Protein AF-A0A661WYX8-F1 (afdb_monomer_lite)

Structure (mmCIF, N/CA/C/O backbone):
data_AF-A0A661WYX8-F1
#
_entry.id   AF-A0A661WYX8-F1
#
loop_
_atom_site.group_PDB
_atom_site.id
_atom_site.type_symbol
_atom_site.label_atom_id
_atom_site.label_alt_id
_atom_site.label_comp_id
_atom_site.label_asym_id
_atom_site.label_entity_id
_atom_site.label_seq_id
_atom_site.pdbx_PDB_ins_code
_atom_site.Cartn_x
_atom_site.Cartn_y
_atom_site.Cartn_z
_atom_site.occupancy
_atom_site.B_iso_or_equiv
_atom_site.auth_seq_id
_atom_site.auth_comp_id
_atom_site.auth_asym_id
_atom_site.auth_atom_id
_atom_site.pdbx_PDB_model_num
ATOM 1 N N . MET A 1 1 ? -133.434 -25.531 -28.093 1.00 42.84 1 MET A N 1
ATOM 2 C CA . MET A 1 1 ? -132.309 -25.580 -29.060 1.00 42.84 1 MET A CA 1
ATOM 3 C C . MET A 1 1 ? -131.804 -24.150 -29.199 1.00 42.84 1 MET A C 1
ATOM 5 O O . MET A 1 1 ? -132.619 -23.304 -29.500 1.00 42.84 1 MET A O 1
ATOM 9 N N . CYS A 1 2 ? -130.580 -23.734 -28.895 1.00 40.56 2 CYS A N 1
ATOM 10 C CA . CYS A 1 2 ? -129.269 -24.364 -28.958 1.00 40.56 2 CYS A CA 1
ATOM 11 C C . CYS A 1 2 ? -128.321 -23.629 -27.975 1.00 40.56 2 CYS A C 1
ATOM 13 O O . CYS A 1 2 ? -128.572 -22.468 -27.661 1.00 40.56 2 CYS A O 1
ATOM 15 N N . LYS A 1 3 ? -127.208 -24.273 -27.585 1.00 36.88 3 LYS A N 1
ATOM 16 C CA . LYS A 1 3 ? -126.093 -23.792 -26.724 1.00 36.88 3 LYS A CA 1
ATOM 17 C C . LYS A 1 3 ? -126.157 -24.123 -25.221 1.00 36.88 3 LYS A C 1
ATOM 19 O O . LYS A 1 3 ? -126.001 -23.267 -24.356 1.00 36.88 3 LYS A O 1
ATOM 24 N N . LEU A 1 4 ? -126.232 -25.426 -24.940 1.00 46.12 4 LEU A N 1
ATOM 25 C CA . LEU A 1 4 ? -125.450 -26.057 -23.866 1.00 46.12 4 LEU A CA 1
ATOM 26 C C . LEU A 1 4 ? -123.943 -26.030 -24.244 1.00 46.12 4 LEU A C 1
ATOM 28 O O . LEU A 1 4 ? -123.628 -25.955 -25.428 1.00 46.12 4 LEU A O 1
ATOM 32 N N . ASN A 1 5 ? -123.042 -26.169 -23.260 1.00 39.25 5 ASN A N 1
ATOM 33 C CA . ASN A 1 5 ? -121.576 -26.392 -23.371 1.00 39.25 5 ASN A CA 1
ATOM 34 C C . ASN A 1 5 ? -120.589 -25.210 -23.276 1.00 39.25 5 ASN A C 1
ATOM 36 O O . ASN A 1 5 ? -119.599 -25.195 -24.004 1.00 39.25 5 ASN A O 1
ATOM 40 N N . LYS A 1 6 ? -120.715 -24.279 -22.313 1.00 39.88 6 LYS A N 1
ATOM 41 C CA . LYS A 1 6 ? -119.532 -23.446 -21.955 1.00 39.88 6 LYS A CA 1
ATOM 42 C C . LYS A 1 6 ? -119.285 -23.108 -20.482 1.00 39.88 6 LYS A C 1
ATOM 44 O O . LYS A 1 6 ? -118.246 -22.529 -20.182 1.00 39.88 6 LYS A O 1
ATOM 49 N N . TYR A 1 7 ? -120.151 -23.503 -19.547 1.00 39.94 7 TYR A N 1
ATOM 50 C CA . TYR A 1 7 ? -120.064 -23.009 -18.161 1.00 39.94 7 TYR A CA 1
ATOM 51 C C . TYR A 1 7 ? -119.355 -23.912 -17.135 1.00 39.94 7 TYR A C 1
ATOM 53 O O . TYR A 1 7 ? -119.180 -23.494 -15.994 1.00 39.94 7 TYR A O 1
ATOM 61 N N . ILE A 1 8 ? -118.867 -25.099 -17.516 1.00 43.91 8 ILE A N 1
ATOM 62 C CA . ILE A 1 8 ? -118.192 -26.017 -16.569 1.00 43.91 8 ILE A CA 1
ATOM 63 C C . ILE A 1 8 ? -116.653 -25.879 -16.584 1.00 43.91 8 ILE A C 1
ATOM 65 O O . ILE A 1 8 ? -115.973 -26.374 -15.689 1.00 43.91 8 ILE A O 1
ATOM 69 N N . VAL A 1 9 ? -116.067 -25.119 -17.518 1.00 45.44 9 VAL A N 1
ATOM 70 C CA . VAL A 1 9 ? -114.594 -25.041 -17.647 1.00 45.44 9 VAL A CA 1
ATOM 71 C C . VAL A 1 9 ? -113.960 -23.881 -16.851 1.00 45.44 9 VAL A C 1
ATOM 73 O O . VAL A 1 9 ? -112.777 -23.943 -16.522 1.00 45.44 9 VAL A O 1
ATOM 76 N N . ASN A 1 10 ? -114.716 -22.849 -16.450 1.00 46.41 10 ASN A N 1
ATOM 77 C CA . ASN A 1 10 ? -114.114 -21.621 -15.897 1.00 46.41 10 ASN A CA 1
ATOM 78 C C . ASN A 1 10 ? -113.980 -21.545 -14.363 1.00 46.41 10 ASN A C 1
ATOM 80 O O . ASN A 1 10 ? -113.151 -20.769 -13.892 1.00 46.41 10 ASN A O 1
ATOM 84 N N . LYS A 1 11 ? -114.678 -22.368 -13.563 1.00 45.41 11 LYS A N 1
ATOM 85 C CA . LYS A 1 11 ? -114.488 -22.362 -12.090 1.00 45.41 11 LYS A CA 1
ATOM 86 C C . LYS A 1 11 ? -113.170 -23.005 -11.632 1.00 45.41 11 LYS A C 1
ATOM 88 O O . LYS A 1 11 ? -112.678 -22.666 -10.563 1.00 45.41 11 LYS A O 1
ATOM 93 N N . LYS A 1 12 ? -112.556 -23.871 -12.451 1.00 50.03 12 LYS A N 1
ATOM 94 C CA . LYS A 1 12 ? -111.238 -24.468 -12.151 1.00 50.03 12 LYS A CA 1
ATOM 95 C C . LYS A 1 12 ? -110.049 -23.599 -12.590 1.00 50.03 12 LYS A C 1
ATOM 97 O O . LYS A 1 12 ? -108.945 -23.811 -12.104 1.00 50.03 12 LYS A O 1
ATOM 102 N N . ARG A 1 13 ? -110.259 -22.600 -13.464 1.00 50.94 13 ARG A N 1
ATOM 103 C CA . ARG A 1 13 ? -109.175 -21.753 -14.005 1.00 50.94 13 ARG A CA 1
ATOM 104 C C . ARG A 1 13 ? -108.742 -20.624 -13.063 1.00 50.94 13 ARG A C 1
ATOM 106 O O . ARG A 1 13 ? -107.558 -20.316 -13.019 1.00 50.94 13 ARG A O 1
ATOM 113 N N . GLY A 1 14 ? -109.658 -20.066 -12.264 1.00 58.50 14 GLY A N 1
ATOM 114 C CA . GLY A 1 14 ? -109.317 -19.047 -11.258 1.00 58.50 14 GLY A CA 1
ATOM 115 C C . GLY A 1 14 ? -108.549 -19.614 -10.060 1.00 58.50 14 GLY A C 1
ATOM 116 O O . GLY A 1 14 ? -107.564 -19.027 -9.630 1.00 58.50 14 GLY A O 1
ATOM 117 N N . ILE A 1 15 ? -108.941 -20.799 -9.575 1.00 67.31 15 ILE A N 1
ATOM 118 C CA . ILE A 1 15 ? -108.262 -21.475 -8.455 1.00 67.31 15 ILE A CA 1
ATOM 119 C C . ILE A 1 15 ? -106.840 -21.884 -8.854 1.00 67.31 15 ILE A C 1
ATOM 121 O O . ILE A 1 15 ? -105.911 -21.674 -8.083 1.00 67.31 15 ILE A O 1
ATOM 125 N N . ALA A 1 16 ? -106.654 -22.401 -10.075 1.00 71.06 16 ALA A N 1
ATOM 126 C CA . ALA A 1 16 ? -105.326 -22.723 -10.591 1.00 71.06 16 ALA A CA 1
ATOM 127 C C . ALA A 1 16 ? -104.434 -21.475 -10.695 1.00 71.06 16 ALA A C 1
ATOM 129 O O . ALA A 1 16 ? -103.278 -21.529 -10.294 1.00 71.06 16 ALA A O 1
ATOM 130 N N . LEU A 1 17 ? -104.972 -20.340 -11.161 1.00 74.44 17 LEU A N 1
ATOM 131 C CA . LEU A 1 17 ? -104.222 -19.083 -11.240 1.00 74.44 17 LEU A CA 1
ATOM 132 C C . LEU A 1 17 ? -103.823 -18.567 -9.850 1.00 74.44 17 LEU A C 1
ATOM 134 O O . LEU A 1 17 ? -102.667 -18.215 -9.650 1.00 74.44 17 LEU A O 1
ATOM 138 N N . VAL A 1 18 ? -104.746 -18.563 -8.881 1.00 78.81 18 VAL A N 1
ATOM 139 C CA . VAL A 1 18 ? -104.464 -18.136 -7.498 1.00 78.81 18 VAL A CA 1
ATOM 140 C C . VAL A 1 18 ? -103.452 -19.067 -6.828 1.00 78.81 18 VAL A C 1
ATOM 142 O O . VAL A 1 18 ? -102.543 -18.585 -6.162 1.00 78.81 18 VAL A O 1
ATOM 145 N N . ALA A 1 19 ? -103.548 -20.382 -7.049 1.00 79.31 19 ALA A N 1
ATOM 146 C CA . ALA A 1 19 ? -102.574 -21.346 -6.542 1.00 79.31 19 ALA A CA 1
ATOM 147 C C . ALA A 1 19 ? -101.183 -21.137 -7.164 1.00 79.31 19 ALA A C 1
ATOM 149 O O . ALA A 1 19 ? -100.195 -21.111 -6.439 1.00 79.31 19 ALA A O 1
ATOM 150 N N . VAL A 1 20 ? -101.096 -20.918 -8.482 1.00 83.94 20 VAL A N 1
ATOM 151 C CA . VAL A 1 20 ? -99.828 -20.611 -9.166 1.00 83.94 20 VAL A CA 1
ATOM 152 C C . VAL A 1 20 ? -99.233 -19.300 -8.653 1.00 83.94 20 VAL A C 1
ATOM 154 O O . VAL A 1 20 ? -98.035 -19.239 -8.402 1.00 83.94 20 VAL A O 1
ATOM 157 N N . LEU A 1 21 ? -100.050 -18.267 -8.443 1.00 84.12 21 LEU A N 1
ATOM 158 C CA . LEU A 1 21 ? -99.584 -16.966 -7.960 1.00 84.12 21 LEU A CA 1
ATOM 159 C C . LEU A 1 21 ? -99.132 -17.038 -6.493 1.00 84.12 21 LEU A C 1
ATOM 161 O O . LEU A 1 21 ? -98.094 -16.479 -6.154 1.00 84.12 21 LEU A O 1
ATOM 165 N N . ALA A 1 22 ? -99.833 -17.797 -5.647 1.00 83.75 22 ALA A N 1
ATOM 166 C CA . ALA A 1 22 ? -99.400 -18.085 -4.280 1.00 83.75 22 ALA A CA 1
ATOM 167 C C . ALA A 1 22 ? -98.073 -18.864 -4.255 1.00 83.75 22 ALA A C 1
ATOM 169 O O . ALA A 1 22 ? -97.170 -18.500 -3.506 1.00 83.75 22 ALA A O 1
ATOM 170 N N . ILE A 1 23 ? -97.917 -19.879 -5.115 1.00 86.75 23 ILE A N 1
ATOM 171 C CA . ILE A 1 23 ? -96.659 -20.625 -5.265 1.00 86.75 23 ILE A CA 1
ATOM 172 C C . ILE A 1 23 ? -95.535 -19.694 -5.732 1.00 86.75 23 ILE A C 1
ATOM 174 O O . ILE A 1 23 ? -94.451 -19.729 -5.160 1.00 86.75 23 ILE A O 1
ATOM 178 N N . LEU A 1 24 ? -95.780 -18.826 -6.719 1.00 87.19 24 LEU A N 1
ATOM 179 C CA . LEU A 1 24 ? -94.784 -17.871 -7.210 1.00 87.19 24 LEU A CA 1
ATOM 180 C C . LEU A 1 24 ? -94.378 -16.855 -6.139 1.00 87.19 24 LEU A C 1
ATOM 182 O O . LEU A 1 24 ? -93.190 -16.598 -5.992 1.00 87.19 24 LEU A O 1
ATOM 186 N N . VAL A 1 25 ? -95.319 -16.325 -5.353 1.00 89.88 25 VAL A N 1
ATOM 187 C CA . VAL A 1 25 ? -95.010 -15.411 -4.240 1.00 89.88 25 VAL A CA 1
ATOM 188 C C . VAL A 1 25 ? -94.182 -16.118 -3.169 1.00 89.88 25 VAL A C 1
ATOM 190 O O . VAL A 1 25 ? -93.184 -15.564 -2.712 1.00 89.88 25 VAL A O 1
ATOM 193 N N . VAL A 1 26 ? -94.535 -17.356 -2.805 1.00 88.62 26 VAL A N 1
ATOM 194 C CA . VAL A 1 26 ? -93.745 -18.163 -1.862 1.00 88.62 26 VAL A CA 1
ATOM 195 C C . VAL A 1 26 ? -92.340 -18.419 -2.414 1.00 88.62 26 VAL A C 1
ATOM 197 O O . VAL A 1 26 ? -91.365 -18.230 -1.691 1.00 88.62 26 VAL A O 1
ATOM 200 N N . LEU A 1 27 ? -92.210 -18.767 -3.698 1.00 88.06 27 LEU A N 1
ATOM 201 C CA . LEU A 1 27 ? -90.915 -18.952 -4.359 1.00 88.06 27 LEU A CA 1
ATOM 202 C C . LEU A 1 27 ? -90.098 -17.653 -4.412 1.00 88.06 27 LEU A C 1
ATOM 204 O O . LEU A 1 27 ? -88.895 -17.693 -4.176 1.00 88.06 27 LEU A O 1
ATOM 208 N N . SER A 1 28 ? -90.723 -16.501 -4.668 1.00 86.38 28 SER A N 1
ATOM 209 C CA . SER A 1 28 ? -90.052 -15.196 -4.653 1.00 86.38 28 SER A CA 1
ATOM 210 C C . SER A 1 28 ? -89.577 -14.805 -3.254 1.00 86.38 28 SER A C 1
ATOM 212 O O . SER A 1 28 ? -88.452 -14.330 -3.115 1.00 86.38 28 SER A O 1
ATOM 214 N N . ILE A 1 29 ? -90.383 -15.041 -2.213 1.00 89.00 29 ILE A N 1
ATOM 215 C CA . ILE A 1 29 ? -89.983 -14.801 -0.818 1.00 89.00 29 ILE A CA 1
ATOM 216 C C . ILE A 1 29 ? -88.814 -15.717 -0.447 1.00 89.00 29 ILE A C 1
ATOM 218 O O . ILE A 1 29 ? -87.811 -15.227 0.071 1.00 89.00 29 ILE A O 1
ATOM 222 N N . LEU A 1 30 ? -88.897 -17.013 -0.776 1.00 87.31 30 LEU A N 1
ATOM 223 C CA . LEU A 1 30 ? -87.811 -17.973 -0.555 1.00 87.31 30 LEU A CA 1
ATOM 224 C C . LEU A 1 30 ? -86.526 -17.538 -1.273 1.00 87.31 30 LEU A C 1
ATOM 226 O O . LEU A 1 30 ? -85.467 -17.480 -0.646 1.00 87.31 30 LEU A O 1
ATOM 230 N N . ALA A 1 31 ? -86.620 -17.141 -2.544 1.00 86.38 31 ALA A N 1
ATOM 231 C CA . ALA A 1 31 ? -85.485 -16.639 -3.315 1.00 86.38 31 ALA A CA 1
ATOM 232 C C . ALA A 1 31 ? -84.876 -15.370 -2.691 1.00 86.38 31 ALA A C 1
ATOM 234 O O . ALA A 1 31 ? -83.660 -15.296 -2.524 1.00 86.38 31 ALA A O 1
ATOM 235 N N . SER A 1 32 ? -85.693 -14.396 -2.269 1.00 84.56 32 SER A N 1
ATOM 236 C CA . SER A 1 32 ? -85.208 -13.197 -1.569 1.00 84.56 32 SER A CA 1
ATOM 237 C C . SER A 1 32 ? -84.529 -13.532 -0.241 1.00 84.56 32 SER A C 1
ATOM 239 O O . SER A 1 32 ? -83.461 -12.989 0.041 1.00 84.56 32 SER A O 1
ATOM 241 N N . THR A 1 33 ? -85.093 -14.441 0.562 1.00 89.38 33 THR A N 1
ATOM 242 C CA . THR A 1 33 ? -84.461 -14.873 1.819 1.00 89.38 33 THR A CA 1
ATOM 243 C C . THR A 1 33 ? -83.133 -15.586 1.580 1.00 89.38 33 THR A C 1
ATOM 245 O O . THR A 1 33 ? -82.168 -15.294 2.282 1.00 89.38 33 THR A O 1
ATOM 248 N N . MET A 1 34 ? -83.038 -16.434 0.547 1.00 87.56 34 MET A N 1
ATOM 249 C CA . MET A 1 34 ? -81.783 -17.082 0.157 1.00 87.56 34 MET A CA 1
ATOM 250 C C . MET A 1 34 ? -80.728 -16.057 -0.266 1.00 87.56 34 MET A C 1
ATOM 252 O O . MET A 1 34 ? -79.595 -16.136 0.194 1.00 87.56 34 MET A O 1
ATOM 256 N N . VAL A 1 35 ? -81.088 -15.046 -1.062 1.00 88.62 35 VAL A N 1
ATOM 257 C CA . VAL A 1 35 ? -80.154 -13.977 -1.461 1.00 88.62 35 VAL A CA 1
ATOM 258 C C . VAL A 1 35 ? -79.649 -13.186 -0.249 1.00 88.62 35 VAL A C 1
ATOM 260 O O . VAL A 1 35 ? -78.456 -12.890 -0.157 1.00 88.62 35 VAL A O 1
ATOM 263 N N . VAL A 1 36 ? -80.524 -12.857 0.708 1.00 88.12 36 VAL A N 1
ATOM 264 C CA . VAL A 1 36 ? -80.122 -12.173 1.950 1.00 88.12 36 VAL A CA 1
ATOM 265 C C . VAL A 1 36 ? -79.195 -13.057 2.786 1.00 88.12 36 VAL A C 1
ATOM 267 O O . VAL A 1 36 ? -78.162 -12.577 3.251 1.00 88.12 36 VAL A O 1
ATOM 270 N N . MET A 1 37 ? -79.517 -14.343 2.932 1.00 85.62 37 MET A N 1
ATOM 271 C CA . MET A 1 37 ? -78.706 -15.297 3.687 1.00 85.62 37 MET A CA 1
ATOM 272 C C . MET A 1 37 ? -77.323 -15.486 3.050 1.00 85.62 37 MET A C 1
ATOM 274 O O . MET A 1 37 ? -76.320 -15.341 3.743 1.00 85.62 37 MET A O 1
ATOM 278 N N . MET A 1 38 ? -77.250 -15.642 1.723 1.00 87.12 38 MET A N 1
ATOM 279 C CA . MET A 1 38 ? -75.985 -15.706 0.978 1.00 87.12 38 MET A CA 1
ATOM 280 C C . MET A 1 38 ? -75.151 -14.427 1.135 1.00 87.12 38 MET A C 1
ATOM 282 O O . MET A 1 38 ? -73.928 -14.493 1.238 1.00 87.12 38 MET A O 1
ATOM 286 N N . ASN A 1 39 ? -75.783 -13.250 1.190 1.00 85.44 39 ASN A N 1
ATOM 287 C CA . ASN A 1 39 ? -75.073 -11.991 1.433 1.00 85.44 39 ASN A CA 1
ATOM 288 C C . ASN A 1 39 ? -74.523 -11.893 2.866 1.00 85.44 39 ASN A C 1
ATOM 290 O O . ASN A 1 39 ? -73.410 -11.396 3.057 1.00 85.44 39 ASN A O 1
ATOM 294 N N . ILE A 1 40 ? -75.271 -12.372 3.866 1.00 88.19 40 ILE A N 1
ATOM 295 C CA . ILE A 1 40 ? -74.812 -12.442 5.261 1.00 88.19 40 ILE A CA 1
ATOM 296 C C . ILE A 1 40 ? -73.649 -13.428 5.386 1.00 88.19 40 ILE A C 1
ATOM 298 O O . ILE A 1 40 ? -72.623 -13.071 5.962 1.00 88.19 40 ILE A O 1
ATOM 302 N N . GLU A 1 41 ? -73.766 -14.621 4.802 1.00 85.75 41 GLU A N 1
ATOM 303 C CA . GLU A 1 41 ? -72.706 -15.634 4.784 1.00 85.75 41 GLU A CA 1
ATOM 304 C C . GLU A 1 41 ? -71.456 -15.115 4.083 1.00 85.75 41 GLU A C 1
ATOM 306 O O . GLU A 1 41 ? -70.361 -15.207 4.631 1.00 85.75 41 GLU A O 1
ATOM 311 N N . ARG A 1 42 ? -71.608 -14.464 2.924 1.00 83.56 42 ARG A N 1
ATOM 312 C CA . ARG A 1 42 ? -70.490 -13.837 2.217 1.00 83.56 42 ARG A CA 1
ATOM 313 C C . ARG A 1 42 ? -69.809 -12.781 3.080 1.00 83.56 42 ARG A C 1
ATOM 315 O O . ARG A 1 42 ? -68.581 -12.733 3.120 1.00 83.56 42 ARG A O 1
ATOM 322 N N . LYS A 1 43 ? -70.571 -11.943 3.788 1.00 84.62 43 LYS A N 1
ATOM 323 C CA . LYS A 1 43 ? -70.004 -10.920 4.676 1.00 84.62 43 LYS A CA 1
ATOM 324 C C . LYS A 1 43 ? -69.305 -11.550 5.882 1.00 84.62 43 LYS A C 1
ATOM 326 O O . LYS A 1 43 ? -68.196 -11.139 6.201 1.00 84.62 43 LYS A O 1
ATOM 331 N N . SER A 1 44 ? -69.906 -12.568 6.495 1.00 86.88 44 SER A N 1
ATOM 332 C CA . SER A 1 44 ? -69.330 -13.323 7.613 1.00 86.88 44 SER A CA 1
ATOM 333 C C . SER A 1 44 ? -68.028 -14.024 7.215 1.00 86.88 44 SER A C 1
ATOM 335 O O . SER A 1 44 ? -67.013 -13.842 7.886 1.00 86.88 44 SER A O 1
ATOM 337 N N . ALA A 1 45 ? -68.014 -14.717 6.073 1.00 78.88 45 ALA A N 1
ATOM 338 C CA . ALA A 1 45 ? -66.824 -15.346 5.509 1.00 78.88 45 ALA A CA 1
ATOM 339 C C . ALA A 1 45 ? -65.732 -14.312 5.200 1.00 78.88 45 ALA A C 1
ATOM 341 O O . ALA A 1 45 ? -64.572 -14.518 5.544 1.00 78.88 45 ALA A O 1
ATOM 342 N N . THR A 1 46 ? -66.103 -13.160 4.628 1.00 81.75 46 THR A N 1
ATOM 343 C CA . THR A 1 46 ? -65.151 -12.070 4.353 1.00 81.75 46 THR A CA 1
ATOM 344 C C . THR A 1 46 ? -64.541 -11.516 5.643 1.00 81.75 46 THR A C 1
ATOM 346 O O . THR A 1 46 ? -63.328 -11.353 5.721 1.00 81.75 46 THR A O 1
ATOM 349 N N . THR A 1 47 ? -65.351 -11.263 6.676 1.00 86.62 47 THR A N 1
ATOM 350 C CA . THR A 1 47 ? -64.864 -10.798 7.985 1.00 86.62 47 THR A CA 1
ATOM 351 C C . THR A 1 47 ? -63.990 -11.849 8.668 1.00 86.62 47 THR A C 1
ATOM 353 O O . THR A 1 47 ? -62.962 -11.503 9.239 1.00 86.62 47 THR A O 1
ATOM 356 N N . SER A 1 48 ? -64.349 -13.130 8.575 1.00 84.19 48 SER A N 1
ATOM 357 C CA . SER A 1 48 ? -63.541 -14.226 9.115 1.00 84.19 48 SER A CA 1
ATOM 358 C C . SER A 1 48 ? -62.179 -14.317 8.419 1.00 84.19 48 SER A C 1
ATOM 360 O O . SER A 1 48 ? -61.156 -14.369 9.098 1.00 84.19 48 SER A O 1
ATOM 362 N N . MET A 1 49 ? -62.147 -14.220 7.086 1.00 78.94 49 MET A N 1
ATOM 363 C CA . MET A 1 49 ? -60.907 -14.200 6.302 1.00 78.94 49 MET A CA 1
ATOM 364 C C . MET A 1 49 ? -60.043 -12.971 6.622 1.00 78.94 49 MET A C 1
ATOM 366 O O . MET A 1 49 ? -58.824 -13.077 6.743 1.00 78.94 49 MET A O 1
ATOM 370 N N . GLN A 1 50 ? -60.665 -11.801 6.806 1.00 82.69 50 GLN A N 1
ATOM 371 C CA . GLN A 1 50 ? -59.969 -10.580 7.222 1.00 82.69 50 GLN A CA 1
ATOM 372 C C . GLN A 1 50 ? -59.375 -10.703 8.630 1.00 82.69 50 GLN A C 1
ATOM 374 O O . GLN A 1 50 ? -58.241 -10.279 8.828 1.00 82.69 50 GLN A O 1
ATOM 379 N N . ASN A 1 51 ? -60.091 -11.312 9.581 1.00 85.44 51 ASN A N 1
ATOM 380 C CA . ASN A 1 51 ? -59.573 -11.560 10.929 1.00 85.44 51 ASN A CA 1
ATOM 381 C C . ASN A 1 51 ? -58.386 -12.530 10.902 1.00 85.44 51 ASN A C 1
ATOM 383 O O . ASN A 1 51 ? -57.352 -12.217 11.473 1.00 85.44 51 ASN A O 1
ATOM 387 N N . GLN A 1 52 ? -58.478 -13.635 10.154 1.00 83.06 52 GLN A N 1
ATOM 388 C CA . GLN A 1 52 ? -57.347 -14.556 9.981 1.00 83.06 52 GLN A CA 1
ATOM 389 C C . GLN A 1 52 ? -56.134 -13.865 9.348 1.00 83.06 52 GLN A C 1
ATOM 391 O O . GLN A 1 52 ? -55.001 -14.083 9.761 1.00 83.06 52 GLN A O 1
ATOM 396 N N . THR A 1 53 ? -56.366 -12.995 8.362 1.00 81.81 53 THR A N 1
ATOM 397 C CA . THR A 1 53 ? -55.291 -12.208 7.740 1.00 81.81 53 THR A CA 1
ATOM 398 C C . THR A 1 53 ? -54.664 -11.238 8.744 1.00 81.81 53 THR A C 1
ATOM 400 O O . THR A 1 53 ? -53.449 -11.058 8.748 1.00 81.81 53 THR A O 1
ATOM 403 N N . LEU A 1 54 ? -55.475 -10.617 9.606 1.00 85.94 54 LEU A N 1
ATOM 404 C CA . LEU A 1 54 ? -55.001 -9.722 10.658 1.00 85.94 54 LEU A CA 1
ATOM 405 C C . LEU A 1 54 ? -54.164 -10.465 11.706 1.00 85.94 54 LEU A C 1
ATOM 407 O O . LEU A 1 54 ? -53.112 -9.957 12.086 1.00 85.94 54 LEU A O 1
ATOM 411 N N . ASP A 1 55 ? -54.600 -11.652 12.126 1.00 85.06 55 ASP A N 1
ATOM 412 C CA . ASP A 1 55 ? -53.872 -12.492 13.082 1.00 85.06 55 ASP A CA 1
ATOM 413 C C . ASP A 1 55 ? -52.516 -12.915 12.499 1.00 85.06 55 ASP A C 1
ATOM 415 O O . ASP A 1 55 ? -51.480 -12.687 13.117 1.00 85.06 55 ASP A O 1
ATOM 419 N N . LEU A 1 56 ? -52.488 -13.376 11.242 1.00 82.81 56 LEU A N 1
ATOM 420 C CA . LEU A 1 56 ? -51.240 -13.710 10.542 1.00 82.81 56 LEU A CA 1
ATOM 421 C C . LEU A 1 56 ? -50.292 -12.507 10.409 1.00 82.81 56 LEU A C 1
ATOM 423 O O . LEU A 1 56 ? -49.073 -12.657 10.514 1.00 82.81 56 LEU A O 1
ATOM 427 N N . LEU A 1 57 ? -50.832 -11.307 10.172 1.00 85.06 57 LEU A N 1
ATOM 428 C CA . LEU A 1 57 ? -50.047 -10.071 10.135 1.00 85.06 57 LEU A CA 1
ATOM 429 C C . LEU A 1 57 ? -49.475 -9.713 11.513 1.00 85.06 57 LEU A C 1
ATOM 431 O O . LEU A 1 57 ? -48.344 -9.229 11.586 1.00 85.06 57 LEU A O 1
ATOM 435 N N . ALA A 1 58 ? -50.235 -9.933 12.588 1.00 84.81 58 ALA A N 1
ATOM 436 C CA . ALA A 1 58 ? -49.781 -9.708 13.955 1.00 84.81 58 ALA A CA 1
ATOM 437 C C . ALA A 1 58 ? -48.680 -10.705 14.348 1.00 84.81 58 ALA A C 1
ATOM 439 O O . ALA A 1 58 ? -47.630 -10.280 14.828 1.00 84.81 58 ALA A O 1
ATOM 440 N N . ASP A 1 59 ? -48.866 -11.990 14.049 1.00 83.69 59 ASP A N 1
ATOM 441 C CA . ASP A 1 59 ? -47.875 -13.039 14.306 1.00 83.69 59 ASP A CA 1
ATOM 442 C C . ASP A 1 59 ? -46.584 -12.784 13.523 1.00 83.69 59 ASP A C 1
ATOM 444 O O . ASP A 1 59 ? -45.487 -12.832 14.075 1.00 83.69 59 ASP A O 1
ATOM 448 N N . SER A 1 60 ? -46.701 -12.383 12.254 1.00 82.38 60 SER A N 1
ATOM 449 C CA . SER A 1 60 ? -45.544 -11.999 11.434 1.00 82.38 60 SER A CA 1
ATOM 450 C C . SER A 1 60 ? -44.777 -10.811 12.023 1.00 82.38 60 SER A C 1
ATOM 452 O O . SER A 1 60 ? -43.552 -10.748 11.920 1.00 82.38 60 SER A O 1
ATOM 454 N N . ALA A 1 61 ? -45.476 -9.853 12.641 1.00 82.44 61 ALA A N 1
ATOM 455 C CA . ALA A 1 61 ? -44.840 -8.726 13.317 1.00 82.44 61 ALA A CA 1
ATOM 456 C C . ALA A 1 61 ? -44.080 -9.173 14.576 1.00 82.44 61 ALA A C 1
ATOM 458 O O . ALA A 1 61 ? -42.981 -8.677 14.833 1.00 82.44 61 ALA A O 1
ATOM 459 N N . VAL A 1 62 ? -44.638 -10.118 15.339 1.00 82.56 62 VAL A N 1
ATOM 460 C CA . VAL A 1 62 ? -43.977 -10.710 16.512 1.00 82.56 62 VAL A CA 1
ATOM 461 C C . VAL A 1 62 ? -42.729 -11.485 16.091 1.00 82.56 62 VAL A C 1
ATOM 463 O O . VAL A 1 62 ? -41.653 -11.228 16.626 1.00 82.56 62 VAL A O 1
ATOM 466 N N . GLU A 1 63 ? -42.826 -12.346 15.078 1.00 81.75 63 GLU A N 1
ATOM 467 C CA . GLU A 1 63 ? -41.682 -13.101 14.548 1.00 81.75 63 GLU A CA 1
ATOM 468 C C . GLU A 1 63 ? -40.587 -12.183 13.998 1.00 81.75 63 GLU A C 1
ATOM 470 O O . GLU A 1 63 ? -39.399 -12.408 14.227 1.00 81.75 63 GLU A O 1
ATOM 475 N N . HIS A 1 64 ? -40.962 -11.086 13.334 1.00 79.94 64 HIS A N 1
ATOM 476 C CA . HIS A 1 64 ? -39.997 -10.083 12.895 1.00 79.94 64 HIS A CA 1
ATOM 477 C C . HIS A 1 64 ? -39.277 -9.427 14.085 1.00 79.94 64 HIS A C 1
ATOM 479 O O . HIS A 1 64 ? -38.058 -9.256 14.041 1.00 79.94 64 HIS A O 1
ATOM 485 N N . ALA A 1 65 ? -39.992 -9.106 15.169 1.00 75.00 65 ALA A N 1
ATOM 486 C CA . ALA A 1 65 ? -39.375 -8.583 16.388 1.00 75.00 65 ALA A CA 1
ATOM 487 C C . ALA A 1 65 ? -38.402 -9.599 17.016 1.00 75.00 65 ALA A C 1
ATOM 489 O O . ALA A 1 65 ? -37.279 -9.234 17.365 1.00 75.00 65 ALA A O 1
ATOM 490 N N . ILE A 1 66 ? -38.800 -10.873 17.102 1.00 77.00 66 ILE A N 1
ATOM 491 C CA . ILE A 1 66 ? -37.969 -11.968 17.627 1.00 77.00 66 ILE A CA 1
ATOM 492 C C . ILE A 1 66 ? -36.716 -12.160 16.766 1.00 77.00 66 ILE A C 1
ATOM 494 O O . ILE A 1 66 ? -35.613 -12.279 17.298 1.00 77.00 66 ILE A O 1
ATOM 498 N N . ALA A 1 67 ? -36.851 -12.134 15.440 1.00 74.81 67 ALA A N 1
ATOM 499 C CA . ALA A 1 67 ? -35.728 -12.262 14.520 1.00 74.81 67 ALA A CA 1
ATOM 500 C C . ALA A 1 67 ? -34.702 -11.135 14.722 1.00 74.81 67 ALA A C 1
ATOM 502 O O . ALA A 1 67 ? -33.510 -11.414 14.863 1.00 74.81 67 ALA A O 1
ATOM 503 N N . VAL A 1 68 ? -35.160 -9.880 14.818 1.00 69.06 68 VAL A N 1
ATOM 504 C CA . VAL A 1 68 ? -34.297 -8.716 15.098 1.00 69.06 68 VAL A CA 1
ATOM 505 C C . VAL A 1 68 ? -33.578 -8.865 16.443 1.00 69.06 68 VAL A C 1
ATOM 507 O O . VAL A 1 68 ? -32.383 -8.584 16.530 1.00 69.06 68 VAL A O 1
ATOM 510 N N . LEU A 1 69 ? -34.266 -9.367 17.471 1.00 65.81 69 LEU A N 1
ATOM 511 C CA . LEU A 1 69 ? -33.672 -9.656 18.779 1.00 65.81 69 LEU A CA 1
ATOM 512 C C . LEU A 1 69 ? -32.625 -10.782 18.717 1.00 65.81 69 LEU A C 1
ATOM 514 O O . LEU A 1 69 ? -31.558 -10.672 19.319 1.00 65.81 69 LEU A O 1
ATOM 518 N N . SER A 1 70 ? -32.891 -11.844 17.953 1.00 65.88 70 SER A N 1
ATOM 519 C CA . SER A 1 70 ? -32.033 -13.035 17.870 1.00 65.88 70 SER A CA 1
ATOM 520 C C . SER A 1 70 ? -30.702 -12.807 17.137 1.00 65.88 70 SER A C 1
ATOM 522 O O . SER A 1 70 ? -29.688 -13.406 17.497 1.00 65.88 70 SER A O 1
ATOM 524 N N . VAL A 1 71 ? -30.669 -11.908 16.144 1.00 62.41 71 VAL A N 1
ATOM 525 C CA . VAL A 1 71 ? -29.455 -11.583 15.365 1.00 62.41 71 VAL A CA 1
ATOM 526 C C . VAL A 1 71 ? -28.422 -10.820 16.211 1.00 62.41 71 VAL A C 1
ATOM 528 O O . VAL A 1 71 ? -27.225 -10.871 15.927 1.00 62.41 71 VAL A O 1
ATOM 531 N N . SER A 1 72 ? -28.860 -10.171 17.291 1.00 54.00 72 SER A N 1
ATOM 532 C CA . SER A 1 72 ? -28.023 -9.364 18.189 1.00 54.00 72 SER A CA 1
ATOM 533 C C . SER A 1 72 ? -27.176 -10.177 19.185 1.00 54.00 72 SER A C 1
ATOM 535 O O . SER A 1 72 ? -26.279 -9.616 19.817 1.00 54.00 72 SER A O 1
ATOM 537 N N . GLY A 1 73 ? -27.384 -11.498 19.275 1.00 46.94 73 GLY A N 1
ATOM 538 C CA . GLY A 1 73 ? -26.648 -12.406 20.161 1.00 46.94 73 GLY A CA 1
ATOM 539 C C . GLY A 1 73 ? -26.989 -12.244 21.658 1.00 46.94 73 GLY A C 1
ATOM 540 O O . GLY A 1 73 ? -27.569 -11.240 22.067 1.00 46.94 73 GLY A O 1
ATOM 541 N N . PRO A 1 74 ? -26.624 -13.222 22.511 1.00 46.81 74 PRO A N 1
ATOM 542 C CA . PRO A 1 74 ? -27.031 -13.260 23.924 1.00 46.81 74 PRO A CA 1
ATOM 543 C C . PRO A 1 74 ? -26.315 -12.253 24.848 1.00 46.81 74 PRO A C 1
ATOM 545 O O . PRO A 1 74 ? -26.692 -12.140 26.006 1.00 46.81 74 PRO A O 1
ATOM 548 N N . ASN A 1 75 ? -25.306 -11.514 24.363 1.00 42.91 75 ASN A N 1
ATOM 549 C CA . ASN A 1 75 ? -24.397 -10.709 25.201 1.00 42.91 75 ASN A CA 1
ATOM 550 C C . ASN A 1 75 ? -24.425 -9.191 24.918 1.00 42.91 75 ASN A C 1
ATOM 552 O O . ASN A 1 75 ? -23.455 -8.501 25.226 1.00 42.91 75 ASN A O 1
ATOM 556 N N . LYS A 1 76 ? -25.489 -8.646 24.318 1.00 47.59 76 LYS A N 1
ATOM 557 C CA . LYS A 1 76 ? -25.648 -7.189 24.157 1.00 47.59 76 LYS A CA 1
ATOM 558 C C . LYS A 1 76 ? -26.835 -6.695 24.977 1.00 47.59 76 LYS A C 1
ATOM 560 O O . LYS A 1 76 ? -27.961 -7.114 24.735 1.00 47.59 76 LYS A O 1
ATOM 565 N N . ILE A 1 77 ? -26.548 -5.808 25.928 1.00 47.97 77 ILE A N 1
ATOM 566 C CA . ILE A 1 77 ? -27.498 -5.217 26.885 1.00 47.97 77 ILE A CA 1
ATOM 567 C C . ILE A 1 77 ? -28.499 -4.256 26.193 1.00 47.97 77 ILE A C 1
ATOM 569 O O . ILE A 1 77 ? -29.564 -3.995 26.735 1.00 47.97 77 ILE A O 1
ATOM 573 N N . ASP A 1 78 ? -28.266 -3.872 24.932 1.00 51.47 78 ASP A N 1
ATOM 574 C CA . ASP A 1 78 ? -29.113 -2.927 24.181 1.00 51.47 78 ASP A CA 1
ATOM 575 C C . ASP A 1 78 ? -30.108 -3.587 23.213 1.00 51.47 78 ASP A C 1
ATOM 577 O O . ASP A 1 78 ? -30.362 -3.093 22.115 1.00 51.47 78 ASP A O 1
ATOM 581 N N . GLN A 1 79 ? -30.700 -4.729 23.566 1.00 53.62 79 GLN A N 1
ATOM 582 C CA . GLN A 1 79 ? -31.688 -5.379 22.688 1.00 53.62 79 GLN A CA 1
ATOM 583 C C . GLN A 1 79 ? -32.894 -4.473 22.372 1.00 53.62 79 GLN A C 1
ATOM 585 O O . GLN A 1 79 ? -33.430 -4.505 21.261 1.00 53.62 79 GLN A O 1
ATOM 590 N N . ILE A 1 80 ? -33.287 -3.625 23.325 1.00 53.88 80 ILE A N 1
ATOM 591 C CA . ILE A 1 80 ? -34.413 -2.698 23.185 1.00 53.88 80 ILE A CA 1
ATOM 592 C C . ILE A 1 80 ? -34.005 -1.420 22.459 1.00 53.88 80 ILE A C 1
ATOM 594 O O . ILE A 1 80 ? -34.808 -0.917 21.679 1.00 53.88 80 ILE A O 1
ATOM 598 N N . ASP A 1 81 ? -32.774 -0.938 22.631 1.00 53.41 81 ASP A N 1
ATOM 599 C CA . ASP A 1 81 ? -32.281 0.233 21.903 1.00 53.41 81 ASP A CA 1
ATOM 600 C C . ASP A 1 81 ? -31.915 -0.098 20.457 1.00 53.41 81 ASP A C 1
ATOM 602 O O . ASP A 1 81 ? -32.220 0.689 19.578 1.00 53.41 81 ASP A O 1
ATOM 606 N N . ILE A 1 82 ? -31.469 -1.318 20.144 1.00 55.56 82 ILE A N 1
ATOM 607 C CA . ILE A 1 82 ? -31.324 -1.796 18.756 1.00 55.56 82 ILE A CA 1
ATOM 608 C C . ILE A 1 82 ? -32.692 -1.984 18.078 1.00 55.56 82 ILE A C 1
ATOM 610 O O . ILE A 1 82 ? -32.846 -1.670 16.897 1.00 55.56 82 ILE A O 1
ATOM 614 N N . LEU A 1 83 ? -33.706 -2.481 18.797 1.00 55.47 83 LEU A N 1
ATOM 615 C CA . LEU A 1 83 ? -35.090 -2.511 18.307 1.00 55.47 83 LEU A CA 1
ATOM 616 C C . LEU A 1 83 ? -35.622 -1.091 18.099 1.00 55.47 83 LEU A C 1
ATOM 618 O O . LEU A 1 83 ? -36.189 -0.779 17.052 1.00 55.47 83 LEU A O 1
ATOM 622 N N . ASN A 1 84 ? -35.433 -0.223 19.089 1.00 54.38 84 ASN A N 1
ATOM 623 C CA . ASN A 1 84 ? -35.863 1.159 19.024 1.00 54.38 84 ASN A CA 1
ATOM 624 C C . ASN A 1 84 ? -35.103 1.916 17.942 1.00 54.38 84 ASN A C 1
ATOM 626 O O . ASN A 1 84 ? -35.741 2.699 17.276 1.00 54.38 84 ASN A O 1
ATOM 630 N N . ASP A 1 85 ? -33.832 1.673 17.668 1.00 56.41 85 ASP A N 1
ATOM 631 C CA . ASP A 1 85 ? -33.085 2.370 16.621 1.00 56.41 85 ASP A CA 1
ATOM 632 C C . ASP A 1 85 ? -33.428 1.823 15.239 1.00 56.41 85 ASP A C 1
ATOM 634 O O . ASP A 1 85 ? -33.736 2.600 14.336 1.00 56.41 85 ASP A O 1
ATOM 638 N N . ASN A 1 86 ? -33.531 0.502 15.068 1.00 55.28 86 ASN A N 1
ATOM 639 C CA . ASN A 1 86 ? -33.969 -0.076 13.793 1.00 55.28 86 ASN A CA 1
ATOM 640 C C . ASN A 1 86 ? -35.410 0.321 13.424 1.00 55.28 86 ASN A C 1
ATOM 642 O O . ASN A 1 86 ? -35.721 0.444 12.237 1.00 55.28 86 ASN A O 1
ATOM 646 N N . PHE A 1 87 ? -36.281 0.573 14.411 1.00 55.19 87 PHE A N 1
ATOM 647 C CA . PHE A 1 87 ? -37.675 0.969 14.177 1.00 55.19 87 PHE A CA 1
ATOM 648 C C . PHE A 1 87 ? -37.984 2.467 14.419 1.00 55.19 87 PHE A C 1
ATOM 650 O O . PHE A 1 87 ? -38.991 2.955 13.905 1.00 55.19 87 PHE A O 1
ATOM 657 N N . ARG A 1 88 ? -37.145 3.241 15.129 1.00 48.06 88 ARG A N 1
ATOM 658 C CA . ARG A 1 88 ? -37.292 4.703 15.348 1.00 48.06 88 ARG A CA 1
ATOM 659 C C . ARG A 1 88 ? -36.385 5.544 14.467 1.00 48.06 88 ARG A C 1
ATOM 661 O O . ARG A 1 88 ? -36.792 6.672 14.194 1.00 48.06 88 ARG A O 1
ATOM 668 N N . ALA A 1 89 ? -35.236 5.053 13.984 1.00 45.50 89 ALA A N 1
ATOM 669 C CA . ALA A 1 89 ? -34.264 5.885 13.256 1.00 45.50 89 ALA A CA 1
ATOM 670 C C . ALA A 1 89 ? -34.807 6.505 11.953 1.00 45.50 89 ALA A C 1
ATOM 672 O O . ALA A 1 89 ? -34.138 7.341 11.348 1.00 45.50 89 ALA A O 1
ATOM 673 N N . LYS A 1 90 ? -36.031 6.164 11.520 1.00 46.12 90 LYS A N 1
ATOM 674 C CA . LYS A 1 90 ? -36.720 6.882 10.436 1.00 46.12 90 LYS A CA 1
ATOM 675 C C . LYS A 1 90 ? -38.062 7.524 10.781 1.00 46.12 90 LYS A C 1
ATOM 677 O O . LYS A 1 90 ? -38.447 8.431 10.050 1.00 46.12 90 LYS A O 1
ATOM 682 N N . ASN A 1 91 ? -38.759 7.116 11.845 1.00 48.34 91 ASN A N 1
ATOM 683 C CA . ASN A 1 91 ? -39.894 7.822 12.468 1.00 48.34 91 ASN A CA 1
ATOM 684 C C . ASN A 1 91 ? -40.576 6.897 13.500 1.00 48.34 91 ASN A C 1
ATOM 686 O O . ASN A 1 91 ? -40.937 5.779 13.136 1.00 48.34 91 ASN A O 1
ATOM 690 N N . PRO A 1 92 ? -40.934 7.358 14.715 1.00 46.41 92 PRO A N 1
ATOM 691 C CA . PRO A 1 92 ? -41.651 6.558 15.728 1.00 46.41 92 PRO A CA 1
ATOM 692 C C . PRO A 1 92 ? -43.085 6.124 15.327 1.00 46.41 92 PRO A C 1
ATOM 694 O O . PRO A 1 92 ? -43.807 5.509 16.113 1.00 46.41 92 PRO A O 1
ATOM 697 N N . ASN A 1 93 ? -43.510 6.437 14.098 1.00 54.38 93 ASN A N 1
ATOM 698 C CA . ASN A 1 93 ? -44.822 6.147 13.518 1.00 54.38 93 ASN A CA 1
ATOM 699 C C . ASN A 1 93 ? -44.744 5.406 12.168 1.00 54.38 93 ASN A C 1
ATOM 701 O O . ASN A 1 93 ? -45.735 5.384 11.435 1.00 54.38 93 ASN A O 1
ATOM 705 N N . GLN A 1 94 ? -43.598 4.825 11.803 1.00 64.56 94 GLN A N 1
ATOM 706 C CA . GLN A 1 94 ? -43.462 4.178 10.501 1.00 64.56 94 GLN A CA 1
ATOM 707 C C . GLN A 1 94 ? -44.213 2.839 10.464 1.00 64.56 94 GLN A C 1
ATOM 709 O O . GLN A 1 94 ? -43.921 1.909 11.211 1.00 64.56 94 GLN A O 1
ATOM 714 N N . TRP A 1 95 ? -45.210 2.763 9.586 1.00 75.94 95 TRP A N 1
ATOM 715 C CA . TRP A 1 95 ? -45.892 1.521 9.245 1.00 75.94 95 TRP A CA 1
ATOM 716 C C . TRP A 1 95 ? -45.008 0.678 8.324 1.00 75.94 95 TRP A C 1
ATOM 718 O O . TRP A 1 95 ? -44.450 1.201 7.357 1.00 75.94 95 TRP A O 1
ATOM 728 N N . ILE A 1 96 ? -44.913 -0.619 8.601 1.00 80.06 96 ILE A N 1
ATOM 729 C CA . ILE A 1 96 ? -44.237 -1.587 7.737 1.00 80.06 96 ILE A CA 1
ATOM 730 C C . ILE A 1 96 ? -45.296 -2.210 6.840 1.00 80.06 96 ILE A C 1
ATOM 732 O O . ILE A 1 96 ? -46.245 -2.816 7.334 1.00 80.06 96 ILE A O 1
ATOM 736 N N . ASN A 1 97 ? -45.148 -2.022 5.531 1.00 83.25 97 ASN A N 1
ATOM 737 C CA . ASN A 1 97 ? -46.061 -2.570 4.538 1.00 83.25 97 ASN A CA 1
ATOM 738 C C . ASN A 1 97 ? -45.727 -4.038 4.269 1.00 83.25 97 ASN A C 1
ATOM 740 O O . ASN A 1 97 ? -44.569 -4.382 4.037 1.00 83.25 97 ASN A O 1
ATOM 744 N N . VAL A 1 98 ? -46.753 -4.884 4.258 1.00 79.62 98 VAL A N 1
ATOM 745 C CA . VAL A 1 98 ? -46.657 -6.295 3.887 1.00 79.62 98 VAL A CA 1
ATOM 746 C C . VAL A 1 98 ? -47.311 -6.463 2.529 1.00 79.62 98 VAL A C 1
ATOM 748 O O . VAL A 1 98 ? -48.481 -6.122 2.352 1.00 79.62 98 VAL A O 1
ATOM 751 N N . HIS A 1 99 ? -46.540 -6.965 1.573 1.00 80.69 99 HIS A N 1
ATOM 752 C CA . HIS A 1 99 ? -46.992 -7.218 0.212 1.00 80.69 99 HIS A CA 1
ATOM 753 C C . HIS A 1 99 ? -47.131 -8.723 -0.019 1.00 80.69 99 HIS A C 1
ATOM 755 O O . HIS A 1 99 ? -46.371 -9.506 0.552 1.00 80.69 99 HIS A O 1
ATOM 761 N N . ASP A 1 100 ? -48.092 -9.130 -0.845 1.00 76.12 100 ASP A N 1
ATOM 762 C CA . ASP A 1 100 ? -48.167 -10.507 -1.330 1.00 76.12 100 ASP A CA 1
ATOM 763 C C . ASP A 1 100 ? -47.112 -10.789 -2.416 1.00 76.12 100 ASP A C 1
ATOM 765 O O . ASP A 1 100 ? -46.347 -9.915 -2.834 1.00 76.12 100 ASP A O 1
ATOM 769 N N . SER A 1 101 ? -47.084 -12.030 -2.907 1.00 69.19 101 SER A N 1
ATOM 770 C CA . SER A 1 101 ? -46.182 -12.472 -3.978 1.00 69.19 101 SER A CA 1
ATOM 771 C C . SER A 1 101 ? -46.400 -11.761 -5.320 1.00 69.19 101 SER A C 1
ATOM 773 O O . SER A 1 101 ? -45.540 -11.848 -6.196 1.00 69.19 101 SER A O 1
ATOM 775 N N . THR A 1 102 ? -47.517 -11.050 -5.492 1.00 70.38 102 THR A N 1
ATOM 776 C CA . THR A 1 102 ? -47.830 -10.247 -6.682 1.00 70.38 102 THR A CA 1
ATOM 777 C C . THR A 1 102 ? -47.446 -8.772 -6.517 1.00 70.38 102 THR A C 1
ATOM 779 O O . THR A 1 102 ? -47.507 -8.006 -7.478 1.00 70.38 102 THR A O 1
ATOM 782 N N . GLY A 1 103 ? -47.011 -8.372 -5.316 1.00 66.44 103 GLY A N 1
ATOM 783 C CA . GLY A 1 103 ? -46.671 -6.997 -4.954 1.00 66.44 103 GLY A CA 1
ATOM 784 C C . GLY A 1 103 ? -47.852 -6.176 -4.420 1.00 66.44 103 GLY A C 1
ATOM 785 O O . GLY A 1 103 ? -47.665 -5.005 -4.074 1.00 66.44 103 GLY A O 1
ATOM 786 N N . ALA A 1 104 ? -49.054 -6.750 -4.307 1.00 71.25 104 ALA A N 1
ATOM 787 C CA . ALA A 1 104 ? -50.219 -6.053 -3.769 1.00 71.25 104 ALA A CA 1
ATOM 788 C C . ALA A 1 104 ? -50.119 -5.913 -2.241 1.00 71.25 104 ALA A C 1
ATOM 790 O O . ALA A 1 104 ? -49.640 -6.807 -1.548 1.00 71.25 104 ALA A O 1
ATOM 791 N N . LEU A 1 105 ? -50.549 -4.767 -1.704 1.00 81.81 105 LEU A N 1
ATOM 792 C CA . LEU A 1 105 ? -50.497 -4.486 -0.266 1.00 81.81 105 LEU A CA 1
ATOM 793 C C . LEU A 1 105 ? -51.541 -5.334 0.481 1.00 81.81 105 LEU A C 1
ATOM 795 O O . LEU A 1 105 ? -52.736 -5.064 0.377 1.00 81.81 105 LEU A O 1
ATOM 799 N N . LEU A 1 106 ? -51.088 -6.313 1.268 1.00 79.25 106 LEU A N 1
ATOM 800 C CA . LEU A 1 106 ? -51.933 -7.141 2.140 1.00 79.25 106 LEU A CA 1
ATOM 801 C C . LEU A 1 106 ? -52.329 -6.407 3.422 1.00 79.25 106 LEU A C 1
ATOM 803 O O . LEU A 1 106 ? -53.430 -6.579 3.939 1.00 79.25 106 LEU A O 1
ATOM 807 N N . GLY A 1 107 ? -51.426 -5.583 3.949 1.00 83.06 107 GLY A N 1
ATOM 808 C CA . GLY A 1 107 ? -51.650 -4.867 5.194 1.00 83.06 107 GLY A CA 1
ATOM 809 C C . GLY A 1 107 ? -50.405 -4.150 5.679 1.00 83.06 107 GLY A C 1
ATOM 810 O O . GLY A 1 107 ? -49.391 -4.066 4.985 1.00 83.06 107 GLY A O 1
ATOM 811 N N . ARG A 1 108 ? -50.489 -3.601 6.889 1.00 85.69 108 ARG A N 1
ATOM 812 C CA . ARG A 1 108 ? -49.375 -2.907 7.528 1.00 85.69 108 ARG A CA 1
ATOM 813 C C . ARG A 1 108 ? -49.391 -3.118 9.030 1.00 85.69 108 ARG A C 1
ATOM 815 O O . ARG A 1 108 ? -50.463 -3.114 9.632 1.00 85.69 108 ARG A O 1
ATOM 822 N N . TYR A 1 109 ? -48.217 -3.233 9.635 1.00 85.06 109 TYR A N 1
ATOM 823 C CA . TYR A 1 109 ? -48.077 -3.350 11.086 1.00 85.06 109 TYR A CA 1
ATOM 824 C C . TYR A 1 109 ? -47.049 -2.361 11.637 1.00 85.06 109 TYR A C 1
ATOM 826 O O . TYR A 1 109 ? -46.264 -1.760 10.899 1.00 85.06 109 TYR A O 1
ATOM 834 N N . ARG A 1 110 ? -47.087 -2.168 12.957 1.00 79.25 110 ARG A N 1
ATOM 835 C CA . ARG A 1 110 ? -46.127 -1.368 13.720 1.00 79.25 110 ARG A CA 1
ATOM 836 C C . ARG A 1 110 ? -45.812 -2.100 15.015 1.00 79.25 110 ARG A C 1
ATOM 838 O O . ARG A 1 110 ? -46.730 -2.560 15.687 1.00 79.25 110 ARG A O 1
ATOM 845 N N . ILE A 1 111 ? -44.536 -2.140 15.374 1.00 75.19 111 ILE A N 1
ATOM 846 C CA . ILE A 1 111 ? -44.049 -2.808 16.579 1.00 75.19 111 ILE A CA 1
ATOM 847 C C . ILE A 1 111 ? -43.628 -1.743 17.593 1.00 75.19 111 ILE A C 1
ATOM 849 O O . ILE A 1 111 ? -43.030 -0.729 17.234 1.00 75.19 111 ILE A O 1
ATOM 853 N N . LYS A 1 112 ? -43.962 -1.969 18.865 1.00 72.31 112 LYS A N 1
ATOM 854 C CA . LYS A 1 112 ? -43.429 -1.217 20.001 1.00 72.31 112 LYS A CA 1
ATOM 855 C C . LYS A 1 112 ? -42.982 -2.228 21.051 1.00 72.31 112 LYS A C 1
ATOM 857 O O . LYS A 1 112 ? -43.822 -2.952 21.572 1.00 72.31 112 LYS A O 1
ATOM 862 N N . ALA A 1 113 ? -41.689 -2.252 21.346 1.00 69.50 113 ALA A N 1
ATOM 863 C CA . ALA A 1 113 ? -41.136 -3.032 22.444 1.00 69.50 113 ALA A CA 1
ATOM 864 C C . ALA A 1 113 ? -41.026 -2.157 23.701 1.00 69.50 113 ALA A C 1
ATOM 866 O O . ALA A 1 113 ? -40.748 -0.958 23.609 1.00 69.50 113 ALA A O 1
ATOM 867 N N . GLU A 1 114 ? -41.272 -2.747 24.867 1.00 66.88 114 GLU A N 1
ATOM 868 C CA . GLU A 1 114 ? -41.049 -2.128 26.174 1.00 66.88 114 GLU A CA 1
ATOM 869 C C . GLU A 1 114 ? -40.232 -3.089 27.034 1.00 66.88 114 GLU A C 1
ATOM 871 O O . GLU A 1 114 ? -40.428 -4.300 26.949 1.00 66.88 114 GLU A O 1
ATOM 876 N N . ASP A 1 115 ? -39.338 -2.542 27.857 1.00 65.81 115 ASP A N 1
ATOM 877 C CA . ASP A 1 115 ? -38.616 -3.337 28.843 1.00 65.81 115 ASP A CA 1
ATOM 878 C C . ASP A 1 115 ? -39.529 -3.636 30.035 1.00 65.81 115 ASP A C 1
ATOM 880 O O . ASP A 1 115 ? -39.987 -2.722 30.729 1.00 65.81 115 ASP A O 1
ATOM 884 N N . GLU A 1 116 ? -39.808 -4.914 30.268 1.00 68.06 116 GLU A N 1
ATOM 885 C CA . GLU A 1 116 ? -40.534 -5.361 31.455 1.00 68.06 116 GLU A CA 1
ATOM 886 C C . GLU A 1 116 ? -39.599 -5.540 32.662 1.00 68.06 116 GLU A C 1
ATOM 888 O O . GLU A 1 116 ? -40.077 -5.426 33.787 1.00 68.06 116 GLU A O 1
ATOM 893 N N . ALA A 1 117 ? -38.288 -5.739 32.463 1.00 62.44 117 ALA A N 1
ATOM 894 C CA . ALA A 1 117 ? -37.317 -5.934 33.547 1.00 62.44 117 ALA A CA 1
ATOM 895 C C . ALA A 1 117 ? -37.036 -4.647 34.348 1.00 62.44 117 ALA A C 1
ATOM 897 O O . ALA A 1 117 ? -36.631 -4.700 35.504 1.00 62.44 117 ALA A O 1
ATOM 898 N N . GLY A 1 118 ? -37.298 -3.473 33.764 1.00 58.56 118 GLY A N 1
ATOM 899 C CA . GLY A 1 118 ? -37.216 -2.178 34.452 1.00 58.56 118 GLY A CA 1
ATOM 900 C C . GLY A 1 118 ? -38.443 -1.818 35.306 1.00 58.56 118 GLY A C 1
ATOM 901 O O . GLY A 1 118 ? -38.487 -0.733 35.893 1.00 58.56 118 GLY A O 1
ATOM 902 N N . LYS A 1 119 ? -39.471 -2.675 35.354 1.00 74.12 119 LYS A N 1
ATOM 903 C CA . LYS A 1 119 ? -40.719 -2.451 36.102 1.00 74.12 119 LYS A CA 1
ATOM 904 C C . LYS A 1 119 ? -40.719 -3.280 37.386 1.00 74.12 119 LYS A C 1
ATOM 906 O O . LYS A 1 119 ? -40.168 -4.366 37.441 1.00 74.12 119 LYS A O 1
ATOM 911 N N . VAL A 1 120 ? -41.407 -2.793 38.414 1.00 76.81 120 VAL A N 1
ATOM 912 C CA . VAL A 1 120 ? -41.495 -3.468 39.720 1.00 76.81 120 VAL A CA 1
ATOM 913 C C . VAL A 1 120 ? -42.286 -4.761 39.590 1.00 76.81 120 VAL A C 1
ATOM 915 O O . VAL A 1 120 ? -43.452 -4.706 39.175 1.00 76.81 120 VAL A O 1
ATOM 918 N N . ASN A 1 121 ? -41.721 -5.896 40.005 1.00 84.00 121 ASN A N 1
ATOM 919 C CA . ASN A 1 121 ? -42.499 -7.128 40.065 1.00 84.00 121 ASN A CA 1
ATOM 920 C C . ASN A 1 121 ? -43.471 -7.124 41.261 1.00 84.00 121 ASN A C 1
ATOM 922 O O . ASN A 1 121 ? -43.077 -7.122 42.429 1.00 84.00 121 ASN A O 1
ATOM 926 N N . LEU A 1 122 ? -44.770 -7.168 40.960 1.00 85.75 122 LEU A N 1
ATOM 927 C CA . LEU A 1 122 ? -45.856 -7.204 41.948 1.00 85.75 122 LEU A CA 1
ATOM 928 C C . LEU A 1 122 ? -45.883 -8.484 42.793 1.00 85.75 122 LEU A C 1
ATOM 930 O O . LEU A 1 122 ? -46.387 -8.482 43.917 1.00 85.75 122 LEU A O 1
ATOM 934 N N . ASN A 1 123 ? -45.353 -9.569 42.241 1.00 86.56 123 ASN A N 1
ATOM 935 C CA . ASN A 1 123 ? -45.261 -10.863 42.893 1.00 86.56 123 ASN A CA 1
ATOM 936 C C . ASN A 1 123 ? -43.969 -11.018 43.706 1.00 86.56 123 ASN A C 1
ATOM 938 O O . ASN A 1 123 ? -43.789 -12.056 44.321 1.00 86.56 123 ASN A O 1
ATOM 942 N N . THR A 1 124 ? -43.088 -10.017 43.744 1.00 81.69 124 THR A N 1
ATOM 943 C CA . THR A 1 124 ? -41.817 -10.112 44.481 1.00 81.69 124 THR A CA 1
ATOM 944 C C . THR A 1 124 ? -41.698 -9.006 45.522 1.00 81.69 124 THR A C 1
ATOM 946 O O . THR A 1 124 ? -41.456 -9.295 46.686 1.00 81.69 124 THR A O 1
ATOM 949 N N . ALA A 1 125 ? -41.968 -7.748 45.160 1.00 84.06 125 ALA A N 1
ATOM 950 C CA . ALA A 1 125 ? -41.861 -6.611 46.077 1.00 84.06 125 ALA A CA 1
ATOM 951 C C . ALA A 1 125 ? -42.814 -6.731 47.285 1.00 84.06 125 ALA A C 1
ATOM 953 O O . ALA A 1 125 ? -44.004 -7.009 47.111 1.00 84.06 125 ALA A O 1
ATOM 954 N N . TRP A 1 126 ? -42.319 -6.499 48.505 1.00 84.75 126 TRP A N 1
ATOM 955 C CA . TRP A 1 126 ? -43.106 -6.626 49.743 1.00 84.75 126 TRP A CA 1
ATOM 956 C C . TRP A 1 126 ? -42.905 -5.499 50.757 1.00 84.75 126 TRP A C 1
ATOM 958 O O . TRP A 1 126 ? -43.758 -5.300 51.627 1.00 84.75 126 TRP A O 1
ATOM 968 N N . LEU A 1 127 ? -41.850 -4.694 50.627 1.00 84.94 127 LEU A N 1
ATOM 969 C CA . LEU A 1 127 ? -41.598 -3.623 51.583 1.00 84.94 127 LEU A CA 1
ATOM 970 C C . LEU A 1 127 ? -42.551 -2.433 51.427 1.00 84.94 127 LEU A C 1
ATOM 972 O O . LEU A 1 127 ? -42.692 -1.816 50.373 1.00 84.94 127 LEU A O 1
ATOM 976 N N . LEU A 1 128 ? -43.186 -2.052 52.535 1.00 85.00 128 LEU A N 1
ATOM 977 C CA . LEU A 1 128 ? -44.092 -0.899 52.608 1.00 85.00 128 LEU A CA 1
ATOM 978 C C . LEU A 1 128 ? -43.387 0.417 52.967 1.00 85.00 128 LEU A C 1
ATOM 980 O O . LEU A 1 128 ? -43.984 1.493 52.870 1.00 85.00 128 LEU A O 1
ATOM 984 N N . HIS A 1 129 ? -42.126 0.328 53.372 1.00 82.56 129 HIS A N 1
ATOM 985 C CA . HIS A 1 129 ? -41.261 1.432 53.768 1.00 82.56 129 HIS A CA 1
ATOM 986 C C . HIS A 1 129 ? -39.900 1.275 53.066 1.00 82.56 129 HIS A C 1
ATOM 988 O O . HIS A 1 129 ? -39.669 0.248 52.434 1.00 82.56 129 HIS A O 1
ATOM 994 N N . PRO A 1 130 ? -39.020 2.293 53.070 1.00 77.88 130 PRO A N 1
ATOM 995 C CA . PRO A 1 130 ? -37.656 2.122 52.566 1.00 77.88 130 PRO A CA 1
ATOM 996 C C . PRO A 1 130 ? -36.959 0.947 53.267 1.00 77.88 130 PRO A C 1
ATOM 998 O O . PRO A 1 130 ? -37.107 0.829 54.486 1.00 77.88 130 PRO A O 1
ATOM 1001 N N . SER A 1 131 ? -36.239 0.108 52.510 1.00 74.06 131 SER A N 1
ATOM 1002 C CA . SER A 1 131 ? -35.459 -0.988 53.095 1.00 74.06 131 SER A CA 1
ATOM 1003 C C . SER A 1 131 ? -34.446 -0.441 54.090 1.00 74.06 131 SER A C 1
ATOM 1005 O O . SER A 1 131 ? -33.836 0.607 53.859 1.00 74.06 131 SER A O 1
ATOM 1007 N N . LYS A 1 132 ? -34.318 -1.144 55.212 1.00 73.12 132 LYS A N 1
ATOM 1008 C CA . LYS A 1 132 ? -33.228 -0.972 56.173 1.00 73.12 132 LYS A CA 1
ATOM 1009 C C . LYS A 1 132 ? -32.173 -2.076 56.043 1.00 73.12 132 LYS A C 1
ATOM 1011 O O . LYS A 1 132 ? -31.122 -1.945 56.660 1.00 73.12 132 LYS A O 1
ATOM 1016 N N . GLY A 1 133 ? -32.463 -3.101 55.238 1.00 63.06 133 GLY A N 1
ATOM 1017 C CA . GLY A 1 133 ? -31.581 -4.217 54.935 1.00 63.06 133 GLY A CA 1
ATOM 1018 C C . GLY A 1 133 ? -30.585 -3.900 53.817 1.00 63.06 133 GLY A C 1
ATOM 1019 O O . GLY A 1 133 ? -30.422 -2.757 53.373 1.00 63.06 133 GLY A O 1
ATOM 1020 N N . SER A 1 134 ? -29.888 -4.937 53.359 1.00 59.31 134 SER A N 1
ATOM 1021 C CA . SER A 1 134 ? -28.736 -4.814 52.454 1.00 59.31 134 SER A CA 1
ATOM 1022 C C . SER A 1 134 ? -29.103 -4.684 50.968 1.00 59.31 134 SER A C 1
ATOM 1024 O O . SER A 1 134 ? -28.214 -4.437 50.146 1.00 59.31 134 SER A O 1
ATOM 1026 N N . GLY A 1 135 ? -30.383 -4.816 50.596 1.00 60.56 135 GLY A N 1
ATOM 1027 C CA . GLY A 1 135 ? -30.821 -4.895 49.199 1.00 60.56 135 GLY A CA 1
ATOM 1028 C C . GLY A 1 135 ? -30.479 -6.241 48.556 1.00 60.56 135 GLY A C 1
ATOM 1029 O O . GLY A 1 135 ? -30.141 -6.281 47.371 1.00 60.56 135 GLY A O 1
ATOM 1030 N N . TRP A 1 136 ? -30.497 -7.315 49.349 1.00 61.41 136 TRP A N 1
ATOM 1031 C CA . TRP A 1 136 ? -30.120 -8.671 48.948 1.00 61.41 136 TRP A CA 1
ATOM 1032 C C . TRP A 1 136 ? -31.219 -9.337 48.119 1.00 61.41 136 TRP A C 1
ATOM 1034 O O . TRP A 1 136 ? -30.934 -10.037 47.146 1.00 61.41 136 TRP A O 1
ATOM 1044 N N . ASN A 1 137 ? -32.481 -9.060 48.459 1.00 65.12 137 ASN A N 1
ATOM 1045 C CA . ASN A 1 137 ? -33.642 -9.602 47.768 1.00 65.12 137 ASN A CA 1
ATOM 1046 C C . ASN A 1 137 ? -34.380 -8.495 46.986 1.00 65.12 137 ASN A C 1
ATOM 1048 O O . ASN A 1 137 ? -34.665 -7.428 47.534 1.00 65.12 137 ASN A O 1
ATOM 1052 N N . PRO A 1 138 ? -34.779 -8.728 45.724 1.00 66.88 138 PRO A N 1
ATOM 1053 C CA . PRO A 1 138 ? -35.653 -7.808 44.994 1.00 66.88 138 PRO A CA 1
ATOM 1054 C C . PRO A 1 138 ? -37.004 -7.529 45.670 1.00 66.88 138 PRO A C 1
ATOM 1056 O O . PRO A 1 138 ? -37.686 -6.555 45.356 1.00 66.88 138 PRO A O 1
ATOM 1059 N N . GLY A 1 139 ? -37.402 -8.357 46.632 1.00 74.50 139 GLY A N 1
ATOM 1060 C CA . GLY A 1 139 ? -38.544 -8.109 47.497 1.00 74.50 139 GLY A CA 1
ATOM 1061 C C . GLY A 1 139 ? -38.414 -6.859 48.381 1.00 74.50 139 GLY A C 1
ATOM 1062 O O . GLY A 1 139 ? -39.427 -6.268 48.767 1.00 74.50 139 GLY A O 1
ATOM 1063 N N . GLU A 1 140 ? -37.187 -6.375 48.595 1.00 75.25 140 GLU A N 1
ATOM 1064 C CA . GLU A 1 140 ? -36.870 -5.167 49.366 1.00 75.25 140 GLU A CA 1
ATOM 1065 C C . GLU A 1 140 ? -37.195 -3.845 48.634 1.00 75.25 140 GLU A C 1
ATOM 1067 O O . GLU A 1 140 ? -36.915 -2.737 49.108 1.00 75.25 140 GLU A O 1
ATOM 1072 N N . ILE A 1 141 ? -37.812 -3.913 47.454 1.00 75.25 141 ILE A N 1
ATOM 1073 C CA . ILE A 1 141 ? -38.297 -2.722 46.759 1.00 75.25 141 ILE A CA 1
ATOM 1074 C C . ILE A 1 141 ? -39.389 -2.049 47.600 1.00 75.25 141 ILE A C 1
ATOM 1076 O O . ILE A 1 141 ? -40.379 -2.675 47.983 1.00 75.25 141 ILE A O 1
ATOM 1080 N N . ASN A 1 142 ? -39.262 -0.730 47.811 1.00 81.31 142 ASN A N 1
ATOM 1081 C CA . ASN A 1 142 ? -40.315 0.087 48.422 1.00 81.31 142 ASN A CA 1
ATOM 1082 C C . ASN A 1 142 ? -41.550 0.117 47.510 1.00 81.31 142 ASN A C 1
ATOM 1084 O O . ASN A 1 142 ? -41.703 0.969 46.625 1.00 81.31 142 ASN A O 1
ATOM 1088 N N . PHE A 1 143 ? -42.444 -0.826 47.763 1.00 82.50 143 PHE A N 1
ATOM 1089 C CA . PHE A 1 143 ? -43.572 -1.182 46.931 1.00 82.50 143 PHE A CA 1
ATOM 1090 C C . PHE A 1 143 ? -44.551 -0.011 46.698 1.00 82.50 143 PHE A C 1
ATOM 1092 O O . PHE A 1 143 ? -44.887 0.269 45.542 1.00 82.50 143 PHE A O 1
ATOM 1099 N N . PRO A 1 144 ? -44.955 0.777 47.720 1.00 81.81 144 PRO A N 1
ATOM 1100 C CA . PRO A 1 144 ? -45.785 1.963 47.505 1.00 81.81 144 PRO A CA 1
ATOM 1101 C C . PRO A 1 144 ? -45.108 3.047 46.657 1.00 81.81 144 PRO A C 1
ATOM 1103 O O . PRO A 1 144 ? -45.755 3.625 45.778 1.00 81.81 144 PRO A O 1
ATOM 1106 N N . LYS A 1 145 ? -43.823 3.342 46.910 1.00 79.31 145 LYS A N 1
ATOM 1107 C CA . LYS A 1 145 ? -43.080 4.388 46.186 1.00 79.31 145 LYS A CA 1
ATOM 1108 C C . LYS A 1 145 ? -42.917 4.010 44.720 1.00 79.31 145 LYS A C 1
ATOM 1110 O O . LYS A 1 145 ? -43.157 4.844 43.847 1.00 79.31 145 LYS A O 1
ATOM 1115 N N . ALA A 1 146 ? -42.572 2.755 44.465 1.00 72.69 146 ALA A N 1
ATOM 1116 C CA . ALA A 1 146 ? -42.300 2.259 43.131 1.00 72.69 146 ALA A CA 1
ATOM 1117 C C . ALA A 1 146 ? -43.582 2.198 42.267 1.00 72.69 146 ALA A C 1
ATOM 1119 O O . ALA A 1 146 ? -43.583 2.610 41.106 1.00 72.69 146 ALA A O 1
ATOM 1120 N N . LEU A 1 147 ? -44.730 1.861 42.869 1.00 74.00 147 LEU A N 1
ATOM 1121 C CA . LEU A 1 147 ? -46.043 1.952 42.214 1.00 74.00 147 LEU A CA 1
ATOM 1122 C C . LEU A 1 147 ? -46.625 3.377 42.162 1.00 74.00 147 LEU A C 1
ATOM 1124 O O . LEU A 1 147 ? -47.525 3.659 41.368 1.00 74.00 147 LEU A O 1
ATOM 1128 N N . GLY A 1 148 ? -46.125 4.303 42.983 1.00 73.62 148 GLY A N 1
ATOM 1129 C CA . GLY A 1 148 ? -46.673 5.653 43.127 1.00 73.62 148 GLY A CA 1
ATOM 1130 C C . GLY A 1 148 ? -48.059 5.683 43.778 1.00 73.62 148 GLY A C 1
ATOM 1131 O O . GLY A 1 148 ? -48.901 6.496 43.392 1.00 73.62 148 GLY A O 1
ATOM 1132 N N . ILE A 1 149 ? -48.312 4.793 44.741 1.00 78.19 149 ILE A N 1
ATOM 1133 C CA . ILE A 1 149 ? -49.582 4.687 45.476 1.00 78.19 149 ILE A CA 1
ATOM 1134 C C . ILE A 1 149 ? -49.366 4.876 46.982 1.00 78.19 149 ILE A C 1
ATOM 1136 O O . ILE A 1 149 ? -48.262 4.744 47.498 1.00 78.19 149 ILE A O 1
ATOM 1140 N N . LYS A 1 150 ? -50.441 5.183 47.719 1.00 82.31 150 LYS A N 1
ATOM 1141 C CA . LYS A 1 150 ? -50.383 5.282 49.187 1.00 82.31 150 LYS A CA 1
ATOM 1142 C C . LYS A 1 150 ? -50.032 3.926 49.812 1.00 82.31 150 LYS A C 1
ATOM 1144 O O . LYS A 1 150 ? -50.529 2.898 49.353 1.00 82.31 150 LYS A O 1
ATOM 1149 N N . VAL A 1 151 ? -49.292 3.946 50.923 1.00 86.12 151 VAL A N 1
ATOM 1150 C CA . VAL A 1 151 ? -48.912 2.749 51.705 1.00 86.12 151 VAL A CA 1
ATOM 1151 C C . VAL A 1 151 ? -50.124 1.876 52.049 1.00 86.12 151 VAL A C 1
ATOM 1153 O O . VAL A 1 151 ? -50.081 0.661 51.894 1.00 86.12 151 VAL A O 1
ATOM 1156 N N . SER A 1 152 ? -51.252 2.488 52.421 1.00 83.94 152 SER A N 1
ATOM 1157 C CA . SER A 1 152 ? -52.498 1.773 52.734 1.00 83.94 152 SER A CA 1
ATOM 1158 C C . SER A 1 152 ? -53.123 1.035 51.546 1.00 83.94 152 SER A C 1
ATOM 1160 O O . SER A 1 152 ? -53.891 0.100 51.749 1.00 83.94 152 SER A O 1
ATOM 1162 N N . ASN A 1 153 ? -52.819 1.439 50.310 1.00 84.31 153 ASN A N 1
ATOM 1163 C CA . ASN A 1 153 ? -53.260 0.738 49.105 1.00 84.31 153 ASN A CA 1
ATOM 1164 C C . ASN A 1 153 ? -52.274 -0.364 48.712 1.00 84.31 153 ASN A C 1
ATOM 1166 O O . ASN A 1 153 ? -52.718 -1.438 48.327 1.00 84.31 153 ASN A O 1
ATOM 1170 N N . ALA A 1 154 ? -50.967 -0.125 48.858 1.00 85.88 154 ALA A N 1
ATOM 1171 C CA . ALA A 1 154 ? -49.942 -1.149 48.655 1.00 85.88 154 ALA A CA 1
ATOM 1172 C C . ALA A 1 154 ? -50.112 -2.319 49.638 1.00 85.88 154 ALA A C 1
ATOM 1174 O O . ALA A 1 154 ? -50.100 -3.471 49.222 1.00 85.88 154 ALA A O 1
ATOM 1175 N N . ARG A 1 155 ? -50.413 -2.034 50.914 1.00 89.25 155 ARG A N 1
ATOM 1176 C CA . ARG A 1 155 ? -50.724 -3.070 51.912 1.00 89.25 155 ARG A CA 1
ATOM 1177 C C . ARG A 1 155 ? -51.907 -3.943 51.499 1.00 89.25 155 ARG A C 1
ATOM 1179 O O . ARG A 1 155 ? -51.856 -5.140 51.684 1.00 89.25 155 ARG A O 1
ATOM 1186 N N . LYS A 1 156 ? -52.940 -3.384 50.862 1.00 87.44 156 LYS A N 1
ATOM 1187 C CA . LYS A 1 156 ? -54.080 -4.178 50.362 1.00 87.44 156 LYS A CA 1
ATOM 1188 C C . LYS A 1 156 ? -53.718 -5.097 49.197 1.00 87.44 156 LYS A C 1
ATOM 1190 O O . LYS A 1 156 ? -54.416 -6.079 48.980 1.00 87.44 156 LYS A O 1
ATOM 1195 N N . LEU A 1 157 ? -52.689 -4.749 48.424 1.00 88.38 157 LEU A N 1
ATOM 1196 C CA . LEU A 1 157 ? -52.160 -5.628 47.383 1.00 88.38 157 LEU A CA 1
ATOM 1197 C C . LEU A 1 157 ? -51.367 -6.783 48.006 1.00 88.38 157 LEU A C 1
ATOM 1199 O O . LEU A 1 157 ? -51.521 -7.907 47.551 1.00 88.38 157 LEU A O 1
ATOM 1203 N N . LEU A 1 158 ? -50.609 -6.523 49.077 1.00 89.12 158 LEU A N 1
ATOM 1204 C CA . LEU A 1 158 ? -49.931 -7.569 49.853 1.00 89.12 158 LEU A CA 1
ATOM 1205 C C . LEU A 1 158 ? -50.922 -8.465 50.599 1.00 89.12 158 LEU A C 1
ATOM 1207 O O . LEU A 1 158 ? -50.847 -9.673 50.464 1.00 89.12 158 LEU A O 1
ATOM 1211 N N . ASP A 1 159 ? -51.918 -7.898 51.282 1.00 89.88 159 ASP A N 1
ATOM 1212 C CA . ASP A 1 159 ? -52.989 -8.665 51.936 1.00 89.88 159 ASP A CA 1
ATOM 1213 C C . ASP A 1 159 ? -53.768 -9.526 50.922 1.00 89.88 159 ASP A C 1
ATOM 1215 O O . ASP A 1 159 ? -54.290 -10.578 51.263 1.00 89.88 159 ASP A O 1
ATOM 1219 N N . PHE A 1 160 ? -53.900 -9.078 49.667 1.00 89.56 160 PHE A N 1
ATOM 1220 C CA . PHE A 1 160 ? -54.499 -9.906 48.619 1.00 89.56 160 PHE A CA 1
ATOM 1221 C C . PHE A 1 160 ? -53.592 -11.082 48.242 1.00 89.56 160 PHE A C 1
ATOM 1223 O O . PHE A 1 160 ? -54.094 -12.182 48.017 1.00 89.56 160 PHE A O 1
ATOM 1230 N N . ARG A 1 161 ? -52.282 -10.828 48.182 1.00 90.12 161 ARG A N 1
ATOM 1231 C CA . ARG A 1 161 ? -51.247 -11.806 47.856 1.00 90.12 161 ARG A CA 1
ATOM 1232 C C . ARG A 1 161 ? -51.096 -12.872 48.937 1.00 90.12 161 ARG A C 1
ATOM 1234 O O . ARG A 1 161 ? -50.988 -14.035 48.598 1.00 90.12 161 ARG A O 1
ATOM 1241 N N . TYR A 1 162 ? -51.165 -12.479 50.201 1.00 90.00 162 TYR A N 1
ATOM 1242 C CA . TYR A 1 162 ? -51.058 -13.362 51.366 1.00 90.00 162 TYR A CA 1
ATOM 1243 C C . TYR A 1 162 ? -52.393 -13.971 51.812 1.00 90.00 162 TYR A C 1
ATOM 1245 O O . TYR A 1 162 ? -52.499 -14.578 52.867 1.00 90.00 162 TYR A O 1
ATOM 1253 N N . GLY A 1 163 ? -53.470 -13.739 51.060 1.00 86.62 163 GLY A N 1
ATOM 1254 C CA . GLY A 1 163 ? -54.778 -14.278 51.408 1.00 86.62 163 GLY A CA 1
ATOM 1255 C C . GLY A 1 163 ? -55.349 -13.788 52.757 1.00 86.62 163 GLY A C 1
ATOM 1256 O O . GLY A 1 163 ? -54.911 -12.791 53.342 1.00 86.62 163 GLY A O 1
ATOM 1257 N N . PRO A 1 164 ? -56.436 -14.423 53.227 1.00 85.75 164 PRO A N 1
ATOM 1258 C CA . PRO A 1 164 ? -57.072 -14.137 54.513 1.00 85.75 164 PRO A CA 1
ATOM 1259 C C . PRO A 1 164 ? -56.148 -14.024 55.737 1.00 85.75 164 PRO A C 1
ATOM 1261 O O . PRO A 1 164 ? -56.463 -13.221 56.624 1.00 85.75 164 PRO A O 1
ATOM 1264 N N . ASN A 1 165 ? -55.062 -14.800 55.816 1.00 85.31 165 ASN A N 1
ATOM 1265 C CA . ASN A 1 165 ? -54.171 -14.820 56.981 1.00 85.31 165 ASN A CA 1
ATOM 1266 C C . ASN A 1 165 ? -53.234 -13.586 57.051 1.00 85.31 165 ASN A C 1
ATOM 1268 O O . ASN A 1 165 ? -52.798 -13.219 58.146 1.00 85.31 165 ASN A O 1
ATOM 1272 N N . LYS A 1 166 ? -53.024 -12.899 55.912 1.00 88.44 166 LYS A N 1
ATOM 1273 C CA . LYS A 1 166 ? -52.165 -11.714 55.716 1.00 88.44 166 LYS A CA 1
ATOM 1274 C C . LYS A 1 166 ? -50.676 -11.916 56.024 1.00 88.44 166 LYS A C 1
ATOM 1276 O O . LYS A 1 166 ? -49.972 -10.931 56.266 1.00 88.44 166 LYS A O 1
ATOM 1281 N N . LEU A 1 167 ? -50.214 -13.153 56.020 1.00 88.00 167 LEU A N 1
ATOM 1282 C CA . LEU A 1 167 ? -48.838 -13.570 56.244 1.00 88.00 167 LEU A CA 1
ATOM 1283 C C . LEU A 1 167 ? -48.378 -14.405 55.041 1.00 88.00 167 LEU A C 1
ATOM 1285 O O . LEU A 1 167 ? -49.197 -15.113 54.466 1.00 88.00 167 LEU A O 1
ATOM 1289 N N . PRO A 1 168 ? -47.104 -14.312 54.635 1.00 86.81 168 PRO A N 1
ATOM 1290 C CA . PRO A 1 168 ? -46.577 -15.225 53.629 1.00 86.81 168 PRO A CA 1
ATOM 1291 C C . PRO A 1 168 ? -46.695 -16.669 54.150 1.00 86.81 168 PRO A C 1
ATOM 1293 O O . PRO A 1 168 ? -46.471 -16.911 55.335 1.00 86.81 168 PRO A O 1
ATOM 1296 N N . GLY A 1 169 ? -47.097 -17.612 53.297 1.00 86.19 169 GLY A N 1
ATOM 1297 C CA . GLY A 1 169 ? -47.098 -19.031 53.645 1.00 86.19 169 GLY A CA 1
ATOM 1298 C C . GLY A 1 169 ? -48.174 -19.492 54.643 1.00 86.19 169 GLY A C 1
ATOM 1299 O O . GLY A 1 169 ? -49.274 -18.937 54.742 1.00 86.19 169 GLY A O 1
ATOM 1300 N N . THR A 1 170 ? -47.892 -20.586 55.366 1.00 82.44 170 THR A N 1
ATOM 1301 C CA . THR A 1 170 ? -48.836 -21.282 56.269 1.00 82.44 170 THR A CA 1
ATOM 1302 C C . THR A 1 170 ? -48.777 -20.852 57.736 1.00 82.44 170 THR A C 1
ATOM 1304 O O . THR A 1 170 ? -49.371 -21.507 58.598 1.00 82.44 170 THR A O 1
ATOM 1307 N N . ARG A 1 171 ? -48.167 -19.694 58.016 1.00 80.44 171 ARG A N 1
ATOM 1308 C CA . ARG A 1 171 ? -47.966 -19.142 59.366 1.00 80.44 171 ARG A CA 1
ATOM 1309 C C . ARG A 1 171 ? -46.981 -19.963 60.217 1.00 80.44 171 ARG A C 1
ATOM 1311 O O . ARG A 1 171 ? -47.194 -20.164 61.417 1.00 80.44 171 ARG A O 1
ATOM 1318 N N . THR A 1 172 ? -45.923 -20.463 59.587 1.00 83.31 172 THR A N 1
ATOM 1319 C CA . THR A 1 172 ? -44.832 -21.261 60.171 1.00 83.31 172 THR A CA 1
ATOM 1320 C C . THR A 1 172 ? -43.573 -21.111 59.320 1.00 83.31 172 THR A C 1
ATOM 1322 O O . THR A 1 172 ? -43.690 -20.649 58.203 1.00 83.31 172 THR A O 1
ATOM 1325 N N . ASP A 1 173 ? -42.414 -21.563 59.810 1.00 83.69 173 ASP A N 1
ATOM 1326 C CA . ASP A 1 173 ? -41.177 -21.694 59.015 1.00 83.69 173 ASP A CA 1
ATOM 1327 C C . ASP A 1 173 ? -41.348 -22.772 57.922 1.00 83.69 173 ASP A C 1
ATOM 1329 O O . ASP A 1 173 ? -41.094 -23.969 58.128 1.00 83.69 173 ASP A O 1
ATOM 1333 N N . ASP A 1 174 ? -41.905 -22.356 56.784 1.00 80.25 174 ASP A N 1
ATOM 1334 C CA . ASP A 1 174 ? -42.403 -23.250 55.740 1.00 80.25 174 ASP A CA 1
ATOM 1335 C C . ASP A 1 174 ? -41.276 -23.923 54.932 1.00 80.25 174 ASP A C 1
ATOM 1337 O O . ASP A 1 174 ? -41.469 -25.011 54.378 1.00 80.25 174 ASP A O 1
ATOM 1341 N N . ASP A 1 175 ? -40.105 -23.293 54.819 1.00 80.62 175 ASP A N 1
ATOM 1342 C CA . ASP A 1 175 ? -38.920 -23.833 54.138 1.00 80.62 175 ASP A CA 1
ATOM 1343 C C . ASP A 1 175 ? -37.810 -24.305 55.099 1.00 80.62 175 ASP A C 1
ATOM 1345 O O . ASP A 1 175 ? -36.814 -24.875 54.642 1.00 80.62 175 ASP A O 1
ATOM 1349 N N . ARG A 1 176 ? -38.035 -24.200 56.417 1.00 87.38 176 ARG A N 1
ATOM 1350 C CA . ARG A 1 176 ? -37.134 -24.640 57.496 1.00 87.38 176 ARG A CA 1
ATOM 1351 C C . ARG A 1 176 ? -35.794 -23.910 57.483 1.00 87.38 176 ARG A C 1
ATOM 1353 O O . ARG A 1 176 ? -34.767 -24.505 57.833 1.00 87.38 176 ARG A O 1
ATOM 1360 N N . ASN A 1 177 ? -35.794 -22.656 57.039 1.00 85.25 177 ASN A N 1
ATOM 1361 C CA . ASN A 1 177 ? -34.591 -21.852 56.859 1.00 85.25 177 ASN A CA 1
ATOM 1362 C C . ASN A 1 177 ? -34.205 -21.064 58.130 1.00 85.25 177 ASN A C 1
ATOM 1364 O O . ASN A 1 177 ? -33.069 -20.596 58.217 1.00 85.25 177 ASN A O 1
ATOM 1368 N N . ASN A 1 178 ? -35.079 -20.983 59.146 1.00 89.06 178 ASN A N 1
ATOM 1369 C CA . ASN A 1 178 ? -34.860 -20.148 60.332 1.00 89.06 178 ASN A CA 1
ATOM 1370 C C . ASN A 1 178 ? -33.533 -20.418 61.072 1.00 89.06 178 ASN A C 1
ATOM 1372 O O . ASN A 1 178 ? -32.875 -19.457 61.468 1.00 89.06 178 ASN A O 1
ATOM 1376 N N . PRO A 1 179 ? -33.055 -21.671 61.245 1.00 86.25 179 PRO A N 1
ATOM 1377 C CA . PRO A 1 179 ? -31.752 -21.921 61.871 1.00 86.25 179 PRO A CA 1
ATOM 1378 C C . PRO A 1 179 ? -30.562 -21.351 61.090 1.00 86.25 179 PRO A C 1
ATOM 1380 O O . PRO A 1 179 ? -29.493 -21.180 61.665 1.00 86.25 179 PRO A O 1
ATOM 1383 N N . ILE A 1 180 ? -30.732 -21.120 59.785 1.00 84.44 180 ILE A N 1
ATOM 1384 C CA . ILE A 1 180 ? -29.714 -20.537 58.911 1.00 84.44 180 ILE A CA 1
ATOM 1385 C C . ILE A 1 180 ? -29.831 -19.015 58.963 1.00 84.44 180 ILE A C 1
ATOM 1387 O O . ILE A 1 180 ? -28.850 -18.363 59.306 1.00 84.44 180 ILE A O 1
ATOM 1391 N N . LEU A 1 181 ? -31.028 -18.476 58.698 1.00 84.06 181 LEU A N 1
ATOM 1392 C CA . LEU A 1 181 ? -31.249 -17.028 58.616 1.00 84.06 181 LEU A CA 1
ATOM 1393 C C . LEU A 1 181 ? -30.993 -16.318 59.947 1.00 84.06 181 LEU A C 1
ATOM 1395 O O . LEU A 1 181 ? -30.469 -15.222 59.954 1.00 84.06 181 LEU A O 1
ATOM 1399 N N . SER A 1 182 ? -31.248 -16.979 61.079 1.00 86.44 182 SER A N 1
ATOM 1400 C CA . SER A 1 182 ? -30.967 -16.422 62.412 1.00 86.44 182 SER A CA 1
ATOM 1401 C C . SER A 1 182 ? -29.476 -16.274 62.764 1.00 86.44 182 SER A C 1
ATOM 1403 O O . SER A 1 182 ? -29.163 -15.918 63.902 1.00 86.44 182 SER A O 1
ATOM 1405 N N . THR A 1 183 ? -28.547 -16.621 61.860 1.00 83.94 183 THR A N 1
ATOM 1406 C CA . THR A 1 183 ? -27.091 -16.593 62.123 1.00 83.94 183 THR A CA 1
ATOM 1407 C C . THR A 1 183 ? -26.216 -16.245 60.909 1.00 83.94 183 THR A C 1
ATOM 1409 O O . THR A 1 183 ? -24.992 -16.411 60.977 1.00 83.94 183 THR A O 1
ATOM 1412 N N . ASP A 1 184 ? -26.796 -15.831 59.780 1.00 76.00 184 ASP A N 1
ATOM 1413 C CA . ASP A 1 184 ? -26.054 -15.631 58.529 1.00 76.00 184 ASP A CA 1
ATOM 1414 C C . ASP A 1 184 ? -25.445 -14.224 58.374 1.00 76.00 184 ASP A C 1
ATOM 1416 O O . ASP A 1 184 ? -24.664 -13.983 57.445 1.00 76.00 184 ASP A O 1
ATOM 1420 N N . GLY A 1 185 ? -25.721 -13.322 59.320 1.00 78.44 185 GLY A N 1
ATOM 1421 C CA . GLY A 1 185 ? -25.206 -11.959 59.358 1.00 78.44 185 GLY A CA 1
ATOM 1422 C C . GLY A 1 185 ? -25.911 -11.001 58.396 1.00 78.44 185 GLY A C 1
ATOM 1423 O O . GLY A 1 185 ? -25.380 -9.914 58.132 1.00 78.44 185 GLY A O 1
ATOM 1424 N N . ILE A 1 186 ? -27.070 -11.380 57.848 1.00 73.25 186 ILE A N 1
ATOM 1425 C CA . ILE A 1 186 ? -27.888 -10.588 56.922 1.00 73.25 186 ILE A CA 1
ATOM 1426 C C . ILE A 1 186 ? -29.225 -10.243 57.605 1.00 73.25 186 ILE A C 1
ATOM 1428 O O . ILE A 1 186 ? -29.696 -10.973 58.454 1.00 73.25 186 ILE A O 1
ATOM 1432 N N . ASP A 1 187 ? -29.823 -9.093 57.273 1.00 76.00 187 ASP A N 1
ATOM 1433 C CA . ASP A 1 187 ? -31.192 -8.719 57.689 1.00 76.00 187 ASP A CA 1
ATOM 1434 C C . ASP A 1 187 ? -32.184 -9.171 56.599 1.00 76.00 187 ASP A C 1
ATOM 1436 O O . ASP A 1 187 ? -32.558 -8.398 55.703 1.00 76.00 187 ASP A O 1
ATOM 1440 N N . ASN A 1 188 ? -32.540 -10.457 56.616 1.00 75.19 188 ASN A N 1
ATOM 1441 C CA . ASN A 1 188 ? -33.297 -11.146 55.566 1.00 75.19 188 ASN A CA 1
ATOM 1442 C C . ASN A 1 188 ? -34.760 -10.679 55.479 1.00 75.19 188 ASN A C 1
ATOM 1444 O O . ASN A 1 188 ? -35.354 -10.673 54.396 1.00 75.19 188 ASN A O 1
ATOM 1448 N N . ASN A 1 189 ? -35.330 -10.214 56.596 1.00 76.88 189 ASN A N 1
ATOM 1449 C CA . ASN A 1 189 ? -36.681 -9.646 56.668 1.00 76.88 189 ASN A CA 1
ATOM 1450 C C . ASN A 1 189 ? -36.698 -8.097 56.609 1.00 76.88 189 ASN A C 1
ATOM 1452 O O . ASN A 1 189 ? -37.765 -7.475 56.691 1.00 76.88 189 ASN A O 1
ATOM 1456 N N . SER A 1 190 ? -35.527 -7.477 56.409 1.00 75.69 190 SER A N 1
ATOM 1457 C CA . SER A 1 190 ? -35.287 -6.036 56.234 1.00 75.69 190 SER A CA 1
ATOM 1458 C C . SER A 1 190 ? -35.944 -5.139 57.287 1.00 75.69 190 SER A C 1
ATOM 1460 O O . SER A 1 190 ? -36.366 -4.008 56.986 1.00 75.69 190 SER A O 1
ATOM 1462 N N . ASN A 1 191 ? -36.075 -5.633 58.518 1.00 76.38 191 ASN A N 1
ATOM 1463 C CA . ASN A 1 191 ? -36.712 -4.908 59.612 1.00 76.38 191 ASN A CA 1
ATOM 1464 C C . ASN A 1 191 ? -35.735 -3.939 60.327 1.00 76.38 191 ASN A C 1
ATOM 1466 O O . ASN A 1 191 ? -36.175 -3.001 61.015 1.00 76.38 191 ASN A O 1
ATOM 1470 N N . GLY A 1 192 ? -34.432 -4.069 60.049 1.00 75.69 192 GLY A N 1
ATOM 1471 C CA . GLY A 1 192 ? -33.327 -3.279 60.586 1.00 75.69 192 GLY A CA 1
ATOM 1472 C C . GLY A 1 192 ? -32.549 -3.947 61.725 1.00 75.69 192 GLY A C 1
ATOM 1473 O O . GLY A 1 192 ? -31.760 -3.252 62.372 1.00 75.69 192 GLY A O 1
ATOM 1474 N N . ILE A 1 193 ? -32.781 -5.230 61.999 1.00 80.88 193 ILE A N 1
ATOM 1475 C CA . ILE A 1 193 ? -32.106 -6.037 63.020 1.00 80.88 193 ILE A CA 1
ATOM 1476 C C . ILE A 1 193 ? -31.531 -7.273 62.315 1.00 80.88 193 ILE A C 1
ATOM 1478 O O . ILE A 1 193 ? -32.203 -7.893 61.507 1.00 80.88 193 ILE A O 1
ATOM 1482 N N . ILE A 1 194 ? -30.264 -7.584 62.584 1.00 77.81 194 ILE A N 1
ATOM 1483 C CA . ILE A 1 194 ? -29.544 -8.711 61.972 1.00 77.81 194 ILE A CA 1
ATOM 1484 C C . ILE A 1 194 ? -29.580 -9.897 62.944 1.00 77.81 194 ILE A C 1
ATOM 1486 O O . ILE A 1 194 ? -29.361 -9.677 64.142 1.00 77.81 194 ILE A O 1
ATOM 1490 N N . ASP A 1 195 ? -29.782 -11.113 62.429 1.00 80.25 195 ASP A N 1
ATOM 1491 C CA . ASP A 1 195 ? -29.716 -12.391 63.153 1.00 80.25 195 ASP A CA 1
ATOM 1492 C C . ASP A 1 195 ? -30.756 -12.513 64.290 1.00 80.25 195 ASP A C 1
ATOM 1494 O O . ASP A 1 195 ? -30.434 -12.691 65.474 1.00 80.25 195 ASP A O 1
ATOM 1498 N N . GLU A 1 196 ? -32.042 -12.401 63.942 1.00 85.25 196 GLU A N 1
ATOM 1499 C CA . GLU A 1 196 ? -33.152 -12.583 64.890 1.00 85.25 196 GLU A CA 1
ATOM 1500 C C . GLU A 1 196 ? -33.495 -14.065 65.101 1.00 85.25 196 GLU A C 1
ATOM 1502 O O . GLU A 1 196 ? -33.394 -14.902 64.209 1.00 85.25 196 GLU A O 1
ATOM 1507 N N . LYS A 1 197 ? -33.970 -14.421 66.300 1.00 85.31 197 LYS A N 1
ATOM 1508 C CA . LYS A 1 197 ? -34.271 -15.824 66.652 1.00 85.31 197 LYS A CA 1
ATOM 1509 C C . LYS A 1 197 ? -35.419 -16.432 65.824 1.00 85.31 197 LYS A C 1
ATOM 1511 O O . LYS A 1 197 ? -35.566 -17.656 65.782 1.00 85.31 197 LYS A O 1
ATOM 1516 N N . ASP A 1 198 ? -36.246 -15.574 65.244 1.00 85.75 198 ASP A N 1
ATOM 1517 C CA . ASP A 1 198 ? -37.427 -15.852 64.431 1.00 85.75 198 ASP A CA 1
ATOM 1518 C C . ASP A 1 198 ? -37.331 -15.249 63.018 1.00 85.75 198 ASP A C 1
ATOM 1520 O O . ASP A 1 198 ? -38.351 -15.061 62.361 1.00 85.75 198 ASP A O 1
ATOM 1524 N N . GLU A 1 199 ? -36.117 -14.963 62.539 1.00 82.75 199 GLU A N 1
ATOM 1525 C CA . GLU A 1 199 ? -35.879 -14.304 61.252 1.00 82.75 199 GLU A CA 1
ATOM 1526 C C . GLU A 1 199 ? -36.443 -15.062 60.041 1.00 82.75 199 GLU A C 1
ATOM 1528 O O . GLU A 1 199 ? -36.945 -14.435 59.110 1.00 82.75 199 GLU A O 1
ATOM 1533 N N . GLY A 1 200 ? -36.409 -16.394 60.087 1.00 81.62 200 GLY A N 1
ATOM 1534 C CA . GLY A 1 200 ? -36.992 -17.300 59.094 1.00 81.62 200 GLY A CA 1
ATOM 1535 C C . GLY A 1 200 ? -38.380 -17.826 59.468 1.00 81.62 200 GLY A C 1
ATOM 1536 O O . GLY A 1 200 ? -38.716 -18.952 59.125 1.00 81.62 200 GLY A O 1
ATOM 1537 N N . ILE A 1 201 ? -39.160 -17.098 60.280 1.00 85.62 201 ILE A N 1
ATOM 1538 C CA . ILE A 1 201 ? -40.546 -17.473 60.612 1.00 85.62 201 ILE A CA 1
ATOM 1539 C C . ILE A 1 201 ? -41.518 -16.405 60.100 1.00 85.62 201 ILE A C 1
ATOM 1541 O O . ILE A 1 201 ? -41.539 -15.275 60.590 1.00 85.62 201 ILE A O 1
ATOM 1545 N N . ASN A 1 202 ? -42.438 -16.791 59.213 1.00 82.56 202 ASN A N 1
ATOM 1546 C CA . ASN A 1 202 ? -43.269 -15.872 58.423 1.00 82.56 202 ASN A CA 1
ATOM 1547 C C . ASN A 1 202 ? -42.415 -14.894 57.607 1.00 82.56 202 ASN A C 1
ATOM 1549 O O . ASN A 1 202 ? -42.795 -13.725 57.429 1.00 82.56 202 ASN A O 1
ATOM 1553 N N . ASP A 1 203 ? -41.237 -15.342 57.175 1.00 82.38 203 ASP A N 1
ATOM 1554 C CA . ASP A 1 203 ? -40.309 -14.490 56.459 1.00 82.38 203 ASP A CA 1
ATOM 1555 C C . ASP A 1 203 ? -40.813 -14.231 55.025 1.00 82.38 203 ASP A C 1
ATOM 1557 O O . ASP A 1 203 ? -41.559 -15.030 54.450 1.00 82.38 203 ASP A O 1
ATOM 1561 N N . PRO A 1 204 ? -40.473 -13.087 54.411 1.00 79.69 204 PRO A N 1
ATOM 1562 C CA . PRO A 1 204 ? -40.964 -12.754 53.076 1.00 79.69 204 PRO A CA 1
ATOM 1563 C C . PRO A 1 204 ? -40.578 -13.758 51.975 1.00 79.69 204 PRO A C 1
ATOM 1565 O O . PRO A 1 204 ? -41.220 -13.757 50.922 1.00 79.69 204 PRO A O 1
ATOM 1568 N N . GLY A 1 205 ? -39.540 -14.568 52.195 1.00 77.94 205 GLY A N 1
ATOM 1569 C CA . GLY A 1 205 ? -39.082 -15.662 51.342 1.00 77.94 205 GLY A CA 1
ATOM 1570 C C . GLY A 1 205 ? -39.969 -16.908 51.378 1.00 77.94 205 GLY A C 1
ATOM 1571 O O . GLY A 1 205 ? -39.928 -17.688 50.427 1.00 77.94 205 GLY A O 1
ATOM 1572 N N . GLU A 1 206 ? -40.847 -17.057 52.376 1.00 84.69 206 GLU A N 1
ATOM 1573 C CA . GLU A 1 206 ? -41.842 -18.140 52.411 1.00 84.69 206 GLU A CA 1
ATOM 1574 C C . GLU A 1 206 ? -42.887 -18.010 51.289 1.00 84.69 206 GLU A C 1
ATOM 1576 O O . GLU A 1 206 ? -43.449 -19.011 50.833 1.00 84.69 206 GLU A O 1
ATOM 1581 N N . TYR A 1 207 ? -43.123 -16.783 50.804 1.00 86.06 207 TYR A N 1
ATOM 1582 C CA . TYR A 1 207 ? -43.984 -16.525 49.654 1.00 86.06 207 TYR A CA 1
ATOM 1583 C C . TYR A 1 207 ? -43.227 -16.760 48.336 1.00 86.06 207 TYR A C 1
ATOM 1585 O O . TYR A 1 207 ? -42.377 -15.963 47.932 1.00 86.06 207 TYR A O 1
ATOM 1593 N N . ASP A 1 208 ? -43.624 -17.796 47.592 1.00 82.62 208 ASP A N 1
ATOM 1594 C CA . ASP A 1 208 ? -43.154 -18.047 46.226 1.00 82.62 208 ASP A CA 1
ATOM 1595 C C . ASP A 1 208 ? -44.316 -17.973 45.226 1.00 82.62 208 ASP A C 1
ATOM 1597 O O . ASP A 1 208 ? -45.246 -18.780 45.232 1.00 82.62 208 ASP A O 1
ATOM 1601 N N . ALA A 1 209 ? -44.234 -17.027 44.290 1.00 82.94 209 ALA A N 1
ATOM 1602 C CA . ALA A 1 209 ? -45.236 -16.840 43.244 1.00 82.94 209 ALA A CA 1
ATOM 1603 C C . ALA A 1 209 ? -45.393 -18.046 42.294 1.00 82.94 209 ALA A C 1
ATOM 1605 O O . ALA A 1 209 ? -46.409 -18.144 41.601 1.00 82.94 209 ALA A O 1
ATOM 1606 N N . LYS A 1 210 ? -44.396 -18.937 42.223 1.00 80.50 210 LYS A N 1
ATOM 1607 C CA . LYS A 1 210 ? -44.427 -20.185 41.445 1.00 80.50 210 LYS A CA 1
ATOM 1608 C C . LYS A 1 210 ? -44.933 -21.368 42.267 1.00 80.50 210 LYS A C 1
ATOM 1610 O O . LYS A 1 210 ? -45.575 -22.253 41.706 1.00 80.50 210 LYS A O 1
ATOM 1615 N N . PHE A 1 211 ? -44.659 -21.374 43.569 1.00 82.75 211 PHE A N 1
ATOM 1616 C CA . PHE A 1 211 ? -44.996 -22.456 44.492 1.00 82.75 211 PHE A CA 1
ATOM 1617 C C . PHE A 1 211 ? -45.748 -21.905 45.708 1.00 82.75 211 PHE A C 1
ATOM 1619 O O . PHE A 1 211 ? -45.229 -21.893 46.819 1.00 82.75 211 PHE A O 1
ATOM 1626 N N . LEU A 1 212 ? -46.982 -21.451 45.472 1.00 85.12 212 LEU A N 1
ATOM 1627 C CA . LEU A 1 212 ? -47.838 -20.851 46.498 1.00 85.12 212 LEU A CA 1
ATOM 1628 C C . LEU A 1 212 ? -48.090 -21.826 47.657 1.00 85.12 212 LEU A C 1
ATOM 1630 O O . LEU A 1 212 ? -48.373 -23.009 47.433 1.00 85.12 212 LEU A O 1
ATOM 1634 N N . ARG A 1 213 ? -48.032 -21.314 48.888 1.00 84.88 213 ARG A N 1
ATOM 1635 C CA . ARG A 1 213 ? -48.264 -22.064 50.127 1.00 84.88 213 ARG A CA 1
ATOM 1636 C C . ARG A 1 213 ? -49.462 -21.473 50.873 1.00 84.88 213 ARG A C 1
ATOM 1638 O O . ARG A 1 213 ? -49.804 -20.310 50.705 1.00 84.88 213 ARG A O 1
ATOM 1645 N N . GLY A 1 214 ? -50.155 -22.294 51.660 1.00 85.75 214 GLY A N 1
ATOM 1646 C CA . GLY A 1 214 ? -51.320 -21.841 52.428 1.00 85.75 214 GLY A CA 1
ATOM 1647 C C . GLY A 1 214 ? -52.425 -21.218 51.571 1.00 85.75 214 GLY A C 1
ATOM 1648 O O . GLY A 1 214 ? -52.964 -21.860 50.669 1.00 85.75 214 GLY A O 1
ATOM 1649 N N . ASP A 1 215 ? -52.800 -19.983 51.897 1.00 85.44 215 ASP A N 1
ATOM 1650 C CA . ASP A 1 215 ? -53.811 -19.172 51.215 1.00 85.44 215 ASP A CA 1
ATOM 1651 C C . ASP A 1 215 ? -53.225 -18.076 50.305 1.00 85.44 215 ASP A C 1
ATOM 1653 O O . ASP A 1 215 ? -53.978 -17.213 49.827 1.00 85.44 215 ASP A O 1
ATOM 1657 N N . ASP A 1 216 ? -51.922 -18.159 50.014 1.00 88.69 216 ASP A N 1
ATOM 1658 C CA . ASP A 1 216 ? -51.204 -17.268 49.109 1.00 88.69 216 ASP A CA 1
ATOM 1659 C C . ASP A 1 216 ? -51.759 -17.287 47.676 1.00 88.69 216 ASP A C 1
ATOM 1661 O O . ASP A 1 216 ? -52.298 -18.278 47.169 1.00 88.69 216 ASP A O 1
ATOM 1665 N N . ARG A 1 217 ? -51.613 -16.156 46.983 1.00 89.50 217 ARG A N 1
ATOM 1666 C CA . ARG A 1 217 ? -52.090 -15.919 45.617 1.00 89.50 217 ARG A CA 1
ATOM 1667 C C . ARG A 1 217 ? -51.112 -15.050 44.843 1.00 89.50 217 ARG A C 1
ATOM 1669 O O . ARG A 1 217 ? -50.841 -13.925 45.244 1.00 89.50 217 ARG A O 1
ATOM 1676 N N . ALA A 1 218 ? -50.694 -15.505 43.667 1.00 88.75 218 ALA A N 1
ATOM 1677 C CA . ALA A 1 218 ? -49.953 -14.672 42.725 1.00 88.75 218 ALA A CA 1
ATOM 1678 C C . ALA A 1 218 ? -50.893 -13.853 41.833 1.00 88.75 218 ALA A C 1
ATOM 1680 O O . ALA A 1 218 ? -51.944 -14.332 41.405 1.00 88.75 218 ALA A O 1
ATOM 1681 N N . PHE A 1 219 ? -50.483 -12.632 41.488 1.00 88.62 219 PHE A N 1
ATOM 1682 C CA . PHE A 1 219 ? -51.119 -11.883 40.412 1.00 88.62 219 PHE A CA 1
ATOM 1683 C C . PHE A 1 219 ? -50.793 -12.542 39.072 1.00 88.62 219 PHE A C 1
ATOM 1685 O O . PHE A 1 219 ? -49.624 -12.623 38.687 1.00 88.62 219 PHE A O 1
ATOM 1692 N N . ILE A 1 220 ? -51.826 -12.948 38.335 1.00 85.12 220 ILE A N 1
ATOM 1693 C CA . ILE A 1 220 ? -51.683 -13.564 37.004 1.00 85.12 220 ILE A CA 1
ATOM 1694 C C . ILE A 1 220 ? -51.793 -12.540 35.868 1.00 85.12 220 ILE A C 1
ATOM 1696 O O . ILE A 1 220 ? -51.501 -12.841 34.714 1.00 85.12 220 ILE A O 1
ATOM 1700 N N . SER A 1 221 ? -52.237 -11.314 36.171 1.00 84.62 221 SER A N 1
ATOM 1701 C CA . SER A 1 221 ? -52.274 -10.209 35.209 1.00 84.62 221 SER A CA 1
ATOM 1702 C C . SER A 1 221 ? -52.303 -8.838 35.889 1.00 84.62 221 SER A C 1
ATOM 1704 O O . SER A 1 221 ? -52.852 -8.664 36.976 1.00 84.62 221 SER A O 1
ATOM 1706 N N . ILE A 1 222 ? -51.835 -7.802 35.188 1.00 83.00 222 ILE A N 1
ATOM 1707 C CA . ILE A 1 222 ? -51.983 -6.399 35.627 1.00 83.00 222 ILE A CA 1
ATOM 1708 C C . ILE A 1 222 ? -53.468 -5.978 35.738 1.00 83.00 222 ILE A C 1
ATOM 1710 O O . ILE A 1 222 ? -53.839 -5.098 36.527 1.00 83.00 222 ILE A O 1
ATOM 1714 N N . ASN A 1 223 ? -54.361 -6.633 34.991 1.00 80.81 223 ASN A N 1
ATOM 1715 C CA . ASN A 1 223 ? -55.804 -6.400 35.089 1.00 80.81 223 ASN A CA 1
ATOM 1716 C C . ASN A 1 223 ? -56.390 -6.882 36.424 1.00 80.81 223 ASN A C 1
ATOM 1718 O O . ASN A 1 223 ? -57.362 -6.307 36.913 1.00 80.81 223 ASN A O 1
ATOM 1722 N N . GLU A 1 224 ? -55.798 -7.886 37.057 1.00 84.00 224 GLU A N 1
ATOM 1723 C CA . GLU A 1 224 ? -56.238 -8.374 38.363 1.00 84.00 224 GLU A CA 1
ATOM 1724 C C . GLU A 1 224 ? -55.951 -7.353 39.468 1.00 84.00 224 GLU A C 1
ATOM 1726 O O . GLU A 1 224 ? -56.837 -6.989 40.241 1.00 84.00 224 GLU A O 1
ATOM 1731 N N . VAL A 1 225 ? -54.758 -6.764 39.445 1.00 81.75 225 VAL A N 1
ATOM 1732 C CA . VAL A 1 225 ? -54.341 -5.655 40.321 1.00 81.75 225 VAL A CA 1
ATOM 1733 C C . VAL A 1 225 ? -55.333 -4.498 40.222 1.00 81.75 225 VAL A C 1
ATOM 1735 O O . VAL A 1 225 ? -55.748 -3.900 41.217 1.00 81.75 225 VAL A O 1
ATOM 1738 N N . THR A 1 226 ? -55.784 -4.223 38.997 1.00 74.31 226 THR A N 1
ATOM 1739 C CA . THR A 1 226 ? -56.810 -3.223 38.710 1.00 74.31 226 THR A CA 1
ATOM 1740 C C . THR A 1 226 ? -58.139 -3.548 39.394 1.00 74.31 226 THR A C 1
ATOM 1742 O O . THR A 1 226 ? -58.793 -2.641 39.916 1.00 74.31 226 THR A O 1
ATOM 1745 N N . LEU A 1 227 ? -58.567 -4.813 39.398 1.00 80.75 227 LEU A N 1
ATOM 1746 C CA . LEU A 1 227 ? -59.802 -5.255 40.053 1.00 80.75 227 LEU A CA 1
ATOM 1747 C C . LEU A 1 227 ? -59.699 -5.165 41.578 1.00 80.75 227 LEU A C 1
ATOM 1749 O O . LEU A 1 227 ? -60.628 -4.659 42.216 1.00 80.75 227 LEU A O 1
ATOM 1753 N N . VAL A 1 228 ? -58.559 -5.564 42.147 1.00 82.94 228 VAL A N 1
ATOM 1754 C CA . VAL A 1 228 ? -58.279 -5.454 43.585 1.00 82.94 228 VAL A CA 1
ATOM 1755 C C . VAL A 1 228 ? -58.344 -3.990 44.012 1.00 82.94 228 VAL A C 1
ATOM 1757 O O . VAL A 1 228 ? -59.145 -3.624 44.874 1.00 82.94 228 VAL A O 1
ATOM 1760 N N . LEU A 1 229 ? -57.613 -3.105 43.330 1.00 77.06 229 LEU A N 1
ATOM 1761 C CA . LEU A 1 229 ? -57.648 -1.671 43.614 1.00 77.06 229 LEU A CA 1
ATOM 1762 C C . LEU A 1 229 ? -59.048 -1.074 43.408 1.00 77.06 229 LEU A C 1
ATOM 1764 O O . LEU A 1 229 ? -59.507 -0.306 44.251 1.00 77.06 229 LEU A O 1
ATOM 1768 N N . LYS A 1 230 ? -59.783 -1.456 42.353 1.00 74.19 230 LYS A N 1
ATOM 1769 C CA . LYS A 1 230 ? -61.173 -1.011 42.119 1.00 74.19 230 LYS A CA 1
ATOM 1770 C C . LYS A 1 230 ? -62.111 -1.368 43.269 1.00 74.19 230 LYS A C 1
ATOM 1772 O O . LYS A 1 230 ? -62.942 -0.538 43.639 1.00 74.19 230 LYS A O 1
ATOM 1777 N N . LYS A 1 231 ? -61.988 -2.571 43.838 1.00 75.56 231 LYS A N 1
ATOM 1778 C CA . LYS A 1 231 ? -62.807 -3.021 44.975 1.00 75.56 231 LYS A CA 1
ATOM 1779 C C . LYS A 1 231 ? -62.637 -2.099 46.186 1.00 75.56 231 LYS A C 1
ATOM 1781 O O . LYS A 1 231 ? -63.612 -1.814 46.874 1.00 75.56 231 LYS A O 1
ATOM 1786 N N . PHE A 1 232 ? -61.431 -1.568 46.394 1.00 69.50 232 PHE A N 1
ATOM 1787 C CA . PHE A 1 232 ? -61.095 -0.749 47.560 1.00 69.50 232 PHE A CA 1
ATOM 1788 C C . PHE A 1 232 ? -61.132 0.771 47.324 1.00 69.50 232 PHE A C 1
ATOM 1790 O O . PHE A 1 232 ? -61.326 1.522 48.279 1.00 69.50 232 PHE A O 1
ATOM 1797 N N . LEU A 1 233 ? -60.961 1.242 46.084 1.00 64.38 233 LEU A N 1
ATOM 1798 C CA . LEU A 1 233 ? -60.902 2.669 45.723 1.00 64.38 233 LEU A CA 1
ATOM 1799 C C . LEU A 1 233 ? -62.269 3.284 45.372 1.00 64.38 233 LEU A C 1
ATOM 1801 O O . LEU A 1 233 ? -62.367 4.507 45.250 1.00 64.38 233 LEU A O 1
ATOM 1805 N N . LYS A 1 234 ? -63.330 2.470 45.246 1.00 57.69 234 LYS A N 1
ATOM 1806 C CA . LYS A 1 234 ? -64.691 2.891 44.848 1.00 57.69 234 LYS A CA 1
ATOM 1807 C C . LYS A 1 234 ? -65.303 4.028 45.682 1.00 57.69 234 LYS A C 1
ATOM 1809 O O . LYS A 1 234 ? -66.227 4.663 45.194 1.00 57.69 234 LYS A O 1
ATOM 1814 N N . LYS A 1 235 ? -64.814 4.304 46.897 1.00 56.53 235 LYS A N 1
ATOM 1815 C CA . LYS A 1 235 ? -65.370 5.372 47.745 1.00 56.53 235 LYS A CA 1
ATOM 1816 C C . LYS A 1 235 ? -64.923 6.797 47.370 1.00 56.53 235 LYS A C 1
ATOM 1818 O O . LYS A 1 235 ? -65.673 7.707 47.680 1.00 56.53 235 LYS A O 1
ATOM 1823 N N . ASN A 1 236 ? -63.780 7.008 46.692 1.00 55.12 236 ASN A N 1
ATOM 1824 C CA . ASN A 1 236 ? -63.154 8.349 46.605 1.00 55.12 236 ASN A CA 1
ATOM 1825 C C . ASN A 1 236 ? -62.571 8.767 45.227 1.00 55.12 236 ASN A C 1
ATOM 1827 O O . ASN A 1 236 ? -61.869 9.773 45.164 1.00 55.12 236 ASN A O 1
ATOM 1831 N N . PHE A 1 237 ? -62.797 8.036 44.126 1.00 59.84 237 PHE A N 1
ATOM 1832 C CA . PHE A 1 237 ? -62.187 8.357 42.816 1.00 59.84 237 PHE A CA 1
ATOM 1833 C C . PHE A 1 237 ? -63.210 8.514 41.682 1.00 59.84 237 PHE A C 1
ATOM 1835 O O . PHE A 1 237 ? -64.103 7.682 41.523 1.00 59.84 237 PHE A O 1
ATOM 1842 N N . SER A 1 238 ? -63.025 9.530 40.828 1.00 64.50 238 SER A N 1
ATOM 1843 C CA . SER A 1 238 ? -63.735 9.632 39.545 1.00 64.50 238 SER A CA 1
ATOM 1844 C C . SER A 1 238 ? -63.269 8.533 38.573 1.00 64.50 238 SER A C 1
ATOM 1846 O O . SER A 1 238 ? -62.129 8.060 38.649 1.00 64.50 238 SER A O 1
ATOM 1848 N N . ARG A 1 239 ? -64.133 8.121 37.629 1.00 65.25 239 ARG A N 1
ATOM 1849 C CA . ARG A 1 239 ? -63.810 7.081 36.622 1.00 65.25 239 ARG A CA 1
ATOM 1850 C C . ARG A 1 239 ? -62.540 7.404 35.824 1.00 65.25 239 ARG A C 1
ATOM 1852 O O . ARG A 1 239 ? -61.793 6.500 35.457 1.00 65.25 239 ARG A O 1
ATOM 1859 N N . GLU A 1 240 ? -62.287 8.684 35.585 1.00 66.38 240 GLU A N 1
ATOM 1860 C CA . GLU A 1 240 ? -61.168 9.179 34.784 1.00 66.38 240 GLU A CA 1
ATOM 1861 C C . GLU A 1 240 ? -59.849 9.216 35.570 1.00 66.38 240 GLU A C 1
ATOM 1863 O O . GLU A 1 240 ? -58.818 8.759 35.074 1.00 66.38 240 GLU A O 1
ATOM 1868 N N . ALA A 1 241 ? -59.889 9.628 36.842 1.00 64.38 241 ALA A N 1
ATOM 1869 C CA . ALA A 1 241 ? -58.735 9.562 37.738 1.00 64.38 241 ALA A CA 1
ATOM 1870 C C . ALA A 1 241 ? -58.292 8.111 37.986 1.00 64.38 241 ALA A C 1
ATOM 1872 O O . ALA A 1 241 ? -57.097 7.813 37.985 1.00 64.38 241 ALA A O 1
ATOM 1873 N N . LEU A 1 242 ? -59.254 7.193 38.114 1.00 67.88 242 LEU A N 1
ATOM 1874 C CA . LEU A 1 242 ? -58.987 5.762 38.198 1.00 67.88 242 LEU A CA 1
ATOM 1875 C C . LEU A 1 242 ? -58.336 5.241 36.906 1.00 67.88 242 LEU A C 1
ATOM 1877 O O . LEU A 1 242 ? -57.317 4.564 36.973 1.00 67.88 242 LEU A O 1
ATOM 1881 N N . LYS A 1 243 ? -58.861 5.592 35.725 1.00 69.12 243 LYS A N 1
ATOM 1882 C CA . LYS A 1 243 ? -58.275 5.197 34.429 1.00 69.12 243 LYS A CA 1
ATOM 1883 C C . LYS A 1 243 ? -56.822 5.679 34.281 1.00 69.12 243 LYS A C 1
ATOM 1885 O O . LYS A 1 243 ? -55.970 4.913 33.835 1.00 69.12 243 LYS A O 1
ATOM 1890 N N . ASN A 1 244 ? -56.523 6.905 34.711 1.00 67.00 244 ASN A N 1
ATOM 1891 C CA . ASN A 1 244 ? -55.171 7.470 34.669 1.00 67.00 244 ASN A CA 1
ATOM 1892 C C . ASN A 1 244 ? -54.219 6.829 35.690 1.00 67.00 244 ASN A C 1
ATOM 1894 O O . ASN A 1 244 ? -53.061 6.570 35.360 1.00 67.00 244 ASN A O 1
ATOM 1898 N N . ALA A 1 245 ? -54.694 6.528 36.901 1.00 66.31 245 ALA A N 1
ATOM 1899 C CA . ALA A 1 245 ? -53.911 5.805 37.902 1.00 66.31 245 ALA A CA 1
ATOM 1900 C C . ALA A 1 245 ? -53.556 4.389 37.422 1.00 66.31 245 ALA A C 1
ATOM 1902 O O . ALA A 1 245 ? -52.408 3.970 37.526 1.00 66.31 245 ALA A O 1
ATOM 1903 N N . LEU A 1 246 ? -54.512 3.687 36.811 1.00 69.50 246 LEU A N 1
ATOM 1904 C CA . LEU A 1 246 ? -54.305 2.345 36.266 1.00 69.50 246 LEU A CA 1
ATOM 1905 C C . LEU A 1 246 ? -53.329 2.341 35.084 1.00 69.50 246 LEU A C 1
ATOM 1907 O O . LEU A 1 246 ? -52.457 1.480 35.017 1.00 69.50 246 LEU A O 1
ATOM 1911 N N . LYS A 1 247 ? -53.407 3.348 34.203 1.00 71.12 247 LYS A N 1
ATOM 1912 C CA . LYS A 1 247 ? -52.429 3.532 33.121 1.00 71.12 247 LYS A CA 1
ATOM 1913 C C . LYS A 1 247 ? -51.010 3.741 33.665 1.00 71.12 247 LYS A C 1
ATOM 1915 O O . LYS A 1 247 ? -50.066 3.209 33.099 1.00 71.12 247 LYS A O 1
ATOM 1920 N N . ARG A 1 248 ? -50.862 4.481 34.772 1.00 69.56 248 ARG A N 1
ATOM 1921 C CA . ARG A 1 248 ? -49.565 4.694 35.440 1.00 69.56 248 ARG A CA 1
ATOM 1922 C C . ARG A 1 248 ? -49.035 3.438 36.133 1.00 69.56 248 ARG A C 1
ATOM 1924 O O . ARG A 1 248 ? -47.829 3.216 36.116 1.00 69.56 248 ARG A O 1
ATOM 1931 N N . ILE A 1 249 ? -49.910 2.617 36.711 1.00 74.69 249 ILE A N 1
ATOM 1932 C CA . ILE A 1 249 ? -49.517 1.337 37.320 1.00 74.69 249 ILE A CA 1
ATOM 1933 C C . ILE A 1 249 ? -48.993 0.381 36.243 1.00 74.69 249 ILE A C 1
ATOM 1935 O O . ILE A 1 249 ? -47.902 -0.148 36.402 1.00 74.69 249 ILE A O 1
ATOM 1939 N N . ALA A 1 250 ? -49.686 0.246 35.108 1.00 72.62 250 ALA A N 1
ATOM 1940 C CA . ALA A 1 250 ? -49.247 -0.617 34.004 1.00 72.62 250 ALA A CA 1
ATOM 1941 C C . ALA A 1 250 ? -47.890 -0.211 33.385 1.00 72.62 250 ALA A C 1
ATOM 1943 O O . ALA A 1 250 ? -47.204 -1.037 32.795 1.00 72.62 250 ALA A O 1
ATOM 1944 N N . THR A 1 251 ? -47.478 1.054 33.528 1.00 69.75 251 THR A N 1
ATOM 1945 C CA . THR A 1 251 ? -46.148 1.519 33.089 1.00 69.75 251 THR A CA 1
ATOM 1946 C C . THR A 1 251 ? -45.035 1.298 34.115 1.00 69.75 251 THR A C 1
ATOM 1948 O O . THR A 1 251 ? -43.874 1.478 33.775 1.00 69.75 251 THR A O 1
ATOM 1951 N N . ARG A 1 252 ? -45.370 0.975 35.370 1.00 72.69 252 ARG A N 1
ATOM 1952 C CA . ARG A 1 252 ? -44.420 0.894 36.498 1.00 72.69 252 ARG A CA 1
ATOM 1953 C C . ARG A 1 252 ? -44.332 -0.490 37.130 1.00 72.69 252 ARG A C 1
ATOM 1955 O O . ARG A 1 252 ? -43.423 -0.736 37.913 1.00 72.69 252 ARG A O 1
ATOM 1962 N N . ALA A 1 253 ? -45.294 -1.351 36.827 1.00 77.50 253 ALA A N 1
ATOM 1963 C CA . ALA A 1 253 ? -45.462 -2.655 37.432 1.00 77.50 253 ALA A CA 1
ATOM 1964 C C . ALA A 1 253 ? -45.462 -3.743 36.365 1.00 77.50 253 ALA A C 1
ATOM 1966 O O . ALA A 1 253 ? -46.016 -3.549 35.282 1.00 77.50 253 ALA A O 1
ATOM 1967 N N . THR A 1 254 ? -44.910 -4.893 36.717 1.00 81.12 254 THR A N 1
ATOM 1968 C CA . THR A 1 254 ? -44.926 -6.105 35.908 1.00 81.12 254 THR A CA 1
ATOM 1969 C C . THR A 1 254 ? -45.225 -7.317 36.786 1.00 81.12 254 THR A C 1
ATOM 1971 O O . THR A 1 254 ? -45.233 -7.236 38.016 1.00 81.12 254 THR A O 1
ATOM 1974 N N . ILE A 1 255 ? -45.494 -8.445 36.142 1.00 83.50 255 ILE A N 1
ATOM 1975 C CA . ILE A 1 255 ? -45.529 -9.771 36.773 1.00 83.50 255 ILE A CA 1
ATOM 1976 C C . ILE A 1 255 ? -44.440 -10.693 36.204 1.00 83.50 255 ILE A C 1
ATOM 1978 O O . ILE A 1 255 ? -44.355 -11.849 36.605 1.00 83.50 255 ILE A O 1
ATOM 1982 N N . TYR A 1 256 ? -43.640 -10.190 35.254 1.00 70.19 256 TYR A N 1
ATOM 1983 C CA . TYR A 1 256 ? -42.727 -10.988 34.435 1.00 70.19 256 TYR A CA 1
ATOM 1984 C C . TYR A 1 256 ? -41.241 -10.766 34.760 1.00 70.19 256 TYR A C 1
ATOM 1986 O O . TYR A 1 256 ? -40.436 -11.636 34.437 1.00 70.19 256 TYR A O 1
ATOM 1994 N N . SER A 1 257 ? -40.861 -9.639 35.383 1.00 65.75 257 SER A N 1
ATOM 1995 C CA . SER A 1 257 ? -39.457 -9.365 35.739 1.00 65.75 257 SER A CA 1
ATOM 1996 C C . SER A 1 257 ? -38.951 -10.337 36.802 1.00 65.75 257 SER A C 1
ATOM 1998 O O . SER A 1 257 ? -39.589 -10.523 37.836 1.00 65.75 257 SER A O 1
ATOM 2000 N N . VAL A 1 258 ? -37.777 -10.922 36.586 1.00 55.84 258 VAL A N 1
ATOM 2001 C CA . VAL A 1 258 ? -36.981 -11.520 37.660 1.00 55.84 258 VAL A CA 1
ATOM 2002 C C . VAL A 1 258 ? -35.973 -10.445 38.036 1.00 55.84 258 VAL A C 1
ATOM 2004 O O . VAL A 1 258 ? -34.885 -10.388 37.471 1.00 55.84 258 VAL A O 1
ATOM 2007 N N . ASP A 1 259 ? -36.396 -9.506 38.882 1.00 48.34 259 ASP A N 1
ATOM 2008 C CA . ASP A 1 259 ? -35.533 -8.416 39.330 1.00 48.34 259 ASP A CA 1
ATOM 2009 C C . ASP A 1 259 ? -34.239 -9.037 39.911 1.00 48.34 259 ASP A C 1
ATOM 2011 O O . ASP A 1 259 ? -34.302 -9.984 40.691 1.00 48.34 259 ASP A O 1
ATOM 2015 N N . TYR A 1 260 ? -33.062 -8.556 39.504 1.00 45.59 260 TYR A N 1
ATOM 2016 C CA . TYR A 1 260 ? -31.775 -8.927 40.109 1.00 45.59 260 TYR A CA 1
ATOM 2017 C C . TYR A 1 260 ? -31.259 -7.749 40.952 1.00 45.59 260 TYR A C 1
ATOM 2019 O O . TYR A 1 260 ? -31.555 -6.595 40.615 1.00 45.59 260 TYR A O 1
ATOM 2027 N N . PRO A 1 261 ? -30.484 -7.993 42.028 1.00 41.94 261 PRO A N 1
ATOM 2028 C CA . PRO A 1 261 ? -29.935 -6.924 42.859 1.00 41.94 261 PRO A CA 1
ATOM 2029 C C . PRO A 1 261 ? -29.199 -5.854 42.027 1.00 41.94 261 PRO A C 1
ATOM 2031 O O . PRO A 1 261 ? -28.210 -6.156 41.364 1.00 41.94 261 PRO A O 1
ATOM 2034 N N . GLY A 1 262 ? -29.673 -4.598 42.064 1.00 44.03 262 GLY A N 1
ATOM 2035 C CA . GLY A 1 262 ? -29.058 -3.443 41.383 1.00 44.03 262 GLY A CA 1
ATOM 2036 C C . GLY A 1 262 ? -29.823 -2.801 40.214 1.00 44.03 262 GLY A C 1
ATOM 2037 O O . GLY A 1 262 ? -29.267 -1.920 39.563 1.00 44.03 262 GLY A O 1
ATOM 2038 N N . SER A 1 263 ? -31.077 -3.176 39.945 1.00 42.31 263 SER A N 1
ATOM 2039 C CA . SER A 1 263 ? -31.931 -2.512 38.942 1.00 42.31 263 SER A CA 1
ATOM 2040 C C . SER A 1 263 ? -32.366 -1.089 39.354 1.00 42.31 263 SER A C 1
ATOM 2042 O O . SER A 1 263 ? -32.316 -0.711 40.525 1.00 42.31 263 SER A O 1
ATOM 2044 N N . GLN A 1 264 ? -32.883 -0.292 38.403 1.00 41.19 264 GLN A N 1
ATOM 2045 C CA . GLN A 1 264 ? -33.485 1.036 38.663 1.00 41.19 264 GLN A CA 1
ATOM 2046 C C . GLN A 1 264 ? -34.600 1.022 39.732 1.00 41.19 264 GLN A C 1
ATOM 2048 O O . GLN A 1 264 ? -34.945 2.073 40.280 1.00 41.19 264 GLN A O 1
ATOM 2053 N N . THR A 1 265 ? -35.173 -0.149 40.025 1.00 41.72 265 THR A N 1
ATOM 2054 C CA . THR A 1 265 ? -36.197 -0.357 41.054 1.00 41.72 265 THR A CA 1
ATOM 2055 C C . THR A 1 265 ? -35.624 -0.573 42.461 1.00 41.72 265 THR A C 1
ATOM 2057 O O . THR A 1 265 ? -36.386 -0.462 43.421 1.00 41.72 265 THR A O 1
ATOM 2060 N N . LEU A 1 266 ? -34.304 -0.758 42.610 1.00 49.00 266 LEU A N 1
ATOM 2061 C CA . LEU A 1 266 ? -33.582 -0.898 43.881 1.00 49.00 266 LEU A CA 1
ATOM 2062 C C . LEU A 1 266 ? -32.747 0.361 44.195 1.00 49.00 266 LEU A C 1
ATOM 2064 O O . LEU A 1 266 ? -31.542 0.404 43.935 1.00 49.00 266 LEU A O 1
ATOM 2068 N N . PRO A 1 267 ? -33.347 1.424 44.760 1.00 41.41 267 PRO A N 1
ATOM 2069 C CA . PRO A 1 267 ? -32.588 2.578 45.203 1.00 41.41 267 PRO A CA 1
ATOM 2070 C C . PRO A 1 267 ? -31.890 2.240 46.521 1.00 41.41 267 PRO A C 1
ATOM 2072 O O . PRO A 1 267 ? -32.495 2.320 47.586 1.00 41.41 267 PRO A O 1
ATOM 2075 N N . ASN A 1 268 ? -30.604 1.916 46.451 1.00 38.81 268 ASN A N 1
ATOM 2076 C CA . ASN A 1 268 ? -29.689 2.291 47.519 1.00 38.81 268 ASN A CA 1
ATOM 2077 C C . ASN A 1 268 ? -29.053 3.630 47.114 1.00 38.81 268 ASN A C 1
ATOM 2079 O O . ASN A 1 268 ? -28.893 3.899 45.921 1.00 38.81 268 ASN A O 1
ATOM 2083 N N . ASP A 1 269 ? -28.672 4.476 48.070 1.00 46.59 269 ASP A N 1
ATOM 2084 C CA . ASP A 1 269 ? -28.152 5.839 47.821 1.00 46.59 269 ASP A CA 1
ATOM 2085 C C . ASP A 1 269 ? -26.855 5.879 46.974 1.00 46.59 269 ASP A C 1
ATOM 2087 O O . ASP A 1 269 ? -26.304 6.942 46.673 1.00 46.59 269 ASP A O 1
ATOM 2091 N N . TYR A 1 270 ? -26.358 4.708 46.573 1.00 42.78 270 TYR A N 1
ATOM 2092 C CA . TYR A 1 270 ? -25.251 4.500 45.661 1.00 42.78 270 TYR A CA 1
ATOM 2093 C C . TYR A 1 270 ? -25.579 3.354 44.690 1.00 42.78 270 TYR A C 1
ATOM 2095 O O . TYR A 1 270 ? -25.782 2.233 45.163 1.00 42.78 270 TYR A O 1
ATOM 2103 N N . PRO A 1 271 ? -25.569 3.591 43.365 1.00 43.47 271 PRO A N 1
ATOM 2104 C CA . PRO A 1 271 ? -25.817 2.553 42.365 1.00 43.47 271 PRO A CA 1
ATOM 2105 C C . PRO A 1 271 ? -24.813 1.398 42.513 1.00 43.47 271 PRO A C 1
ATOM 2107 O O . PRO A 1 271 ? -23.600 1.620 42.572 1.00 43.47 271 PRO A O 1
ATOM 2110 N N . SER A 1 272 ? -25.326 0.169 42.614 1.00 43.69 272 SER A N 1
ATOM 2111 C CA . SER A 1 272 ? -24.561 -1.085 42.510 1.00 43.69 272 SER A CA 1
ATOM 2112 C C . SER A 1 272 ? -24.325 -1.492 41.057 1.00 43.69 272 SER A C 1
ATOM 2114 O O . SER A 1 272 ? -23.415 -2.271 40.781 1.00 43.69 272 SER A O 1
ATOM 2116 N N . ASP A 1 273 ? -25.086 -0.912 40.131 1.00 50.69 273 ASP A N 1
ATOM 2117 C CA . ASP A 1 273 ? -24.855 -1.054 38.706 1.00 50.69 273 ASP A CA 1
ATOM 2118 C C . ASP A 1 273 ? -23.570 -0.324 38.297 1.00 50.69 273 ASP A C 1
ATOM 2120 O O . ASP A 1 273 ? -23.458 0.910 38.373 1.00 50.69 273 ASP A O 1
ATOM 2124 N N . ILE A 1 274 ? -22.590 -1.108 37.844 1.00 52.44 274 ILE A N 1
ATOM 2125 C CA . ILE A 1 274 ? -21.352 -0.586 37.272 1.00 52.44 274 ILE A CA 1
ATOM 2126 C C . ILE A 1 274 ? -21.646 0.341 36.094 1.00 52.44 274 ILE A C 1
ATOM 2128 O O . ILE A 1 274 ? -20.939 1.334 35.946 1.00 52.44 274 ILE A O 1
ATOM 2132 N N . ASN A 1 275 ? -22.749 0.112 35.370 1.00 52.28 275 ASN A N 1
ATOM 2133 C CA . ASN A 1 275 ? -23.198 0.909 34.231 1.00 52.28 275 ASN A CA 1
ATOM 2134 C C . ASN A 1 275 ? -23.719 2.307 34.629 1.00 52.28 275 ASN A C 1
ATOM 2136 O O . ASN A 1 275 ? -23.752 3.202 33.792 1.00 52.28 275 ASN A O 1
ATOM 2140 N N . ALA A 1 276 ? -24.048 2.539 35.908 1.00 50.94 276 ALA A N 1
ATOM 2141 C CA . ALA A 1 276 ? -24.615 3.808 36.387 1.00 50.94 276 ALA A CA 1
ATOM 2142 C C . ALA A 1 276 ? -23.780 4.526 37.473 1.00 50.94 276 ALA A C 1
ATOM 2144 O O . ALA A 1 276 ? -24.047 5.683 37.804 1.00 50.94 276 ALA A O 1
ATOM 2145 N N . MET A 1 277 ? -22.757 3.883 38.055 1.00 59.56 277 MET A N 1
ATOM 2146 C CA . MET A 1 277 ? -21.949 4.461 39.144 1.00 59.56 277 MET A CA 1
ATOM 2147 C C . MET A 1 277 ? -20.975 5.581 38.737 1.00 59.56 277 MET A C 1
ATOM 2149 O O . MET A 1 277 ? -20.125 5.416 37.879 1.00 59.56 277 MET A O 1
ATOM 2153 N N . THR A 1 278 ? -20.984 6.736 39.397 1.00 64.19 278 THR A N 1
ATOM 2154 C CA . THR A 1 278 ? -19.943 7.756 39.140 1.00 64.19 278 THR A CA 1
ATOM 2155 C C . THR A 1 278 ? -18.557 7.274 39.597 1.00 64.19 278 THR A C 1
ATOM 2157 O O . THR A 1 278 ? -18.440 6.443 40.502 1.00 64.19 278 THR A O 1
ATOM 2160 N N . ALA A 1 279 ? -17.476 7.847 39.060 1.00 68.06 279 ALA A N 1
ATOM 2161 C CA . ALA A 1 279 ? -16.110 7.406 39.381 1.00 68.06 279 ALA A CA 1
ATOM 2162 C C . ALA A 1 279 ? -15.754 7.514 40.876 1.00 68.06 279 ALA A C 1
ATOM 2164 O O . ALA A 1 279 ? -15.033 6.680 41.426 1.00 68.06 279 ALA A O 1
ATOM 2165 N N . ARG A 1 280 ? -16.334 8.486 41.596 1.00 69.44 280 ARG A N 1
ATOM 2166 C CA . ARG A 1 280 ? -16.190 8.597 43.060 1.00 69.44 280 ARG A CA 1
ATOM 2167 C C . ARG A 1 280 ? -16.907 7.474 43.812 1.00 69.44 280 ARG A C 1
ATOM 2169 O O . ARG A 1 280 ? -16.420 7.036 44.854 1.00 69.44 280 ARG A O 1
ATOM 2176 N N . GLN A 1 281 ? -18.046 7.018 43.299 1.00 64.62 281 GLN A N 1
ATOM 2177 C CA . GLN A 1 281 ? -18.823 5.925 43.885 1.00 64.62 281 GLN A CA 1
ATOM 2178 C C . GLN A 1 281 ? -18.140 4.579 43.611 1.00 64.62 281 GLN A C 1
ATOM 2180 O O . GLN A 1 281 ? -17.963 3.800 44.547 1.00 64.62 281 GLN A O 1
ATOM 2185 N N . CYS A 1 282 ? -17.629 4.379 42.390 1.00 71.88 282 CYS A N 1
ATOM 2186 C CA . CYS A 1 282 ? -16.778 3.243 42.029 1.00 71.88 282 CYS A CA 1
ATOM 2187 C C . CYS A 1 282 ? -15.552 3.141 42.958 1.00 71.88 282 CYS A C 1
ATOM 2189 O O . CYS A 1 282 ? -15.311 2.109 43.583 1.00 71.88 282 CYS A O 1
ATOM 2191 N N . ARG A 1 283 ? -14.848 4.261 43.180 1.00 81.25 283 ARG A N 1
ATOM 2192 C CA . ARG A 1 283 ? -13.704 4.344 44.107 1.00 81.25 283 ARG A CA 1
ATOM 2193 C C . ARG A 1 283 ? -14.058 3.942 45.537 1.00 81.25 283 ARG A C 1
ATOM 2195 O O . ARG A 1 283 ? -13.276 3.257 46.192 1.00 81.25 283 ARG A O 1
ATOM 2202 N N . LYS A 1 284 ? -15.209 4.387 46.052 1.00 73.69 284 LYS A N 1
ATOM 2203 C CA . LYS A 1 284 ? -15.654 4.058 47.417 1.00 73.69 284 LYS A CA 1
ATOM 2204 C C . LYS A 1 284 ? -15.878 2.549 47.568 1.00 73.69 284 LYS A C 1
ATOM 2206 O O . LYS A 1 284 ? -15.471 1.988 48.580 1.00 73.69 284 LYS A O 1
ATOM 2211 N N . ARG A 1 285 ? -16.453 1.902 46.549 1.00 71.25 285 ARG A N 1
ATOM 2212 C CA . ARG A 1 285 ? -16.675 0.448 46.517 1.00 71.25 285 ARG A CA 1
ATOM 2213 C C . ARG A 1 285 ? -15.369 -0.333 46.402 1.00 71.25 285 ARG A C 1
ATOM 2215 O O . ARG A 1 285 ? -15.147 -1.235 47.198 1.00 71.25 285 ARG A O 1
ATOM 2222 N N . LEU A 1 286 ? -14.467 0.076 45.510 1.00 78.94 286 LEU A N 1
ATOM 2223 C CA . LEU A 1 286 ? -13.143 -0.543 45.388 1.00 78.94 286 LEU A CA 1
ATOM 2224 C C . LEU A 1 286 ? -12.319 -0.420 46.672 1.00 78.94 286 LEU A C 1
ATOM 2226 O O . LEU A 1 286 ? -11.606 -1.348 47.025 1.00 78.94 286 LEU A O 1
ATOM 2230 N N . ARG A 1 287 ? -12.427 0.697 47.402 1.00 79.88 287 ARG A N 1
ATOM 2231 C CA . ARG A 1 287 ? -11.769 0.852 48.709 1.00 79.88 287 ARG A CA 1
ATOM 2232 C C . ARG A 1 287 ? -12.330 -0.078 49.777 1.00 79.88 287 ARG A C 1
ATOM 2234 O O . ARG A 1 287 ? -11.539 -0.598 50.552 1.00 79.88 287 ARG A O 1
ATOM 2241 N N . ALA A 1 288 ? -13.650 -0.260 49.823 1.00 73.00 288 ALA A N 1
ATOM 2242 C CA . ALA A 1 288 ? -14.279 -1.201 50.748 1.00 73.00 288 ALA A CA 1
ATOM 2243 C C . ALA A 1 288 ? -13.840 -2.639 50.430 1.00 73.00 288 ALA A C 1
ATOM 2245 O O . ALA A 1 288 ? -13.300 -3.316 51.297 1.00 73.00 288 ALA A O 1
ATOM 2246 N N . ALA A 1 289 ? -13.914 -3.035 49.156 1.00 71.44 289 ALA A N 1
ATOM 2247 C CA . ALA A 1 289 ? -13.455 -4.347 48.709 1.00 71.44 289 ALA A CA 1
ATOM 2248 C C . ALA A 1 289 ? -11.956 -4.570 48.983 1.00 71.44 289 ALA A C 1
ATOM 2250 O O . ALA A 1 289 ? -11.570 -5.641 49.430 1.00 71.44 289 ALA A O 1
ATOM 2251 N N . ASN A 1 290 ? -11.105 -3.556 48.773 1.00 84.38 290 ASN A N 1
ATOM 2252 C CA . ASN A 1 290 ? -9.664 -3.660 49.024 1.00 84.38 290 ASN A CA 1
ATOM 2253 C C . ASN A 1 290 ? -9.298 -3.702 50.518 1.00 84.38 290 ASN A C 1
ATOM 2255 O O . ASN A 1 290 ? -8.183 -4.089 50.865 1.00 84.38 290 ASN A O 1
ATOM 2259 N N . ALA A 1 291 ? -10.204 -3.252 51.394 1.00 75.06 291 ALA A N 1
ATOM 2260 C CA . ALA A 1 291 ? -10.055 -3.370 52.841 1.00 75.06 291 ALA A CA 1
ATOM 2261 C C . ALA A 1 291 ? -10.424 -4.778 53.336 1.00 75.06 291 ALA A C 1
ATOM 2263 O O . ALA A 1 291 ? -9.802 -5.262 54.277 1.00 75.06 291 ALA A O 1
ATOM 2264 N N . GLU A 1 292 ? -11.388 -5.434 52.686 1.00 74.06 292 GLU A N 1
ATOM 2265 C CA . GLU A 1 292 ? -11.776 -6.823 52.968 1.00 74.06 292 GLU A CA 1
ATOM 2266 C C . GLU A 1 292 ? -10.787 -7.829 52.363 1.00 74.06 292 GLU A C 1
ATOM 2268 O O . GLU A 1 292 ? -10.331 -8.746 53.040 1.00 74.06 292 GLU A O 1
ATOM 2273 N N . TYR A 1 293 ? -10.395 -7.620 51.104 1.00 71.44 293 TYR A N 1
ATOM 2274 C CA . TYR A 1 293 ? -9.400 -8.415 50.390 1.00 71.44 293 TYR A CA 1
ATOM 2275 C C . TYR A 1 293 ? -8.413 -7.491 49.690 1.00 71.44 293 TYR A C 1
ATOM 2277 O O . TYR A 1 293 ? -8.739 -6.859 48.693 1.00 71.44 293 TYR A O 1
ATOM 2285 N N . SER A 1 294 ? -7.179 -7.419 50.185 1.00 83.19 294 SER A N 1
ATOM 2286 C CA . SER A 1 294 ? -6.170 -6.546 49.582 1.00 83.19 294 SER A CA 1
ATOM 2287 C C . SER A 1 294 ? -5.750 -7.058 48.197 1.00 83.19 294 SER A C 1
ATOM 2289 O O . SER A 1 294 ? -5.075 -8.081 48.084 1.00 83.19 294 SER A O 1
ATOM 2291 N N . PHE A 1 295 ? -6.128 -6.330 47.146 1.00 80.19 295 PHE A N 1
ATOM 2292 C CA . PHE A 1 295 ? -5.742 -6.585 45.753 1.00 80.19 295 PHE A CA 1
ATOM 2293 C C . PHE A 1 295 ? -4.943 -5.428 45.130 1.00 80.19 295 PHE A C 1
ATOM 2295 O O . PHE A 1 295 ? -4.176 -5.652 44.199 1.00 80.19 295 PHE A O 1
ATOM 2302 N N . GLU A 1 296 ? -5.030 -4.218 45.685 1.00 84.94 296 GLU A N 1
ATOM 2303 C CA . GLU A 1 296 ? -4.201 -3.067 45.327 1.00 84.94 296 GLU A CA 1
ATOM 2304 C C . GLU A 1 296 ? -3.464 -2.505 46.545 1.00 84.94 296 GLU A C 1
ATOM 2306 O O . GLU A 1 296 ? -4.034 -2.269 47.614 1.00 84.94 296 GLU A O 1
ATOM 2311 N N . LYS A 1 297 ? -2.168 -2.229 46.374 1.00 80.81 297 LYS A N 1
ATOM 2312 C CA . LYS A 1 297 ? -1.284 -1.788 47.471 1.00 80.81 297 LYS A CA 1
ATOM 2313 C C . LYS A 1 297 ? -1.344 -0.285 47.738 1.00 80.81 297 LYS A C 1
ATOM 2315 O O . LYS A 1 297 ? -0.859 0.185 48.763 1.00 80.81 297 LYS A O 1
ATOM 2320 N N . SER A 1 298 ? -1.896 0.483 46.804 1.00 83.62 298 SER A N 1
ATOM 2321 C CA . SER A 1 298 ? -1.810 1.939 46.783 1.00 83.62 298 SER A CA 1
ATOM 2322 C C . SER A 1 298 ? -3.183 2.559 46.588 1.00 83.62 298 SER A C 1
ATOM 2324 O O . SER A 1 298 ? -3.916 2.245 45.651 1.00 83.62 298 SER A O 1
ATOM 2326 N N . THR A 1 299 ? -3.503 3.539 47.432 1.00 79.06 299 THR A N 1
ATOM 2327 C CA . THR A 1 299 ? -4.717 4.350 47.280 1.00 79.06 299 THR A CA 1
ATOM 2328 C C . THR A 1 299 ? -4.740 5.111 45.960 1.00 79.06 299 THR A C 1
ATOM 2330 O O . THR A 1 299 ? -5.815 5.352 45.425 1.00 79.06 299 THR A O 1
ATOM 2333 N N . LYS A 1 300 ? -3.571 5.448 45.401 1.00 77.75 300 LYS A N 1
ATOM 2334 C CA . LYS A 1 300 ? -3.469 6.107 44.097 1.00 77.75 300 LYS A CA 1
ATOM 2335 C C . LYS A 1 300 ? -3.806 5.176 42.932 1.00 77.75 300 LYS A C 1
ATOM 2337 O O . LYS A 1 300 ? -4.223 5.683 41.895 1.00 77.75 300 LYS A O 1
ATOM 2342 N N . ASP A 1 301 ? -3.607 3.873 43.094 1.00 78.50 301 ASP A N 1
ATOM 2343 C CA . ASP A 1 301 ? -3.846 2.883 42.038 1.00 78.50 301 ASP A CA 1
ATOM 2344 C C . ASP A 1 301 ? -5.318 2.451 42.054 1.00 78.50 301 ASP A C 1
ATOM 2346 O O . ASP A 1 301 ? -5.939 2.357 41.000 1.00 78.50 301 ASP A O 1
ATOM 2350 N N . LEU A 1 302 ? -5.937 2.394 43.241 1.00 82.38 302 LEU A N 1
ATOM 2351 C CA . LEU A 1 302 ? -7.396 2.306 43.397 1.00 82.38 302 LEU A CA 1
ATOM 2352 C C . LEU A 1 302 ? -8.135 3.500 42.774 1.00 82.38 302 LEU A C 1
ATOM 2354 O O . LEU A 1 302 ? -9.194 3.330 42.174 1.00 82.38 302 LEU A O 1
ATOM 2358 N N . ASP A 1 303 ? -7.590 4.712 42.919 1.00 81.62 303 ASP A N 1
ATOM 2359 C CA . ASP A 1 303 ? -8.169 5.921 42.324 1.00 81.62 303 ASP A CA 1
ATOM 2360 C C . ASP A 1 303 ? -8.127 5.865 40.787 1.00 81.62 303 ASP A C 1
ATOM 2362 O O . ASP A 1 303 ? -9.101 6.236 40.133 1.00 81.62 303 ASP A O 1
ATOM 2366 N N . ALA A 1 304 ? -7.025 5.363 40.217 1.00 77.19 304 ALA A N 1
ATOM 2367 C CA . ALA A 1 304 ? -6.889 5.154 38.778 1.00 77.19 304 ALA A CA 1
ATOM 2368 C C . ALA A 1 304 ? -7.811 4.032 38.277 1.00 77.19 304 ALA A C 1
ATOM 2370 O O . ALA A 1 304 ? -8.488 4.204 37.270 1.00 77.19 304 ALA A O 1
ATOM 2371 N N . LEU A 1 305 ? -7.902 2.916 39.004 1.00 80.44 305 LEU A N 1
ATOM 2372 C CA . LEU A 1 305 ? -8.787 1.800 38.670 1.00 80.44 305 LEU A CA 1
ATOM 2373 C C . LEU A 1 305 ? -10.258 2.240 38.623 1.00 80.44 305 LEU A C 1
ATOM 2375 O O . LEU A 1 305 ? -10.964 1.916 37.673 1.00 80.44 305 LEU A O 1
ATOM 2379 N N . ALA A 1 306 ? -10.695 3.045 39.594 1.00 83.44 306 ALA A N 1
ATOM 2380 C CA . ALA A 1 306 ? -12.049 3.592 39.635 1.00 83.44 306 ALA A CA 1
ATOM 2381 C C . ALA A 1 306 ? -12.363 4.523 38.456 1.00 83.44 306 ALA A C 1
ATOM 2383 O O . ALA A 1 306 ? -13.460 4.470 37.905 1.00 83.44 306 ALA A O 1
ATOM 2384 N N . ALA A 1 307 ? -11.414 5.384 38.078 1.00 77.94 307 ALA A N 1
ATOM 2385 C CA . ALA A 1 307 ? -11.577 6.276 36.935 1.00 77.94 307 ALA A CA 1
ATOM 2386 C C . ALA A 1 307 ? -11.587 5.494 35.610 1.00 77.94 307 ALA A C 1
ATOM 2388 O O . ALA A 1 307 ? -12.422 5.757 34.756 1.00 77.94 307 ALA A O 1
ATOM 2389 N N . ASN A 1 308 ? -10.730 4.477 35.478 1.00 72.94 308 ASN A N 1
ATOM 2390 C CA . ASN A 1 308 ? -10.668 3.616 34.298 1.00 72.94 308 ASN A CA 1
ATOM 2391 C C . ASN A 1 308 ? -11.960 2.821 34.090 1.00 72.94 308 ASN A C 1
ATOM 2393 O O . ASN A 1 308 ? -12.437 2.728 32.968 1.00 72.94 308 ASN A O 1
ATOM 2397 N N . ILE A 1 309 ? -12.522 2.248 35.159 1.00 72.12 309 ILE A N 1
ATOM 2398 C CA . ILE A 1 309 ? -13.774 1.481 35.089 1.00 72.12 309 ILE A CA 1
ATOM 2399 C C . ILE A 1 309 ? -14.925 2.347 34.569 1.00 72.12 309 ILE A C 1
ATOM 2401 O O . ILE A 1 309 ? -15.747 1.861 33.800 1.00 72.12 309 ILE A O 1
ATOM 2405 N N . VAL A 1 310 ? -14.974 3.618 34.971 1.00 70.44 310 VAL A N 1
ATOM 2406 C CA . VAL A 1 310 ? -16.016 4.545 34.519 1.00 70.44 310 VAL A CA 1
ATOM 2407 C C . VAL A 1 310 ? -15.758 5.052 33.101 1.00 70.44 310 VAL A C 1
ATOM 2409 O O . VAL A 1 310 ? -16.692 5.080 32.310 1.00 70.44 310 VAL A O 1
ATOM 2412 N N . ASP A 1 311 ? -14.511 5.360 32.741 1.00 66.25 311 ASP A N 1
ATOM 2413 C CA . ASP A 1 311 ? -14.170 5.794 31.378 1.00 66.25 311 ASP A CA 1
ATOM 2414 C C . ASP A 1 311 ? -14.381 4.685 30.334 1.00 66.25 311 ASP A C 1
ATOM 2416 O O . ASP A 1 311 ? -14.825 4.963 29.233 1.00 66.25 311 ASP A O 1
ATOM 2420 N N . TYR A 1 312 ? -14.126 3.412 30.663 1.00 62.66 312 TYR A N 1
ATOM 2421 C CA . TYR A 1 312 ? -14.423 2.297 29.746 1.00 62.66 312 TYR A CA 1
ATOM 2422 C C . TYR A 1 312 ? -15.916 2.012 29.575 1.00 62.66 312 TYR A C 1
ATOM 2424 O O . TYR A 1 312 ? -16.303 1.259 28.681 1.00 62.66 312 TYR A O 1
ATOM 2432 N N . ARG A 1 313 ? -16.737 2.543 30.475 1.00 65.69 313 ARG A N 1
ATOM 2433 C CA . ARG A 1 313 ? -18.178 2.335 30.498 1.00 65.69 313 ARG A CA 1
ATOM 2434 C C . ARG A 1 313 ? -18.919 3.468 29.801 1.00 65.69 313 ARG A C 1
ATOM 2436 O O . ARG A 1 313 ? -19.876 3.202 29.083 1.00 65.69 313 ARG A O 1
ATOM 2443 N N . ASP A 1 314 ? -18.526 4.710 30.062 1.00 56.28 314 ASP A N 1
ATOM 2444 C CA . ASP A 1 314 ? -19.190 5.880 29.504 1.00 56.28 314 ASP A CA 1
ATOM 2445 C C . ASP A 1 314 ? -18.721 6.119 28.063 1.00 56.28 314 ASP A C 1
ATOM 2447 O O . ASP A 1 314 ? -17.552 6.376 27.822 1.00 56.28 314 ASP A O 1
ATOM 2451 N N . GLU A 1 315 ? -19.642 6.133 27.096 1.00 52.44 315 GLU A N 1
ATOM 2452 C CA . GLU A 1 315 ? -19.339 6.543 25.709 1.00 52.44 315 GLU A CA 1
ATOM 2453 C C . GLU A 1 315 ? -19.193 8.076 25.574 1.00 52.44 315 GLU A C 1
ATOM 2455 O O . GLU A 1 315 ? -19.052 8.629 24.482 1.00 52.44 315 GLU A O 1
ATOM 2460 N N . ASN A 1 316 ? -19.251 8.808 26.693 1.00 48.06 316 ASN A N 1
ATOM 2461 C CA . ASN A 1 316 ? -18.977 10.232 26.671 1.00 48.06 316 ASN A CA 1
ATOM 2462 C C . ASN A 1 316 ? -17.461 10.437 26.510 1.00 48.06 316 ASN A C 1
ATOM 2464 O O . ASN A 1 316 ? -16.650 9.863 27.220 1.00 48.06 316 ASN A O 1
ATOM 2468 N N . HIS A 1 317 ? -17.056 11.281 25.563 1.00 45.16 317 HIS A N 1
ATOM 2469 C CA . HIS A 1 317 ? -15.646 11.636 25.347 1.00 45.16 317 HIS A CA 1
ATOM 2470 C C . HIS A 1 317 ? -15.104 12.564 26.462 1.00 45.16 317 HIS A C 1
ATOM 2472 O O . HIS A 1 317 ? -14.391 13.536 26.192 1.00 45.16 317 HIS A O 1
ATOM 2478 N N . VAL A 1 318 ? -15.525 12.354 27.716 1.00 47.03 318 VAL A N 1
ATOM 2479 C CA . VAL A 1 318 ? -15.275 13.230 28.862 1.00 47.03 318 VAL A CA 1
ATOM 2480 C C . VAL A 1 318 ? -14.715 12.419 30.026 1.00 47.03 318 VAL A C 1
ATOM 2482 O O . VAL A 1 318 ? -15.421 11.723 30.739 1.00 47.03 318 VAL A O 1
ATOM 2485 N N . LEU A 1 319 ? -13.425 12.618 30.271 1.00 56.47 319 LEU A N 1
ATOM 2486 C CA . LEU A 1 319 ? -12.675 12.018 31.369 1.00 56.47 319 LEU A CA 1
ATOM 2487 C C . LEU A 1 319 ? -13.355 12.080 32.736 1.00 56.47 319 LEU A C 1
ATOM 2489 O O . LEU A 1 319 ? -13.619 13.163 33.281 1.00 56.47 319 LEU A O 1
ATOM 2493 N N . SER A 1 320 ? -13.419 10.924 33.382 1.00 67.81 320 SER A N 1
ATOM 2494 C CA . SER A 1 320 ? -13.664 10.829 34.808 1.00 67.81 320 SER A CA 1
ATOM 2495 C C . SER A 1 320 ? -12.405 11.137 35.611 1.00 67.81 320 SER A C 1
ATOM 2497 O O . SER A 1 320 ? -11.293 10.690 35.318 1.00 67.81 320 SER A O 1
ATOM 2499 N N . THR A 1 321 ? -12.581 11.904 36.687 1.00 66.12 321 THR A N 1
ATOM 2500 C CA . THR A 1 321 ? -11.503 12.238 37.624 1.00 66.12 321 THR A CA 1
ATOM 2501 C C . THR A 1 321 ? -11.828 11.756 39.027 1.00 66.12 321 THR A C 1
ATOM 2503 O O . THR A 1 321 ? -12.929 11.954 39.553 1.00 66.12 321 THR A O 1
ATOM 2506 N N . VAL A 1 322 ? -10.835 11.140 39.666 1.00 75.12 322 VAL A N 1
ATOM 2507 C CA . VAL A 1 322 ? -10.919 10.677 41.051 1.00 75.12 322 VAL A CA 1
ATOM 2508 C C . VAL A 1 322 ? -9.659 11.121 41.790 1.00 75.12 322 VAL A C 1
ATOM 2510 O O . VAL A 1 322 ? -8.564 10.613 41.565 1.00 75.12 322 VAL A O 1
ATOM 2513 N N . GLY A 1 323 ? -9.801 12.109 42.679 1.00 75.88 323 GLY A N 1
ATOM 2514 C CA . GLY A 1 323 ? -8.650 12.738 43.333 1.00 75.88 323 GLY A CA 1
ATOM 2515 C C . GLY A 1 323 ? -7.786 13.502 42.323 1.00 75.88 323 GLY A C 1
ATOM 2516 O O . GLY A 1 323 ? -8.296 14.370 41.622 1.00 75.88 323 GLY A O 1
ATOM 2517 N N . SER A 1 324 ? -6.489 13.179 42.254 1.00 68.94 324 SER A N 1
ATOM 2518 C CA . SER A 1 324 ? -5.544 13.709 41.254 1.00 68.94 324 SER A CA 1
ATOM 2519 C C . SER A 1 324 ? -5.288 12.754 40.077 1.00 68.94 324 SER A C 1
ATOM 2521 O O . SER A 1 324 ? -4.365 12.980 39.293 1.00 68.94 324 SER A O 1
ATOM 2523 N N . ARG A 1 325 ? -6.070 11.670 39.959 1.00 67.25 325 ARG A N 1
ATOM 2524 C CA . ARG A 1 325 ? -5.956 10.665 38.894 1.00 67.25 325 ARG A CA 1
ATOM 2525 C C . ARG A 1 325 ? -7.072 10.833 37.858 1.00 67.25 325 ARG A C 1
ATOM 2527 O O . ARG A 1 325 ? -8.202 11.180 38.204 1.00 67.25 325 ARG A O 1
ATOM 2534 N N . TYR A 1 326 ? -6.721 10.577 36.603 1.00 62.69 326 TYR A N 1
ATOM 2535 C CA . TYR A 1 326 ? -7.604 10.575 35.435 1.00 62.69 326 TYR A CA 1
ATOM 2536 C C . TYR A 1 326 ? -7.808 9.127 34.972 1.00 62.69 326 TYR A C 1
ATOM 2538 O O . TYR A 1 326 ? -6.925 8.299 35.223 1.00 62.69 326 TYR A O 1
ATOM 2546 N N . GLY A 1 327 ? -8.941 8.825 34.333 1.00 63.34 327 GLY A N 1
ATOM 2547 C CA . GLY A 1 327 ? -9.140 7.537 33.668 1.00 63.34 327 GLY A CA 1
ATOM 2548 C C . GLY A 1 327 ? -8.386 7.437 32.330 1.00 63.34 327 GLY A C 1
ATOM 2549 O O . GLY A 1 327 ? -7.580 8.312 31.993 1.00 63.34 327 GLY A O 1
ATOM 2550 N N . VAL A 1 328 ? -8.557 6.320 31.610 1.00 58.84 328 VAL A N 1
ATOM 2551 C CA . VAL A 1 328 ? -7.670 5.919 30.493 1.00 58.84 328 VAL A CA 1
ATOM 2552 C C . VAL A 1 328 ? -7.800 6.829 29.268 1.00 58.84 328 VAL A C 1
ATOM 2554 O O . VAL A 1 328 ? -6.833 6.975 28.520 1.00 58.84 328 VAL A O 1
ATOM 2557 N N . GLU A 1 329 ? -8.934 7.502 29.076 1.00 49.34 329 GLU A N 1
ATOM 2558 C CA . GLU A 1 329 ? -9.199 8.275 27.859 1.00 49.34 329 GLU A CA 1
ATOM 2559 C C . GLU A 1 329 ? -8.778 9.741 27.964 1.00 49.34 329 GLU A C 1
ATOM 2561 O O . GLU A 1 329 ? -9.528 10.653 27.618 1.00 49.34 329 GLU A O 1
ATOM 2566 N N . GLN A 1 330 ? -7.543 10.026 28.396 1.00 39.75 330 GLN A N 1
ATOM 2567 C CA . GLN A 1 330 ? -7.097 11.427 28.405 1.00 39.75 330 GLN A CA 1
ATOM 2568 C C . GLN A 1 330 ? -6.996 12.040 27.005 1.00 39.75 330 GLN A C 1
ATOM 2570 O O . GLN A 1 330 ? -6.692 13.227 26.865 1.00 39.75 330 GLN A O 1
ATOM 2575 N N . ILE A 1 331 ? -7.200 11.224 25.968 1.00 47.91 331 ILE A N 1
ATOM 2576 C CA . ILE A 1 331 ? -6.844 11.568 24.613 1.00 47.91 331 ILE A CA 1
ATOM 2577 C C . ILE A 1 331 ? -7.798 10.936 23.616 1.00 47.91 331 ILE A C 1
ATOM 2579 O O . ILE A 1 331 ? -7.552 9.879 23.048 1.00 47.91 331 ILE A O 1
ATOM 2583 N N . CYS A 1 332 ? -8.910 11.626 23.410 1.00 48.19 332 CYS A N 1
ATOM 2584 C CA . CYS A 1 332 ? -9.888 11.277 22.405 1.00 48.19 332 CYS A CA 1
ATOM 2585 C C . CYS A 1 332 ? -9.281 11.517 21.009 1.00 48.19 332 CYS A C 1
ATOM 2587 O O . CYS A 1 332 ? -9.132 12.658 20.559 1.00 48.19 332 CYS A O 1
ATOM 2589 N N . PHE A 1 333 ? -8.895 10.431 20.344 1.00 51.81 333 PHE A N 1
ATOM 2590 C CA . PHE A 1 333 ? -8.508 10.409 18.938 1.00 51.81 333 PHE A CA 1
ATOM 2591 C C . PHE A 1 333 ? -9.577 9.657 18.156 1.00 51.81 333 PHE A C 1
ATOM 2593 O O . PHE A 1 333 ? -9.686 8.441 18.284 1.00 51.81 333 PHE A O 1
ATOM 2600 N N . ASN A 1 334 ? -10.364 10.376 17.355 1.00 46.38 334 ASN A N 1
ATOM 2601 C CA . ASN A 1 334 ? -11.531 9.786 16.693 1.00 46.38 334 ASN A CA 1
ATOM 2602 C C . ASN A 1 334 ? -11.213 9.009 15.416 1.00 46.38 334 ASN A C 1
ATOM 2604 O O . ASN A 1 334 ? -12.005 8.161 15.021 1.00 46.38 334 ASN A O 1
ATOM 2608 N N . GLU A 1 335 ? -10.088 9.271 14.751 1.00 50.81 335 GLU A N 1
ATOM 2609 C CA . GLU A 1 335 ? -9.857 8.670 13.440 1.00 50.81 335 GLU A CA 1
ATOM 2610 C C . GLU A 1 335 ? -8.371 8.551 13.134 1.00 50.81 335 GLU A C 1
ATOM 2612 O O . GLU A 1 335 ? -7.619 9.505 13.319 1.00 50.81 335 GLU A O 1
ATOM 2617 N N . LEU A 1 336 ? -7.967 7.365 12.677 1.00 53.97 336 LEU A N 1
ATOM 2618 C CA . LEU A 1 336 ? -6.665 7.095 12.078 1.00 53.97 336 LEU A CA 1
ATOM 2619 C C . LEU A 1 336 ? -6.923 6.673 10.633 1.00 53.97 336 LEU A C 1
ATOM 2621 O O . LEU A 1 336 ? -7.095 5.489 10.341 1.00 53.97 336 LEU A O 1
ATOM 2625 N N . LEU A 1 337 ? -6.995 7.655 9.737 1.00 53.75 337 LEU A N 1
ATOM 2626 C CA . LEU A 1 337 ? -7.185 7.413 8.309 1.00 53.75 337 LEU A CA 1
ATOM 2627 C C . LEU A 1 337 ? -5.856 7.030 7.670 1.00 53.75 337 LEU A C 1
ATOM 2629 O O . LEU A 1 337 ? -4.881 7.766 7.787 1.00 53.75 337 L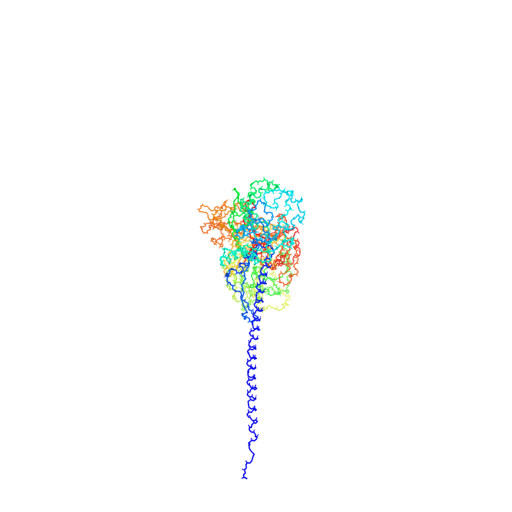EU A O 1
ATOM 2633 N N . ALA A 1 338 ? -5.829 5.874 7.006 1.00 58.06 338 ALA A N 1
ATOM 2634 C CA . ALA A 1 338 ? -4.693 5.392 6.234 1.00 58.06 338 ALA A CA 1
ATOM 2635 C C . ALA A 1 338 ? -4.906 5.712 4.756 1.00 58.06 338 ALA A C 1
ATOM 2637 O O . ALA A 1 338 ? -5.776 5.120 4.120 1.00 58.06 338 ALA A O 1
ATOM 2638 N N . ASN A 1 339 ? -4.082 6.572 4.170 1.00 58.91 339 ASN A N 1
ATOM 2639 C CA . ASN A 1 339 ? -4.022 6.655 2.712 1.00 58.91 339 ASN A CA 1
ATOM 2640 C C . ASN A 1 339 ? -2.969 5.671 2.191 1.00 58.91 339 ASN A C 1
ATOM 2642 O O . ASN A 1 339 ? -1.782 5.985 2.223 1.00 58.91 339 ASN A O 1
ATOM 2646 N N . ASP A 1 340 ? -3.390 4.494 1.710 1.00 63.19 340 ASP A N 1
ATOM 2647 C CA . ASP A 1 340 ? -2.488 3.569 1.011 1.00 63.19 340 ASP A CA 1
ATOM 2648 C C . ASP A 1 340 ? -2.431 3.871 -0.494 1.00 63.19 340 ASP A C 1
ATOM 2650 O O . ASP A 1 340 ? -3.439 4.028 -1.189 1.00 63.19 340 ASP A O 1
ATOM 2654 N N . GLY A 1 341 ? -1.207 3.921 -1.007 1.00 65.88 341 GLY A N 1
ATOM 2655 C CA . GLY A 1 341 ? -0.917 3.957 -2.429 1.00 65.88 341 GLY A CA 1
ATOM 2656 C C . GLY A 1 341 ? 0.370 3.223 -2.808 1.00 65.88 341 GLY A C 1
ATOM 2657 O O . GLY A 1 341 ? 0.806 3.348 -3.961 1.00 65.88 341 GLY A O 1
ATOM 2658 N N . THR A 1 342 ? 1.003 2.497 -1.880 1.00 78.50 342 THR A N 1
ATOM 2659 C CA . THR A 1 342 ? 2.261 1.791 -2.129 1.00 78.50 342 THR A CA 1
ATOM 2660 C C . THR A 1 342 ? 2.012 0.587 -3.019 1.00 78.50 342 THR A C 1
ATOM 2662 O O . THR A 1 342 ? 1.060 -0.171 -2.873 1.00 78.50 342 THR A O 1
ATOM 2665 N N . GLN A 1 343 ? 2.868 0.407 -4.021 1.00 79.31 343 GLN A N 1
ATOM 2666 C CA . GLN A 1 343 ? 2.677 -0.659 -4.994 1.00 79.31 343 GLN A CA 1
ATOM 2667 C C . GLN A 1 343 ? 3.996 -1.333 -5.333 1.00 79.31 343 GLN A C 1
ATOM 2669 O O . GLN A 1 343 ? 4.968 -0.674 -5.691 1.00 79.31 343 GLN A O 1
ATOM 2674 N N . SER A 1 344 ? 4.016 -2.663 -5.327 1.00 76.94 344 SER A N 1
ATOM 2675 C CA . SER A 1 344 ? 5.141 -3.434 -5.855 1.00 76.94 344 SER A CA 1
ATOM 2676 C C . SER A 1 344 ? 4.912 -3.868 -7.297 1.00 76.94 344 SER A C 1
ATOM 2678 O O . SER A 1 344 ? 3.786 -4.045 -7.784 1.00 76.94 344 SER A O 1
ATOM 2680 N N . ARG A 1 345 ? 6.024 -4.027 -8.007 1.00 76.56 345 ARG A N 1
ATOM 2681 C CA . ARG A 1 345 ? 6.115 -4.605 -9.337 1.00 76.56 345 ARG A CA 1
ATOM 2682 C C . ARG A 1 345 ? 7.165 -5.710 -9.314 1.00 76.56 345 ARG A C 1
ATOM 2684 O O . ARG A 1 345 ? 8.272 -5.492 -8.812 1.00 76.56 345 ARG A O 1
ATOM 2691 N N . PRO A 1 346 ? 6.848 -6.891 -9.864 1.00 65.88 346 PRO A N 1
ATOM 2692 C CA . PRO A 1 346 ? 7.891 -7.856 -10.154 1.00 65.88 346 PRO A CA 1
ATOM 2693 C C . PRO A 1 346 ? 8.913 -7.242 -11.115 1.00 65.88 346 PRO A C 1
ATOM 2695 O O . PRO A 1 346 ? 8.542 -6.510 -12.031 1.00 65.88 346 PRO A O 1
ATOM 2698 N N . THR A 1 347 ? 10.189 -7.579 -10.949 1.00 61.12 347 THR A N 1
ATOM 2699 C CA . THR A 1 347 ? 11.235 -7.222 -11.922 1.00 61.12 347 THR A CA 1
ATOM 2700 C C . THR A 1 347 ? 11.283 -8.163 -13.129 1.00 61.12 347 THR A C 1
ATOM 2702 O O . THR A 1 347 ? 12.058 -7.925 -14.056 1.00 61.12 347 THR A O 1
ATOM 2705 N N . PHE A 1 348 ? 10.438 -9.204 -13.154 1.00 61.59 348 PHE A N 1
ATOM 2706 C CA . PHE A 1 348 ? 10.241 -10.067 -14.319 1.00 61.59 348 PHE A CA 1
ATOM 2707 C C . PHE A 1 348 ? 9.723 -9.216 -15.484 1.00 61.59 348 PHE A C 1
ATOM 2709 O O . PHE A 1 348 ? 8.553 -8.831 -15.526 1.00 61.59 348 PHE A O 1
ATOM 2716 N N . SER A 1 349 ? 10.601 -8.905 -16.436 1.00 51.47 349 SER A N 1
ATOM 2717 C CA . SER A 1 349 ? 10.210 -8.199 -17.652 1.00 51.47 349 SER A CA 1
ATOM 2718 C C . SER A 1 349 ? 9.232 -9.065 -18.447 1.00 51.47 349 SER A C 1
ATOM 2720 O O . SER A 1 349 ? 9.589 -10.144 -18.929 1.00 51.47 349 SER A O 1
ATOM 2722 N N . LYS A 1 350 ? 7.993 -8.589 -18.627 1.00 51.38 350 LYS A N 1
ATOM 2723 C CA . LYS A 1 350 ? 6.977 -9.303 -19.421 1.00 51.38 350 LYS A CA 1
ATOM 2724 C C . LYS A 1 350 ? 7.372 -9.453 -20.898 1.00 51.38 350 LYS A C 1
ATOM 2726 O O . LYS A 1 350 ? 6.845 -10.333 -21.564 1.00 51.38 350 LYS A O 1
ATOM 2731 N N . MET A 1 351 ? 8.377 -8.712 -21.383 1.00 46.53 351 MET A N 1
ATOM 2732 C CA . MET A 1 351 ? 8.931 -8.872 -22.739 1.00 46.53 351 MET A CA 1
ATOM 2733 C C . MET A 1 351 ? 9.788 -10.147 -22.940 1.00 46.53 351 MET A C 1
ATOM 2735 O O . MET A 1 351 ? 10.216 -10.412 -24.064 1.00 46.53 351 MET A O 1
ATOM 2739 N N . MET A 1 352 ? 10.070 -10.932 -21.887 1.00 43.22 352 MET A N 1
ATOM 2740 C CA . MET A 1 352 ? 10.987 -12.095 -21.923 1.00 43.22 352 MET A CA 1
ATOM 2741 C C . MET A 1 352 ? 10.302 -13.467 -22.070 1.00 43.22 352 MET A C 1
ATOM 2743 O O . MET A 1 352 ? 10.977 -14.493 -22.189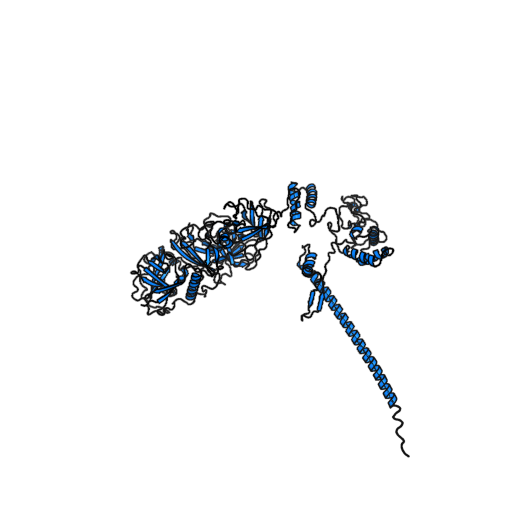 1.00 43.22 352 MET A O 1
ATOM 2747 N N . THR A 1 353 ? 8.971 -13.529 -22.076 1.00 43.75 353 THR A N 1
ATOM 2748 C CA . THR A 1 353 ? 8.235 -14.804 -22.109 1.00 43.75 353 THR A CA 1
ATOM 2749 C C . THR A 1 353 ? 7.913 -15.212 -23.548 1.00 43.75 353 THR A C 1
ATOM 2751 O O . THR A 1 353 ? 6.914 -14.793 -24.119 1.00 43.75 353 THR A O 1
ATOM 2754 N N . SER A 1 354 ? 8.761 -16.037 -24.179 1.00 37.16 354 SER A N 1
ATOM 2755 C CA . SER A 1 354 ? 8.385 -16.620 -25.477 1.00 37.16 354 SER A CA 1
ATOM 2756 C C . SER A 1 354 ? 7.401 -17.783 -25.306 1.00 37.16 354 SER A C 1
ATOM 2758 O O . SER A 1 354 ? 7.461 -18.553 -24.348 1.00 37.16 354 SER A O 1
ATOM 2760 N N . GLY A 1 355 ? 6.504 -17.930 -26.276 1.00 38.28 355 GLY A N 1
ATOM 2761 C CA . GLY A 1 355 ? 5.703 -19.139 -26.483 1.00 38.28 355 GLY A CA 1
ATOM 2762 C C . GLY A 1 355 ? 4.228 -19.036 -26.100 1.00 38.28 355 GLY A C 1
ATOM 2763 O O . GLY A 1 355 ? 3.424 -19.734 -26.700 1.00 38.28 355 GLY A O 1
ATOM 2764 N N . THR A 1 356 ? 3.839 -18.135 -25.195 1.00 33.88 356 THR A N 1
ATOM 2765 C CA . THR A 1 356 ? 2.430 -17.985 -24.778 1.00 33.88 356 THR A CA 1
ATOM 2766 C C . THR A 1 356 ? 1.999 -16.521 -24.747 1.00 33.88 356 THR A C 1
ATOM 2768 O O . THR A 1 356 ? 1.640 -16.008 -23.698 1.00 33.88 356 THR A O 1
ATOM 2771 N N . GLY A 1 357 ? 2.064 -15.823 -25.885 1.00 35.22 357 GLY A N 1
ATOM 2772 C CA . GLY A 1 357 ? 1.220 -14.647 -26.158 1.00 35.22 357 GLY A CA 1
ATOM 2773 C C . GLY A 1 357 ? 1.244 -13.449 -25.192 1.00 35.22 357 GLY A C 1
ATOM 2774 O O . GLY A 1 357 ? 0.408 -12.563 -25.350 1.00 35.22 357 GLY A O 1
ATOM 2775 N N . THR A 1 358 ? 2.151 -13.360 -24.223 1.00 43.12 358 THR A N 1
ATOM 2776 C CA . THR A 1 358 ? 2.221 -12.214 -23.313 1.00 43.12 358 THR A CA 1
ATOM 2777 C C . THR A 1 358 ? 2.990 -11.087 -23.983 1.00 43.12 358 THR A C 1
ATOM 2779 O O . THR A 1 358 ? 4.198 -10.925 -23.838 1.00 43.12 358 THR A O 1
ATOM 2782 N N . VAL A 1 359 ? 2.235 -10.315 -24.767 1.00 45.22 359 VAL A N 1
ATOM 2783 C CA . VAL A 1 359 ? 2.562 -8.947 -25.183 1.00 45.22 359 VAL A CA 1
ATOM 2784 C C . VAL A 1 359 ? 3.014 -8.165 -23.942 1.00 45.22 359 VAL A C 1
ATOM 2786 O O . VAL A 1 359 ? 2.645 -8.520 -22.816 1.00 45.22 359 VAL A O 1
ATOM 2789 N N . PHE A 1 360 ? 3.776 -7.084 -24.120 1.00 51.59 360 PHE A N 1
ATOM 2790 C CA . PHE A 1 360 ? 3.702 -5.985 -23.164 1.00 51.59 360 PHE A CA 1
ATOM 2791 C C . PHE A 1 360 ? 2.226 -5.581 -23.040 1.00 51.59 360 PHE A C 1
ATOM 2793 O O . PHE A 1 360 ? 1.690 -4.847 -23.865 1.00 51.59 360 PHE A O 1
ATOM 2800 N N . ASP A 1 361 ? 1.529 -6.222 -22.111 1.00 53.09 361 ASP A N 1
ATOM 2801 C CA . ASP A 1 361 ? 0.090 -6.146 -22.012 1.00 53.09 361 ASP A CA 1
ATOM 2802 C C . ASP A 1 361 ? -0.274 -4.813 -21.368 1.00 53.09 361 ASP A C 1
ATOM 2804 O O . ASP A 1 361 ? 0.516 -4.154 -20.683 1.00 53.09 361 ASP A O 1
ATOM 2808 N N . ASP A 1 362 ? -1.530 -4.431 -21.531 1.00 53.78 362 ASP A N 1
ATOM 2809 C CA . ASP A 1 362 ? -2.105 -3.327 -20.785 1.00 53.78 362 ASP A CA 1
ATOM 2810 C C . ASP A 1 362 ? -2.235 -3.637 -19.279 1.00 53.78 362 ASP A C 1
ATOM 2812 O O . ASP A 1 362 ? -2.962 -2.948 -18.557 1.00 53.78 362 ASP A O 1
ATOM 2816 N N . SER A 1 363 ? -1.538 -4.641 -18.741 1.00 63.12 363 SER A N 1
ATOM 2817 C CA . SER A 1 363 ? -1.556 -4.854 -17.304 1.00 63.12 363 SER A CA 1
ATOM 2818 C C . SER A 1 363 ? -0.756 -3.770 -16.591 1.00 63.12 363 SER A C 1
ATOM 2820 O O . SER A 1 363 ? 0.301 -3.300 -17.025 1.00 63.12 363 SER A O 1
ATOM 2822 N N . LYS A 1 364 ? -1.258 -3.428 -15.409 1.00 66.56 364 LYS A N 1
ATOM 2823 C CA . LYS A 1 364 ? -0.589 -2.567 -14.436 1.00 66.56 364 LYS A CA 1
ATOM 2824 C C . LYS A 1 364 ? 0.783 -3.115 -14.004 1.00 66.56 364 LYS A C 1
ATOM 2826 O O . LYS A 1 364 ? 1.598 -2.356 -13.493 1.00 66.56 364 LYS A O 1
ATOM 2831 N N . ASP A 1 365 ? 1.050 -4.398 -14.248 1.00 63.84 365 ASP A N 1
ATOM 2832 C CA . ASP A 1 365 ? 2.211 -5.135 -13.743 1.00 63.84 365 ASP A CA 1
ATOM 2833 C C . ASP A 1 365 ? 3.390 -5.183 -14.717 1.00 63.84 365 ASP A C 1
ATOM 2835 O O . ASP A 1 365 ? 4.467 -5.652 -14.351 1.00 63.84 365 ASP A O 1
ATOM 2839 N N . ALA A 1 366 ? 3.195 -4.741 -15.960 1.00 64.69 366 ALA A N 1
ATOM 2840 C CA . ALA A 1 366 ? 4.246 -4.794 -16.961 1.00 64.69 366 ALA A CA 1
ATOM 2841 C C . ALA A 1 366 ? 5.322 -3.729 -16.689 1.00 64.69 366 ALA A C 1
ATOM 2843 O O . ALA A 1 366 ? 5.032 -2.542 -16.529 1.00 64.69 366 ALA A O 1
ATOM 2844 N N . ILE A 1 367 ? 6.581 -4.162 -16.686 1.00 71.12 367 ILE A N 1
ATOM 2845 C CA . ILE A 1 367 ? 7.762 -3.298 -16.725 1.00 71.12 367 ILE A CA 1
ATOM 2846 C C . ILE A 1 367 ? 8.606 -3.651 -17.954 1.00 71.12 367 ILE A C 1
ATOM 2848 O O . ILE A 1 367 ? 8.566 -4.787 -18.434 1.00 71.12 367 ILE A O 1
ATOM 2852 N N . VAL A 1 368 ? 9.380 -2.687 -18.453 1.00 73.62 368 VAL A N 1
ATOM 2853 C CA . VAL A 1 368 ? 10.347 -2.894 -19.538 1.00 73.62 368 VAL A CA 1
ATOM 2854 C C . VAL A 1 368 ? 11.747 -2.614 -19.027 1.00 73.62 368 VAL A C 1
ATOM 2856 O O . VAL A 1 368 ? 12.115 -1.463 -18.797 1.00 73.62 368 VAL A O 1
ATOM 2859 N N . GLU A 1 369 ? 12.554 -3.659 -18.894 1.00 74.31 369 GLU A N 1
ATOM 2860 C CA . GLU A 1 369 ? 14.002 -3.495 -18.824 1.00 74.31 369 GLU A CA 1
ATOM 2861 C C . GLU A 1 369 ? 14.542 -3.234 -20.238 1.00 74.31 369 GLU A C 1
ATOM 2863 O O . GLU A 1 369 ? 14.179 -3.933 -21.186 1.00 74.31 369 GLU A O 1
ATOM 2868 N N . ASN A 1 370 ? 15.429 -2.251 -20.411 1.00 75.50 370 ASN A N 1
ATOM 2869 C CA . ASN A 1 370 ? 15.999 -1.945 -21.726 1.00 75.50 370 ASN A CA 1
ATOM 2870 C C . ASN A 1 370 ? 16.724 -3.141 -22.362 1.00 75.50 370 ASN A C 1
ATOM 2872 O O . ASN A 1 370 ? 16.712 -3.240 -23.581 1.00 75.50 370 ASN A O 1
ATOM 2876 N N . SER A 1 371 ? 17.315 -4.051 -21.576 1.00 66.94 371 SER A N 1
ATOM 2877 C CA . SER A 1 371 ? 17.905 -5.308 -22.075 1.00 66.94 371 SER A CA 1
ATOM 2878 C C . SER A 1 371 ? 16.935 -6.107 -22.958 1.00 66.94 371 SER A C 1
ATOM 2880 O O . SER A 1 371 ? 17.330 -6.701 -23.959 1.00 66.94 371 SER A O 1
ATOM 2882 N N . CYS A 1 372 ? 15.638 -6.056 -22.650 1.00 66.75 372 CYS A N 1
ATOM 2883 C CA . CYS A 1 372 ? 14.600 -6.819 -23.334 1.00 66.75 372 CYS A CA 1
ATOM 2884 C C . CYS A 1 372 ? 14.243 -6.253 -24.716 1.00 66.75 372 CYS A C 1
ATOM 2886 O O . CYS A 1 372 ? 13.675 -6.974 -25.538 1.00 66.75 372 CYS A O 1
ATOM 2888 N N . LEU A 1 373 ? 14.604 -4.991 -24.985 1.00 69.44 373 LEU A N 1
ATOM 2889 C CA . LEU A 1 373 ? 14.493 -4.365 -26.311 1.00 69.44 373 LEU A CA 1
ATOM 2890 C C . LEU A 1 373 ? 15.551 -4.881 -27.290 1.00 69.44 373 LEU A C 1
ATOM 2892 O O . LEU A 1 373 ? 15.424 -4.676 -28.495 1.00 69.44 373 LEU A O 1
ATOM 2896 N N . PHE A 1 374 ? 16.608 -5.502 -26.766 1.00 68.88 374 PHE A N 1
ATOM 2897 C CA . PHE A 1 374 ? 17.784 -5.890 -27.533 1.00 68.88 374 PHE A CA 1
ATOM 2898 C C . PHE A 1 374 ? 18.051 -7.400 -27.492 1.00 68.88 374 PHE A C 1
ATOM 2900 O O . PHE A 1 374 ? 18.954 -7.862 -28.177 1.00 68.88 374 PHE A O 1
ATOM 2907 N N . ARG A 1 375 ? 17.287 -8.191 -26.719 1.00 60.50 375 ARG A N 1
ATOM 2908 C CA . ARG A 1 375 ? 17.606 -9.603 -26.433 1.00 60.50 375 ARG A CA 1
ATOM 2909 C C . ARG A 1 375 ? 16.529 -10.605 -26.867 1.00 60.50 375 ARG A C 1
ATOM 2911 O O . ARG A 1 375 ? 15.339 -10.386 -26.648 1.00 60.50 375 ARG A O 1
ATOM 2918 N N . TYR A 1 376 ? 16.976 -11.761 -27.378 1.00 48.41 376 TYR A N 1
ATOM 2919 C CA . TYR A 1 376 ? 16.176 -12.979 -27.588 1.00 48.41 376 TYR A CA 1
ATOM 2920 C C . TYR A 1 376 ? 16.466 -14.076 -26.527 1.00 48.41 376 TYR A C 1
ATOM 2922 O O . TYR A 1 376 ? 17.558 -14.132 -25.964 1.00 48.41 376 TYR A O 1
ATOM 2930 N N . ARG A 1 377 ? 15.471 -14.938 -26.250 1.00 43.09 377 ARG A N 1
ATOM 2931 C CA . ARG A 1 377 ? 15.254 -15.763 -25.033 1.00 43.09 377 ARG A CA 1
ATOM 2932 C C . ARG A 1 377 ? 16.296 -16.833 -24.659 1.00 43.09 377 ARG A C 1
ATOM 2934 O O . ARG A 1 377 ? 16.098 -17.460 -23.628 1.00 43.09 377 ARG A O 1
ATOM 2941 N N . ASN A 1 378 ? 17.375 -17.114 -25.389 1.00 40.16 378 ASN A N 1
ATOM 2942 C CA . ASN A 1 378 ? 18.115 -18.342 -25.053 1.00 40.16 378 ASN A CA 1
ATOM 2943 C C . ASN A 1 378 ? 18.832 -18.279 -23.683 1.00 40.16 378 ASN A C 1
ATOM 2945 O O . ASN A 1 378 ? 19.728 -17.472 -23.435 1.00 40.16 378 ASN A O 1
ATOM 2949 N N . TRP A 1 379 ? 18.350 -19.154 -22.795 1.00 38.00 379 TRP A N 1
ATOM 2950 C CA . TRP A 1 379 ? 18.679 -19.398 -21.388 1.00 38.00 379 TRP A CA 1
ATOM 2951 C C . TRP A 1 379 ? 20.048 -20.038 -21.158 1.00 38.00 379 TRP A C 1
ATOM 2953 O O . TRP A 1 379 ? 20.286 -20.628 -20.107 1.00 38.00 379 TRP A O 1
ATOM 2963 N N . SER A 1 380 ? 20.979 -19.930 -22.097 1.00 40.09 380 SER A N 1
ATOM 2964 C CA . SER A 1 380 ? 22.326 -20.394 -21.821 1.00 40.09 380 SER A CA 1
ATOM 2965 C C . SER A 1 380 ? 22.991 -19.363 -20.902 1.00 40.09 380 SER A C 1
ATOM 2967 O O . SER A 1 380 ? 23.508 -18.335 -21.350 1.00 40.09 380 SER A O 1
ATOM 2969 N N . LEU A 1 381 ? 22.951 -19.650 -19.595 1.00 38.34 381 LEU A N 1
ATOM 2970 C CA . LEU A 1 381 ? 23.868 -19.140 -18.563 1.00 38.34 381 LEU A CA 1
ATOM 2971 C C . LEU A 1 381 ? 25.322 -19.074 -19.072 1.00 38.34 381 LEU A C 1
ATOM 2973 O O . LEU A 1 381 ? 26.095 -18.228 -18.637 1.00 38.34 381 LEU A O 1
ATOM 2977 N N . ASP A 1 382 ? 25.648 -19.880 -20.078 1.00 40.06 382 ASP A N 1
ATOM 2978 C CA . ASP A 1 382 ? 26.886 -19.868 -20.843 1.00 40.06 382 ASP A CA 1
ATOM 2979 C C . ASP A 1 382 ? 27.267 -18.514 -21.466 1.00 40.06 382 ASP A C 1
ATOM 2981 O O . ASP A 1 382 ? 28.446 -18.241 -21.624 1.00 40.06 382 ASP A O 1
ATOM 2985 N N . MET A 1 383 ? 26.340 -17.600 -21.772 1.00 41.97 383 MET A N 1
ATOM 2986 C CA . MET A 1 383 ? 26.724 -16.294 -22.351 1.00 41.97 383 MET A CA 1
ATOM 2987 C C . MET A 1 383 ? 27.156 -15.251 -21.310 1.00 41.97 383 MET A C 1
ATOM 2989 O O . MET A 1 383 ? 27.572 -14.152 -21.674 1.00 41.97 383 MET A O 1
ATOM 2993 N N . VAL A 1 384 ? 27.029 -15.564 -20.017 1.00 40.44 384 VAL A N 1
ATOM 2994 C CA . VAL A 1 384 ? 27.279 -14.619 -18.922 1.00 40.44 384 VAL A CA 1
ATOM 2995 C C . VAL A 1 384 ? 28.745 -14.581 -18.523 1.00 40.44 384 VAL A C 1
ATOM 2997 O O . VAL A 1 384 ? 29.139 -13.614 -17.891 1.00 40.44 384 VAL A O 1
ATOM 3000 N N . ASN A 1 385 ? 29.566 -15.558 -18.915 1.00 42.03 385 ASN A N 1
ATOM 3001 C CA . ASN A 1 385 ? 30.963 -15.630 -18.504 1.00 42.03 385 ASN A CA 1
ATOM 3002 C C . ASN A 1 385 ? 31.902 -15.054 -19.584 1.00 42.03 385 ASN A C 1
ATOM 3004 O O . ASN A 1 385 ? 32.339 -15.798 -20.469 1.00 42.03 385 ASN A O 1
ATOM 3008 N N . PRO A 1 386 ? 32.256 -13.749 -19.548 1.00 41.47 386 PRO A N 1
ATOM 3009 C CA . PRO A 1 386 ? 33.265 -13.223 -20.450 1.00 41.47 386 PRO A CA 1
ATOM 3010 C C . PRO A 1 386 ? 34.587 -13.977 -20.251 1.00 41.47 386 PRO A C 1
ATOM 3012 O O . PRO A 1 386 ? 35.258 -14.241 -21.233 1.00 41.47 386 PRO A O 1
ATOM 3015 N N . GLY A 1 387 ? 34.933 -14.449 -19.046 1.00 39.62 387 GLY A N 1
ATOM 3016 C CA . GLY A 1 387 ? 36.155 -15.233 -18.810 1.00 39.62 387 GLY A CA 1
ATOM 3017 C C . GLY A 1 387 ? 36.176 -16.605 -19.500 1.00 39.62 387 GLY A C 1
ATOM 3018 O O . GLY A 1 387 ? 37.196 -16.995 -20.067 1.00 39.62 387 GLY A O 1
ATOM 3019 N N . TYR A 1 388 ? 35.047 -17.317 -19.530 1.00 38.38 388 TYR A N 1
ATOM 3020 C CA . TYR A 1 388 ? 34.959 -18.655 -20.138 1.00 38.38 388 TYR A CA 1
ATOM 3021 C C . TYR A 1 388 ? 34.928 -18.625 -21.681 1.00 38.38 388 TYR A C 1
ATOM 3023 O O . TYR A 1 388 ? 35.338 -19.593 -22.323 1.00 38.38 388 TYR A O 1
ATOM 3031 N N . TYR A 1 389 ? 34.509 -17.502 -22.285 1.00 40.25 389 TYR A N 1
ATOM 3032 C CA . TYR A 1 389 ? 34.354 -17.337 -23.743 1.00 40.25 389 TYR A CA 1
ATOM 3033 C C . TYR A 1 389 ? 35.282 -16.286 -24.384 1.00 40.25 389 TYR A C 1
ATOM 3035 O O . TYR A 1 389 ? 35.371 -16.213 -25.613 1.00 40.25 389 TYR A O 1
ATOM 3043 N N . LEU A 1 390 ? 36.027 -15.506 -23.591 1.00 38.91 390 LEU A N 1
ATOM 3044 C CA . LEU A 1 390 ? 37.184 -14.724 -24.061 1.00 38.91 390 LEU A CA 1
ATOM 3045 C C . LEU A 1 390 ? 38.425 -15.604 -24.274 1.00 38.91 390 LEU A C 1
ATOM 3047 O O . LEU A 1 390 ? 39.403 -15.146 -24.867 1.00 38.91 390 LEU A O 1
ATOM 3051 N N . ASN A 1 391 ? 38.387 -16.874 -23.856 1.00 37.00 391 ASN A N 1
ATOM 3052 C CA . ASN A 1 391 ? 39.392 -17.845 -24.260 1.00 37.00 391 ASN A CA 1
ATOM 3053 C C . ASN A 1 391 ? 39.197 -18.155 -25.759 1.00 37.00 391 ASN A C 1
ATOM 3055 O O . ASN A 1 391 ? 38.151 -18.660 -26.173 1.00 37.00 391 ASN A O 1
ATOM 3059 N N . LYS A 1 392 ? 40.191 -17.779 -26.576 1.00 40.59 392 LYS A N 1
ATOM 3060 C CA . LYS A 1 392 ? 40.119 -17.432 -28.015 1.00 40.59 392 LYS A CA 1
ATOM 3061 C C . LYS A 1 392 ? 39.455 -18.432 -28.990 1.00 40.59 392 LYS A C 1
ATOM 3063 O O . LYS A 1 392 ? 39.296 -18.085 -30.154 1.00 40.59 392 LYS A O 1
ATOM 3068 N N . ASN A 1 393 ? 39.017 -19.622 -28.567 1.00 36.34 393 ASN A N 1
ATOM 3069 C CA . ASN A 1 393 ? 38.691 -20.734 -29.473 1.00 36.34 393 ASN A CA 1
ATOM 3070 C C . ASN A 1 393 ? 37.290 -21.375 -29.322 1.00 36.34 393 ASN A C 1
ATOM 3072 O O . ASN A 1 393 ? 37.017 -22.357 -30.011 1.00 36.34 393 ASN A O 1
ATOM 3076 N N . LYS A 1 394 ? 36.378 -20.865 -28.475 1.00 35.94 394 LYS A N 1
ATOM 3077 C CA . LYS A 1 394 ? 35.082 -21.541 -28.192 1.00 35.94 394 LYS A CA 1
ATOM 3078 C C . LYS A 1 394 ? 33.800 -20.735 -28.473 1.00 35.94 394 LYS A C 1
ATOM 3080 O O . LYS A 1 394 ? 32.747 -21.052 -27.938 1.00 35.94 394 LYS A O 1
ATOM 3085 N N . TRP A 1 395 ? 33.818 -19.804 -29.429 1.00 37.66 395 TRP A N 1
ATOM 3086 C CA . TRP A 1 395 ? 32.583 -19.230 -30.019 1.00 37.66 395 TRP A CA 1
ATOM 3087 C C . TRP A 1 395 ? 31.832 -20.199 -30.965 1.00 37.66 395 TRP A C 1
ATOM 3089 O O . TRP A 1 395 ? 30.905 -19.800 -31.669 1.00 37.66 395 TRP A O 1
ATOM 3099 N N . LYS A 1 396 ? 32.237 -21.476 -31.006 1.00 36.62 396 LYS A N 1
ATOM 3100 C CA . LYS A 1 396 ? 31.739 -22.508 -31.932 1.00 36.62 396 LYS A CA 1
ATOM 3101 C C . LYS A 1 396 ? 30.348 -23.073 -31.590 1.00 36.62 396 LYS A C 1
ATOM 3103 O O . LYS A 1 396 ? 29.819 -23.809 -32.406 1.00 36.62 396 LYS A O 1
ATOM 3108 N N . TYR A 1 397 ? 29.769 -22.735 -30.433 1.00 35.34 397 TYR A N 1
ATOM 3109 C CA . TYR A 1 397 ? 28.532 -23.353 -29.920 1.00 35.34 397 TYR A CA 1
ATOM 3110 C C . TYR A 1 397 ? 27.352 -22.387 -29.721 1.00 35.34 397 TYR A C 1
ATOM 3112 O O . TYR A 1 397 ? 26.394 -22.713 -29.025 1.00 35.34 397 TYR A O 1
ATOM 3120 N N . ILE A 1 398 ? 27.368 -21.212 -30.359 1.00 40.28 398 ILE A N 1
ATOM 3121 C CA . ILE A 1 398 ? 26.104 -20.514 -30.631 1.00 40.28 398 ILE A CA 1
ATOM 3122 C C . ILE A 1 398 ? 25.547 -21.182 -31.881 1.00 40.28 398 ILE A C 1
ATOM 3124 O O . ILE A 1 398 ? 25.979 -20.864 -32.985 1.00 40.28 398 ILE A O 1
ATOM 3128 N N . ASP A 1 399 ? 24.695 -22.177 -31.655 1.00 38.41 399 ASP A N 1
ATOM 3129 C CA . ASP A 1 399 ? 24.082 -23.007 -32.681 1.00 38.41 399 ASP A CA 1
ATOM 3130 C C . ASP A 1 399 ? 23.492 -22.132 -33.802 1.00 38.41 399 ASP A C 1
ATOM 3132 O O . ASP A 1 399 ? 22.588 -21.318 -33.577 1.00 38.41 399 ASP A O 1
ATOM 3136 N N . ASP A 1 400 ? 24.034 -22.292 -35.011 1.00 39.62 400 ASP A N 1
ATOM 3137 C CA . ASP A 1 400 ? 23.608 -21.612 -36.239 1.00 39.62 400 ASP A CA 1
ATOM 3138 C C . ASP A 1 400 ? 22.154 -22.000 -36.633 1.00 39.62 400 ASP A C 1
ATOM 3140 O O . ASP A 1 400 ? 21.612 -21.505 -37.622 1.00 39.62 400 ASP A O 1
ATOM 3144 N N . SER A 1 401 ? 21.490 -22.856 -35.842 1.00 36.47 401 SER A N 1
ATOM 3145 C CA . SER A 1 401 ? 20.117 -23.333 -36.022 1.00 36.47 401 SER A CA 1
ATOM 3146 C C . SER A 1 401 ? 19.006 -22.402 -35.508 1.00 36.47 401 SER A C 1
ATOM 3148 O O . SER A 1 401 ? 17.836 -22.684 -35.775 1.00 36.47 401 SER A O 1
ATOM 3150 N N . ASN A 1 402 ? 19.304 -21.303 -34.790 1.00 40.88 402 ASN A N 1
ATOM 3151 C CA . ASN A 1 402 ? 18.257 -20.449 -34.201 1.00 40.88 402 ASN A CA 1
ATOM 3152 C C . ASN A 1 402 ? 18.041 -19.121 -34.977 1.00 40.88 402 ASN A C 1
ATOM 3154 O O . ASN A 1 402 ? 18.653 -18.102 -34.639 1.00 40.88 402 ASN A O 1
ATOM 3158 N N . PRO A 1 403 ? 17.128 -19.066 -35.977 1.00 43.31 403 PRO A N 1
ATOM 3159 C CA . PRO A 1 403 ? 16.834 -17.885 -36.813 1.00 43.31 403 PRO A CA 1
ATOM 3160 C C . PRO A 1 403 ? 16.226 -16.687 -36.055 1.00 43.31 403 PRO A C 1
ATOM 3162 O O . PRO A 1 403 ? 15.788 -15.699 -36.648 1.00 43.31 403 PRO A O 1
ATOM 3165 N N . ALA A 1 404 ? 16.175 -16.749 -34.729 1.00 45.00 404 ALA A N 1
ATOM 3166 C CA . ALA A 1 404 ? 15.571 -15.743 -33.881 1.00 45.00 404 ALA A CA 1
ATOM 3167 C C . ALA A 1 404 ? 16.405 -14.467 -33.673 1.00 45.00 404 ALA A C 1
ATOM 3169 O O . ALA A 1 404 ? 15.848 -13.449 -33.260 1.00 45.00 404 ALA A O 1
ATOM 3170 N N . TYR A 1 405 ? 17.704 -14.476 -33.994 1.00 47.03 405 TYR A N 1
ATOM 3171 C CA . TYR A 1 405 ? 18.576 -13.299 -33.853 1.00 47.03 405 TYR A CA 1
ATOM 3172 C C . TYR A 1 405 ? 18.121 -12.105 -34.704 1.00 47.03 405 TYR A C 1
ATOM 3174 O O . TYR A 1 405 ? 18.234 -10.958 -34.277 1.00 47.03 405 TYR A O 1
ATOM 3182 N N . ALA A 1 406 ? 17.530 -12.356 -35.873 1.00 50.06 406 ALA A N 1
ATOM 3183 C CA . ALA A 1 406 ? 17.034 -11.294 -36.741 1.00 50.06 406 ALA A CA 1
ATOM 3184 C C . ALA A 1 406 ? 15.686 -10.696 -36.282 1.00 50.06 406 ALA A C 1
ATOM 3186 O O . ALA A 1 406 ? 15.331 -9.605 -36.722 1.00 50.06 406 ALA A O 1
ATOM 3187 N N . LYS A 1 407 ? 14.956 -11.350 -35.363 1.00 59.28 407 LYS A N 1
ATOM 3188 C CA . LYS A 1 407 ? 13.624 -10.900 -34.910 1.00 59.28 407 LYS A CA 1
ATOM 3189 C C .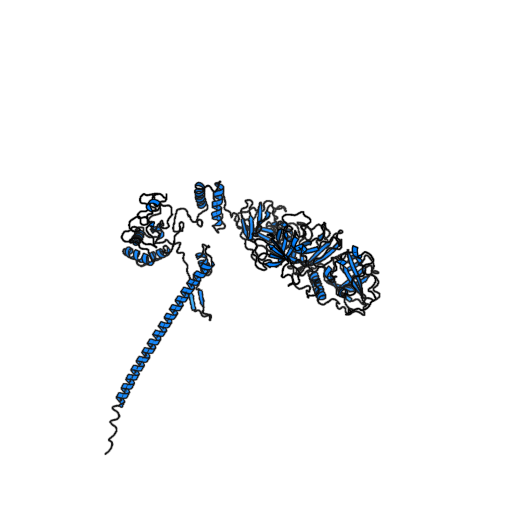 LYS A 1 407 ? 13.656 -9.733 -33.915 1.00 59.28 407 LYS A C 1
ATOM 3191 O O . LYS A 1 407 ? 12.635 -9.084 -33.746 1.00 59.28 407 LYS A O 1
ATOM 3196 N N . LYS A 1 408 ? 14.808 -9.451 -33.291 1.00 70.19 408 LYS A N 1
ATOM 3197 C CA . LYS A 1 408 ? 15.016 -8.321 -32.355 1.00 70.19 408 LYS A CA 1
ATOM 3198 C C . LYS A 1 408 ? 16.265 -7.487 -32.657 1.00 70.19 408 LYS A C 1
ATOM 3200 O O . LYS A 1 408 ? 16.717 -6.702 -31.825 1.00 70.19 408 LYS A O 1
ATOM 3205 N N . ALA A 1 409 ? 16.841 -7.666 -33.844 1.00 81.69 409 ALA A N 1
ATOM 3206 C CA . ALA A 1 409 ? 17.987 -6.884 -34.280 1.00 81.69 409 ALA A CA 1
ATOM 3207 C C . ALA A 1 409 ? 17.595 -5.422 -34.528 1.00 81.69 409 ALA A C 1
ATOM 3209 O O . ALA A 1 409 ? 16.441 -5.111 -34.846 1.00 81.69 409 ALA A O 1
ATOM 3210 N N . TRP A 1 410 ? 18.578 -4.541 -34.399 1.00 90.50 410 TRP A N 1
ATOM 3211 C CA . TRP A 1 410 ? 18.466 -3.128 -34.728 1.00 90.50 410 TRP A CA 1
ATOM 3212 C C . TRP A 1 410 ? 19.272 -2.831 -35.984 1.00 90.50 410 TRP A C 1
ATOM 3214 O O . TRP A 1 410 ? 20.414 -3.272 -36.091 1.00 90.50 410 TRP A O 1
ATOM 3224 N N . ASP A 1 411 ? 18.703 -2.076 -36.916 1.00 93.12 411 ASP A N 1
ATOM 3225 C CA . ASP A 1 411 ? 19.455 -1.590 -38.069 1.00 93.12 411 ASP A CA 1
ATOM 3226 C C . ASP A 1 411 ? 20.410 -0.475 -37.622 1.00 93.12 411 ASP A C 1
ATOM 3228 O O . ASP A 1 411 ? 20.085 0.365 -36.766 1.00 93.12 411 ASP A O 1
ATOM 3232 N N . ILE A 1 412 ? 21.616 -0.489 -38.188 1.00 95.06 412 ILE A N 1
ATOM 3233 C CA . ILE A 1 412 ? 22.674 0.466 -37.870 1.00 95.06 412 ILE A CA 1
ATOM 3234 C C . ILE A 1 412 ? 23.295 1.037 -39.138 1.00 95.06 412 ILE A C 1
ATOM 3236 O O . ILE A 1 412 ? 23.451 0.342 -40.133 1.00 95.06 412 ILE A O 1
ATOM 3240 N N . GLU A 1 413 ? 23.723 2.291 -39.073 1.00 96.25 413 GLU A N 1
ATOM 3241 C CA . GLU A 1 413 ? 24.555 2.910 -40.108 1.00 96.25 413 GLU A CA 1
ATOM 3242 C C . GLU A 1 413 ? 25.999 2.984 -39.598 1.00 96.25 413 GLU A C 1
ATOM 3244 O O . GLU A 1 413 ? 26.269 3.554 -38.534 1.00 96.25 413 GLU A O 1
ATOM 3249 N N . ILE A 1 414 ? 26.932 2.384 -40.340 1.00 94.62 414 ILE A N 1
ATOM 3250 C CA . ILE A 1 414 ? 28.357 2.377 -39.994 1.00 94.62 414 ILE A CA 1
ATOM 3251 C C . ILE A 1 414 ? 28.989 3.704 -40.422 1.00 94.62 414 ILE A C 1
ATOM 3253 O O . ILE A 1 414 ? 28.855 4.130 -41.564 1.00 94.62 414 ILE A O 1
ATOM 3257 N N . LYS A 1 415 ? 29.698 4.359 -39.500 1.00 94.75 415 LYS A N 1
ATOM 3258 C CA . LYS A 1 415 ? 30.343 5.665 -39.693 1.00 94.75 415 LYS A CA 1
ATOM 3259 C C . LYS A 1 415 ? 31.823 5.606 -39.329 1.00 94.75 415 LYS A C 1
ATOM 3261 O O . LYS A 1 415 ? 32.272 4.709 -38.614 1.00 94.75 415 LYS A O 1
ATOM 3266 N N . SER A 1 416 ? 32.581 6.597 -39.794 1.00 91.69 416 SER A N 1
ATOM 3267 C CA . SER A 1 416 ? 33.959 6.852 -39.344 1.00 91.69 416 SER A CA 1
ATOM 3268 C C . SER A 1 416 ? 34.851 5.604 -39.408 1.00 91.69 416 SER A C 1
ATOM 3270 O O . SER A 1 416 ? 35.462 5.215 -38.411 1.00 91.69 416 SER A O 1
ATOM 3272 N N . ASN A 1 417 ? 34.872 4.932 -40.566 1.00 90.50 417 ASN A N 1
ATOM 3273 C CA . ASN A 1 417 ? 35.641 3.702 -40.812 1.00 90.50 417 ASN A CA 1
ATOM 3274 C C . ASN A 1 417 ? 35.386 2.607 -39.758 1.00 90.50 417 ASN A C 1
ATOM 3276 O O . ASN A 1 417 ? 36.309 1.977 -39.234 1.00 90.50 417 ASN A O 1
ATOM 3280 N N . GLY A 1 418 ? 34.120 2.443 -39.371 1.00 90.38 418 GLY A N 1
ATOM 3281 C CA . GLY A 1 418 ? 33.697 1.440 -38.400 1.00 90.38 418 GLY A CA 1
ATOM 3282 C C . GLY A 1 418 ? 33.915 1.815 -36.937 1.00 90.38 418 GLY A C 1
ATOM 3283 O O . GLY A 1 418 ? 33.473 1.067 -36.069 1.00 90.38 418 GLY A O 1
ATOM 3284 N N . LYS A 1 419 ? 34.558 2.949 -36.618 1.00 95.12 419 LYS A N 1
ATOM 3285 C CA . LYS A 1 419 ? 34.756 3.384 -35.219 1.00 95.12 419 LYS A CA 1
ATOM 3286 C C . LYS A 1 419 ? 33.494 3.956 -34.581 1.00 95.12 419 LYS A C 1
ATOM 3288 O O . LYS A 1 419 ? 33.419 4.072 -33.356 1.00 95.12 419 LYS A O 1
ATOM 3293 N N . GLN A 1 420 ? 32.518 4.343 -35.395 1.00 97.00 420 GLN A N 1
ATOM 3294 C CA . GLN A 1 420 ? 31.237 4.844 -34.929 1.00 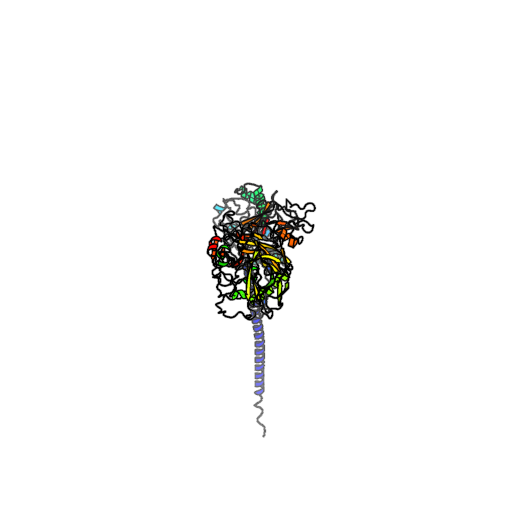97.00 420 GLN A CA 1
ATOM 3295 C C . GLN A 1 420 ? 30.104 4.111 -35.627 1.00 97.00 420 GLN A C 1
ATOM 3297 O O . GLN A 1 420 ? 30.200 3.780 -36.804 1.00 97.00 420 GLN A O 1
ATOM 3302 N N . ILE A 1 421 ? 29.008 3.891 -34.912 1.00 96.12 421 ILE A N 1
ATOM 3303 C CA . ILE A 1 421 ? 27.771 3.405 -35.515 1.00 96.12 421 ILE A CA 1
ATOM 3304 C C . ILE A 1 421 ? 26.605 4.257 -35.047 1.00 96.12 421 ILE A C 1
ATOM 3306 O O . ILE A 1 421 ? 26.544 4.675 -33.892 1.00 96.12 421 ILE A O 1
ATOM 3310 N N . GLN A 1 422 ? 25.672 4.526 -35.943 1.00 97.44 422 GLN A N 1
ATOM 3311 C CA . GLN A 1 422 ? 24.419 5.179 -35.619 1.00 97.44 422 GLN A CA 1
ATOM 3312 C C . GLN A 1 422 ? 23.357 4.100 -35.419 1.00 97.44 422 GLN A C 1
ATOM 3314 O O . GLN A 1 422 ? 23.020 3.383 -36.357 1.00 97.44 422 GLN A O 1
ATOM 3319 N N . LEU A 1 423 ? 22.822 3.992 -34.203 1.00 95.88 423 LEU A N 1
ATOM 3320 C CA . LEU A 1 423 ? 21.674 3.139 -33.914 1.00 95.88 423 LEU A CA 1
ATOM 3321 C C . LEU A 1 423 ? 20.425 3.779 -34.529 1.00 95.88 423 LEU A C 1
ATOM 3323 O O . LEU A 1 423 ? 20.053 4.880 -34.117 1.00 95.88 423 LEU A O 1
ATOM 3327 N N . LEU A 1 424 ? 19.813 3.137 -35.526 1.00 95.69 424 LEU A N 1
ATOM 3328 C CA . LEU A 1 424 ? 18.695 3.721 -36.273 1.00 95.69 424 LEU A CA 1
ATOM 3329 C C . LEU A 1 424 ? 17.351 3.346 -35.640 1.00 95.69 424 LEU A C 1
ATOM 3331 O O . LEU A 1 424 ? 16.601 4.216 -35.195 1.00 95.69 424 LEU A O 1
ATOM 3335 N N . GLY A 1 425 ? 17.062 2.052 -35.534 1.00 93.31 425 GLY A N 1
ATOM 3336 C CA . GLY A 1 425 ? 15.803 1.545 -34.994 1.00 93.31 425 GLY A CA 1
ATOM 3337 C C . GLY A 1 425 ? 15.699 0.025 -35.106 1.00 93.31 425 GLY A C 1
ATOM 3338 O O . GLY A 1 425 ? 16.641 -0.617 -35.570 1.00 93.31 425 GLY A O 1
ATOM 3339 N N . PRO A 1 426 ? 14.559 -0.556 -34.701 1.00 91.56 426 PRO A N 1
ATOM 3340 C CA . PRO A 1 426 ? 14.223 -1.942 -35.011 1.00 91.56 426 PRO A CA 1
ATOM 3341 C C . PRO A 1 426 ? 14.424 -2.274 -36.491 1.00 91.56 426 PRO A C 1
ATOM 3343 O O . PRO A 1 426 ? 14.091 -1.451 -37.346 1.00 91.56 426 PRO A O 1
ATOM 3346 N N . ALA A 1 427 ? 14.938 -3.472 -36.775 1.00 89.00 427 ALA A N 1
ATOM 3347 C CA . ALA A 1 427 ? 15.249 -3.905 -38.132 1.00 89.00 427 ALA A CA 1
ATOM 3348 C C . ALA A 1 427 ? 14.042 -3.810 -39.080 1.00 89.00 427 ALA A C 1
ATOM 3350 O O . ALA A 1 427 ? 12.939 -4.269 -38.758 1.00 89.00 427 ALA A O 1
ATOM 3351 N N . GLN A 1 428 ? 14.271 -3.247 -40.262 1.00 89.69 428 GLN A N 1
ATOM 3352 C CA . GLN A 1 428 ? 13.305 -3.102 -41.344 1.00 89.69 428 GLN A CA 1
ATOM 3353 C C . GLN A 1 428 ? 13.758 -3.884 -42.587 1.00 89.69 428 GLN A C 1
ATOM 3355 O O . GLN A 1 428 ? 14.899 -4.340 -42.681 1.00 89.69 428 GLN A O 1
ATOM 3360 N N . ASN A 1 429 ? 12.842 -4.093 -43.529 1.00 86.38 429 ASN A N 1
ATOM 3361 C CA . ASN A 1 429 ? 13.151 -4.531 -44.893 1.00 86.38 429 ASN A CA 1
ATOM 3362 C C . ASN A 1 429 ? 13.357 -3.307 -45.817 1.00 86.38 429 ASN A C 1
ATOM 3364 O O . ASN A 1 429 ? 13.224 -2.164 -45.371 1.00 86.38 429 ASN A O 1
ATOM 3368 N N . SER A 1 430 ? 13.625 -3.502 -47.115 1.00 84.25 430 SER A N 1
ATOM 3369 C CA . SER A 1 430 ? 13.883 -2.364 -48.021 1.00 84.25 430 SER A CA 1
ATOM 3370 C C . SER A 1 430 ? 12.656 -1.493 -48.285 1.00 84.25 430 SER A C 1
ATOM 3372 O O . SER A 1 430 ? 12.796 -0.354 -48.742 1.00 84.25 430 SER A O 1
ATOM 3374 N N . SER A 1 431 ? 11.451 -1.986 -47.980 1.00 85.75 431 SER A N 1
ATOM 3375 C CA . SER A 1 431 ? 10.219 -1.196 -48.019 1.00 85.75 431 SER A CA 1
ATOM 3376 C C . SER A 1 431 ? 9.987 -0.377 -46.741 1.00 85.75 431 SER A C 1
ATOM 3378 O O . SER A 1 431 ? 8.953 0.273 -46.626 1.00 85.75 431 SER A O 1
ATOM 3380 N N . GLY A 1 432 ? 10.894 -0.433 -45.758 1.00 85.50 432 GLY A N 1
ATOM 3381 C CA . GLY A 1 432 ? 10.759 0.251 -44.467 1.00 85.50 432 GLY A CA 1
ATOM 3382 C C . GLY A 1 432 ? 9.780 -0.417 -43.492 1.00 85.50 432 GLY A C 1
ATOM 3383 O O . GLY A 1 432 ? 9.388 0.168 -42.482 1.00 85.50 432 GLY A O 1
ATOM 3384 N N . LYS A 1 433 ? 9.347 -1.651 -43.775 1.00 88.00 433 LYS A N 1
ATOM 3385 C CA . LYS A 1 433 ? 8.465 -2.429 -42.901 1.00 88.00 433 LYS A CA 1
ATOM 3386 C C . LYS A 1 433 ? 9.296 -3.157 -41.848 1.00 88.00 433 LYS A C 1
ATOM 3388 O O . LYS A 1 433 ? 10.283 -3.810 -42.176 1.00 88.00 433 LYS A O 1
ATOM 3393 N N . LEU A 1 434 ? 8.859 -3.086 -40.591 1.00 87.94 434 LEU A N 1
ATOM 3394 C CA . LEU A 1 434 ? 9.493 -3.779 -39.468 1.00 87.94 434 LEU A CA 1
ATOM 3395 C C . LEU A 1 434 ? 9.540 -5.297 -39.701 1.00 87.94 434 LEU A C 1
ATOM 3397 O O . LEU A 1 434 ? 8.532 -5.912 -40.053 1.00 87.94 434 LEU A O 1
ATOM 3401 N N . MET A 1 435 ? 10.713 -5.889 -39.474 1.00 82.75 435 MET A N 1
ATOM 3402 C CA . MET A 1 435 ? 10.961 -7.336 -39.566 1.00 82.75 435 MET A CA 1
ATOM 3403 C C . MET A 1 435 ? 10.737 -8.077 -38.241 1.00 82.75 435 MET A C 1
ATOM 3405 O O . MET A 1 435 ? 10.871 -9.299 -38.178 1.00 82.75 435 MET A O 1
ATOM 3409 N N . TRP A 1 436 ? 10.420 -7.340 -37.178 1.00 80.75 436 TRP A N 1
ATOM 3410 C CA . TRP A 1 436 ? 10.054 -7.892 -35.878 1.00 80.75 436 TRP A CA 1
ATOM 3411 C C . TRP A 1 436 ? 8.693 -8.590 -35.959 1.00 80.75 436 TRP A C 1
ATOM 3413 O O . TRP A 1 436 ? 7.882 -8.304 -36.843 1.00 80.75 436 TRP A O 1
ATOM 3423 N N . ASP A 1 437 ? 8.420 -9.520 -35.043 1.00 77.06 437 ASP A N 1
ATOM 3424 C CA . ASP A 1 437 ? 7.092 -10.127 -34.996 1.00 77.06 437 ASP A CA 1
ATOM 3425 C C . ASP A 1 437 ? 6.026 -9.125 -34.514 1.00 77.06 437 ASP A C 1
ATOM 3427 O O . ASP A 1 437 ? 6.324 -8.062 -33.963 1.00 77.06 437 ASP A O 1
ATOM 3431 N N . ARG A 1 438 ? 4.747 -9.452 -34.729 1.00 79.19 438 ARG A N 1
ATOM 3432 C CA . ARG A 1 438 ? 3.635 -8.548 -34.398 1.00 79.19 438 ARG A CA 1
ATOM 3433 C C . ARG A 1 438 ? 3.616 -8.136 -32.917 1.00 79.19 438 ARG A C 1
ATOM 3435 O O . ARG A 1 438 ? 3.179 -7.028 -32.615 1.00 79.19 438 ARG A O 1
ATOM 3442 N N . ASN A 1 439 ? 4.048 -9.002 -32.000 1.00 74.56 439 ASN A N 1
ATOM 3443 C CA . ASN A 1 439 ? 4.028 -8.727 -30.562 1.00 74.56 439 ASN A CA 1
ATOM 3444 C C . ASN A 1 439 ? 5.213 -7.853 -30.140 1.00 74.56 439 ASN A C 1
ATOM 3446 O O . ASN A 1 439 ? 5.047 -6.961 -29.305 1.00 74.56 439 ASN A O 1
ATOM 3450 N N . ASP A 1 440 ? 6.379 -8.067 -30.744 1.00 75.62 440 ASP A N 1
ATOM 3451 C CA . ASP A 1 440 ? 7.565 -7.238 -30.557 1.00 75.62 440 ASP A CA 1
ATOM 3452 C C . ASP A 1 440 ? 7.347 -5.823 -31.114 1.00 75.62 440 ASP A C 1
ATOM 3454 O O . ASP A 1 440 ? 7.682 -4.848 -30.440 1.00 75.62 440 ASP A O 1
ATOM 3458 N N . ILE A 1 441 ? 6.702 -5.689 -32.283 1.00 82.31 441 ILE A N 1
ATOM 3459 C CA . ILE A 1 441 ? 6.311 -4.385 -32.852 1.00 82.31 441 ILE A CA 1
ATOM 3460 C C . ILE A 1 441 ? 5.387 -3.636 -31.888 1.00 82.31 441 ILE A C 1
ATOM 3462 O O . ILE A 1 441 ? 5.692 -2.508 -31.507 1.00 82.31 441 ILE A O 1
ATOM 3466 N N . LYS A 1 442 ? 4.300 -4.277 -31.434 1.00 81.06 442 LYS A N 1
ATOM 3467 C CA . LYS A 1 442 ? 3.368 -3.675 -30.465 1.00 81.06 442 LYS A CA 1
ATOM 3468 C C . LYS A 1 442 ? 4.073 -3.252 -29.178 1.00 81.06 442 LYS A C 1
ATOM 3470 O O . LYS A 1 442 ? 3.846 -2.155 -28.677 1.00 81.06 442 LYS A O 1
ATOM 3475 N N . SER A 1 443 ? 4.950 -4.107 -28.651 1.00 77.06 443 SER A N 1
ATOM 3476 C CA . SER A 1 443 ? 5.689 -3.814 -27.420 1.00 77.06 443 SER A CA 1
ATOM 3477 C C . SER A 1 443 ? 6.648 -2.634 -27.606 1.00 77.06 443 SER A C 1
ATOM 3479 O O . SER A 1 443 ? 6.773 -1.798 -26.713 1.00 77.06 443 SER A O 1
ATOM 3481 N N . TRP A 1 444 ? 7.295 -2.524 -28.771 1.00 85.12 444 TRP A N 1
ATOM 3482 C CA . TRP A 1 444 ? 8.139 -1.385 -29.129 1.00 85.12 444 TRP A CA 1
ATOM 3483 C C . TRP A 1 444 ? 7.349 -0.082 -29.262 1.00 85.12 444 TRP A C 1
ATOM 3485 O O . TRP A 1 444 ? 7.745 0.942 -28.703 1.00 85.12 444 TRP A O 1
ATOM 3495 N N . GLU A 1 445 ? 6.233 -0.106 -29.987 1.00 85.94 445 GLU A N 1
ATOM 3496 C CA . GLU A 1 445 ? 5.360 1.055 -30.172 1.00 85.94 445 GLU A CA 1
ATOM 3497 C C . GLU A 1 445 ? 4.841 1.568 -28.831 1.00 85.94 445 GLU A C 1
ATOM 3499 O O . GLU A 1 445 ? 5.022 2.745 -28.507 1.00 85.94 445 GLU A O 1
ATOM 3504 N N . HIS A 1 446 ? 4.318 0.665 -28.002 1.00 82.00 446 HIS A N 1
ATOM 3505 C CA . HIS A 1 446 ? 3.852 0.994 -26.662 1.00 82.00 446 HIS A CA 1
ATOM 3506 C C . HIS A 1 446 ? 4.982 1.532 -25.781 1.00 82.00 446 HIS A C 1
ATOM 3508 O O . HIS A 1 446 ? 4.832 2.550 -25.105 1.00 82.00 446 HIS A O 1
ATOM 3514 N N . PHE A 1 447 ? 6.164 0.911 -25.823 1.00 84.94 447 PHE A N 1
ATOM 3515 C CA . PHE A 1 447 ? 7.334 1.410 -25.107 1.00 84.94 447 PHE A CA 1
ATOM 3516 C C . PHE A 1 447 ? 7.682 2.853 -25.512 1.00 84.94 447 PHE A C 1
ATOM 3518 O O . PHE A 1 447 ? 7.922 3.698 -24.644 1.00 84.94 447 PHE A O 1
ATOM 3525 N N . ARG A 1 448 ? 7.654 3.177 -26.812 1.00 89.06 448 ARG A N 1
ATOM 3526 C CA . ARG A 1 448 ? 7.874 4.548 -27.308 1.00 89.06 448 ARG A CA 1
ATOM 3527 C C . ARG A 1 448 ? 6.821 5.529 -26.803 1.00 89.06 448 ARG A C 1
ATOM 3529 O O . ARG A 1 448 ? 7.153 6.681 -26.519 1.00 89.06 448 ARG A O 1
ATOM 3536 N N . GLU A 1 449 ? 5.565 5.110 -26.703 1.00 86.12 449 GLU A N 1
ATOM 3537 C CA . GLU A 1 449 ? 4.486 5.928 -26.141 1.00 86.12 449 GLU A CA 1
ATOM 3538 C C . GLU A 1 449 ? 4.674 6.194 -24.647 1.00 86.12 449 GLU A C 1
ATOM 3540 O O . GLU A 1 449 ? 4.556 7.343 -24.207 1.00 86.12 449 GLU A O 1
ATOM 3545 N N . VAL A 1 450 ? 5.048 5.171 -23.874 1.00 86.19 450 VAL A N 1
ATOM 3546 C CA . VAL A 1 450 ? 5.376 5.329 -22.452 1.00 86.19 450 VAL A CA 1
ATOM 3547 C C . VAL A 1 450 ? 6.553 6.290 -22.289 1.00 86.19 450 VAL A C 1
ATOM 3549 O O . VAL A 1 450 ? 6.449 7.230 -21.501 1.00 86.19 450 VAL A O 1
ATOM 3552 N N . GLN A 1 451 ? 7.628 6.147 -23.076 1.00 89.12 451 GLN A N 1
ATOM 3553 C CA . GLN A 1 451 ? 8.771 7.072 -23.035 1.00 89.12 451 GLN A CA 1
ATOM 3554 C C . GLN A 1 451 ? 8.369 8.518 -23.352 1.00 89.12 451 GLN A C 1
ATOM 3556 O O . GLN A 1 451 ? 8.786 9.443 -22.652 1.00 89.12 451 GLN A O 1
ATOM 3561 N N . GLN A 1 452 ? 7.502 8.719 -24.347 1.00 88.00 452 GLN A N 1
ATOM 3562 C CA . GLN A 1 452 ? 6.963 10.039 -24.670 1.00 88.00 452 GLN A CA 1
ATOM 3563 C C . GLN A 1 452 ? 6.198 10.650 -23.484 1.00 88.00 452 GLN A C 1
ATOM 3565 O O . GLN A 1 452 ? 6.331 11.845 -23.228 1.00 88.00 452 GLN A O 1
ATOM 3570 N N . SER A 1 453 ? 5.449 9.843 -22.726 1.00 86.19 453 SER A N 1
ATOM 3571 C CA . SER A 1 453 ? 4.684 10.312 -21.559 1.00 86.19 453 SER A CA 1
ATOM 3572 C C . SER A 1 453 ? 5.539 10.712 -20.347 1.00 86.19 453 SER A C 1
ATOM 3574 O O . SER A 1 453 ? 5.070 11.472 -19.497 1.00 86.19 453 SER A O 1
ATOM 3576 N N . ILE A 1 454 ? 6.781 10.218 -20.270 1.00 89.56 454 ILE A N 1
ATOM 3577 C CA . ILE A 1 454 ? 7.751 10.542 -19.209 1.00 89.56 454 ILE A CA 1
ATOM 3578 C C . ILE A 1 454 ? 8.433 11.896 -19.482 1.00 89.56 454 ILE A C 1
ATOM 3580 O O . ILE A 1 454 ? 8.901 12.556 -18.561 1.00 89.56 454 ILE A O 1
ATOM 3584 N N . GLY A 1 455 ? 8.485 12.338 -20.743 1.00 76.62 455 GLY A N 1
ATOM 3585 C CA . GLY A 1 455 ? 8.880 13.698 -21.131 1.00 76.62 455 GLY A CA 1
ATOM 3586 C C . GLY A 1 455 ? 10.385 13.962 -21.273 1.00 76.62 455 GLY A C 1
ATOM 3587 O O . GLY A 1 455 ? 10.759 14.836 -22.047 1.00 76.62 455 GLY A O 1
ATOM 3588 N N . LYS A 1 456 ? 11.271 13.199 -20.613 1.00 75.75 456 LYS A N 1
ATOM 3589 C CA . LYS A 1 456 ? 12.732 13.448 -20.687 1.00 75.75 456 LYS A CA 1
ATOM 3590 C C . LYS A 1 456 ? 13.387 12.938 -21.980 1.00 75.75 456 LYS A C 1
ATOM 3592 O O . LYS A 1 456 ? 14.301 13.566 -22.506 1.00 75.75 456 LYS A O 1
ATOM 3597 N N . TYR A 1 457 ? 12.921 11.804 -22.501 1.00 81.94 457 TYR A N 1
ATOM 3598 C CA . TYR A 1 457 ? 13.512 11.125 -23.657 1.00 81.94 457 TYR A CA 1
ATOM 3599 C C . TYR A 1 457 ? 12.413 10.741 -24.654 1.00 81.94 457 TYR A C 1
ATOM 3601 O O . TYR A 1 457 ? 11.853 9.651 -24.605 1.00 81.94 457 TYR A O 1
ATOM 3609 N N . GLY A 1 458 ? 12.050 11.696 -25.513 1.00 81.94 458 GLY A N 1
ATOM 3610 C CA . GLY A 1 458 ? 10.925 11.568 -26.440 1.00 81.94 458 GLY A CA 1
ATOM 3611 C C . GLY A 1 458 ? 11.215 10.747 -27.700 1.00 81.94 458 GLY A C 1
ATOM 3612 O O . GLY A 1 458 ? 12.340 10.304 -27.946 1.00 81.94 458 GLY A O 1
ATOM 3613 N N . LYS A 1 459 ? 10.172 10.587 -28.524 1.00 90.25 459 LYS A N 1
ATOM 3614 C CA . LYS A 1 459 ? 10.259 10.004 -29.869 1.00 90.25 459 LYS A CA 1
ATOM 3615 C C . LYS A 1 459 ? 11.206 10.836 -30.741 1.00 90.25 459 LYS A C 1
ATOM 3617 O O . LYS A 1 459 ? 11.214 12.062 -30.665 1.00 90.25 459 LYS A O 1
ATOM 3622 N N . ILE A 1 460 ? 11.976 10.157 -31.579 1.00 94.56 460 ILE A N 1
ATOM 3623 C CA . ILE A 1 460 ? 12.774 10.771 -32.642 1.00 94.56 460 ILE A CA 1
ATOM 3624 C C . ILE A 1 460 ? 12.609 9.938 -33.911 1.00 94.56 460 ILE A C 1
ATOM 3626 O O . ILE A 1 460 ? 12.376 8.730 -33.830 1.00 94.56 460 ILE A O 1
ATOM 3630 N N . THR A 1 461 ? 12.714 10.581 -35.067 1.00 95.88 461 THR A N 1
ATOM 3631 C CA . THR A 1 461 ? 12.831 9.897 -36.354 1.00 95.88 461 THR A CA 1
ATOM 3632 C C . THR A 1 461 ? 14.269 10.042 -36.820 1.00 95.88 461 THR A C 1
ATOM 3634 O O . THR A 1 461 ? 14.794 11.153 -36.863 1.00 95.88 461 THR A O 1
ATOM 3637 N N . LEU A 1 462 ? 14.918 8.920 -37.113 1.00 96.06 462 LEU A N 1
ATOM 3638 C CA . LEU A 1 462 ? 16.275 8.893 -37.646 1.00 96.06 462 LEU A CA 1
ATOM 3639 C C . LEU A 1 462 ? 16.220 8.482 -39.113 1.00 96.06 462 LEU A C 1
ATOM 3641 O O . LEU A 1 462 ? 15.480 7.571 -39.468 1.00 96.06 462 LEU A O 1
ATOM 3645 N N . HIS A 1 463 ? 17.014 9.142 -39.948 1.00 96.19 463 HIS A N 1
ATOM 3646 C CA . HIS A 1 463 ? 17.180 8.779 -41.350 1.00 96.19 463 HIS A CA 1
ATOM 3647 C C . HIS A 1 463 ? 18.604 8.281 -41.549 1.00 96.19 463 HIS A C 1
ATOM 3649 O O . HIS A 1 463 ? 19.552 9.019 -41.277 1.00 96.19 463 HIS A O 1
ATOM 3655 N N . GLY A 1 464 ? 18.758 7.045 -42.010 1.00 94.75 464 GLY A N 1
ATOM 3656 C CA . GLY A 1 464 ? 20.073 6.452 -42.230 1.00 94.75 464 GLY A CA 1
ATOM 3657 C C . GLY A 1 464 ? 20.020 5.315 -43.231 1.00 94.75 464 GLY A C 1
ATOM 3658 O O . GLY A 1 464 ? 18.955 4.742 -43.477 1.00 94.75 464 GLY A O 1
ATOM 3659 N N . ASP A 1 465 ? 21.169 5.023 -43.828 1.00 94.44 465 ASP A N 1
ATOM 3660 C CA . ASP A 1 465 ? 21.335 3.877 -44.712 1.00 94.44 465 ASP A CA 1
ATOM 3661 C C . ASP A 1 465 ? 22.006 2.742 -43.937 1.00 94.44 465 ASP A C 1
ATOM 3663 O O . ASP A 1 465 ? 23.179 2.820 -43.570 1.00 94.44 465 ASP A O 1
ATOM 3667 N N . ALA A 1 466 ? 21.242 1.687 -43.666 1.00 92.06 466 ALA A N 1
ATOM 3668 C CA . ALA A 1 466 ? 21.773 0.497 -43.018 1.00 92.06 466 ALA A CA 1
ATOM 3669 C C . ALA A 1 466 ? 22.558 -0.401 -43.989 1.00 92.06 466 ALA A C 1
ATOM 3671 O O . ALA A 1 466 ? 23.058 -1.431 -43.570 1.00 92.06 466 ALA A O 1
ATOM 3672 N N . GLY A 1 467 ? 22.674 -0.051 -45.271 1.00 89.38 467 GLY A N 1
ATOM 3673 C CA . GLY A 1 467 ? 23.189 -0.917 -46.337 1.00 89.38 467 GLY A CA 1
ATOM 3674 C C . GLY A 1 467 ? 22.116 -1.325 -47.350 1.00 89.38 467 GLY A C 1
ATOM 3675 O O . GLY A 1 467 ? 22.282 -2.317 -48.048 1.00 89.38 467 GLY A O 1
ATOM 3676 N N . PHE A 1 468 ? 21.014 -0.573 -47.426 1.00 87.81 468 PHE A N 1
ATOM 3677 C CA . PHE A 1 468 ? 19.983 -0.711 -48.458 1.00 87.81 468 PHE A CA 1
ATOM 3678 C C . PHE A 1 468 ? 20.320 0.074 -49.734 1.00 87.81 468 PHE A C 1
ATOM 3680 O O . PHE A 1 468 ? 19.574 -0.007 -50.708 1.00 87.81 468 PHE A O 1
ATOM 3687 N N . GLY A 1 469 ? 21.381 0.890 -49.715 1.00 90.38 469 GLY A N 1
ATOM 3688 C CA . GLY A 1 469 ? 21.707 1.828 -50.793 1.00 90.38 469 GLY A CA 1
ATOM 3689 C C . GLY A 1 469 ? 20.777 3.046 -50.830 1.00 90.38 469 GLY A C 1
ATOM 3690 O O . GLY A 1 469 ? 20.782 3.806 -51.796 1.00 90.38 469 GLY A O 1
ATOM 3691 N N . LYS A 1 470 ? 19.945 3.227 -49.797 1.00 92.44 470 LYS A N 1
ATOM 3692 C CA . LYS A 1 470 ? 19.034 4.364 -49.633 1.00 92.44 470 LYS A CA 1
ATOM 3693 C C . LYS A 1 470 ? 18.789 4.645 -48.155 1.00 92.44 470 LYS A C 1
ATOM 3695 O O . LYS A 1 470 ? 18.771 3.735 -47.326 1.00 92.44 470 LYS A O 1
ATOM 3700 N N . LYS A 1 471 ? 18.528 5.911 -47.823 1.00 94.38 471 LYS A N 1
ATOM 3701 C CA . LYS A 1 471 ? 18.146 6.298 -46.459 1.00 94.38 471 LYS A CA 1
ATOM 3702 C C . LYS A 1 471 ? 16.709 5.875 -46.172 1.00 94.38 471 LYS A C 1
ATOM 3704 O O . LYS A 1 471 ? 15.792 6.251 -46.898 1.00 94.38 471 LYS A O 1
ATOM 3709 N N . ILE A 1 472 ? 16.521 5.139 -45.083 1.00 94.44 472 ILE A N 1
ATOM 3710 C CA . ILE A 1 472 ? 15.211 4.724 -44.575 1.00 94.44 472 ILE A CA 1
ATOM 3711 C C . ILE A 1 472 ? 14.900 5.500 -43.289 1.00 94.44 472 ILE A C 1
ATOM 3713 O O . ILE A 1 472 ? 15.807 5.920 -42.567 1.00 94.44 472 ILE A O 1
ATOM 3717 N N . SER A 1 473 ? 13.612 5.726 -43.028 1.00 95.88 473 SER A N 1
ATOM 3718 C CA . SER A 1 473 ? 13.113 6.393 -41.824 1.00 95.88 473 SER A CA 1
ATOM 3719 C C . SER A 1 473 ? 12.867 5.390 -40.698 1.00 95.88 473 SER A C 1
ATOM 3721 O O . SER A 1 473 ? 12.052 4.476 -40.821 1.00 95.88 473 SER A O 1
ATOM 3723 N N . TYR A 1 474 ? 13.504 5.612 -39.555 1.00 95.50 474 TYR A N 1
ATOM 3724 C CA . TYR A 1 474 ? 13.391 4.764 -38.377 1.00 95.50 474 TYR A CA 1
ATOM 3725 C C . TYR A 1 474 ? 12.732 5.512 -37.234 1.00 95.50 474 TYR A C 1
ATOM 3727 O O . TYR A 1 474 ? 13.169 6.586 -36.814 1.00 95.50 474 TYR A O 1
ATOM 3735 N N . ALA A 1 475 ? 11.681 4.907 -36.694 1.00 93.69 475 ALA A N 1
ATOM 3736 C CA . ALA A 1 475 ? 10.974 5.433 -35.548 1.00 93.69 475 ALA A CA 1
ATOM 3737 C C . ALA A 1 475 ? 11.694 4.985 -34.264 1.00 93.69 475 ALA A C 1
ATOM 3739 O O . ALA A 1 475 ? 11.636 3.815 -33.889 1.00 93.69 475 ALA A O 1
ATOM 3740 N N . SER A 1 476 ? 12.370 5.922 -33.600 1.00 93.25 476 SER A N 1
ATOM 3741 C CA . SER A 1 476 ? 13.289 5.678 -32.484 1.00 93.25 476 SER A CA 1
ATOM 3742 C C . SER A 1 476 ? 12.920 6.504 -31.242 1.00 93.25 476 SER A C 1
ATOM 3744 O O . SER A 1 476 ? 11.837 7.108 -31.165 1.00 93.25 476 SER A O 1
ATOM 3746 N N . ILE A 1 477 ? 13.808 6.510 -30.246 1.00 92.94 477 ILE A N 1
ATOM 3747 C CA . ILE A 1 477 ? 13.739 7.363 -29.053 1.00 92.94 477 ILE A CA 1
ATOM 3748 C C . ILE A 1 477 ? 15.075 8.053 -28.801 1.00 92.94 477 ILE A C 1
ATOM 3750 O O . ILE A 1 477 ? 16.131 7.569 -29.207 1.00 92.94 477 ILE A O 1
ATOM 3754 N N . LYS A 1 478 ? 15.022 9.171 -28.080 1.00 93.44 478 LYS A N 1
ATOM 3755 C CA . LYS A 1 478 ? 16.214 9.760 -27.474 1.00 93.44 478 LYS A CA 1
ATOM 3756 C C . LYS A 1 478 ? 16.717 8.868 -26.334 1.00 93.44 478 LYS A C 1
ATOM 3758 O O . LYS A 1 478 ? 15.944 8.188 -25.658 1.00 93.44 478 LYS A O 1
ATOM 3763 N N . TRP A 1 479 ? 18.017 8.900 -26.100 1.00 92.75 479 TRP A N 1
ATOM 3764 C CA . TRP A 1 479 ? 18.696 8.181 -25.027 1.00 92.75 479 TRP A CA 1
ATOM 3765 C C . TRP A 1 479 ? 19.380 9.175 -24.086 1.00 92.75 479 TRP A C 1
ATOM 3767 O O . TRP A 1 479 ? 19.712 10.286 -24.497 1.00 92.75 479 TRP A O 1
ATOM 3777 N N . PRO A 1 480 ? 19.627 8.815 -22.821 1.00 94.31 480 PRO A N 1
ATOM 3778 C CA . PRO A 1 480 ? 20.566 9.571 -22.007 1.00 94.31 480 PRO A CA 1
ATOM 3779 C C . PRO A 1 480 ? 21.964 9.600 -22.648 1.00 94.31 480 PRO A C 1
ATOM 3781 O O . PRO A 1 480 ? 22.409 8.616 -23.244 1.00 94.31 480 PRO A O 1
ATOM 3784 N N . GLN A 1 481 ? 22.683 10.717 -22.513 1.00 94.88 481 GLN A N 1
ATOM 3785 C CA . GLN A 1 481 ? 24.071 10.809 -22.968 1.00 94.88 481 GLN A CA 1
ATOM 3786 C C . GLN A 1 481 ? 24.910 9.731 -22.264 1.00 94.88 481 GLN A C 1
ATOM 3788 O O . GLN A 1 481 ? 24.880 9.614 -21.047 1.00 94.88 481 GLN A O 1
ATOM 3793 N N . ASN A 1 482 ? 25.685 8.949 -23.012 1.00 95.12 482 ASN A N 1
ATOM 3794 C CA . ASN A 1 482 ? 26.473 7.819 -22.507 1.00 95.12 482 ASN A CA 1
ATOM 3795 C C . ASN A 1 482 ? 25.658 6.668 -21.898 1.00 95.12 482 ASN A C 1
ATOM 3797 O O . ASN A 1 482 ? 26.226 5.847 -21.181 1.00 95.12 482 ASN A O 1
ATOM 3801 N N . PHE A 1 483 ? 24.365 6.549 -22.206 1.00 94.12 483 PHE A N 1
ATOM 3802 C CA . PHE A 1 483 ? 23.537 5.444 -21.719 1.00 94.12 483 PHE A CA 1
ATOM 3803 C C . PHE A 1 483 ? 24.118 4.059 -22.036 1.00 94.12 483 PHE A C 1
ATOM 3805 O O . PHE A 1 483 ? 24.158 3.186 -21.173 1.00 94.12 483 PHE A O 1
ATOM 3812 N N . PHE A 1 484 ? 24.621 3.880 -23.259 1.00 93.62 484 PHE A N 1
ATOM 3813 C CA . PHE A 1 484 ? 25.208 2.624 -23.723 1.00 93.62 484 PHE A CA 1
ATOM 3814 C C . PHE A 1 484 ? 26.692 2.464 -23.362 1.00 93.62 484 PHE A C 1
ATOM 3816 O O . PHE A 1 484 ? 27.322 1.505 -23.790 1.00 93.62 484 PHE A O 1
ATOM 3823 N N . LYS A 1 485 ? 27.297 3.389 -22.605 1.00 93.88 485 LYS A N 1
ATOM 3824 C CA . LYS A 1 485 ? 28.710 3.268 -22.211 1.00 93.88 485 LYS A CA 1
ATOM 3825 C C . LYS A 1 485 ? 28.928 1.981 -21.404 1.00 93.88 485 LYS A C 1
ATOM 3827 O O . LYS A 1 485 ? 28.138 1.671 -20.517 1.00 93.88 485 LYS A O 1
ATOM 3832 N N . ASN A 1 486 ? 30.015 1.267 -21.703 1.00 90.94 486 ASN A N 1
ATOM 3833 C CA . ASN A 1 486 ? 30.383 -0.042 -21.142 1.00 90.94 486 ASN A CA 1
ATOM 3834 C C . ASN A 1 486 ? 29.443 -1.206 -21.493 1.00 90.94 486 ASN A C 1
ATOM 3836 O O . ASN A 1 486 ? 29.700 -2.326 -21.060 1.00 90.94 486 ASN A O 1
ATOM 3840 N N . GLN A 1 487 ? 28.397 -0.972 -22.289 1.00 90.31 487 GLN A N 1
ATOM 3841 C CA . GLN A 1 487 ? 27.647 -2.053 -22.921 1.00 90.31 487 GLN A CA 1
ATOM 3842 C C . GLN A 1 487 ? 28.450 -2.606 -24.099 1.00 90.31 487 GLN A C 1
ATOM 3844 O O . GLN A 1 487 ? 29.397 -1.973 -24.579 1.00 90.31 487 GLN A O 1
ATOM 3849 N N . TYR A 1 488 ? 28.074 -3.790 -24.561 1.00 86.50 488 TYR A N 1
ATOM 3850 C CA . TYR A 1 488 ? 28.687 -4.413 -25.724 1.00 86.50 488 TYR A CA 1
ATOM 3851 C C . TYR A 1 488 ? 27.679 -4.479 -26.856 1.00 86.50 488 TYR A C 1
ATOM 3853 O O . TYR A 1 488 ? 26.473 -4.421 -26.639 1.00 86.50 488 TYR A O 1
ATOM 3861 N N . LEU A 1 489 ? 28.162 -4.632 -28.077 1.00 86.50 489 LEU A N 1
ATOM 3862 C CA . LEU A 1 489 ? 27.315 -4.944 -29.214 1.00 86.50 489 LEU A CA 1
ATOM 3863 C C . LEU A 1 489 ? 27.956 -6.003 -30.095 1.00 86.50 489 LEU A C 1
ATOM 3865 O O . LEU A 1 489 ? 29.178 -6.138 -30.130 1.00 86.50 489 LEU A O 1
ATOM 3869 N N . SER A 1 490 ? 27.124 -6.730 -30.825 1.00 82.38 490 SER A N 1
ATOM 3870 C CA . SER A 1 490 ? 27.555 -7.588 -31.927 1.00 82.38 490 SER A CA 1
ATOM 3871 C C . SER A 1 490 ? 26.940 -7.067 -33.211 1.00 82.38 490 SER A C 1
ATOM 3873 O O . SER A 1 490 ? 25.736 -6.817 -33.244 1.00 82.38 490 SER A O 1
ATOM 3875 N N . VAL A 1 491 ? 27.760 -6.900 -34.248 1.00 81.81 491 VAL A N 1
ATOM 3876 C CA . VAL A 1 491 ? 27.305 -6.494 -35.583 1.00 81.81 491 VAL A CA 1
ATOM 3877 C C . VAL A 1 491 ? 27.237 -7.710 -36.494 1.00 81.81 491 VAL A C 1
ATOM 3879 O O . VAL A 1 491 ? 28.165 -8.517 -36.529 1.00 81.81 491 VAL A O 1
ATOM 3882 N N . GLY A 1 492 ? 26.138 -7.827 -37.230 1.00 81.00 492 GLY A N 1
ATOM 3883 C CA . GLY A 1 492 ? 25.942 -8.789 -38.305 1.00 81.00 492 GLY A CA 1
ATOM 3884 C C . GLY A 1 492 ? 25.575 -8.081 -39.605 1.00 81.00 492 GLY A C 1
ATOM 3885 O O . GLY A 1 492 ? 25.086 -6.952 -39.594 1.00 81.00 492 GLY A O 1
ATOM 3886 N N . PHE A 1 493 ? 25.797 -8.768 -40.722 1.00 81.44 493 PHE A N 1
ATOM 3887 C CA . PHE A 1 493 ? 25.505 -8.272 -42.062 1.00 81.44 493 PHE A CA 1
ATOM 3888 C C . PHE A 1 493 ? 24.521 -9.222 -42.750 1.00 81.44 493 PHE A C 1
ATOM 3890 O O . PHE A 1 493 ? 24.698 -10.438 -42.686 1.00 81.44 493 PHE A O 1
ATOM 3897 N N . THR A 1 494 ? 23.473 -8.678 -43.365 1.00 76.81 494 THR A N 1
ATOM 3898 C CA . THR A 1 494 ? 22.390 -9.436 -44.010 1.00 76.81 494 THR A CA 1
ATOM 3899 C C . THR A 1 494 ? 22.293 -9.042 -45.479 1.00 76.81 494 THR A C 1
ATOM 3901 O O . THR A 1 494 ? 22.336 -7.861 -45.800 1.00 76.81 494 THR A O 1
ATOM 3904 N N . ASP A 1 495 ? 22.147 -10.014 -46.371 1.00 73.44 495 ASP A N 1
ATOM 3905 C CA . ASP A 1 495 ? 21.977 -9.769 -47.807 1.00 73.44 495 ASP A CA 1
ATOM 3906 C C . ASP A 1 495 ? 20.632 -9.060 -48.096 1.00 73.44 495 ASP A C 1
ATOM 3908 O O . ASP A 1 495 ? 19.588 -9.595 -47.696 1.00 73.44 495 ASP A O 1
ATOM 3912 N N . PRO A 1 496 ? 20.622 -7.895 -48.782 1.00 68.19 496 PRO A N 1
ATOM 3913 C CA . PRO A 1 496 ? 19.396 -7.218 -49.202 1.00 68.19 496 PRO A CA 1
ATOM 3914 C C . PRO A 1 496 ? 18.473 -8.099 -50.053 1.00 68.19 496 PRO A C 1
ATOM 3916 O O . PRO A 1 496 ? 17.257 -8.033 -49.914 1.00 68.19 496 PRO A O 1
ATOM 3919 N N . ALA A 1 497 ? 19.012 -9.002 -50.877 1.00 63.88 497 ALA A N 1
ATOM 3920 C CA . ALA A 1 497 ? 18.202 -9.912 -51.690 1.00 63.88 497 ALA A CA 1
ATOM 3921 C C . ALA A 1 497 ? 17.480 -10.988 -50.851 1.00 63.88 497 ALA A C 1
ATOM 3923 O O . ALA A 1 497 ? 16.571 -11.664 -51.335 1.00 63.88 497 ALA A O 1
ATOM 3924 N N . ARG A 1 498 ? 17.853 -11.148 -49.572 1.00 61.78 498 ARG A N 1
ATOM 3925 C CA . ARG A 1 498 ? 17.303 -12.138 -48.628 1.00 61.78 498 ARG A CA 1
ATOM 3926 C C . ARG A 1 498 ? 16.429 -11.483 -47.553 1.00 61.78 498 ARG A C 1
ATOM 3928 O O . ARG A 1 498 ? 16.375 -11.937 -46.413 1.00 61.78 498 ARG A O 1
ATOM 3935 N N . GLU A 1 499 ? 15.717 -10.420 -47.929 1.00 53.81 499 GLU A N 1
ATOM 3936 C CA . GLU A 1 499 ? 14.809 -9.630 -47.080 1.00 53.81 499 GLU A CA 1
ATOM 3937 C C . GLU A 1 499 ? 13.720 -10.432 -46.351 1.00 53.81 499 GLU A C 1
ATOM 3939 O O . GLU A 1 499 ? 13.234 -10.013 -45.299 1.00 53.81 499 GLU A O 1
ATOM 3944 N N . LYS A 1 500 ? 13.332 -11.596 -46.879 1.00 51.31 500 LYS A N 1
ATOM 3945 C CA . LYS A 1 500 ? 12.532 -12.580 -46.146 1.00 51.31 500 LYS A CA 1
ATOM 3946 C C . LYS A 1 500 ? 13.508 -13.503 -45.434 1.00 51.31 500 LYS A C 1
ATOM 3948 O O . LYS A 1 500 ? 14.219 -14.244 -46.106 1.00 51.31 500 LYS A O 1
ATOM 3953 N N . LEU A 1 501 ? 13.531 -13.504 -44.099 1.00 46.72 501 LEU A N 1
ATOM 3954 C CA . LEU A 1 501 ? 14.236 -14.569 -43.382 1.00 46.72 501 LEU A CA 1
ATOM 3955 C C . LEU A 1 501 ? 13.706 -15.921 -43.901 1.00 46.72 501 LEU A C 1
ATOM 3957 O O . LEU A 1 501 ? 12.498 -16.161 -43.829 1.00 46.72 501 LEU A O 1
ATOM 3961 N N . PRO A 1 502 ? 14.562 -16.775 -44.470 1.00 41.25 502 PRO A N 1
ATOM 3962 C CA . PRO A 1 502 ? 14.148 -18.033 -45.067 1.00 41.25 502 PRO A CA 1
ATOM 3963 C C . PRO A 1 502 ? 13.775 -19.029 -43.972 1.00 41.25 502 PRO A C 1
ATOM 3965 O O . PRO A 1 502 ? 14.360 -19.034 -42.890 1.00 41.25 502 PRO A O 1
ATOM 3968 N N . SER A 1 503 ? 12.825 -19.913 -44.267 1.00 37.12 503 SER A N 1
ATOM 3969 C CA . SER A 1 503 ? 12.378 -20.967 -43.355 1.00 37.12 503 SER A CA 1
ATOM 3970 C C . SER A 1 503 ? 13.465 -21.994 -42.993 1.00 37.12 503 SER A C 1
ATOM 3972 O O . SER A 1 503 ? 13.247 -22.759 -42.062 1.00 37.12 503 SER A O 1
ATOM 3974 N N . TRP A 1 504 ? 14.625 -22.027 -43.661 1.00 42.88 504 TRP A N 1
ATOM 3975 C CA . TRP A 1 504 ? 15.749 -22.926 -43.338 1.00 42.88 504 TRP A CA 1
ATOM 3976 C C . TRP A 1 504 ? 16.975 -22.588 -44.200 1.00 42.88 504 TRP A C 1
ATOM 3978 O O . TRP A 1 504 ? 17.170 -23.129 -45.283 1.00 42.88 504 TRP A O 1
ATOM 3988 N N . TYR A 1 505 ? 17.838 -21.683 -43.744 1.00 40.09 505 TYR A N 1
ATOM 3989 C CA . TYR A 1 505 ? 19.077 -21.366 -44.457 1.00 40.09 505 TYR A CA 1
ATOM 3990 C C . TYR A 1 505 ? 20.078 -22.534 -44.399 1.00 40.09 505 TYR A C 1
ATOM 3992 O O . TYR A 1 505 ? 20.868 -22.661 -43.473 1.00 40.09 505 TYR A O 1
ATOM 4000 N N . LYS A 1 506 ? 20.015 -23.405 -45.413 1.00 36.22 506 LYS A N 1
ATOM 4001 C CA . LYS A 1 506 ? 20.897 -24.552 -45.700 1.00 36.22 506 LYS A CA 1
ATOM 4002 C C . LYS A 1 506 ? 22.266 -24.158 -46.293 1.00 36.22 506 LYS A C 1
ATOM 4004 O O . LYS A 1 506 ? 22.851 -24.947 -47.029 1.00 36.22 506 LYS A O 1
ATOM 4009 N N . SER A 1 507 ? 22.815 -22.973 -46.024 1.00 36.28 507 SER A N 1
ATOM 4010 C CA . SER A 1 507 ? 24.180 -22.664 -46.478 1.00 36.28 507 SER A CA 1
ATOM 4011 C C . SER A 1 507 ? 25.191 -23.052 -45.399 1.00 36.28 507 SER A C 1
ATOM 4013 O O . SER A 1 507 ? 25.284 -22.396 -44.366 1.00 36.28 507 SER A O 1
ATOM 4015 N N . LYS A 1 508 ? 25.988 -24.094 -45.667 1.00 35.00 508 LYS A N 1
ATOM 4016 C CA . LYS A 1 508 ? 27.159 -24.508 -44.866 1.00 35.00 508 LYS A CA 1
ATOM 4017 C C . LYS A 1 508 ? 28.286 -23.460 -44.819 1.00 35.00 508 LYS A C 1
ATOM 4019 O O . LYS A 1 508 ? 29.303 -23.681 -44.170 1.00 35.00 508 LYS A O 1
ATOM 4024 N N . GLU A 1 509 ? 28.120 -22.321 -45.481 1.00 34.44 509 GLU A N 1
ATOM 4025 C CA . GLU A 1 509 ? 29.121 -21.264 -45.555 1.00 34.44 509 GLU A CA 1
ATOM 4026 C C . GLU A 1 509 ? 28.747 -20.106 -44.626 1.00 34.44 509 GLU A C 1
ATOM 4028 O O . GLU A 1 509 ? 28.043 -19.170 -44.988 1.00 34.44 509 GLU A O 1
ATOM 4033 N N . LEU A 1 510 ? 29.190 -20.284 -43.379 1.00 37.00 510 LEU A N 1
ATOM 4034 C CA . LEU A 1 510 ? 29.632 -19.297 -42.387 1.00 37.00 510 LEU A CA 1
ATOM 4035 C C . LEU A 1 510 ? 29.016 -17.874 -42.421 1.00 37.00 510 LEU A C 1
ATOM 4037 O O . LEU A 1 510 ? 29.269 -17.106 -43.351 1.00 37.00 510 LEU A O 1
ATOM 4041 N N . PRO A 1 511 ? 28.415 -17.409 -41.302 1.00 40.06 511 PRO A N 1
ATOM 4042 C CA . PRO A 1 511 ? 28.352 -15.982 -40.994 1.00 40.06 511 PRO A CA 1
ATOM 4043 C C . PRO A 1 511 ? 29.777 -15.412 -40.816 1.00 40.06 511 PRO A C 1
ATOM 4045 O O . PRO A 1 511 ? 30.707 -16.155 -40.481 1.00 40.06 511 PRO A O 1
ATOM 4048 N N . PRO A 1 512 ? 29.980 -14.092 -40.985 1.00 40.78 512 PRO A N 1
ATOM 4049 C CA . PRO A 1 512 ? 31.305 -13.482 -40.988 1.00 40.78 512 PRO A CA 1
ATOM 4050 C C . PRO A 1 512 ? 32.083 -13.780 -39.698 1.00 40.78 512 PRO A C 1
ATOM 4052 O O . PRO A 1 512 ? 31.574 -13.637 -38.586 1.00 40.78 512 PRO A O 1
ATOM 4055 N N . LYS A 1 513 ? 33.362 -14.140 -39.865 1.00 40.12 513 LYS A N 1
ATOM 4056 C CA . LYS A 1 513 ? 34.365 -14.477 -38.833 1.00 40.12 513 LYS A CA 1
ATOM 4057 C C . LYS A 1 513 ? 34.578 -13.415 -37.728 1.00 40.12 513 LYS A C 1
ATOM 4059 O O . LYS A 1 513 ? 35.350 -13.657 -36.807 1.00 40.12 513 LYS A O 1
ATOM 4064 N N . ASN A 1 514 ? 33.885 -12.275 -37.756 1.00 41.22 514 ASN A N 1
ATOM 4065 C CA . ASN A 1 514 ? 33.988 -11.194 -36.767 1.00 41.22 514 ASN A CA 1
ATOM 4066 C C . ASN A 1 514 ? 32.911 -11.285 -35.667 1.00 41.22 514 ASN A C 1
ATOM 4068 O O . ASN A 1 514 ? 32.235 -10.308 -35.356 1.00 41.22 514 ASN A O 1
ATOM 4072 N N . LYS A 1 515 ? 32.779 -12.455 -35.026 1.00 52.53 515 LYS A N 1
ATOM 4073 C CA . LYS A 1 515 ? 31.910 -12.691 -33.851 1.00 52.53 515 LYS A CA 1
ATOM 4074 C C . LYS A 1 515 ? 32.472 -12.057 -32.556 1.00 52.53 515 LYS A C 1
ATOM 4076 O O . LYS A 1 515 ? 32.428 -12.673 -31.498 1.00 52.53 515 LYS A O 1
ATOM 4081 N N . GLN A 1 516 ? 33.055 -10.857 -32.612 1.00 62.66 516 GLN A N 1
ATOM 4082 C CA . GLN A 1 516 ? 33.580 -10.185 -31.417 1.00 62.66 516 GLN A CA 1
ATOM 4083 C C . GLN A 1 516 ? 32.516 -9.250 -30.842 1.00 62.66 516 GLN A C 1
ATOM 4085 O O . GLN A 1 516 ? 32.014 -8.371 -31.536 1.00 62.66 516 GLN A O 1
ATOM 4090 N N . ALA A 1 517 ? 32.168 -9.435 -29.569 1.00 74.19 517 ALA A N 1
ATOM 4091 C CA . ALA A 1 517 ? 31.447 -8.419 -28.814 1.00 74.19 517 ALA A CA 1
ATOM 4092 C C . ALA A 1 517 ? 32.337 -7.170 -28.710 1.00 74.19 517 ALA A C 1
ATOM 4094 O O . ALA A 1 517 ? 33.471 -7.248 -28.237 1.00 74.19 517 ALA A O 1
ATOM 4095 N N . ILE A 1 518 ? 31.842 -6.026 -29.174 1.00 86.12 518 ILE A N 1
ATOM 4096 C CA . ILE A 1 518 ? 32.590 -4.767 -29.197 1.00 86.12 518 ILE A CA 1
ATOM 4097 C C . ILE A 1 518 ? 32.062 -3.870 -28.090 1.00 86.12 518 ILE A C 1
ATOM 4099 O O . ILE A 1 518 ? 30.864 -3.596 -28.024 1.00 86.12 518 ILE A O 1
ATOM 4103 N N . LYS A 1 519 ? 32.961 -3.400 -27.226 1.00 90.44 519 LYS A N 1
ATOM 4104 C CA . LYS A 1 519 ? 32.618 -2.488 -26.140 1.00 90.44 519 LYS A CA 1
ATOM 4105 C C . LYS A 1 519 ? 32.293 -1.094 -26.675 1.00 90.44 519 LYS A C 1
ATOM 4107 O O . LYS A 1 519 ? 32.986 -0.561 -27.544 1.00 90.44 519 LYS A O 1
ATOM 4112 N N . ILE A 1 520 ? 31.263 -0.476 -26.110 1.00 95.00 520 ILE A N 1
ATOM 4113 C CA . ILE A 1 520 ? 30.857 0.898 -26.404 1.00 95.00 520 ILE A CA 1
ATOM 4114 C C . ILE A 1 520 ? 31.546 1.843 -25.417 1.00 95.00 520 ILE A C 1
ATOM 4116 O O . ILE A 1 520 ? 31.353 1.758 -24.201 1.00 95.00 520 ILE A O 1
ATOM 4120 N N . ILE A 1 521 ? 32.328 2.785 -25.942 1.00 96.62 521 ILE A N 1
ATOM 4121 C CA . ILE A 1 521 ? 33.084 3.766 -25.149 1.00 96.62 521 ILE A CA 1
ATOM 4122 C C . ILE A 1 521 ? 32.228 4.997 -24.833 1.00 96.62 521 ILE A C 1
ATOM 4124 O O . ILE A 1 521 ? 32.272 5.534 -23.723 1.00 96.62 521 ILE A O 1
ATOM 4128 N N . LYS A 1 522 ? 31.440 5.456 -25.809 1.00 97.06 522 LYS A N 1
ATOM 4129 C CA . LYS A 1 522 ? 30.613 6.666 -25.717 1.00 97.06 522 LYS A CA 1
ATOM 4130 C C . LYS A 1 522 ? 29.299 6.437 -26.450 1.00 97.06 522 LYS A C 1
ATOM 4132 O O . LYS A 1 522 ? 29.264 5.702 -27.432 1.00 97.06 522 LYS A O 1
ATOM 4137 N N . SER A 1 523 ? 28.230 7.086 -26.003 1.00 96.94 523 SER A N 1
ATOM 4138 C CA . SER A 1 523 ? 26.981 7.140 -26.770 1.00 96.94 523 SER A CA 1
ATOM 4139 C C . SER A 1 523 ? 26.341 8.518 -26.700 1.00 96.94 523 SER A C 1
ATOM 4141 O O . SER A 1 523 ? 26.441 9.189 -25.676 1.00 96.94 523 SER A O 1
ATOM 4143 N N . SER A 1 524 ? 25.721 8.966 -27.787 1.00 96.94 524 SER A N 1
ATOM 4144 C CA . SER A 1 524 ? 24.993 10.236 -27.843 1.00 96.94 524 SER A CA 1
ATOM 4145 C C . SER A 1 524 ? 23.507 10.070 -27.530 1.00 96.94 524 SER A C 1
ATOM 4147 O O . SER A 1 524 ? 22.966 8.963 -27.559 1.00 96.94 524 SER A O 1
ATOM 4149 N N . VAL A 1 525 ? 22.827 11.199 -27.314 1.00 95.00 525 VAL A N 1
ATOM 4150 C CA . VAL A 1 525 ? 21.369 11.257 -27.121 1.00 95.00 525 VAL A CA 1
ATOM 4151 C C . VAL A 1 525 ? 20.585 10.682 -28.306 1.00 95.00 525 VAL A C 1
ATOM 4153 O O . VAL A 1 525 ? 19.503 10.134 -28.119 1.00 95.00 525 VAL A O 1
ATOM 4156 N N . ASN A 1 526 ? 21.137 10.741 -29.517 1.00 95.38 526 ASN A N 1
ATOM 4157 C CA . ASN A 1 526 ? 20.486 10.219 -30.720 1.00 95.38 526 ASN A CA 1
ATOM 4158 C C . ASN A 1 526 ? 20.938 8.793 -31.063 1.00 95.38 526 ASN A C 1
ATOM 4160 O O . ASN A 1 526 ? 20.646 8.326 -32.154 1.00 95.38 526 ASN A O 1
ATOM 4164 N N . GLY A 1 527 ? 21.668 8.104 -30.179 1.00 94.69 527 GLY A N 1
ATOM 4165 C CA . GLY A 1 527 ? 22.117 6.730 -30.424 1.00 94.69 527 GLY A CA 1
ATOM 4166 C C . GLY A 1 527 ? 23.364 6.603 -31.307 1.00 94.69 527 GLY A C 1
ATOM 4167 O O . GLY A 1 527 ? 23.601 5.531 -31.852 1.00 94.69 527 GLY A O 1
ATOM 4168 N N . LEU A 1 528 ? 24.180 7.656 -31.450 1.00 97.50 528 LEU A N 1
ATOM 4169 C CA . LEU A 1 528 ? 25.513 7.531 -32.055 1.00 97.50 528 LEU A CA 1
ATOM 4170 C C . LEU A 1 528 ? 26.454 6.878 -31.040 1.00 97.50 528 LEU A C 1
ATOM 4172 O O . LEU A 1 528 ? 26.687 7.445 -29.973 1.00 97.50 528 LEU A O 1
ATOM 4176 N N . LEU A 1 529 ? 26.988 5.708 -31.364 1.00 97.56 529 LEU A N 1
ATOM 4177 C CA . LEU A 1 529 ? 27.845 4.899 -30.505 1.00 97.56 529 LEU A CA 1
ATOM 4178 C C . LEU A 1 529 ? 29.292 4.986 -30.998 1.00 97.56 529 LEU A C 1
ATOM 4180 O O . LEU A 1 529 ? 29.554 4.761 -32.176 1.00 97.56 529 LEU A O 1
ATOM 4184 N N . THR A 1 530 ? 30.229 5.282 -30.100 1.00 97.94 530 THR A N 1
ATOM 4185 C CA . THR A 1 530 ? 31.672 5.177 -30.363 1.00 97.94 530 THR A CA 1
ATOM 4186 C C . THR A 1 530 ? 32.175 3.851 -29.818 1.00 97.94 530 THR A C 1
ATOM 4188 O O . THR A 1 530 ? 31.949 3.539 -28.644 1.00 97.94 530 THR A O 1
ATOM 4191 N N . LEU A 1 531 ? 32.864 3.091 -30.659 1.00 95.81 531 LEU A N 1
ATOM 4192 C CA . LEU A 1 531 ? 33.279 1.723 -30.382 1.00 95.81 531 LEU A CA 1
ATOM 4193 C C . LEU A 1 531 ? 34.754 1.644 -29.985 1.00 95.81 531 LEU A C 1
ATOM 4195 O O . LEU A 1 531 ? 35.571 2.449 -30.424 1.00 95.81 531 LEU A O 1
ATOM 4199 N N . GLU A 1 532 ? 35.091 0.648 -29.167 1.00 94.56 532 GLU A N 1
ATOM 4200 C CA . GLU A 1 532 ? 36.478 0.333 -28.802 1.00 94.56 532 GLU A CA 1
ATOM 4201 C C . GLU A 1 532 ? 37.287 -0.216 -29.977 1.00 94.56 532 GLU A C 1
ATOM 4203 O O . GLU A 1 532 ? 38.486 0.036 -30.085 1.00 94.56 532 GLU A O 1
ATOM 4208 N N . LYS A 1 533 ? 36.623 -0.932 -30.884 1.00 91.94 533 LYS A N 1
ATOM 4209 C CA . LYS A 1 533 ? 37.216 -1.500 -32.093 1.00 91.94 533 LYS A CA 1
ATOM 4210 C C . LYS A 1 533 ? 36.335 -1.177 -33.290 1.00 91.94 533 LYS A C 1
ATOM 4212 O O . LYS A 1 533 ? 35.113 -1.117 -33.152 1.00 91.94 533 LYS A O 1
ATOM 4217 N N . SER A 1 534 ? 36.953 -0.984 -34.453 1.00 90.75 534 SER A N 1
ATOM 4218 C CA . SER A 1 534 ? 36.211 -0.776 -35.695 1.00 90.75 534 SER A CA 1
ATOM 4219 C C . SER A 1 534 ? 35.415 -2.021 -36.078 1.00 90.75 534 SER A C 1
ATOM 4221 O O . SER A 1 534 ? 35.924 -3.140 -35.997 1.00 90.75 534 SER A O 1
ATOM 4223 N N . VAL A 1 535 ? 34.187 -1.818 -36.548 1.00 87.62 535 VAL A N 1
ATOM 4224 C CA . VAL A 1 535 ? 33.431 -2.840 -37.285 1.00 87.62 535 VAL A CA 1
ATOM 4225 C C . VAL A 1 535 ? 33.868 -2.870 -38.753 1.00 87.62 535 VAL A C 1
ATOM 4227 O O . VAL A 1 535 ? 34.365 -1.873 -39.275 1.00 87.62 535 VAL A O 1
ATOM 4230 N N . GLY A 1 536 ? 33.711 -4.019 -39.412 1.00 81.62 536 GLY A N 1
ATOM 4231 C CA . GLY A 1 536 ? 34.031 -4.166 -40.836 1.00 81.62 536 GLY A CA 1
ATOM 4232 C C . GLY A 1 536 ? 33.129 -3.324 -41.749 1.00 81.62 536 GLY A C 1
ATOM 4233 O O . GLY A 1 536 ? 32.086 -2.831 -41.323 1.00 81.62 536 GLY A O 1
ATOM 4234 N N . SER A 1 537 ? 33.541 -3.179 -43.011 1.00 78.44 537 SER A N 1
ATOM 4235 C CA . SER A 1 537 ? 32.726 -2.571 -44.073 1.00 78.44 537 SER A CA 1
ATOM 4236 C C . SER A 1 537 ? 31.454 -3.385 -44.335 1.00 78.44 537 SER A C 1
ATOM 4238 O O . SER A 1 537 ? 31.448 -4.605 -44.169 1.00 78.44 537 SER A O 1
ATOM 4240 N N . THR A 1 538 ? 30.394 -2.706 -44.777 1.00 77.50 538 THR A N 1
ATOM 4241 C CA . THR A 1 538 ? 29.114 -3.327 -45.141 1.00 77.50 538 THR A CA 1
ATOM 4242 C C . THR A 1 538 ? 29.216 -4.190 -46.397 1.00 77.50 538 THR A C 1
ATOM 4244 O O . THR A 1 538 ? 28.483 -5.164 -46.516 1.00 77.50 538 THR A O 1
ATOM 4247 N N . ASN A 1 539 ? 30.114 -3.850 -47.333 1.00 82.25 539 ASN A N 1
ATOM 4248 C CA . ASN A 1 539 ? 30.255 -4.495 -48.647 1.00 82.25 539 ASN A CA 1
ATOM 4249 C C . ASN A 1 539 ? 28.908 -4.683 -49.383 1.00 82.25 539 ASN A C 1
ATOM 4251 O O . ASN A 1 539 ? 28.670 -5.719 -49.995 1.00 82.25 539 ASN A O 1
ATOM 4255 N N . GLY A 1 540 ? 28.009 -3.695 -49.283 1.00 79.56 540 GLY A N 1
ATOM 4256 C CA . GLY A 1 540 ? 26.672 -3.750 -49.891 1.00 79.56 540 GLY A CA 1
ATOM 4257 C C . GLY A 1 540 ? 25.633 -4.574 -49.115 1.00 79.56 540 GLY A C 1
ATOM 4258 O O . GLY A 1 540 ? 24.524 -4.760 -49.604 1.00 79.56 540 GLY A O 1
ATOM 4259 N N . LEU A 1 541 ? 25.964 -5.060 -47.914 1.00 84.38 541 LEU A N 1
ATOM 4260 C CA . LEU A 1 541 ? 25.050 -5.789 -47.031 1.00 84.38 541 LEU A CA 1
ATOM 4261 C C . LEU A 1 541 ? 24.386 -4.868 -45.99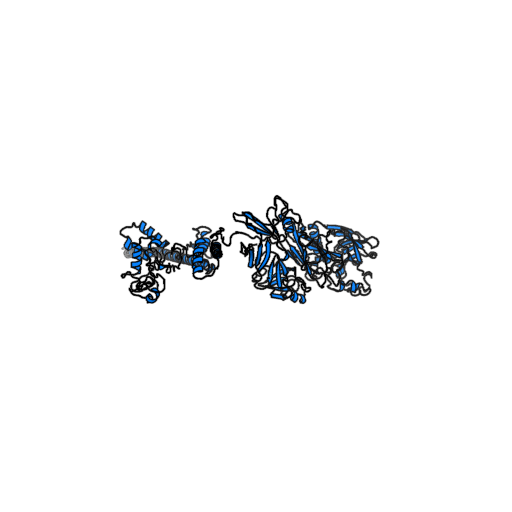6 1.00 84.38 541 LEU A C 1
ATOM 4263 O O . LEU A 1 541 ? 24.971 -3.886 -45.535 1.00 84.38 541 LEU A O 1
ATOM 4267 N N . ILE A 1 542 ? 23.194 -5.253 -45.541 1.00 84.38 542 ILE A N 1
ATOM 4268 C CA . ILE A 1 542 ? 22.457 -4.587 -44.463 1.00 84.38 542 ILE A CA 1
ATOM 4269 C C . ILE A 1 542 ? 23.139 -4.870 -43.122 1.00 84.38 542 ILE A C 1
ATOM 4271 O O . ILE A 1 542 ? 23.209 -6.010 -42.664 1.00 84.38 542 ILE A O 1
ATOM 4275 N N . SER A 1 543 ? 23.598 -3.820 -42.464 1.00 88.81 543 SER A N 1
ATOM 4276 C CA . SER A 1 543 ? 24.257 -3.815 -41.167 1.00 88.81 543 SER A CA 1
ATOM 4277 C C . SER A 1 543 ? 23.240 -3.768 -40.041 1.00 88.81 543 SER A C 1
ATOM 4279 O O . SER A 1 543 ? 22.405 -2.866 -39.948 1.00 88.81 543 SER A O 1
ATOM 4281 N N . ARG A 1 544 ? 23.346 -4.736 -39.139 1.00 88.75 544 ARG A N 1
ATOM 4282 C CA . ARG A 1 544 ? 22.459 -4.889 -37.990 1.00 88.75 544 ARG A CA 1
ATOM 4283 C C . ARG A 1 544 ? 23.264 -5.114 -36.736 1.00 88.75 544 ARG A C 1
ATOM 4285 O O . ARG A 1 544 ? 24.342 -5.700 -36.791 1.00 88.75 544 ARG A O 1
ATOM 4292 N N . CYS A 1 545 ? 22.742 -4.701 -35.593 1.00 85.12 545 CYS A N 1
ATOM 4293 C CA . CYS A 1 545 ? 23.358 -5.001 -34.317 1.00 85.12 545 CYS A CA 1
ATOM 4294 C C . CYS A 1 545 ? 22.385 -5.571 -33.294 1.00 85.12 545 CYS A C 1
ATOM 4296 O O . CYS A 1 545 ? 21.162 -5.438 -33.380 1.00 85.12 545 CYS A O 1
ATOM 4298 N N . ILE A 1 546 ? 22.994 -6.203 -32.301 1.00 79.31 546 ILE A N 1
ATOM 4299 C CA . ILE A 1 546 ? 22.376 -6.611 -31.051 1.00 79.31 546 ILE A CA 1
ATOM 4300 C C . ILE A 1 546 ? 23.194 -5.981 -29.938 1.00 79.31 546 ILE A C 1
ATOM 4302 O O . ILE A 1 546 ? 24.424 -6.044 -29.959 1.00 79.31 546 ILE A O 1
ATOM 4306 N N . LEU A 1 547 ? 22.506 -5.354 -28.990 1.00 81.62 547 LEU A N 1
ATOM 4307 C CA . LEU A 1 547 ? 23.115 -4.716 -27.832 1.00 81.62 547 LEU A CA 1
ATOM 4308 C C . LEU A 1 547 ? 23.064 -5.670 -26.639 1.00 81.62 547 LEU A C 1
ATOM 4310 O O . LEU A 1 547 ? 22.028 -6.253 -26.325 1.00 81.62 547 LEU A O 1
ATOM 4314 N N . TRP A 1 548 ? 24.197 -5.793 -25.964 1.00 74.06 548 TRP A N 1
ATOM 4315 C CA . TRP A 1 548 ? 24.401 -6.621 -24.789 1.00 74.06 548 TRP A CA 1
ATOM 4316 C C . TRP A 1 548 ? 24.638 -5.729 -23.583 1.00 74.06 548 TRP A C 1
ATOM 4318 O O . TRP A 1 548 ? 25.547 -4.895 -23.553 1.00 74.06 548 TRP A O 1
ATOM 4328 N N . ASN A 1 549 ? 23.827 -5.935 -22.561 1.00 75.12 549 ASN A N 1
ATOM 4329 C CA . ASN A 1 549 ? 23.942 -5.247 -21.292 1.00 75.12 549 ASN A CA 1
ATOM 4330 C C . ASN A 1 549 ? 23.779 -6.267 -20.158 1.00 75.12 549 ASN A C 1
ATOM 4332 O O . ASN A 1 549 ? 24.494 -7.262 -20.102 1.00 75.12 549 ASN A O 1
ATOM 4336 N N . TRP A 1 550 ? 22.867 -6.017 -19.232 1.00 71.25 550 TRP A N 1
ATOM 4337 C CA . TRP A 1 550 ? 22.573 -6.906 -18.128 1.00 71.25 550 TRP A CA 1
ATOM 4338 C C . TRP A 1 550 ? 21.886 -8.185 -18.617 1.00 71.25 550 TRP A C 1
ATOM 4340 O O . TRP A 1 550 ? 21.123 -8.196 -19.586 1.00 71.25 550 TRP A O 1
ATOM 4350 N N . GLY A 1 551 ? 22.167 -9.298 -17.946 1.00 63.38 551 GLY A N 1
ATOM 4351 C CA . GLY A 1 551 ? 21.575 -10.580 -18.291 1.00 63.38 551 GLY A CA 1
ATOM 4352 C C . GLY A 1 551 ? 20.171 -10.695 -17.706 1.00 63.38 551 GLY A C 1
ATOM 4353 O O . GLY A 1 551 ? 20.031 -10.906 -16.516 1.00 63.38 551 GLY A O 1
ATOM 4354 N N . GLY A 1 552 ? 19.114 -10.616 -18.507 1.00 56.38 552 GLY A N 1
ATOM 4355 C CA . GLY A 1 552 ? 17.775 -11.012 -18.058 1.00 56.38 552 GLY A CA 1
ATOM 4356 C C . GLY A 1 552 ? 17.560 -12.532 -18.074 1.00 56.38 552 GLY A C 1
ATOM 4357 O O . GLY A 1 552 ? 17.984 -13.229 -18.998 1.00 56.38 552 GLY A O 1
ATOM 4358 N N . GLY A 1 553 ? 16.845 -13.053 -17.090 1.00 57.53 553 GLY A N 1
ATOM 4359 C CA . GLY A 1 553 ? 16.119 -14.315 -17.212 1.00 57.53 553 GLY A CA 1
ATOM 4360 C C . GLY A 1 553 ? 14.805 -14.138 -16.486 1.00 57.53 553 GLY A C 1
ATOM 4361 O O . GLY A 1 553 ? 13.771 -13.872 -17.088 1.00 57.53 553 GLY A O 1
ATOM 4362 N N . THR A 1 554 ? 14.907 -14.193 -15.169 1.00 58.19 554 THR A N 1
ATOM 4363 C CA . THR A 1 554 ? 13.801 -13.978 -14.249 1.00 58.19 554 THR A CA 1
ATOM 4364 C C . THR A 1 554 ? 13.964 -12.565 -13.668 1.00 58.19 554 THR A C 1
ATOM 4366 O O . THR A 1 554 ? 13.118 -11.703 -13.855 1.00 58.19 554 THR A O 1
ATOM 4369 N N . ALA A 1 555 ? 15.139 -12.240 -13.150 1.00 69.44 555 ALA A N 1
ATOM 4370 C CA . ALA A 1 555 ? 15.533 -10.886 -12.774 1.00 69.44 555 ALA A CA 1
ATOM 4371 C C . ALA A 1 555 ? 16.529 -10.274 -13.784 1.00 69.44 555 ALA A C 1
ATOM 4373 O O . ALA A 1 555 ? 17.243 -11.025 -14.463 1.00 69.44 555 ALA A O 1
ATOM 4374 N N . PRO A 1 556 ? 16.632 -8.933 -13.868 1.00 75.75 556 PRO A N 1
ATOM 4375 C CA . PRO A 1 556 ? 17.824 -8.257 -14.369 1.00 75.75 556 PRO A CA 1
ATOM 4376 C C . PRO A 1 556 ? 19.051 -8.666 -13.539 1.00 75.75 556 PRO A C 1
ATOM 4378 O O . PRO A 1 556 ? 19.116 -8.370 -12.345 1.00 75.75 556 PRO A O 1
ATOM 4381 N N . ASN A 1 557 ? 20.020 -9.339 -14.162 1.00 78.19 557 ASN A N 1
ATOM 4382 C CA . ASN A 1 557 ? 21.289 -9.712 -13.539 1.00 78.19 557 ASN A CA 1
ATOM 4383 C C . ASN A 1 557 ? 22.385 -8.732 -13.952 1.00 78.19 557 ASN A C 1
ATOM 4385 O O . ASN A 1 557 ? 22.736 -8.617 -15.135 1.00 78.19 557 ASN A O 1
ATOM 4389 N N . CYS A 1 558 ? 22.966 -8.052 -12.971 1.00 80.00 558 CYS A N 1
ATOM 4390 C CA . CYS A 1 558 ? 24.017 -7.072 -13.197 1.00 80.00 558 CYS A CA 1
ATOM 4391 C C . CYS A 1 558 ? 25.342 -7.818 -13.378 1.00 80.00 558 CYS A C 1
ATOM 4393 O O . CYS A 1 558 ? 26.050 -8.018 -12.410 1.00 80.00 558 CYS A O 1
ATOM 4395 N N . VAL A 1 559 ? 25.667 -8.283 -14.585 1.00 76.94 559 VAL A N 1
ATOM 4396 C CA . VAL A 1 559 ? 26.863 -9.129 -14.830 1.00 76.94 559 VAL A CA 1
ATOM 4397 C C . VAL A 1 559 ? 28.013 -8.378 -15.506 1.00 76.94 559 VAL A C 1
ATOM 4399 O O . VAL A 1 559 ? 29.145 -8.853 -15.532 1.00 76.94 559 VAL A O 1
ATOM 4402 N N . ILE A 1 560 ? 27.733 -7.189 -16.047 1.00 83.00 560 ILE A N 1
ATOM 4403 C CA . ILE A 1 560 ? 28.719 -6.339 -16.723 1.00 83.00 560 ILE A CA 1
ATOM 4404 C C . ILE A 1 560 ? 29.122 -5.200 -15.784 1.00 83.00 560 ILE A C 1
ATOM 4406 O O . ILE A 1 560 ? 28.222 -4.503 -15.311 1.00 83.00 560 ILE A O 1
ATOM 4410 N N . PRO A 1 561 ? 30.420 -4.948 -15.540 1.00 86.44 561 PRO A N 1
ATOM 4411 C CA . PRO A 1 561 ? 30.869 -3.878 -14.654 1.00 86.44 561 PRO A CA 1
ATOM 4412 C C . PRO A 1 561 ? 30.604 -2.485 -15.231 1.00 86.44 561 PRO A C 1
ATOM 4414 O O . PRO A 1 561 ? 30.722 -2.257 -16.437 1.00 86.44 561 PRO A O 1
ATOM 4417 N N . ASN A 1 562 ? 30.297 -1.522 -14.355 1.00 89.94 562 ASN A N 1
ATOM 4418 C CA . ASN A 1 562 ? 30.046 -0.117 -14.709 1.00 89.94 562 ASN A CA 1
ATOM 4419 C C . ASN A 1 562 ? 28.986 0.080 -15.809 1.00 89.94 562 ASN A C 1
ATOM 4421 O O . ASN A 1 562 ? 29.049 1.047 -16.575 1.00 89.94 562 ASN A O 1
ATOM 4425 N N . CYS A 1 563 ? 28.025 -0.837 -15.908 1.00 89.25 563 CYS A N 1
ATOM 4426 C CA . CYS A 1 563 ? 26.979 -0.828 -16.920 1.00 89.25 563 CYS A CA 1
ATOM 4427 C C . CYS A 1 563 ? 25.675 -0.317 -16.308 1.00 89.25 563 CYS A C 1
ATOM 4429 O O . CYS A 1 563 ? 25.251 -0.794 -15.256 1.00 89.25 563 CYS A O 1
ATOM 4431 N N . THR A 1 564 ? 25.011 0.623 -16.982 1.00 91.62 564 THR A N 1
ATOM 4432 C CA . THR A 1 564 ? 23.701 1.136 -16.560 1.00 91.62 564 THR A CA 1
ATOM 4433 C C . THR A 1 564 ? 22.570 0.427 -17.299 1.00 91.62 564 THR A C 1
ATOM 4435 O O . THR A 1 564 ? 22.584 0.340 -18.527 1.00 91.62 564 THR A O 1
ATOM 4438 N N . THR A 1 565 ? 21.570 -0.031 -16.550 1.00 88.69 565 THR A N 1
ATOM 4439 C CA . THR A 1 565 ? 20.281 -0.505 -17.064 1.00 88.69 565 THR A CA 1
ATOM 4440 C C . THR A 1 565 ? 19.195 0.536 -16.786 1.00 88.69 565 THR A C 1
ATOM 4442 O O . THR A 1 565 ? 19.281 1.303 -15.820 1.00 88.69 565 THR A O 1
ATOM 4445 N N . ARG A 1 566 ? 18.177 0.589 -17.649 1.00 90.50 566 ARG A N 1
ATOM 4446 C CA . ARG A 1 566 ? 16.963 1.392 -17.442 1.00 90.50 566 ARG A CA 1
ATOM 4447 C C . ARG A 1 566 ? 15.795 0.442 -17.291 1.00 90.50 566 ARG A C 1
ATOM 4449 O O . ARG A 1 566 ? 15.563 -0.380 -18.175 1.00 90.50 566 ARG A O 1
ATOM 4456 N N . ILE A 1 567 ? 15.021 0.644 -16.235 1.00 88.88 567 ILE A N 1
ATOM 4457 C CA . ILE A 1 567 ? 13.752 -0.037 -16.030 1.00 88.88 567 ILE A CA 1
ATOM 4458 C C . ILE A 1 567 ? 12.642 1.000 -16.170 1.00 88.88 567 ILE A C 1
ATOM 4460 O O . ILE A 1 567 ? 12.607 2.009 -15.464 1.00 88.88 567 ILE A O 1
ATOM 4464 N N . THR A 1 568 ? 11.757 0.765 -17.128 1.00 88.00 568 THR A N 1
ATOM 4465 C CA . THR A 1 568 ? 10.593 1.600 -17.401 1.00 88.00 568 THR A CA 1
ATOM 4466 C C . THR A 1 568 ? 9.359 0.948 -16.806 1.00 88.00 568 THR A C 1
ATOM 4468 O O . THR A 1 568 ? 9.043 -0.201 -17.111 1.00 88.00 568 THR A O 1
ATOM 4471 N N . VAL A 1 569 ? 8.651 1.701 -15.976 1.00 89.00 569 VAL A N 1
ATOM 4472 C CA . VAL A 1 569 ? 7.414 1.291 -15.308 1.00 89.00 569 VAL A CA 1
ATOM 4473 C C . VAL A 1 569 ? 6.256 2.107 -15.868 1.00 89.00 569 VAL A C 1
ATOM 4475 O O . VAL A 1 569 ? 6.445 3.252 -16.282 1.00 89.00 569 VAL A O 1
ATOM 4478 N N . GLN A 1 570 ? 5.066 1.513 -15.911 1.00 86.31 570 GLN A N 1
ATOM 4479 C CA . GLN A 1 570 ? 3.852 2.146 -16.420 1.00 86.31 570 GLN A CA 1
ATOM 4480 C C . GLN A 1 570 ? 2.672 2.010 -15.456 1.00 86.31 570 GLN A C 1
ATOM 4482 O O . GLN A 1 570 ? 2.722 1.231 -14.502 1.00 86.31 570 GLN A O 1
ATOM 4487 N N . LYS A 1 571 ? 1.588 2.741 -15.754 1.00 85.88 571 LYS A N 1
ATOM 4488 C CA . LYS A 1 571 ? 0.301 2.675 -15.038 1.00 85.88 571 LYS A CA 1
ATOM 4489 C C . LYS A 1 571 ? 0.434 2.891 -13.525 1.00 85.88 571 LYS A C 1
ATOM 4491 O O . LYS A 1 571 ? -0.341 2.349 -12.736 1.00 85.88 571 LYS A O 1
ATOM 4496 N N . LEU A 1 572 ? 1.430 3.679 -13.124 1.00 89.56 572 LEU A N 1
ATOM 4497 C CA . LEU A 1 572 ? 1.385 4.388 -11.852 1.00 89.56 572 LEU A CA 1
ATOM 4498 C C . LEU A 1 572 ? 0.300 5.469 -11.943 1.00 89.56 572 LEU A C 1
ATOM 4500 O O . LEU A 1 572 ? -0.115 5.846 -13.039 1.00 89.56 572 LEU A O 1
ATOM 4504 N N . GLU A 1 573 ? -0.174 5.979 -10.815 1.00 90.25 573 GLU A N 1
ATOM 4505 C CA . GLU A 1 573 ? -1.083 7.127 -10.848 1.00 90.25 573 GLU A CA 1
ATOM 4506 C C . GLU A 1 573 ? -0.391 8.340 -11.476 1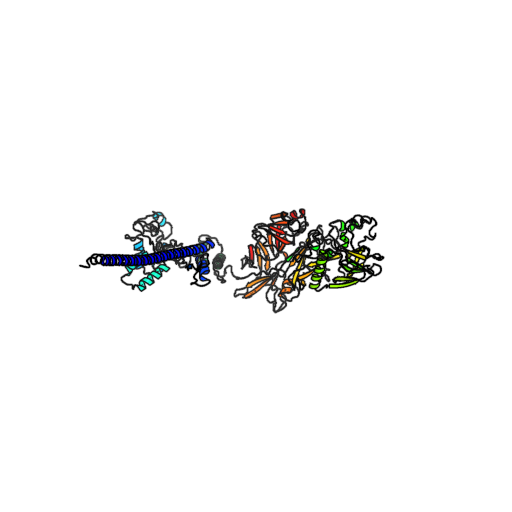.00 90.25 573 GLU A C 1
ATOM 4508 O O . GLU A 1 573 ? 0.693 8.708 -11.013 1.00 90.25 573 GLU A O 1
ATOM 4513 N N . PRO A 1 574 ? -0.979 8.950 -12.521 1.00 92.38 574 PRO A N 1
ATOM 4514 C CA . PRO A 1 574 ? -0.354 10.052 -13.239 1.00 92.38 574 PRO A CA 1
ATOM 4515 C C . PRO A 1 574 ? -0.017 11.256 -12.362 1.00 92.38 574 PRO A C 1
ATOM 4517 O O . PRO A 1 574 ? -0.846 11.727 -11.590 1.00 92.38 574 PRO A O 1
ATOM 4520 N N . GLY A 1 575 ? 1.186 11.806 -12.531 1.00 90.88 575 GLY A N 1
ATOM 4521 C CA . GLY A 1 575 ? 1.603 13.033 -11.850 1.00 90.88 575 GLY A CA 1
ATOM 4522 C C . GLY A 1 575 ? 1.771 12.901 -10.333 1.00 90.88 575 GLY A C 1
ATOM 4523 O O . GLY A 1 575 ? 1.907 13.925 -9.665 1.00 90.88 575 GLY A O 1
ATOM 4524 N N . LYS A 1 576 ? 1.782 11.680 -9.792 1.00 92.06 576 LYS A N 1
ATOM 4525 C CA . LYS A 1 576 ? 2.032 11.400 -8.369 1.00 92.06 576 LYS A CA 1
ATOM 4526 C C . LYS A 1 576 ? 3.505 11.131 -8.088 1.00 92.06 576 LYS A C 1
ATOM 4528 O O . LYS A 1 576 ? 4.211 10.629 -8.977 1.00 92.06 576 LYS A O 1
ATOM 4533 N N . TYR A 1 577 ? 3.958 11.460 -6.879 1.00 92.75 577 TYR A N 1
ATOM 4534 C CA . TYR A 1 577 ? 5.306 11.141 -6.411 1.00 92.75 577 TYR A CA 1
ATOM 4535 C C . TYR A 1 577 ? 5.399 9.719 -5.862 1.00 92.75 577 TYR A C 1
ATOM 4537 O O . TYR A 1 577 ? 4.495 9.229 -5.189 1.00 92.75 577 TYR A O 1
ATOM 4545 N N . TYR A 1 578 ? 6.528 9.074 -6.148 1.00 93.50 578 TYR A N 1
ATOM 4546 C CA . TYR A 1 578 ? 6.880 7.772 -5.600 1.00 93.50 578 TYR A CA 1
ATOM 4547 C C . TYR A 1 578 ? 8.320 7.790 -5.113 1.00 93.50 578 TYR A C 1
ATOM 4549 O O . TYR A 1 578 ? 9.163 8.459 -5.712 1.00 93.50 578 TYR A O 1
ATOM 4557 N N . LEU A 1 579 ? 8.621 6.992 -4.094 1.00 93.56 579 LEU A N 1
ATOM 4558 C CA . LEU A 1 579 ? 9.982 6.593 -3.766 1.00 93.56 579 LEU A CA 1
ATOM 4559 C C . LEU A 1 579 ? 10.211 5.158 -4.271 1.00 93.56 579 LEU A C 1
ATOM 4561 O O . LEU A 1 579 ? 9.688 4.210 -3.681 1.00 93.56 579 LEU A O 1
ATOM 4565 N N . PRO A 1 580 ? 10.936 4.976 -5.392 1.00 94.44 580 PRO A N 1
ATOM 4566 C CA . PRO A 1 580 ? 11.300 3.650 -5.855 1.00 94.44 580 PRO A CA 1
ATOM 4567 C C . PRO A 1 580 ? 12.317 3.004 -4.911 1.00 94.44 580 PRO A C 1
ATOM 4569 O O . PRO A 1 580 ? 13.308 3.629 -4.542 1.00 94.44 580 PRO A O 1
ATOM 4572 N N . THR A 1 581 ? 12.130 1.723 -4.627 1.00 91.94 581 THR A N 1
ATOM 4573 C CA . THR A 1 581 ? 13.072 0.858 -3.914 1.00 91.94 581 THR A CA 1
ATOM 4574 C C . THR A 1 581 ? 13.295 -0.391 -4.751 1.00 91.94 581 THR A C 1
ATOM 4576 O O . THR A 1 581 ? 12.333 -0.987 -5.242 1.00 91.94 581 THR A O 1
ATOM 4579 N N . VAL A 1 582 ? 14.545 -0.813 -4.915 1.00 90.12 582 VAL A N 1
ATOM 4580 C CA . VAL A 1 582 ? 14.880 -2.070 -5.594 1.00 90.12 582 VAL A CA 1
ATOM 4581 C C . VAL A 1 582 ? 15.368 -3.109 -4.591 1.00 90.12 582 VAL A C 1
ATOM 4583 O O . VAL A 1 582 ? 16.247 -2.826 -3.780 1.00 90.12 582 VAL A O 1
ATOM 4586 N N . SER A 1 583 ? 14.802 -4.315 -4.652 1.00 87.00 583 SER A N 1
ATOM 4587 C CA . SER A 1 583 ? 15.247 -5.470 -3.868 1.00 87.00 583 SER A CA 1
ATOM 4588 C C . SER A 1 583 ? 16.248 -6.298 -4.668 1.00 87.00 583 SER A C 1
ATOM 4590 O O . SER A 1 583 ? 15.980 -6.679 -5.810 1.00 87.00 583 SER A O 1
ATOM 4592 N N . CYS A 1 584 ? 17.395 -6.583 -4.063 1.00 79.25 584 CYS A N 1
ATOM 4593 C CA . CYS A 1 584 ? 18.544 -7.237 -4.675 1.00 79.25 584 CYS A CA 1
ATOM 4594 C C . CYS A 1 584 ? 18.843 -8.556 -3.957 1.00 79.25 584 CYS A C 1
ATOM 4596 O O . CYS A 1 584 ? 19.148 -8.549 -2.768 1.00 79.25 584 CYS A O 1
ATOM 4598 N N . ILE A 1 585 ? 18.815 -9.679 -4.675 1.00 72.69 585 ILE A N 1
ATOM 4599 C CA . ILE A 1 585 ? 19.214 -10.987 -4.134 1.00 72.69 585 ILE A CA 1
ATOM 4600 C C . ILE A 1 585 ? 20.545 -11.386 -4.746 1.00 72.69 585 ILE A C 1
ATOM 4602 O O . ILE A 1 585 ? 20.857 -11.076 -5.897 1.00 72.69 585 ILE A O 1
ATOM 4606 N N . TRP A 1 586 ? 21.340 -12.066 -3.934 1.00 66.25 586 TRP A N 1
ATOM 4607 C CA . TRP A 1 586 ? 22.744 -12.301 -4.184 1.00 66.25 586 TRP A CA 1
ATOM 4608 C C . TRP A 1 586 ? 22.999 -13.778 -4.404 1.00 66.25 586 TRP A C 1
ATOM 4610 O O . TRP A 1 586 ? 22.658 -14.624 -3.569 1.00 66.25 586 TRP A O 1
ATOM 4620 N N . ASN A 1 587 ? 23.641 -14.089 -5.528 1.00 59.56 587 ASN A N 1
ATOM 4621 C CA . ASN A 1 587 ? 24.161 -15.430 -5.756 1.00 59.56 587 ASN A CA 1
ATOM 4622 C C . ASN A 1 587 ? 25.510 -15.670 -5.053 1.00 59.56 587 ASN A C 1
ATOM 4624 O O . ASN A 1 587 ? 25.853 -16.831 -4.845 1.00 59.56 587 ASN A O 1
ATOM 4628 N N . ALA A 1 588 ? 26.214 -14.629 -4.588 1.00 49.00 588 ALA A N 1
ATOM 4629 C CA . ALA A 1 588 ? 27.543 -14.738 -3.976 1.00 49.00 588 ALA A CA 1
ATOM 4630 C C . ALA A 1 588 ? 27.649 -14.025 -2.610 1.00 49.00 588 ALA A C 1
ATOM 4632 O O . ALA A 1 588 ? 26.969 -13.030 -2.374 1.00 49.00 588 ALA A O 1
ATOM 4633 N N . ASN A 1 589 ? 28.521 -14.541 -1.737 1.00 52.09 589 ASN A N 1
ATOM 4634 C CA . ASN A 1 589 ? 28.764 -14.112 -0.348 1.00 52.09 589 ASN A CA 1
ATOM 4635 C C . ASN A 1 589 ? 29.578 -12.796 -0.223 1.00 52.09 589 ASN A C 1
ATOM 4637 O O . ASN A 1 589 ? 30.373 -12.663 0.703 1.00 52.09 589 ASN A O 1
ATOM 4641 N N . GLU A 1 590 ? 29.456 -11.844 -1.153 1.00 55.78 590 GLU A N 1
ATOM 4642 C CA . GLU A 1 590 ? 30.336 -10.663 -1.182 1.00 55.78 590 GLU A CA 1
ATOM 4643 C C . GLU A 1 590 ? 29.604 -9.336 -1.395 1.00 55.78 590 GLU A C 1
ATOM 4645 O O . GLU A 1 590 ? 28.604 -9.273 -2.095 1.00 55.78 590 GLU A O 1
ATOM 4650 N N . ASN A 1 591 ? 30.191 -8.267 -0.854 1.00 64.88 591 ASN A N 1
ATOM 4651 C CA . ASN A 1 591 ? 29.790 -6.859 -0.900 1.00 64.88 591 ASN A CA 1
ATOM 4652 C C . ASN A 1 591 ? 29.826 -6.216 -2.314 1.00 64.88 591 ASN A C 1
ATOM 4654 O O . ASN A 1 591 ? 30.713 -5.429 -2.661 1.00 64.88 591 ASN A O 1
ATOM 4658 N N . ILE A 1 592 ? 28.857 -6.523 -3.172 1.00 72.69 592 ILE A N 1
ATOM 4659 C CA . ILE A 1 592 ? 28.646 -5.861 -4.480 1.00 72.69 592 ILE A CA 1
ATOM 4660 C C . ILE A 1 592 ? 27.764 -4.616 -4.324 1.00 72.69 592 ILE A C 1
ATOM 4662 O O . ILE A 1 592 ? 26.536 -4.655 -4.313 1.00 72.69 592 ILE A O 1
ATOM 4666 N N . SER A 1 593 ? 28.401 -3.458 -4.287 1.00 86.44 593 SER A N 1
ATOM 4667 C CA . SER A 1 593 ? 27.685 -2.191 -4.344 1.00 86.44 593 SER A CA 1
ATOM 4668 C C . SER A 1 593 ? 27.001 -1.939 -5.699 1.00 86.44 593 SER A C 1
ATOM 4670 O O . SER A 1 593 ? 27.536 -2.242 -6.769 1.00 86.44 593 SER A O 1
ATOM 4672 N N . LEU A 1 594 ? 25.819 -1.326 -5.663 1.00 90.44 594 LEU A N 1
ATOM 4673 C CA . LEU A 1 594 ? 25.095 -0.824 -6.832 1.00 90.44 594 LEU A CA 1
ATOM 4674 C C . LEU A 1 594 ? 24.817 0.668 -6.654 1.00 90.44 594 LEU A C 1
ATOM 4676 O O . LEU A 1 594 ? 24.774 1.177 -5.537 1.00 90.44 594 LEU A O 1
ATOM 4680 N N . ALA A 1 595 ? 24.606 1.373 -7.760 1.00 92.75 595 ALA A N 1
ATOM 4681 C CA . ALA A 1 595 ? 24.048 2.717 -7.732 1.00 92.75 595 ALA A CA 1
ATOM 4682 C C . ALA A 1 595 ? 22.624 2.687 -8.290 1.00 92.75 595 ALA A C 1
ATOM 4684 O O . ALA A 1 595 ? 22.389 2.146 -9.371 1.00 92.75 595 ALA A O 1
ATOM 4685 N N . PHE A 1 596 ? 21.677 3.274 -7.562 1.00 94.38 596 PHE A N 1
ATOM 4686 C CA . PHE A 1 596 ? 20.268 3.351 -7.940 1.00 94.38 596 PHE A CA 1
ATOM 4687 C C . PHE A 1 596 ? 19.803 4.794 -7.786 1.00 94.38 596 PHE A C 1
ATOM 4689 O O . PHE A 1 596 ? 19.807 5.322 -6.679 1.00 94.38 596 PHE A O 1
ATOM 4696 N N . GLY A 1 597 ? 19.464 5.465 -8.885 1.00 93.94 597 GLY A N 1
ATOM 4697 C CA . GLY A 1 597 ? 19.166 6.898 -8.851 1.00 93.94 597 GLY A CA 1
ATOM 4698 C C . GLY A 1 597 ? 19.019 7.535 -10.234 1.00 93.94 597 GLY A C 1
ATOM 4699 O O . GLY A 1 597 ? 19.050 6.829 -11.245 1.00 93.94 597 GLY A O 1
ATOM 4700 N N . PRO A 1 598 ? 18.849 8.870 -10.304 1.00 92.50 598 PRO A N 1
ATOM 4701 C CA . PRO A 1 598 ? 18.728 9.595 -11.567 1.00 92.50 598 PRO A CA 1
ATOM 4702 C C . PRO A 1 598 ? 19.928 9.334 -12.464 1.00 92.50 598 PRO A C 1
ATOM 4704 O O . PRO A 1 598 ? 21.056 9.402 -11.993 1.00 92.50 598 PRO A O 1
ATOM 4707 N N . PHE A 1 599 ? 19.703 9.103 -13.758 1.00 92.00 599 PHE A N 1
ATOM 4708 C CA . PHE A 1 599 ? 20.785 8.765 -14.688 1.00 92.00 599 PHE A CA 1
ATOM 4709 C C . PHE A 1 599 ? 21.973 9.745 -14.633 1.00 92.00 599 PHE A C 1
ATOM 4711 O O . PHE A 1 599 ? 23.123 9.308 -14.598 1.00 92.00 599 PHE A O 1
ATOM 4718 N N . ASP A 1 600 ? 21.695 11.050 -14.568 1.00 88.69 600 ASP A N 1
ATOM 4719 C CA . ASP A 1 600 ? 22.731 12.092 -14.558 1.00 88.69 600 ASP A CA 1
ATOM 4720 C C . ASP A 1 600 ? 23.551 12.090 -13.251 1.00 88.69 600 ASP A C 1
ATOM 4722 O O . ASP A 1 600 ? 24.701 12.514 -13.252 1.00 88.69 600 ASP A O 1
ATOM 4726 N N . ASN A 1 601 ? 22.998 11.524 -12.167 1.00 86.81 601 ASN A N 1
ATOM 4727 C CA . ASN A 1 601 ? 23.571 11.508 -10.815 1.00 86.81 601 ASN A CA 1
ATOM 4728 C C . ASN A 1 601 ? 23.733 10.089 -10.228 1.00 86.81 601 ASN A C 1
ATOM 4730 O O . ASN A 1 601 ? 23.897 9.933 -9.020 1.00 86.81 601 ASN A O 1
ATOM 4734 N N . ILE A 1 602 ? 23.714 9.030 -11.046 1.00 86.88 602 ILE A N 1
ATOM 4735 C CA . ILE A 1 602 ? 23.768 7.619 -10.599 1.00 86.88 602 ILE A CA 1
ATOM 4736 C C . ILE A 1 602 ? 25.176 7.183 -10.132 1.00 86.88 602 ILE A C 1
ATOM 4738 O O . ILE A 1 602 ? 25.603 6.052 -10.336 1.00 86.88 602 ILE A O 1
ATOM 4742 N N . GLY A 1 603 ? 25.966 8.103 -9.579 1.00 76.69 603 GLY A N 1
ATOM 4743 C CA . GLY A 1 603 ? 27.382 7.892 -9.263 1.00 76.69 603 GLY A CA 1
ATOM 4744 C C . GLY A 1 603 ? 27.657 7.264 -7.897 1.00 76.69 603 GLY A C 1
ATOM 4745 O O . GLY A 1 603 ? 28.735 6.711 -7.701 1.00 76.69 603 GLY A O 1
ATOM 4746 N N . LYS A 1 604 ? 26.713 7.332 -6.951 1.00 85.81 604 LYS A N 1
ATOM 4747 C CA . LYS A 1 604 ? 26.916 6.819 -5.590 1.00 85.81 604 LYS A CA 1
ATOM 4748 C C . LYS A 1 604 ? 26.659 5.311 -5.539 1.00 85.81 604 LYS A C 1
ATOM 4750 O O . LYS A 1 604 ? 25.514 4.873 -5.459 1.00 85.81 604 LYS A O 1
ATOM 4755 N N . PHE A 1 605 ? 27.734 4.529 -5.614 1.00 91.19 605 PHE A N 1
ATOM 4756 C CA . PHE A 1 605 ? 27.695 3.093 -5.350 1.00 91.19 605 PHE A CA 1
ATOM 4757 C C . PHE A 1 605 ? 27.618 2.838 -3.852 1.00 91.19 605 PHE A C 1
ATOM 4759 O O . PHE A 1 605 ? 28.368 3.427 -3.080 1.00 91.19 605 PHE A O 1
ATOM 4766 N N . ARG A 1 606 ? 26.741 1.925 -3.458 1.00 90.19 606 ARG A N 1
ATOM 4767 C CA . ARG A 1 606 ? 26.512 1.562 -2.062 1.00 90.19 606 ARG A CA 1
ATOM 4768 C C . ARG A 1 606 ? 26.025 0.131 -1.961 1.00 90.19 606 ARG A C 1
ATOM 4770 O O . ARG A 1 606 ? 25.472 -0.419 -2.917 1.00 90.19 606 ARG A O 1
ATOM 4777 N N . GLU A 1 607 ? 26.289 -0.475 -0.821 1.00 86.31 607 GLU A N 1
ATOM 4778 C CA . GLU A 1 607 ? 25.816 -1.816 -0.525 1.00 86.31 607 GLU A CA 1
ATOM 4779 C C . GLU A 1 607 ? 24.322 -1.753 -0.174 1.00 86.31 607 GLU A C 1
ATOM 4781 O O . GLU A 1 607 ? 23.922 -0.889 0.605 1.00 86.31 607 GLU A O 1
ATOM 4786 N N . PRO A 1 608 ? 23.479 -2.615 -0.769 1.00 83.25 608 PRO A N 1
ATOM 4787 C CA . PRO A 1 608 ? 22.098 -2.789 -0.344 1.00 83.25 608 PRO A CA 1
ATOM 4788 C C . PRO A 1 608 ? 21.997 -3.063 1.160 1.00 83.25 608 PRO A C 1
ATOM 4790 O O . PRO A 1 608 ? 22.378 -4.138 1.622 1.00 83.25 608 PRO A O 1
ATOM 4793 N N . TYR A 1 609 ? 21.442 -2.120 1.916 1.00 82.75 609 TYR A N 1
ATOM 4794 C CA . TYR A 1 609 ? 21.077 -2.352 3.310 1.00 82.75 609 TYR A CA 1
ATOM 4795 C C . TYR A 1 609 ? 19.888 -3.311 3.338 1.00 82.75 609 TYR A C 1
ATOM 4797 O O . TYR A 1 609 ? 18.904 -3.035 2.660 1.00 82.75 609 TYR A O 1
ATOM 4805 N N . ARG A 1 610 ? 19.976 -4.445 4.052 1.00 81.38 610 ARG A N 1
ATOM 4806 C CA . ARG A 1 610 ? 18.920 -5.485 4.083 1.00 81.38 610 ARG A CA 1
ATOM 4807 C C . ARG A 1 610 ? 18.391 -5.810 2.679 1.00 81.38 610 ARG A C 1
ATOM 4809 O O . ARG A 1 610 ? 17.203 -5.713 2.392 1.00 81.38 610 ARG A O 1
ATOM 4816 N N . HIS A 1 611 ? 19.306 -6.048 1.738 1.00 85.00 611 HIS A N 1
ATOM 4817 C CA . HIS A 1 611 ? 18.964 -6.386 0.354 1.00 85.00 611 HIS A CA 1
ATOM 4818 C C . HIS A 1 611 ? 18.107 -5.345 -0.400 1.00 85.00 611 HIS A C 1
ATOM 4820 O O . HIS A 1 611 ? 17.574 -5.661 -1.465 1.00 85.00 611 HIS A O 1
ATOM 4826 N N . ARG A 1 612 ? 18.001 -4.096 0.075 1.00 87.12 612 ARG A N 1
ATOM 4827 C CA . ARG A 1 612 ? 17.239 -3.018 -0.573 1.00 87.12 612 ARG A CA 1
ATOM 4828 C C . ARG A 1 612 ? 18.092 -1.785 -0.864 1.00 87.12 612 ARG A C 1
ATOM 4830 O O . ARG A 1 612 ? 19.084 -1.512 -0.197 1.00 87.12 612 ARG A O 1
ATOM 4837 N N . LEU A 1 613 ? 17.698 -1.045 -1.898 1.00 89.12 613 LEU A N 1
ATOM 4838 C CA . LEU A 1 613 ? 18.277 0.245 -2.267 1.00 89.12 613 LEU A CA 1
ATOM 4839 C C . LEU A 1 613 ? 17.169 1.232 -2.621 1.00 89.12 613 LEU A C 1
ATOM 4841 O O . LEU A 1 613 ? 16.398 0.977 -3.548 1.00 89.12 613 LEU A O 1
ATOM 4845 N N . ASP A 1 614 ? 17.147 2.381 -1.949 1.00 92.12 614 ASP A N 1
ATOM 4846 C CA . ASP A 1 614 ? 16.170 3.449 -2.207 1.00 92.12 614 ASP A CA 1
ATOM 4847 C C . ASP A 1 614 ? 16.659 4.431 -3.278 1.00 92.12 614 ASP A C 1
ATOM 4849 O O . ASP A 1 614 ? 17.831 4.780 -3.337 1.00 92.12 614 ASP A O 1
ATOM 4853 N N . TYR A 1 615 ? 15.809 4.883 -4.189 1.00 94.31 615 TYR A N 1
ATOM 4854 C CA . TYR A 1 615 ? 16.261 5.676 -5.336 1.00 94.31 615 TYR A CA 1
ATOM 4855 C C . TYR A 1 615 ? 16.984 6.965 -4.914 1.00 94.31 615 TYR A C 1
ATOM 4857 O O . TYR A 1 615 ? 16.447 7.741 -4.144 1.00 94.31 615 TYR A O 1
ATOM 4865 N N . GLY A 1 616 ? 18.189 7.226 -5.427 1.00 91.75 616 GLY A N 1
ATOM 4866 C CA . GLY A 1 616 ? 18.979 8.441 -5.169 1.00 91.75 616 GLY A CA 1
ATOM 4867 C C . GLY A 1 616 ? 19.888 8.402 -3.931 1.00 91.75 616 GLY A C 1
ATOM 4868 O O . GLY A 1 616 ? 20.930 9.058 -3.942 1.00 91.75 616 GLY A O 1
ATOM 4869 N N . GLY A 1 617 ? 19.552 7.606 -2.916 1.00 89.25 617 GLY A N 1
ATOM 4870 C CA . GLY A 1 617 ? 20.244 7.568 -1.624 1.00 89.25 617 GLY A CA 1
ATOM 4871 C C . GLY A 1 617 ? 19.405 6.843 -0.566 1.00 89.25 617 GLY A C 1
ATOM 4872 O O . GLY A 1 617 ? 18.286 6.445 -0.868 1.00 89.25 617 GLY A O 1
ATOM 4873 N N . ASP A 1 618 ? 19.957 6.561 0.618 1.00 82.94 618 ASP A N 1
ATOM 4874 C CA . ASP A 1 618 ? 19.234 5.847 1.687 1.00 82.94 618 ASP A CA 1
ATOM 4875 C C . ASP A 1 618 ? 18.696 6.845 2.709 1.00 82.94 618 ASP A C 1
ATOM 4877 O O . ASP A 1 618 ? 19.288 7.907 2.928 1.00 82.94 618 ASP A O 1
ATOM 4881 N N . GLY A 1 619 ? 17.561 6.515 3.329 1.00 81.75 619 GLY A N 1
ATOM 4882 C CA . GLY A 1 619 ? 16.927 7.363 4.338 1.00 81.75 619 GLY A CA 1
ATOM 4883 C C . GLY A 1 619 ? 16.700 8.788 3.823 1.00 81.75 619 GLY A C 1
ATOM 4884 O O . GLY A 1 619 ? 15.926 9.011 2.896 1.00 81.75 619 GLY A O 1
ATOM 4885 N N . ARG A 1 620 ? 17.413 9.765 4.396 1.00 78.69 620 ARG A N 1
ATOM 4886 C CA . ARG A 1 620 ? 17.294 11.191 4.032 1.00 78.69 620 ARG A CA 1
ATOM 4887 C C . ARG A 1 620 ? 17.856 11.538 2.649 1.00 78.69 620 ARG A C 1
ATOM 4889 O O . ARG A 1 620 ? 17.467 12.557 2.074 1.00 78.69 620 ARG A O 1
ATOM 4896 N N . ASP A 1 621 ? 18.752 10.717 2.107 1.00 85.75 621 ASP A N 1
ATOM 4897 C CA . ASP A 1 621 ? 19.319 10.930 0.771 1.00 85.75 621 ASP A CA 1
ATOM 4898 C C . ASP A 1 621 ? 18.426 10.354 -0.338 1.00 85.75 621 ASP A C 1
ATOM 4900 O O . ASP A 1 621 ? 18.639 10.648 -1.518 1.00 85.75 621 ASP A O 1
ATOM 4904 N N . ALA A 1 622 ? 17.410 9.564 0.025 1.00 90.12 622 ALA A N 1
ATOM 4905 C CA . ALA A 1 622 ? 16.431 9.029 -0.909 1.00 90.12 622 ALA A CA 1
ATOM 4906 C C . ALA A 1 622 ? 15.739 10.161 -1.679 1.00 90.12 622 ALA A C 1
ATOM 4908 O O . ALA A 1 622 ? 15.504 11.248 -1.156 1.00 90.12 622 ALA A O 1
ATOM 4909 N N . LEU A 1 623 ? 15.424 9.934 -2.947 1.00 92.81 623 LEU A N 1
ATOM 4910 C CA . LEU A 1 623 ? 14.920 10.928 -3.880 1.00 92.81 623 LEU A CA 1
ATOM 4911 C C . LEU A 1 623 ? 13.583 10.457 -4.460 1.00 92.81 623 LEU A C 1
ATOM 4913 O O . LEU A 1 623 ? 13.569 9.665 -5.409 1.00 92.81 623 LEU A O 1
ATOM 4917 N N . PRO A 1 624 ? 12.460 10.976 -3.938 1.00 93.88 624 PRO A N 1
ATOM 4918 C CA . PRO A 1 624 ? 11.166 10.824 -4.572 1.00 93.88 624 PRO A CA 1
ATOM 4919 C C . PRO A 1 624 ? 11.191 11.337 -6.010 1.00 93.88 624 PRO A C 1
ATOM 4921 O O . PRO A 1 624 ? 11.758 12.392 -6.305 1.00 93.88 624 PRO A O 1
ATOM 4924 N N . ILE A 1 625 ? 10.541 10.609 -6.910 1.00 93.25 625 ILE A N 1
ATOM 4925 C CA . ILE A 1 625 ? 10.399 10.991 -8.311 1.00 93.25 625 ILE A CA 1
ATOM 4926 C C . ILE A 1 625 ? 8.937 10.988 -8.729 1.00 93.25 625 ILE A C 1
ATOM 4928 O O . ILE A 1 625 ? 8.147 10.122 -8.351 1.00 93.25 625 ILE A O 1
ATOM 4932 N N . ARG A 1 626 ? 8.578 11.981 -9.540 1.00 92.81 626 ARG A N 1
ATOM 4933 C CA . ARG A 1 626 ? 7.226 12.141 -10.061 1.00 92.81 626 ARG A CA 1
ATOM 4934 C C . ARG A 1 626 ? 7.018 11.254 -11.281 1.00 92.81 626 ARG A C 1
ATOM 4936 O O . ARG A 1 626 ? 7.856 11.209 -12.182 1.00 92.81 626 ARG A O 1
ATOM 4943 N N . SER A 1 627 ? 5.890 10.560 -11.324 1.00 93.12 627 SER A N 1
ATOM 4944 C CA . SER A 1 627 ? 5.449 9.850 -12.524 1.00 93.12 627 SER A CA 1
ATOM 4945 C C . SER A 1 627 ? 5.026 10.829 -13.630 1.00 93.12 627 SER A C 1
ATOM 4947 O O . SER A 1 627 ? 4.603 11.959 -13.375 1.00 93.12 627 SER A O 1
ATOM 4949 N N . GLY A 1 628 ? 5.144 10.396 -14.886 1.00 91.81 628 GLY A N 1
ATOM 4950 C CA . GLY A 1 628 ? 4.737 11.170 -16.056 1.00 91.81 628 GLY A CA 1
ATOM 4951 C C . GLY A 1 628 ? 3.217 11.333 -16.183 1.00 91.81 628 GLY A C 1
ATOM 4952 O O . GLY A 1 628 ? 2.435 10.740 -15.438 1.00 91.81 628 GLY A O 1
ATOM 4953 N N . LYS A 1 629 ? 2.780 12.085 -17.203 1.00 90.06 629 LYS A N 1
ATOM 4954 C CA . LYS A 1 629 ? 1.356 12.423 -17.438 1.00 90.06 629 LYS A CA 1
ATOM 4955 C C . LYS A 1 629 ? 0.439 11.216 -17.673 1.00 90.06 629 LYS A C 1
ATOM 4957 O O . LYS A 1 629 ? -0.772 11.349 -17.571 1.00 90.06 629 LYS A O 1
ATOM 4962 N N . LYS A 1 630 ? 1.001 10.055 -18.016 1.00 89.62 630 LYS A N 1
ATOM 4963 C CA . LYS A 1 630 ? 0.270 8.786 -18.182 1.00 89.62 630 LYS A CA 1
ATOM 4964 C C . LYS A 1 630 ? 0.712 7.712 -17.177 1.00 89.62 630 LYS A C 1
ATOM 4966 O O . LYS A 1 630 ? 0.528 6.526 -17.427 1.00 89.62 630 LYS A O 1
ATOM 4971 N N . GLY A 1 631 ? 1.368 8.105 -16.081 1.00 90.06 631 GLY A N 1
ATOM 4972 C CA . GLY A 1 631 ? 1.833 7.153 -15.070 1.00 90.06 631 GLY A CA 1
ATOM 4973 C C . GLY A 1 631 ? 3.095 6.372 -15.447 1.00 90.06 631 GLY A C 1
ATOM 4974 O O . GLY A 1 631 ? 3.366 5.324 -14.863 1.00 90.06 631 GLY A O 1
ATOM 4975 N N . GLY A 1 632 ? 3.844 6.832 -16.454 1.00 91.12 632 GLY A N 1
ATOM 4976 C CA . GLY A 1 632 ? 5.136 6.259 -16.835 1.00 91.12 632 GLY A CA 1
ATOM 4977 C C . GLY A 1 632 ? 6.269 6.749 -15.930 1.00 91.12 632 GLY A C 1
ATOM 4978 O O . GLY A 1 632 ? 6.258 7.900 -15.497 1.00 91.12 632 GLY A O 1
ATOM 4979 N N . MET A 1 633 ? 7.276 5.916 -15.675 1.00 92.81 633 MET A N 1
ATOM 4980 C CA . MET A 1 633 ? 8.452 6.271 -14.872 1.00 92.81 633 MET A CA 1
ATOM 4981 C C . MET A 1 633 ? 9.696 5.520 -15.355 1.00 92.81 633 MET A C 1
ATOM 4983 O O . MET A 1 633 ? 9.617 4.346 -15.704 1.00 92.81 633 MET A O 1
ATOM 4987 N N . ASN A 1 634 ? 10.853 6.186 -15.363 1.00 93.19 634 ASN A N 1
ATOM 4988 C CA . ASN A 1 634 ? 12.145 5.560 -15.644 1.00 93.19 634 ASN A CA 1
ATOM 4989 C C . ASN A 1 634 ? 12.993 5.552 -14.373 1.00 93.19 634 ASN A C 1
ATOM 4991 O O . ASN A 1 634 ? 13.263 6.616 -13.818 1.00 93.19 634 ASN A O 1
ATOM 4995 N N . VAL A 1 635 ? 13.469 4.374 -13.980 1.00 93.62 635 VAL A N 1
ATOM 4996 C CA . VAL A 1 635 ? 14.484 4.207 -12.936 1.00 93.62 635 VAL A CA 1
ATOM 4997 C C . VAL A 1 635 ? 15.742 3.586 -13.536 1.00 93.62 635 VAL A C 1
ATOM 4999 O O . VAL A 1 635 ? 15.678 2.853 -14.527 1.00 93.62 635 VAL A O 1
ATOM 5002 N N . TYR A 1 636 ? 16.897 3.903 -12.962 1.00 93.94 636 TYR A N 1
ATOM 5003 C CA . TYR A 1 636 ? 18.194 3.485 -13.482 1.00 93.94 636 TYR A CA 1
ATOM 5004 C C . TYR A 1 636 ? 19.003 2.812 -12.390 1.00 93.94 636 TYR A C 1
ATOM 5006 O O . TYR A 1 636 ? 19.076 3.324 -11.273 1.00 93.94 636 TYR A O 1
ATOM 5014 N N . VAL A 1 637 ? 19.647 1.703 -12.743 1.00 92.69 637 VAL A N 1
ATOM 5015 C CA . VAL A 1 637 ? 20.567 0.979 -11.862 1.00 92.69 637 VAL A CA 1
ATOM 5016 C C . VAL A 1 637 ? 21.905 0.839 -12.584 1.00 92.69 637 VAL A C 1
ATOM 5018 O O . VAL A 1 637 ? 21.939 0.588 -13.790 1.00 92.69 637 VAL A O 1
ATOM 5021 N N . ARG A 1 638 ? 23.017 1.034 -11.876 1.00 92.94 638 ARG A N 1
ATOM 5022 C CA . ARG A 1 638 ? 24.378 0.867 -12.396 1.00 92.94 638 ARG A CA 1
ATOM 5023 C C . ARG A 1 638 ? 25.150 -0.113 -11.520 1.00 92.94 638 ARG A C 1
ATOM 5025 O O . ARG A 1 638 ? 25.175 0.026 -10.300 1.00 92.94 638 ARG A O 1
ATOM 5032 N N . SER A 1 639 ? 25.795 -1.076 -12.165 1.00 89.88 639 SER A N 1
ATOM 5033 C CA . SER A 1 639 ? 26.719 -2.019 -11.537 1.00 89.88 639 SER A CA 1
ATOM 5034 C C . SER A 1 639 ? 28.048 -1.346 -11.221 1.00 89.88 639 SER A C 1
ATOM 5036 O O . SER A 1 639 ? 28.488 -0.465 -11.963 1.00 89.88 639 SER A O 1
ATOM 5038 N N . ASN A 1 640 ? 28.701 -1.748 -10.133 1.00 90.38 640 ASN A N 1
ATOM 5039 C CA . ASN A 1 640 ? 30.038 -1.252 -9.812 1.00 90.38 640 ASN A CA 1
ATOM 5040 C C . ASN A 1 640 ? 31.113 -1.865 -10.731 1.00 90.38 640 ASN A C 1
ATOM 5042 O O . ASN A 1 640 ? 30.835 -2.684 -11.609 1.00 90.38 640 ASN A O 1
ATOM 5046 N N . SER A 1 641 ? 32.367 -1.473 -10.518 1.00 88.81 641 SER A N 1
ATOM 5047 C CA . SER A 1 641 ? 33.520 -1.996 -11.257 1.00 88.81 641 SER A CA 1
ATOM 5048 C C . SER A 1 641 ? 33.899 -3.436 -10.899 1.00 88.81 641 SER A C 1
ATOM 5050 O O . SER A 1 641 ? 34.557 -4.090 -11.702 1.00 88.81 641 SER A O 1
ATOM 5052 N N . LYS A 1 642 ? 33.500 -3.925 -9.717 1.00 85.56 642 LYS A N 1
ATOM 5053 C CA . LYS A 1 642 ? 33.818 -5.271 -9.200 1.00 85.56 642 LYS A CA 1
ATOM 5054 C C . LYS A 1 642 ? 32.836 -6.351 -9.664 1.00 85.56 642 LYS A C 1
ATOM 5056 O O . LYS A 1 642 ? 33.067 -7.533 -9.439 1.00 85.56 642 LYS A O 1
ATOM 5061 N N . THR A 1 643 ? 31.733 -5.937 -10.274 1.00 82.56 643 THR A N 1
ATOM 5062 C CA . THR A 1 643 ? 30.682 -6.816 -10.775 1.00 82.56 643 THR A CA 1
ATOM 5063 C C . THR A 1 643 ? 31.229 -7.740 -11.866 1.00 82.56 643 THR A C 1
ATOM 5065 O O . THR A 1 643 ? 31.892 -7.274 -12.795 1.00 82.56 643 THR A O 1
ATOM 5068 N N . SER A 1 644 ? 30.929 -9.037 -11.776 1.00 78.62 644 SER A N 1
ATOM 5069 C CA . SER A 1 644 ? 31.384 -10.047 -12.733 1.00 78.62 644 SER A CA 1
ATOM 5070 C C . SER A 1 644 ? 30.342 -11.142 -12.960 1.00 78.62 644 SER A C 1
ATOM 5072 O O . SER A 1 644 ? 29.298 -11.200 -12.314 1.00 78.62 644 SER A O 1
ATOM 5074 N N . SER A 1 645 ? 30.666 -12.057 -13.864 1.00 70.31 645 SER A N 1
ATOM 5075 C CA . SER A 1 645 ? 29.885 -13.254 -14.158 1.00 70.31 645 SER A CA 1
ATOM 5076 C C . SER A 1 645 ? 29.882 -14.323 -13.087 1.00 70.31 645 SER A C 1
ATOM 5078 O O . SER A 1 645 ? 29.216 -15.321 -13.300 1.00 70.31 645 SER A O 1
ATOM 5080 N N . ASP A 1 646 ? 30.658 -14.150 -12.017 1.00 69.69 646 ASP A N 1
ATOM 5081 C CA . ASP A 1 646 ? 30.670 -15.013 -10.828 1.00 69.69 646 ASP A CA 1
ATOM 5082 C C . ASP A 1 646 ? 30.074 -14.267 -9.619 1.00 69.69 646 ASP A C 1
ATOM 5084 O O . ASP A 1 646 ? 29.667 -14.863 -8.624 1.00 69.69 646 ASP A O 1
ATOM 5088 N N . LYS A 1 647 ? 30.011 -12.932 -9.720 1.00 75.50 647 LYS A N 1
ATOM 5089 C CA . LYS A 1 647 ? 29.616 -11.997 -8.670 1.00 75.50 647 LYS A CA 1
ATOM 5090 C C . LYS A 1 647 ? 28.664 -10.959 -9.253 1.00 75.50 647 LYS A C 1
ATOM 5092 O O . LYS A 1 647 ? 29.080 -9.859 -9.625 1.00 75.50 647 LYS A O 1
ATOM 5097 N N . TRP A 1 648 ? 27.382 -11.309 -9.314 1.00 73.25 648 TRP A N 1
ATOM 5098 C CA . TRP A 1 648 ? 26.337 -10.400 -9.772 1.00 73.25 648 TRP A CA 1
ATOM 5099 C C . TRP A 1 648 ? 25.162 -10.331 -8.793 1.00 73.25 648 TRP A C 1
ATOM 5101 O O . TRP A 1 648 ? 24.687 -11.366 -8.312 1.00 73.25 648 TRP A O 1
ATOM 5111 N N . PRO A 1 649 ? 24.645 -9.125 -8.520 1.00 77.75 649 PRO A N 1
ATOM 5112 C CA . PRO A 1 649 ? 23.344 -8.972 -7.908 1.00 77.75 649 PRO A CA 1
ATOM 5113 C C . PRO A 1 649 ? 22.250 -9.204 -8.958 1.00 77.75 649 PRO A C 1
ATOM 5115 O O . PRO A 1 649 ? 22.394 -8.876 -10.140 1.00 77.75 649 PRO A O 1
ATOM 5118 N N . ALA A 1 650 ? 21.146 -9.787 -8.511 1.00 79.69 650 ALA A N 1
ATOM 5119 C CA . ALA A 1 650 ? 19.925 -9.935 -9.283 1.00 79.69 650 ALA A CA 1
ATOM 5120 C C . ALA A 1 650 ? 18.860 -9.003 -8.697 1.00 79.69 650 ALA A C 1
ATOM 5122 O O . ALA A 1 650 ? 18.641 -8.986 -7.484 1.00 79.69 650 ALA A O 1
ATOM 5123 N N . LEU A 1 651 ? 18.192 -8.212 -9.536 1.00 82.44 651 LEU A N 1
ATOM 5124 C CA . LEU A 1 651 ? 17.123 -7.317 -9.086 1.00 82.44 651 LEU A CA 1
ATOM 5125 C C . LEU A 1 651 ? 15.801 -8.086 -9.069 1.00 82.44 651 LEU A C 1
ATOM 5127 O O . LEU A 1 651 ? 15.271 -8.382 -10.132 1.00 82.44 651 LEU A O 1
ATOM 5131 N N . HIS A 1 652 ? 15.247 -8.419 -7.905 1.00 76.31 652 HIS A N 1
ATOM 5132 C CA . HIS A 1 652 ? 14.089 -9.324 -7.778 1.00 76.31 652 HIS A CA 1
ATOM 5133 C C . HIS A 1 652 ? 12.741 -8.635 -7.528 1.00 76.31 652 HIS A C 1
ATOM 5135 O O . HIS A 1 652 ? 11.690 -9.247 -7.721 1.00 76.31 652 HIS A O 1
ATOM 5141 N N . GLY A 1 653 ? 12.754 -7.358 -7.154 1.00 80.38 653 GLY A N 1
ATOM 5142 C CA . GLY A 1 653 ? 11.534 -6.597 -6.922 1.00 80.38 653 GLY A CA 1
ATOM 5143 C C . GLY A 1 653 ? 11.769 -5.104 -7.064 1.00 80.38 653 GLY A C 1
ATOM 5144 O O . GLY A 1 653 ? 12.846 -4.602 -6.741 1.00 80.38 653 GLY A O 1
ATOM 5145 N N . LEU A 1 654 ? 10.757 -4.397 -7.559 1.00 87.88 654 LEU A N 1
ATOM 5146 C CA . LEU A 1 654 ? 10.682 -2.944 -7.499 1.00 87.88 654 LEU A CA 1
ATOM 5147 C C . LEU A 1 654 ? 9.457 -2.567 -6.681 1.00 87.88 654 LEU A C 1
ATOM 5149 O O . LEU A 1 654 ? 8.347 -2.997 -6.980 1.00 87.88 654 LEU A O 1
ATOM 5153 N N . THR A 1 655 ? 9.652 -1.753 -5.658 1.00 90.31 655 THR A N 1
ATOM 5154 C CA . THR A 1 655 ? 8.566 -1.180 -4.864 1.00 90.31 655 THR A CA 1
ATOM 5155 C C . THR A 1 655 ? 8.496 0.305 -5.161 1.00 90.31 655 THR A C 1
ATOM 5157 O O . THR A 1 655 ? 9.522 0.969 -5.209 1.00 90.31 655 THR A O 1
ATOM 5160 N N . PHE A 1 656 ? 7.299 0.820 -5.391 1.00 91.38 656 PHE A N 1
ATOM 5161 C CA . PHE A 1 656 ? 7.025 2.232 -5.605 1.00 91.38 656 PHE A CA 1
ATOM 5162 C C . PHE A 1 656 ? 6.201 2.695 -4.416 1.00 91.38 656 PHE A C 1
ATOM 5164 O O . PHE A 1 656 ? 4.977 2.547 -4.409 1.00 91.38 656 PHE A O 1
ATOM 5171 N N . MET A 1 657 ? 6.891 3.181 -3.387 1.00 89.19 657 MET A N 1
ATOM 5172 C CA . MET A 1 657 ? 6.235 3.675 -2.182 1.00 89.19 657 MET A CA 1
ATOM 5173 C C . MET A 1 657 ? 5.569 5.008 -2.490 1.00 89.19 657 MET A C 1
ATOM 5175 O O . MET A 1 657 ? 6.174 5.858 -3.149 1.00 89.19 657 MET A O 1
ATOM 5179 N N . ARG A 1 658 ? 4.332 5.181 -2.032 1.00 88.69 658 ARG A N 1
ATOM 5180 C CA . ARG A 1 658 ? 3.632 6.471 -2.026 1.00 88.69 658 ARG A CA 1
ATOM 5181 C C . ARG A 1 658 ? 3.649 7.048 -0.615 1.00 88.69 658 ARG A C 1
ATOM 5183 O O . ARG A 1 658 ? 3.975 6.313 0.317 1.00 88.69 658 ARG A O 1
ATOM 5190 N N . PRO A 1 659 ? 3.386 8.355 -0.451 1.00 86.19 659 PRO A N 1
ATOM 5191 C CA . PRO A 1 659 ? 3.240 8.899 0.885 1.00 86.19 659 PRO A CA 1
ATOM 5192 C C . PRO A 1 659 ? 2.020 8.243 1.521 1.00 86.19 659 PRO A C 1
ATOM 5194 O O . PRO A 1 659 ? 0.898 8.426 1.052 1.00 86.19 659 PRO A O 1
ATOM 5197 N N . GLU A 1 660 ? 2.279 7.452 2.551 1.00 83.69 660 GLU A N 1
ATOM 5198 C CA . GLU A 1 660 ? 1.243 6.896 3.402 1.00 83.69 660 GLU A CA 1
ATOM 5199 C C . GLU A 1 660 ? 1.143 7.798 4.618 1.00 83.69 660 GLU A C 1
ATOM 5201 O O . GLU A 1 660 ? 2.155 8.128 5.245 1.00 83.69 660 GLU A O 1
ATOM 5206 N N . VAL A 1 661 ? -0.077 8.239 4.892 1.00 84.31 661 VAL A N 1
ATOM 5207 C CA . VAL A 1 661 ? -0.379 9.199 5.947 1.00 84.31 661 VAL A CA 1
ATOM 5208 C C . VAL A 1 661 ? -1.339 8.525 6.895 1.00 84.31 661 VAL A C 1
ATOM 5210 O O . VAL A 1 661 ? -2.328 7.948 6.446 1.00 84.31 661 VAL A O 1
ATOM 5213 N N . ILE A 1 662 ? -1.013 8.598 8.178 1.00 83.75 662 ILE A N 1
ATOM 5214 C CA . ILE A 1 662 ? -1.930 8.311 9.264 1.00 83.75 662 ILE A CA 1
ATOM 5215 C C . ILE A 1 662 ? -2.257 9.635 9.935 1.00 83.75 662 ILE A C 1
ATOM 5217 O O . ILE A 1 662 ? -1.362 10.317 10.440 1.00 83.75 662 ILE A O 1
ATOM 5221 N N . GLU A 1 663 ? -3.526 10.001 9.925 1.00 84.94 663 GLU A N 1
ATOM 5222 C CA . GLU A 1 663 ? -3.995 11.246 10.527 1.00 84.94 663 GLU A CA 1
ATOM 5223 C C . GLU A 1 663 ? -4.395 11.009 11.978 1.00 84.94 663 GLU A C 1
ATOM 5225 O O . GLU A 1 663 ? -4.995 9.993 12.293 1.00 84.94 663 GLU A O 1
ATOM 5230 N N . LEU A 1 664 ? -4.035 11.921 12.874 1.00 85.94 664 LEU A N 1
ATOM 5231 C CA . LEU A 1 664 ? -4.368 11.858 14.291 1.00 85.94 664 LEU A CA 1
ATOM 5232 C C . LEU A 1 664 ? -4.944 13.208 14.711 1.00 85.94 664 LEU A C 1
ATOM 5234 O O . LEU A 1 664 ? -4.247 14.219 14.645 1.00 85.94 664 LEU A O 1
ATOM 5238 N N . ILE A 1 665 ? -6.206 13.236 15.138 1.00 84.81 665 ILE A N 1
ATOM 5239 C CA . ILE A 1 665 ? -6.905 14.470 15.520 1.00 84.81 665 ILE A CA 1
ATOM 5240 C C . ILE A 1 665 ? -7.131 14.550 17.028 1.00 84.81 665 ILE A C 1
ATOM 5242 O O . ILE A 1 665 ? -7.781 13.691 17.612 1.00 84.81 665 ILE A O 1
ATOM 5246 N N . ASN A 1 666 ? -6.648 15.619 17.661 1.00 83.94 666 ASN A N 1
ATOM 5247 C CA . ASN A 1 666 ? -6.993 15.909 19.050 1.00 83.94 666 ASN A CA 1
ATOM 5248 C C . ASN A 1 666 ? -8.374 16.576 19.101 1.00 83.94 666 ASN A C 1
ATOM 5250 O O . ASN A 1 666 ? -8.469 17.777 18.857 1.00 83.94 666 ASN A O 1
ATOM 5254 N N . ILE A 1 667 ? -9.433 15.827 19.417 1.00 78.69 667 ILE A N 1
ATOM 5255 C CA . ILE A 1 667 ? -10.784 16.399 19.599 1.00 78.69 667 ILE A CA 1
ATOM 5256 C C . ILE A 1 667 ? -11.017 16.961 21.013 1.00 78.69 667 ILE A C 1
ATOM 5258 O O . ILE A 1 667 ? -12.073 17.519 21.306 1.00 78.69 667 ILE A O 1
ATOM 5262 N N . GLY A 1 668 ? -10.027 16.839 21.899 1.00 71.94 668 GLY A N 1
ATOM 5263 C CA . GLY A 1 668 ? -10.062 17.417 23.234 1.00 71.94 668 GLY A CA 1
ATOM 5264 C C . GLY A 1 668 ? -9.928 18.942 23.228 1.00 71.94 668 GLY A C 1
ATOM 5265 O O . GLY A 1 668 ? -9.495 19.573 22.264 1.00 71.94 668 GLY A O 1
ATOM 5266 N N . THR A 1 669 ? -10.259 19.559 24.363 1.00 78.38 669 THR A N 1
ATOM 5267 C CA . THR A 1 669 ? -10.181 21.020 24.559 1.00 78.38 669 THR A CA 1
ATOM 5268 C C . THR A 1 669 ? -8.798 21.512 24.985 1.00 78.38 669 THR A C 1
ATOM 5270 O O . THR A 1 669 ? -8.585 22.718 25.111 1.00 78.38 669 THR A O 1
ATOM 5273 N N . ARG A 1 670 ? -7.841 20.603 25.214 1.00 80.50 670 ARG A N 1
ATOM 5274 C CA . ARG A 1 670 ? -6.490 20.924 25.696 1.00 80.50 670 ARG A CA 1
ATOM 5275 C C . ARG A 1 670 ? -5.415 20.424 24.733 1.00 80.50 670 ARG A C 1
ATOM 5277 O O . ARG A 1 670 ? -5.621 19.390 24.103 1.00 80.50 670 ARG A O 1
ATOM 5284 N N . PRO A 1 671 ? -4.275 21.127 24.616 1.00 83.69 671 PRO A N 1
ATOM 5285 C CA . PRO A 1 671 ? -3.117 20.606 23.903 1.00 83.69 671 PRO A CA 1
ATOM 5286 C C . PRO A 1 671 ? -2.625 19.297 24.523 1.00 83.69 671 PRO A C 1
ATOM 5288 O O . PRO A 1 671 ? -2.638 19.149 25.746 1.00 83.69 671 PRO A O 1
ATOM 5291 N N . VAL A 1 672 ? -2.157 18.378 23.684 1.00 86.44 672 VAL A N 1
ATOM 5292 C CA . VAL A 1 672 ? -1.658 17.066 24.107 1.00 86.44 672 VAL A CA 1
ATOM 5293 C C . VAL A 1 672 ? -0.241 16.878 23.591 1.00 86.44 672 VAL A C 1
ATOM 5295 O O . VAL A 1 672 ? -0.020 16.932 22.382 1.00 86.44 672 VAL A O 1
ATOM 5298 N N . SER A 1 673 ? 0.713 16.660 24.497 1.00 90.19 673 SER A N 1
ATOM 5299 C CA . SER A 1 673 ? 2.065 16.254 24.108 1.00 90.19 673 SER A CA 1
ATOM 5300 C C . SER A 1 673 ? 2.079 14.771 23.756 1.00 90.19 673 SER A C 1
ATOM 5302 O O . SER A 1 673 ? 1.530 13.955 24.490 1.00 90.19 673 SER A O 1
ATOM 5304 N N . LEU A 1 674 ? 2.731 14.437 22.647 1.00 91.25 674 LEU A N 1
ATOM 5305 C CA . LEU A 1 674 ? 2.957 13.070 22.183 1.00 91.25 674 LEU A CA 1
ATOM 5306 C C . LEU A 1 674 ? 4.349 12.549 22.550 1.00 91.25 674 LEU A C 1
ATOM 5308 O O . LEU A 1 674 ? 4.756 11.483 22.088 1.00 91.25 674 LEU A O 1
ATOM 5312 N N . LYS A 1 675 ? 5.137 13.315 23.309 1.00 92.44 675 LYS A N 1
ATOM 5313 C CA . LYS A 1 675 ? 6.514 12.938 23.621 1.00 92.44 675 LYS A CA 1
ATOM 5314 C C . LYS A 1 675 ? 6.551 11.639 24.432 1.00 92.44 675 LYS A C 1
ATOM 5316 O O . LYS A 1 675 ? 5.929 11.539 25.480 1.00 92.44 675 LYS A O 1
ATOM 5321 N N . GLY A 1 676 ? 7.329 10.664 23.969 1.00 91.06 676 GLY A N 1
ATOM 5322 C CA . GLY A 1 676 ? 7.477 9.356 24.613 1.00 91.06 676 GLY A CA 1
ATOM 5323 C C . GLY A 1 676 ? 6.376 8.353 24.260 1.00 91.06 676 GLY A C 1
ATOM 5324 O O . GLY A 1 676 ? 6.363 7.232 24.776 1.00 91.06 676 GLY A O 1
ATOM 5325 N N . TRP A 1 677 ? 5.450 8.721 23.374 1.00 92.31 677 TRP A N 1
ATOM 5326 C CA . TRP A 1 677 ? 4.382 7.826 22.953 1.00 92.31 677 TRP A CA 1
ATOM 5327 C C . TRP A 1 677 ? 4.861 6.820 21.925 1.00 92.31 677 TRP A C 1
ATOM 5329 O O . TRP A 1 677 ? 5.723 7.115 21.103 1.00 92.31 677 TRP A O 1
ATOM 5339 N N . LYS A 1 678 ? 4.271 5.628 21.938 1.00 91.19 678 LYS A N 1
ATOM 5340 C CA . LYS A 1 678 ? 4.684 4.493 21.116 1.00 91.19 678 LYS A CA 1
ATOM 5341 C C . LYS A 1 678 ? 3.578 4.079 20.168 1.00 91.19 678 LYS A C 1
ATOM 5343 O O . LYS A 1 678 ? 2.465 3.778 20.598 1.00 91.19 678 LYS A O 1
ATOM 5348 N N . LEU A 1 679 ? 3.913 4.000 18.886 1.00 88.50 679 LEU A N 1
ATOM 5349 C CA . LEU A 1 679 ? 3.049 3.408 17.873 1.00 88.50 679 LEU A CA 1
ATOM 5350 C C . LEU A 1 679 ? 3.292 1.897 17.834 1.00 88.50 679 LEU A C 1
ATOM 5352 O O . LEU A 1 679 ? 4.433 1.452 17.729 1.00 88.50 679 LEU A O 1
ATOM 5356 N N . MET A 1 680 ? 2.235 1.093 17.914 1.00 85.69 680 MET A N 1
ATOM 5357 C CA . MET A 1 680 ? 2.316 -0.366 17.916 1.00 85.69 680 MET A CA 1
ATOM 5358 C C . MET A 1 680 ? 1.373 -0.991 16.894 1.00 85.69 680 MET A C 1
ATOM 5360 O O . MET A 1 680 ? 0.206 -0.615 16.829 1.00 85.69 680 MET A O 1
ATOM 5364 N N . PHE A 1 681 ? 1.834 -2.014 16.169 1.00 82.69 681 PHE A N 1
ATOM 5365 C CA . PHE A 1 681 ? 0.975 -2.852 15.322 1.00 82.69 681 PHE A CA 1
ATOM 5366 C C . PHE A 1 681 ? 0.862 -4.259 15.891 1.00 82.69 681 PHE A C 1
ATOM 5368 O O . PHE A 1 681 ? 1.865 -4.882 16.246 1.00 82.69 681 PHE A O 1
ATOM 5375 N N . ASN A 1 682 ? -0.363 -4.773 15.945 1.00 78.50 682 ASN A N 1
ATOM 5376 C CA . ASN A 1 682 ? -0.678 -6.105 16.431 1.00 78.50 682 ASN A CA 1
ATOM 5377 C C . ASN A 1 682 ? -1.363 -6.924 15.332 1.00 78.50 682 ASN A C 1
ATOM 5379 O O . ASN A 1 682 ? -2.400 -6.534 14.796 1.00 78.50 682 ASN A O 1
ATOM 5383 N N . SER A 1 683 ? -0.788 -8.081 15.011 1.00 73.25 683 SER A N 1
ATOM 5384 C CA . SER A 1 683 ? -1.328 -9.049 14.050 1.00 73.25 683 SER A CA 1
ATOM 5385 C C . SER A 1 683 ? -1.931 -10.294 14.710 1.00 73.25 683 SER A C 1
ATOM 5387 O O . SER A 1 683 ? -2.242 -11.265 14.025 1.00 73.25 683 SER A O 1
ATOM 5389 N N . GLY A 1 684 ? -2.024 -10.323 16.042 1.00 69.19 684 GLY A N 1
ATOM 5390 C CA . GLY A 1 684 ? -2.389 -11.492 16.849 1.00 69.19 684 GLY A CA 1
ATOM 5391 C C . GLY A 1 684 ? -1.244 -12.497 17.027 1.00 69.19 684 GLY A C 1
ATOM 5392 O O . GLY A 1 684 ? -1.148 -13.145 18.064 1.00 69.19 684 GLY A O 1
ATOM 5393 N N . SER A 1 685 ? -0.334 -12.605 16.052 1.00 72.12 685 SER A N 1
ATOM 5394 C CA . SER A 1 685 ? 0.885 -13.430 16.158 1.00 72.12 685 SER A CA 1
ATOM 5395 C C . SER A 1 685 ? 2.106 -12.656 16.673 1.00 72.12 685 SER A C 1
ATOM 5397 O O . SER A 1 685 ? 3.040 -13.248 17.230 1.00 72.12 685 SER A O 1
ATOM 5399 N N . VAL A 1 686 ? 2.103 -11.335 16.467 1.00 78.38 686 VAL A N 1
ATOM 5400 C CA . VAL A 1 686 ? 3.170 -10.404 16.836 1.00 78.38 686 VAL A CA 1
ATOM 5401 C C . VAL A 1 686 ? 2.548 -9.064 17.225 1.00 78.38 686 VAL A C 1
ATOM 5403 O O . VAL A 1 686 ? 1.704 -8.549 16.495 1.00 78.38 686 VAL A O 1
ATOM 5406 N N . ALA A 1 687 ? 3.004 -8.491 18.338 1.00 81.12 687 ALA A N 1
ATOM 5407 C CA . ALA A 1 687 ? 2.807 -7.086 18.671 1.00 81.12 687 ALA A CA 1
ATOM 5408 C C . ALA A 1 687 ? 4.164 -6.382 18.559 1.00 81.12 687 ALA A C 1
ATOM 5410 O O . ALA A 1 687 ? 5.071 -6.664 19.341 1.00 81.12 687 ALA A O 1
ATOM 5411 N N . ASN A 1 688 ? 4.320 -5.512 17.565 1.00 80.75 688 ASN A N 1
ATOM 5412 C CA . ASN A 1 688 ? 5.561 -4.783 17.335 1.00 80.75 688 ASN A CA 1
ATOM 5413 C C . ASN A 1 688 ? 5.436 -3.350 17.812 1.00 80.75 688 ASN A C 1
ATOM 5415 O O . ASN A 1 688 ? 4.478 -2.664 17.463 1.00 80.75 688 ASN A O 1
ATOM 5419 N N . ASN A 1 689 ? 6.447 -2.900 18.549 1.00 85.88 689 ASN A N 1
ATOM 5420 C CA . ASN A 1 689 ? 6.690 -1.481 18.739 1.00 85.88 689 ASN A CA 1
ATOM 5421 C C . ASN A 1 689 ? 7.305 -0.925 17.451 1.00 85.88 689 ASN A C 1
ATOM 5423 O O . ASN A 1 689 ? 8.398 -1.333 17.063 1.00 85.88 689 ASN A O 1
ATOM 5427 N N . ILE A 1 690 ? 6.571 -0.047 16.777 1.00 87.25 690 ILE A N 1
ATOM 5428 C CA . ILE A 1 690 ? 6.969 0.550 15.505 1.00 87.25 690 ILE A CA 1
ATOM 5429 C C . ILE A 1 690 ? 7.993 1.657 15.745 1.00 87.25 690 ILE A C 1
ATOM 5431 O O . ILE A 1 690 ? 8.992 1.744 15.033 1.00 87.25 690 ILE A O 1
ATOM 5435 N N . GLY A 1 691 ? 7.771 2.470 16.777 1.00 89.81 691 GLY A N 1
ATOM 5436 C CA . GLY A 1 691 ? 8.670 3.544 17.165 1.00 89.81 691 GLY A CA 1
ATOM 5437 C C . GLY A 1 691 ? 8.080 4.427 18.257 1.00 89.81 691 GLY A C 1
ATOM 5438 O O . GLY A 1 691 ? 6.887 4.361 18.556 1.00 89.81 691 GLY A O 1
ATOM 5439 N N . GLU A 1 692 ? 8.948 5.252 18.836 1.00 93.50 692 GLU A N 1
ATOM 5440 C CA . GLU A 1 692 ? 8.608 6.215 19.879 1.00 93.50 692 GLU A CA 1
ATOM 5441 C C . GLU A 1 692 ? 8.697 7.650 19.343 1.00 93.50 692 GLU A C 1
ATOM 5443 O O . GLU A 1 692 ? 9.684 8.036 18.703 1.00 93.50 692 GLU A O 1
ATOM 5448 N N . ILE A 1 693 ? 7.661 8.443 19.603 1.00 93.25 693 ILE A N 1
ATOM 5449 C CA . ILE A 1 693 ? 7.550 9.833 19.176 1.00 93.25 693 ILE A CA 1
ATOM 5450 C C . ILE A 1 693 ? 8.378 10.691 20.129 1.00 93.25 693 ILE A C 1
ATOM 5452 O O . ILE A 1 693 ? 7.973 10.994 21.246 1.00 93.25 693 ILE A O 1
ATOM 5456 N N . ASN A 1 694 ? 9.560 11.094 19.680 1.00 92.75 694 ASN A N 1
ATOM 5457 C CA . ASN A 1 694 ? 10.453 11.955 20.462 1.00 92.75 694 ASN A CA 1
ATOM 5458 C C . ASN A 1 694 ? 10.562 13.373 19.904 1.00 92.75 694 ASN A C 1
ATOM 5460 O O . ASN A 1 694 ? 10.843 14.312 20.643 1.00 92.75 694 ASN A O 1
ATOM 5464 N N . THR A 1 695 ? 10.362 13.519 18.596 1.00 91.31 695 THR A N 1
ATOM 5465 C CA . THR A 1 695 ? 10.418 14.801 17.889 1.00 91.31 695 THR A CA 1
ATOM 5466 C C . THR A 1 695 ? 9.428 14.793 16.732 1.00 91.31 695 THR A C 1
ATOM 5468 O O . THR A 1 695 ? 9.063 13.714 16.282 1.00 91.31 695 THR A O 1
ATOM 5471 N N . ALA A 1 696 ? 9.022 15.950 16.220 1.00 90.94 696 ALA A N 1
ATOM 5472 C CA . ALA A 1 696 ? 8.211 16.068 15.007 1.00 90.94 696 ALA A CA 1
ATOM 5473 C C . ALA A 1 696 ? 8.683 17.260 14.167 1.00 90.94 696 ALA A C 1
ATOM 5475 O O . ALA A 1 696 ? 9.305 18.185 14.683 1.00 90.94 696 ALA A O 1
ATOM 5476 N N . GLN A 1 697 ? 8.421 17.241 12.863 1.00 88.06 697 GLN A N 1
ATOM 5477 C CA . GLN A 1 697 ? 8.659 18.387 11.983 1.00 88.06 697 GLN A CA 1
ATOM 5478 C C . GLN A 1 697 ? 7.355 19.151 11.772 1.00 88.06 697 GLN A C 1
ATOM 5480 O O . GLN A 1 697 ? 6.328 18.538 11.514 1.00 88.06 697 GLN A O 1
ATOM 5485 N N . GLY A 1 698 ? 7.381 20.477 11.824 1.00 82.44 698 GLY A N 1
ATOM 5486 C CA . GLY A 1 698 ? 6.218 21.330 11.584 1.00 82.44 698 GLY A CA 1
ATOM 5487 C C . GLY A 1 698 ? 6.647 22.786 11.464 1.00 82.44 698 GLY A C 1
ATOM 5488 O O . GLY A 1 698 ? 7.766 23.134 11.841 1.00 82.44 698 GLY A O 1
ATOM 5489 N N . TYR A 1 699 ? 5.793 23.631 10.888 1.00 75.75 699 TYR A N 1
ATOM 5490 C CA . TYR A 1 699 ? 6.079 25.060 10.810 1.00 75.75 699 TYR A CA 1
ATOM 5491 C C . TYR A 1 699 ? 5.939 25.708 12.190 1.00 75.75 699 TYR A C 1
ATOM 5493 O O . TYR A 1 699 ? 4.831 25.877 12.699 1.00 75.75 699 TYR A O 1
ATOM 5501 N N . GLU A 1 700 ? 7.069 26.116 12.764 1.00 68.69 700 GLU A N 1
ATOM 5502 C CA . GLU A 1 700 ? 7.127 27.050 13.884 1.00 68.69 700 GLU A CA 1
ATOM 5503 C C . GLU A 1 700 ? 7.601 28.416 13.383 1.00 68.69 700 GLU A C 1
ATOM 5505 O O . GLU A 1 700 ? 8.562 28.509 12.618 1.00 68.69 700 GLU A O 1
ATOM 5510 N N . LEU A 1 701 ? 6.977 29.491 13.875 1.00 51.53 701 LEU A N 1
ATOM 5511 C CA . LEU A 1 701 ? 7.267 30.877 13.479 1.00 51.53 701 LEU A CA 1
ATOM 5512 C C . LEU A 1 701 ? 8.736 31.304 13.681 1.00 51.53 701 LEU A C 1
ATOM 5514 O O . LEU A 1 701 ? 9.111 32.356 13.174 1.00 51.53 701 LEU A O 1
ATOM 5518 N N . ASN A 1 702 ? 9.567 30.524 14.392 1.00 46.72 702 ASN A N 1
ATOM 5519 C CA . ASN A 1 702 ? 10.928 30.937 14.738 1.00 46.72 702 ASN A CA 1
ATOM 5520 C C . ASN A 1 702 ? 12.090 29.983 14.414 1.00 46.72 702 ASN A C 1
ATOM 5522 O O . ASN A 1 702 ? 13.216 30.478 14.438 1.00 46.72 702 ASN A O 1
ATOM 5526 N N . ARG A 1 703 ? 11.934 28.682 14.096 1.00 55.66 703 ARG A N 1
ATOM 5527 C CA . ARG A 1 703 ? 13.082 27.810 13.725 1.00 55.66 703 ARG A CA 1
ATOM 5528 C C . ARG A 1 703 ? 12.662 26.607 12.873 1.00 55.66 703 ARG A C 1
ATOM 5530 O O . ARG A 1 703 ? 11.728 25.907 13.217 1.00 55.66 703 ARG A O 1
ATOM 5537 N N . SER A 1 704 ? 13.459 26.259 11.857 1.00 57.16 704 SER A N 1
ATOM 5538 C CA . SER A 1 704 ? 13.378 24.979 11.117 1.00 57.16 704 SER A CA 1
ATOM 5539 C C . SER A 1 704 ? 13.848 23.755 11.930 1.00 57.16 704 SER A C 1
ATOM 5541 O O . SER A 1 704 ? 14.362 22.791 11.360 1.00 57.16 704 SER A O 1
ATOM 5543 N N . ARG A 1 705 ? 13.796 23.815 13.266 1.00 69.75 705 ARG A N 1
ATOM 5544 C CA . ARG A 1 705 ? 14.252 22.720 14.133 1.00 69.75 705 ARG A CA 1
ATOM 5545 C C . ARG A 1 705 ? 13.078 21.775 14.407 1.00 69.75 705 ARG A C 1
ATOM 5547 O O . ARG A 1 705 ? 11.962 22.261 14.529 1.00 69.75 705 ARG A O 1
ATOM 5554 N N . PRO A 1 706 ? 13.315 20.455 14.518 1.00 79.06 706 PRO A N 1
ATOM 5555 C CA . PRO A 1 706 ? 12.287 19.535 14.986 1.00 79.06 706 PRO A CA 1
ATOM 5556 C C . PRO A 1 706 ? 11.772 19.967 16.363 1.00 79.06 706 PRO A C 1
ATOM 5558 O O . PRO A 1 706 ? 12.582 20.269 17.245 1.00 79.06 706 PRO A O 1
ATOM 5561 N N . ASP A 1 707 ? 10.455 19.963 16.542 1.00 84.00 707 ASP A N 1
ATOM 5562 C CA . ASP A 1 707 ? 9.811 20.155 17.838 1.00 84.00 707 ASP A CA 1
ATOM 5563 C C . ASP A 1 707 ? 10.196 18.973 18.738 1.00 84.00 707 ASP A C 1
ATOM 5565 O O . ASP A 1 707 ? 9.932 17.816 18.407 1.00 84.00 707 ASP A O 1
ATOM 5569 N N . ILE A 1 708 ? 10.877 19.262 19.849 1.00 88.75 708 ILE A N 1
ATOM 5570 C CA . ILE A 1 708 ? 11.359 18.274 20.832 1.00 88.75 708 ILE A CA 1
ATOM 5571 C C . ILE A 1 708 ? 10.286 17.852 21.845 1.00 88.75 708 ILE A C 1
ATOM 5573 O O . ILE A 1 708 ? 10.554 17.033 22.735 1.00 88.75 708 ILE A O 1
ATOM 5577 N N . ASN A 1 709 ? 9.103 18.456 21.760 1.00 88.56 709 ASN A N 1
ATOM 5578 C CA . ASN A 1 709 ? 7.923 18.119 22.533 1.00 88.56 709 ASN A CA 1
ATOM 5579 C C . ASN A 1 709 ? 6.669 18.189 21.640 1.00 88.56 709 ASN A C 1
ATOM 5581 O O . ASN A 1 709 ? 5.821 19.064 21.847 1.00 88.56 709 ASN A O 1
ATOM 5585 N N . PRO A 1 710 ? 6.537 17.254 20.678 1.00 90.44 710 PRO A N 1
ATOM 5586 C CA . PRO A 1 710 ? 5.477 17.285 19.678 1.00 90.44 710 PRO A CA 1
ATOM 5587 C C . PRO A 1 710 ? 4.105 17.416 20.322 1.00 90.44 710 PRO A C 1
ATOM 5589 O O . PRO A 1 710 ? 3.690 16.526 21.062 1.00 90.44 710 PRO A O 1
ATOM 5592 N N . THR A 1 711 ? 3.410 18.521 20.061 1.00 88.00 711 THR A N 1
ATOM 5593 C CA . THR A 1 711 ? 2.123 18.820 20.699 1.00 88.00 711 THR A CA 1
ATOM 5594 C C . THR A 1 711 ? 1.012 18.960 19.664 1.00 88.00 711 THR A C 1
ATOM 5596 O O . THR A 1 711 ? 1.152 19.680 18.677 1.00 88.00 711 THR A O 1
ATOM 5599 N N . ILE A 1 712 ? -0.128 18.311 19.907 1.00 88.25 712 ILE A N 1
ATOM 5600 C CA . ILE A 1 712 ? -1.346 18.498 19.116 1.00 88.25 712 ILE A CA 1
ATOM 5601 C C . ILE A 1 712 ? -2.260 19.472 19.845 1.00 88.25 712 ILE A C 1
ATOM 5603 O O . ILE A 1 712 ? -2.759 19.181 20.932 1.00 88.25 712 ILE A O 1
ATOM 5607 N N . MET A 1 713 ? -2.504 20.629 19.242 1.00 88.00 713 MET A N 1
ATOM 5608 C CA . MET A 1 713 ? -3.446 21.614 19.778 1.00 88.00 713 MET A CA 1
ATOM 5609 C C . MET A 1 713 ? -4.906 21.123 19.650 1.00 88.00 713 MET A C 1
ATOM 5611 O O . MET A 1 713 ? -5.181 20.265 18.808 1.00 88.00 713 MET A O 1
ATOM 5615 N N . PRO A 1 714 ? -5.852 21.678 20.430 1.00 85.56 714 PRO A N 1
ATOM 5616 C CA . PRO A 1 714 ? -7.277 21.354 20.322 1.00 85.56 714 PRO A CA 1
ATOM 5617 C C . PRO A 1 714 ? -7.808 21.480 18.891 1.00 85.56 714 PRO A C 1
ATOM 5619 O O . PRO A 1 714 ? -7.567 22.490 18.220 1.00 85.56 714 PRO A O 1
ATOM 5622 N N . ASN A 1 715 ? -8.549 20.472 18.432 1.00 83.81 715 ASN A N 1
ATOM 5623 C CA . ASN A 1 715 ? -9.113 20.355 17.083 1.00 83.81 715 ASN A CA 1
ATOM 5624 C C . ASN A 1 715 ? -8.073 20.495 15.955 1.00 83.81 715 ASN A C 1
ATOM 5626 O O . ASN A 1 715 ? -8.374 21.028 14.881 1.00 83.81 715 ASN A O 1
ATOM 5630 N N . LYS A 1 716 ? -6.822 20.083 16.201 1.00 88.81 716 LYS A N 1
ATOM 5631 C CA . LYS A 1 716 ? -5.747 20.049 15.197 1.00 88.81 716 LYS A CA 1
ATOM 5632 C C . LYS A 1 716 ? -5.274 18.626 14.934 1.00 88.81 716 LYS A C 1
ATOM 5634 O O . LYS A 1 716 ? -5.538 17.707 15.704 1.00 88.81 716 LYS A O 1
ATOM 5639 N N . TYR A 1 717 ? -4.561 18.498 13.820 1.00 89.19 717 TYR A N 1
ATOM 5640 C CA . TYR A 1 717 ? -4.048 17.244 13.296 1.00 89.19 717 TYR A CA 1
ATOM 5641 C C . TYR A 1 717 ? -2.564 17.074 13.599 1.00 89.19 717 TYR A C 1
ATOM 5643 O O . TYR A 1 717 ? -1.809 18.048 13.669 1.00 89.19 717 TYR A O 1
ATOM 5651 N N . PHE A 1 718 ? -2.170 15.816 13.695 1.00 90.50 718 PHE A N 1
ATOM 5652 C CA . PHE A 1 718 ? -0.808 15.324 13.694 1.00 90.50 718 PHE A CA 1
ATOM 5653 C C . PHE A 1 718 ? -0.717 14.192 12.680 1.00 90.50 718 PHE A C 1
ATOM 5655 O O . PHE A 1 718 ? -1.618 13.358 12.610 1.00 90.50 718 PHE A O 1
ATOM 5662 N N . TYR A 1 719 ? 0.352 14.155 11.894 1.00 90.62 719 TYR A N 1
ATOM 5663 C CA . TYR A 1 719 ? 0.494 13.155 10.842 1.00 90.62 719 TYR A CA 1
ATOM 5664 C C . TYR A 1 719 ? 1.640 12.200 11.142 1.00 90.62 719 TYR A C 1
ATOM 5666 O O . TYR A 1 719 ? 2.777 12.617 11.363 1.00 90.62 719 TYR A O 1
ATOM 5674 N N . PHE A 1 720 ? 1.360 10.905 11.080 1.00 89.88 720 PHE A N 1
ATOM 5675 C CA . PHE A 1 720 ? 2.394 9.889 10.966 1.00 89.88 720 PHE A CA 1
ATOM 5676 C C . PHE A 1 720 ? 2.614 9.588 9.490 1.00 89.88 720 PHE A C 1
ATOM 5678 O O . PHE A 1 720 ? 1.653 9.350 8.760 1.00 89.88 720 PHE A O 1
ATOM 5685 N N . VAL A 1 721 ? 3.864 9.601 9.040 1.00 89.44 721 VAL A N 1
ATOM 5686 C CA . VAL A 1 721 ? 4.186 9.391 7.625 1.00 89.44 721 VAL A CA 1
ATOM 5687 C C . VAL A 1 721 ? 5.303 8.380 7.463 1.00 89.44 721 VAL A C 1
ATOM 5689 O O . VAL A 1 721 ? 6.244 8.341 8.252 1.00 89.44 721 VAL A O 1
ATOM 5692 N N . ASN A 1 722 ? 5.241 7.580 6.407 1.00 87.38 722 ASN A N 1
ATOM 5693 C CA . ASN A 1 722 ? 6.295 6.612 6.097 1.00 87.38 722 ASN A CA 1
ATOM 5694 C C . ASN A 1 722 ? 7.616 7.265 5.648 1.00 87.38 722 ASN A C 1
ATOM 5696 O O . ASN A 1 722 ? 8.685 6.684 5.819 1.00 87.38 722 ASN A O 1
ATOM 5700 N N . ASN A 1 723 ? 7.557 8.456 5.047 1.00 89.69 723 ASN A N 1
ATOM 5701 C CA . ASN A 1 723 ? 8.730 9.219 4.627 1.00 89.69 723 ASN A CA 1
ATOM 5702 C C . ASN A 1 723 ? 8.381 10.711 4.493 1.00 89.69 723 ASN A C 1
ATOM 5704 O O . ASN A 1 723 ? 7.582 11.086 3.630 1.00 89.69 723 ASN A O 1
ATOM 5708 N N . ILE A 1 724 ? 8.998 11.582 5.300 1.00 89.44 724 ILE A N 1
ATOM 5709 C CA . ILE A 1 724 ? 8.672 13.020 5.330 1.00 89.44 724 ILE A CA 1
ATOM 5710 C C . ILE A 1 724 ? 8.971 13.695 3.995 1.00 89.44 724 ILE A C 1
ATOM 5712 O O . ILE A 1 724 ? 8.219 14.561 3.554 1.00 89.44 724 ILE A O 1
ATOM 5716 N N . LYS A 1 725 ? 10.053 13.303 3.322 1.00 90.44 725 LYS A N 1
ATOM 5717 C CA . LYS A 1 725 ? 10.430 13.892 2.034 1.00 90.44 725 LYS A CA 1
ATOM 5718 C C . LYS A 1 725 ? 9.391 13.581 0.960 1.00 90.44 725 LYS A C 1
ATOM 5720 O O . LYS A 1 725 ? 8.993 14.464 0.208 1.00 90.44 725 LYS A O 1
ATOM 5725 N N . LEU A 1 726 ? 8.930 12.334 0.907 1.00 90.31 726 LEU A N 1
ATOM 5726 C CA . LEU A 1 726 ? 7.870 11.897 0.004 1.00 90.31 726 LEU A CA 1
ATOM 5727 C C . LEU A 1 726 ? 6.531 12.573 0.331 1.00 90.31 726 LEU A C 1
ATOM 5729 O O . LEU A 1 726 ? 5.830 12.993 -0.586 1.00 90.31 726 LEU A O 1
ATOM 5733 N N . PHE A 1 727 ? 6.210 12.723 1.618 1.00 90.38 727 PHE A N 1
ATOM 5734 C CA . PHE A 1 727 ? 5.035 13.460 2.082 1.00 90.38 727 PHE A CA 1
ATOM 5735 C C . PHE A 1 727 ? 5.079 14.933 1.652 1.00 90.38 727 PHE A C 1
ATOM 5737 O O . PHE A 1 727 ? 4.139 15.430 1.038 1.00 90.38 727 PHE A O 1
ATOM 5744 N N . ASN A 1 728 ? 6.204 15.612 1.876 1.00 90.12 728 ASN A N 1
ATOM 5745 C CA . ASN A 1 728 ? 6.416 17.004 1.489 1.00 90.12 728 ASN A CA 1
ATOM 5746 C C . ASN A 1 728 ? 6.341 17.219 -0.036 1.00 90.12 728 ASN A C 1
ATOM 5748 O O . ASN A 1 728 ? 5.793 18.225 -0.485 1.00 90.12 728 ASN A O 1
ATOM 5752 N N . CYS A 1 729 ? 6.810 16.265 -0.848 1.00 90.00 729 CYS A N 1
ATOM 5753 C CA . CYS A 1 729 ? 6.634 16.327 -2.302 1.00 90.00 729 CYS A CA 1
ATOM 5754 C C . CYS A 1 729 ? 5.166 16.354 -2.736 1.00 90.00 729 CYS A C 1
ATOM 5756 O O . CYS A 1 729 ? 4.836 16.993 -3.731 1.00 90.00 729 CYS A O 1
ATOM 5758 N N . GLU A 1 730 ? 4.308 15.591 -2.062 1.00 88.31 730 GLU A N 1
ATOM 5759 C CA . GLU A 1 730 ? 2.925 15.379 -2.495 1.00 88.31 730 GLU A CA 1
ATOM 5760 C C . GLU A 1 730 ? 1.961 16.390 -1.864 1.00 88.31 730 GLU A C 1
ATOM 5762 O O . GLU A 1 730 ? 1.074 16.889 -2.550 1.00 88.31 730 GLU A O 1
ATOM 5767 N N . PHE A 1 731 ? 2.159 16.713 -0.585 1.00 87.75 731 PHE A N 1
ATOM 5768 C CA . PHE A 1 731 ? 1.252 17.550 0.208 1.00 87.75 731 PHE A CA 1
ATOM 5769 C C . PHE A 1 731 ? 1.855 18.902 0.617 1.00 87.75 731 PHE A C 1
ATOM 5771 O O . PHE A 1 731 ? 1.157 19.736 1.186 1.00 87.75 731 PHE A O 1
ATOM 5778 N N . GLY A 1 732 ? 3.149 19.115 0.368 1.00 87.00 732 GLY A N 1
ATOM 5779 C CA . GLY A 1 732 ? 3.895 20.296 0.800 1.00 87.00 732 GLY A CA 1
ATOM 5780 C C . GLY A 1 732 ? 4.406 21.142 -0.362 1.00 87.00 732 GLY A C 1
ATOM 5781 O O . GLY A 1 732 ? 3.638 21.647 -1.174 1.00 87.00 732 GLY A O 1
ATOM 5782 N N . SER A 1 733 ? 5.728 21.326 -0.421 1.00 83.75 733 SER A N 1
ATOM 5783 C CA . SER A 1 733 ? 6.391 22.259 -1.345 1.00 83.75 733 SER A CA 1
ATOM 5784 C C . SER A 1 733 ? 6.340 21.834 -2.819 1.00 83.75 733 SER A C 1
ATOM 5786 O O . SER A 1 733 ? 6.774 22.585 -3.693 1.00 83.75 733 SER A O 1
ATOM 5788 N N . GLY A 1 734 ? 5.882 20.611 -3.109 1.00 83.81 734 GLY A N 1
ATOM 5789 C CA . GLY A 1 734 ? 5.969 20.029 -4.446 1.00 83.81 734 GLY A CA 1
ATOM 5790 C C . GLY A 1 734 ? 7.389 19.612 -4.840 1.00 83.81 734 GLY A C 1
ATOM 5791 O O . GLY A 1 734 ? 7.583 19.140 -5.963 1.00 83.81 734 GLY A O 1
ATOM 5792 N N . ASN A 1 735 ? 8.371 19.773 -3.942 1.00 83.44 735 ASN A N 1
ATOM 5793 C CA . ASN A 1 735 ? 9.786 19.519 -4.185 1.00 83.44 735 ASN A CA 1
ATOM 5794 C C . ASN A 1 735 ? 10.334 18.435 -3.243 1.00 83.44 735 ASN A C 1
ATOM 5796 O O . ASN A 1 735 ? 9.957 18.380 -2.074 1.00 83.44 735 ASN A O 1
ATOM 5800 N N . PRO A 1 736 ? 11.281 17.600 -3.712 1.00 79.31 736 PRO A N 1
ATOM 5801 C CA . PRO A 1 736 ? 11.936 16.585 -2.894 1.00 79.31 736 PRO A CA 1
ATOM 5802 C C . PRO A 1 736 ? 13.038 17.188 -2.022 1.00 79.31 736 PRO A C 1
ATOM 5804 O O . PRO A 1 736 ? 14.195 16.772 -2.104 1.00 79.31 736 PRO A O 1
ATOM 5807 N N . ASP A 1 737 ? 12.700 18.170 -1.190 1.00 79.56 737 ASP A N 1
ATOM 5808 C CA . ASP A 1 737 ? 13.583 18.671 -0.143 1.00 79.56 737 ASP A CA 1
ATOM 5809 C C . ASP A 1 737 ? 13.280 18.023 1.217 1.00 79.56 737 ASP A C 1
ATOM 5811 O O . ASP A 1 737 ? 12.172 17.565 1.492 1.00 79.56 737 ASP A O 1
ATOM 5815 N N . ASN A 1 738 ? 14.311 17.919 2.059 1.00 67.88 738 ASN A N 1
ATOM 5816 C CA . ASN A 1 738 ? 14.305 17.119 3.294 1.00 67.88 738 ASN A CA 1
ATOM 5817 C C . ASN A 1 738 ? 13.581 17.793 4.474 1.00 67.88 738 ASN A C 1
ATOM 5819 O O . ASN A 1 738 ? 13.937 17.555 5.626 1.00 67.88 738 ASN A O 1
ATOM 5823 N N . SER A 1 739 ? 12.633 18.686 4.217 1.00 75.31 739 SER A N 1
ATOM 5824 C CA . SER A 1 739 ? 12.131 19.592 5.248 1.00 75.31 739 SER A CA 1
ATOM 5825 C C . SER A 1 739 ? 10.652 19.867 5.080 1.00 75.31 739 SER A C 1
ATOM 5827 O O . SER A 1 739 ? 10.251 20.597 4.173 1.00 75.31 739 SER A O 1
ATOM 5829 N N . TRP A 1 740 ? 9.875 19.325 6.006 1.00 85.88 740 TRP A N 1
ATOM 5830 C CA . TRP A 1 740 ? 8.536 19.806 6.295 1.00 85.88 740 TRP A CA 1
ATOM 5831 C C . TRP A 1 740 ? 8.611 20.947 7.321 1.00 85.88 740 TRP A C 1
ATOM 5833 O O . TRP A 1 740 ? 9.504 20.962 8.169 1.00 85.88 740 TRP A O 1
ATOM 5843 N N . GLY A 1 741 ? 7.695 21.910 7.241 1.00 84.00 741 GLY A N 1
ATOM 5844 C CA . GLY A 1 741 ? 7.638 23.055 8.154 1.00 84.00 741 GLY A CA 1
ATOM 5845 C C . GLY A 1 741 ? 8.417 24.290 7.694 1.00 84.00 741 GLY A C 1
ATOM 5846 O O . GLY A 1 741 ? 8.806 25.111 8.520 1.00 84.00 741 GLY A O 1
ATOM 5847 N N . LYS A 1 742 ? 8.674 24.448 6.387 1.00 83.19 742 LYS A N 1
ATOM 5848 C CA . LYS A 1 742 ? 9.349 25.641 5.835 1.00 83.19 742 LYS A CA 1
ATOM 5849 C C . LYS A 1 742 ? 8.410 26.807 5.528 1.00 83.19 742 LYS A C 1
ATOM 5851 O O . LYS A 1 742 ? 8.874 27.940 5.434 1.00 83.19 742 LYS A O 1
ATOM 5856 N N . SER A 1 743 ? 7.119 26.545 5.347 1.00 82.81 743 SER A N 1
ATOM 5857 C CA . SER A 1 743 ? 6.107 27.563 5.054 1.00 82.81 743 SER A CA 1
ATOM 5858 C C . SER A 1 743 ? 4.928 27.462 6.015 1.00 82.81 743 SER A C 1
ATOM 5860 O O . SER A 1 743 ? 4.667 26.399 6.575 1.00 82.81 743 SER A O 1
ATOM 5862 N N . ALA A 1 744 ? 4.188 28.562 6.171 1.00 81.38 744 ALA A N 1
ATOM 5863 C CA . ALA A 1 744 ? 3.021 28.633 7.053 1.00 81.38 744 ALA A CA 1
ATOM 5864 C C . ALA A 1 744 ? 1.916 27.616 6.703 1.00 81.38 744 ALA A C 1
ATOM 5866 O O . ALA A 1 744 ? 1.142 27.214 7.573 1.00 81.38 744 ALA A O 1
ATOM 5867 N N . ASP A 1 745 ? 1.873 27.152 5.454 1.00 81.69 745 ASP A N 1
ATOM 5868 C CA . ASP A 1 745 ? 0.938 26.118 5.004 1.00 81.69 745 ASP A CA 1
ATOM 5869 C C . ASP A 1 745 ? 1.316 24.713 5.514 1.00 81.69 745 ASP A C 1
ATOM 5871 O O . ASP A 1 745 ? 0.474 23.820 5.568 1.00 81.69 745 ASP A O 1
ATOM 5875 N N . GLN A 1 746 ? 2.552 24.524 5.985 1.00 86.69 746 GLN A N 1
ATOM 5876 C CA . GLN A 1 746 ? 3.079 23.276 6.554 1.00 86.69 746 GLN A CA 1
ATOM 5877 C C . GLN A 1 746 ? 3.010 23.262 8.093 1.00 86.69 746 GLN A C 1
ATOM 5879 O O . GLN A 1 746 ? 3.924 22.808 8.781 1.00 86.69 746 GLN A O 1
ATOM 5884 N N . LYS A 1 747 ? 1.923 23.802 8.651 1.00 82.31 747 LYS A N 1
ATOM 5885 C CA . LYS A 1 747 ? 1.730 24.009 10.101 1.00 82.31 747 LYS A CA 1
ATOM 5886 C C . LYS A 1 747 ? 1.396 22.767 10.918 1.00 82.31 747 LYS A C 1
ATOM 5888 O O . LYS A 1 747 ? 1.489 22.813 12.139 1.00 82.31 747 LYS A O 1
ATOM 5893 N N . PHE A 1 748 ? 0.975 21.681 10.281 1.00 87.50 748 PHE A N 1
ATOM 5894 C CA . PHE A 1 748 ? 0.653 20.456 11.008 1.00 87.50 748 PHE A CA 1
ATOM 5895 C C . PHE A 1 748 ? 1.939 19.695 11.341 1.00 87.50 748 PHE A C 1
ATOM 5897 O O . PHE A 1 748 ? 2.760 19.515 10.436 1.00 87.50 748 PHE A O 1
ATOM 5904 N N . PRO A 1 749 ? 2.142 19.254 12.594 1.00 90.56 749 PRO A N 1
ATOM 5905 C CA . PRO A 1 749 ? 3.311 18.466 12.944 1.00 90.56 749 PRO A CA 1
ATOM 5906 C C . PRO A 1 749 ? 3.260 17.077 12.294 1.00 90.56 749 PRO A C 1
ATOM 5908 O O . PRO A 1 749 ? 2.200 16.457 12.183 1.00 90.56 749 PRO A O 1
ATOM 5911 N N . VAL A 1 750 ? 4.425 16.593 11.875 1.00 91.88 750 VAL A N 1
ATOM 5912 C CA . VAL A 1 750 ? 4.620 15.335 11.155 1.00 91.88 750 VAL A CA 1
ATOM 5913 C C . VAL A 1 750 ? 5.724 14.525 11.827 1.00 91.88 750 VAL A C 1
ATOM 5915 O O . VAL A 1 750 ? 6.821 15.035 12.070 1.00 91.88 750 VAL A O 1
ATOM 5918 N N . TRP A 1 751 ? 5.471 13.243 12.071 1.00 93.06 751 TRP A N 1
ATOM 5919 C CA . TRP A 1 751 ? 6.471 12.280 12.528 1.00 93.06 751 TRP A CA 1
ATOM 5920 C C . TRP A 1 751 ? 6.741 11.221 11.463 1.00 93.06 751 TRP A C 1
ATOM 5922 O O . TRP A 1 751 ? 5.815 10.589 10.956 1.00 93.06 751 TRP A O 1
ATOM 5932 N N . GLU A 1 752 ? 8.019 11.015 11.138 1.00 91.31 752 GLU A N 1
ATOM 5933 C CA . GLU A 1 752 ? 8.437 9.929 10.251 1.00 91.31 752 GLU A CA 1
ATOM 5934 C C . GLU A 1 752 ? 8.488 8.616 11.023 1.00 91.31 752 GLU A C 1
ATOM 5936 O O . GLU A 1 752 ? 9.233 8.477 11.996 1.00 91.31 752 GLU A O 1
ATOM 5941 N N . ILE A 1 753 ? 7.721 7.643 10.556 1.00 90.19 753 ILE A N 1
ATOM 5942 C CA . ILE A 1 753 ? 7.719 6.293 11.094 1.00 90.19 753 ILE A CA 1
ATOM 5943 C C . ILE A 1 753 ? 9.034 5.608 10.690 1.00 90.19 753 ILE A C 1
ATOM 5945 O O . ILE A 1 753 ? 9.415 5.683 9.520 1.00 90.19 753 ILE A O 1
ATOM 5949 N N . PRO A 1 754 ? 9.736 4.907 11.602 1.00 88.69 754 PRO A N 1
ATOM 5950 C CA . PRO A 1 754 ? 10.958 4.192 11.248 1.00 88.69 754 PRO A CA 1
ATOM 5951 C C . PRO A 1 754 ? 10.747 3.222 10.076 1.00 88.69 754 PRO A C 1
ATOM 5953 O O . PRO A 1 754 ? 9.921 2.311 10.151 1.00 88.69 754 PRO A O 1
ATOM 5956 N N . ASN A 1 755 ? 11.530 3.394 9.004 1.00 78.94 755 ASN A N 1
ATOM 5957 C CA . ASN A 1 755 ? 11.374 2.660 7.738 1.00 78.94 755 ASN A CA 1
ATOM 5958 C C . ASN A 1 755 ? 11.436 1.127 7.915 1.00 78.94 755 ASN A C 1
ATOM 5960 O O . ASN A 1 755 ? 10.701 0.390 7.267 1.00 78.94 755 ASN A O 1
ATOM 5964 N N . ASP A 1 756 ? 12.270 0.633 8.836 1.00 79.00 756 ASP A N 1
ATOM 5965 C CA . ASP A 1 756 ? 12.411 -0.805 9.124 1.00 79.00 756 ASP A CA 1
ATOM 5966 C C . ASP A 1 756 ? 11.234 -1.434 9.871 1.00 79.00 756 ASP A C 1
ATOM 5968 O O . ASP A 1 756 ? 11.121 -2.661 9.924 1.00 79.00 756 ASP A O 1
ATOM 5972 N N . SER A 1 757 ? 10.362 -0.600 10.430 1.00 78.81 757 SER A N 1
ATOM 5973 C CA . SER A 1 757 ? 9.204 -1.020 11.210 1.00 78.81 757 SER A CA 1
ATOM 5974 C C . SER A 1 757 ? 7.886 -0.717 10.500 1.00 78.81 757 SER A C 1
ATOM 5976 O O . SER A 1 757 ? 6.829 -1.017 11.049 1.00 78.81 757 SER A O 1
ATOM 5978 N N . TRP A 1 758 ? 7.915 -0.123 9.302 1.00 82.56 758 TRP A N 1
ATOM 5979 C CA . TRP A 1 758 ? 6.711 0.307 8.597 1.00 82.56 758 TRP A CA 1
ATOM 5980 C C . TRP A 1 758 ? 5.963 -0.862 7.943 1.00 82.56 758 TRP A C 1
ATOM 5982 O O . TRP A 1 758 ? 6.121 -1.160 6.756 1.00 82.56 758 TRP A O 1
ATOM 5992 N N . GLY A 1 759 ? 5.132 -1.537 8.736 1.00 83.94 759 GLY A N 1
ATOM 5993 C CA . GLY A 1 759 ? 4.227 -2.566 8.241 1.00 83.94 759 GLY A CA 1
ATOM 5994 C C . GLY A 1 759 ? 3.802 -3.602 9.277 1.00 83.94 759 GLY A C 1
ATOM 5995 O O . GLY A 1 759 ? 4.331 -3.700 10.386 1.00 83.94 759 GLY A O 1
ATOM 5996 N N . VAL A 1 760 ? 2.830 -4.426 8.900 1.00 86.31 760 VAL A N 1
ATOM 5997 C CA . VAL A 1 760 ? 2.211 -5.433 9.771 1.00 86.31 760 VAL A CA 1
ATOM 5998 C C . VAL A 1 760 ? 2.970 -6.744 9.660 1.00 86.31 760 VAL A C 1
ATOM 6000 O O . VAL A 1 760 ? 2.986 -7.369 8.599 1.00 86.31 760 VAL A O 1
ATOM 6003 N N . GLN A 1 761 ? 3.576 -7.197 10.758 1.00 89.75 761 GLN A N 1
ATOM 6004 C CA . GLN A 1 761 ? 4.375 -8.423 10.743 1.00 89.75 761 GLN A CA 1
ATOM 6005 C C . GLN A 1 761 ? 3.591 -9.652 11.197 1.00 89.75 761 GLN A C 1
ATOM 6007 O O . GLN A 1 761 ? 2.823 -9.610 12.158 1.00 89.75 761 GLN A O 1
ATOM 6012 N N . TYR A 1 762 ? 3.877 -10.782 10.562 1.00 91.19 762 TYR A N 1
ATOM 6013 C CA . TYR A 1 762 ? 3.372 -12.103 10.908 1.00 91.19 762 TYR A CA 1
ATOM 6014 C C . TYR A 1 762 ? 4.536 -13.080 11.065 1.00 91.19 762 TYR A C 1
ATOM 6016 O O . TYR A 1 762 ? 5.467 -13.074 10.258 1.00 91.19 762 TYR A O 1
ATOM 6024 N N . LYS A 1 763 ? 4.470 -13.966 12.066 1.00 92.38 763 LYS A N 1
ATOM 6025 C CA . LYS A 1 763 ? 5.454 -15.052 12.215 1.00 92.38 763 LYS A CA 1
ATOM 6026 C C . LYS A 1 763 ? 5.275 -16.097 11.121 1.00 92.38 763 LYS A C 1
ATOM 6028 O O . LYS A 1 763 ? 4.176 -16.632 10.947 1.00 92.38 763 LYS A O 1
ATOM 6033 N N . ILE A 1 764 ? 6.359 -16.435 10.428 1.00 93.25 764 ILE A N 1
ATOM 6034 C CA . ILE A 1 764 ? 6.373 -17.504 9.429 1.00 93.25 764 ILE A CA 1
ATOM 6035 C C . ILE A 1 764 ? 6.325 -18.853 10.147 1.00 93.25 764 ILE A C 1
ATOM 6037 O O . ILE A 1 764 ? 7.155 -19.156 11.000 1.00 93.25 764 ILE A O 1
ATOM 6041 N N . LYS A 1 765 ? 5.358 -19.694 9.772 1.00 93.75 765 LYS A N 1
ATOM 6042 C CA . LYS A 1 765 ? 5.286 -21.095 10.203 1.00 93.75 765 LYS A CA 1
ATOM 6043 C C . LYS A 1 765 ? 6.102 -21.999 9.282 1.00 93.75 765 LYS A C 1
ATOM 6045 O O . LYS A 1 765 ? 6.833 -22.855 9.763 1.00 93.75 765 LYS A O 1
ATOM 6050 N N . LYS A 1 766 ? 5.918 -21.853 7.967 1.00 93.12 766 LYS A N 1
ATOM 6051 C CA . LYS A 1 766 ? 6.634 -22.610 6.927 1.00 93.12 766 LYS A CA 1
ATOM 6052 C C . LYS A 1 766 ? 6.441 -21.979 5.551 1.00 93.12 766 LYS A C 1
ATOM 6054 O O . LYS A 1 766 ? 5.425 -21.328 5.313 1.00 93.12 766 LYS A O 1
ATOM 6059 N N . ALA A 1 767 ? 7.345 -22.272 4.627 1.00 90.50 767 ALA A N 1
ATOM 6060 C CA . ALA A 1 767 ? 7.209 -21.969 3.210 1.00 90.50 767 ALA A CA 1
ATOM 6061 C C . ALA A 1 767 ? 7.133 -23.275 2.409 1.00 90.50 767 ALA A C 1
ATOM 6063 O O . ALA A 1 767 ? 7.925 -24.194 2.612 1.00 90.50 767 ALA A O 1
ATOM 6064 N N . VAL A 1 768 ? 6.175 -23.381 1.491 1.00 89.69 768 VAL A N 1
ATOM 6065 C CA . VAL A 1 768 ? 6.030 -24.551 0.610 1.00 89.69 768 VAL A CA 1
ATOM 6066 C C . VAL A 1 768 ? 5.854 -24.111 -0.834 1.00 89.69 768 VAL A C 1
ATOM 6068 O O . VAL A 1 768 ? 5.498 -22.970 -1.112 1.00 89.69 768 VAL A O 1
ATOM 6071 N N . LYS A 1 769 ? 6.074 -25.024 -1.774 1.00 84.69 769 LYS A N 1
ATOM 6072 C CA . LYS A 1 769 ? 5.738 -24.790 -3.178 1.00 84.69 769 LYS A CA 1
ATOM 6073 C C . LYS A 1 769 ? 4.218 -24.705 -3.336 1.00 84.69 769 LYS A C 1
ATOM 6075 O O . LYS A 1 769 ? 3.501 -25.561 -2.823 1.00 84.69 769 LYS A O 1
ATOM 6080 N N . ASP A 1 770 ? 3.732 -23.705 -4.062 1.00 78.81 770 ASP A N 1
ATOM 6081 C CA . ASP A 1 770 ? 2.310 -23.586 -4.357 1.00 78.81 770 ASP A CA 1
ATOM 6082 C C . ASP A 1 770 ? 1.856 -24.674 -5.358 1.00 78.81 770 ASP A C 1
ATOM 6084 O O . ASP A 1 770 ? 2.387 -24.727 -6.476 1.00 78.81 770 ASP A O 1
ATOM 6088 N N . PRO A 1 771 ? 0.869 -25.527 -5.012 1.00 72.06 771 PRO A N 1
ATOM 6089 C CA . PRO A 1 771 ? 0.321 -26.525 -5.932 1.00 72.06 771 PRO A CA 1
ATOM 6090 C C . PRO A 1 771 ? -0.346 -25.920 -7.179 1.00 72.06 771 PRO A C 1
ATOM 6092 O O . PRO A 1 771 ? -0.395 -26.583 -8.208 1.00 72.06 771 PRO A O 1
ATOM 6095 N N . LEU A 1 772 ? -0.810 -24.663 -7.132 1.00 68.69 772 LEU A N 1
ATOM 6096 C CA . LEU A 1 772 ? -1.473 -23.991 -8.264 1.00 68.69 772 LEU A CA 1
ATOM 6097 C C . LEU A 1 772 ? -0.504 -23.260 -9.205 1.00 68.69 772 LEU A C 1
ATOM 6099 O O . LEU A 1 772 ? -0.920 -22.595 -10.155 1.00 68.69 772 LEU A O 1
ATOM 6103 N N . SER A 1 773 ? 0.799 -23.369 -8.959 1.00 63.53 773 SER A N 1
ATOM 6104 C CA . SER A 1 773 ? 1.794 -22.495 -9.578 1.00 63.53 773 SER A CA 1
ATOM 6105 C C . SER A 1 773 ? 2.007 -22.659 -11.091 1.00 63.53 773 SER A C 1
ATOM 6107 O O . SER A 1 773 ? 2.636 -21.807 -11.713 1.00 63.53 773 SER A O 1
ATOM 6109 N N . ASN A 1 774 ? 1.421 -23.681 -11.718 1.00 58.62 774 ASN A N 1
ATOM 6110 C CA . ASN A 1 774 ? 1.471 -23.857 -13.173 1.00 58.62 774 ASN A CA 1
ATOM 6111 C C . ASN A 1 774 ? 0.327 -23.155 -13.933 1.00 58.62 774 ASN A C 1
ATOM 6113 O O . ASN A 1 774 ? 0.353 -23.137 -15.159 1.00 58.62 774 ASN A O 1
ATOM 6117 N N . ILE A 1 775 ? -0.667 -22.574 -13.249 1.00 52.88 775 ILE A N 1
ATOM 6118 C CA . ILE A 1 775 ? -1.934 -22.178 -13.895 1.00 52.88 775 ILE A CA 1
ATOM 6119 C C . ILE A 1 775 ? -1.889 -20.764 -14.516 1.00 52.88 775 ILE A C 1
ATOM 6121 O O . ILE A 1 775 ? -2.630 -20.489 -15.449 1.00 52.88 775 ILE A O 1
ATOM 6125 N N . ASN A 1 776 ? -0.991 -19.870 -14.073 1.00 52.50 776 ASN A N 1
ATOM 6126 C CA . ASN A 1 776 ? -1.049 -18.435 -14.429 1.00 52.50 776 ASN A CA 1
ATOM 6127 C C . ASN A 1 776 ? 0.203 -17.863 -15.128 1.00 52.50 776 ASN A C 1
ATOM 6129 O O . ASN A 1 776 ? 0.411 -16.654 -15.104 1.00 52.50 776 ASN A O 1
ATOM 6133 N N . GLY A 1 777 ? 1.085 -18.690 -15.699 1.00 55.81 777 GLY A N 1
ATOM 6134 C CA . GLY A 1 777 ? 2.247 -18.207 -16.475 1.00 55.81 777 GLY A CA 1
ATOM 6135 C C . GLY A 1 777 ? 3.378 -17.529 -15.675 1.00 55.81 777 GLY A C 1
ATOM 6136 O O . GLY A 1 777 ? 4.399 -17.163 -16.247 1.00 55.81 777 GLY A O 1
ATOM 6137 N N . TYR A 1 778 ? 3.243 -17.398 -14.355 1.00 54.91 778 TYR A N 1
ATOM 6138 C CA . TYR A 1 778 ? 4.227 -16.760 -13.466 1.00 54.91 778 TYR A CA 1
ATOM 6139 C C . TYR A 1 778 ? 5.269 -17.733 -12.858 1.00 54.91 778 TYR A C 1
ATOM 6141 O O . TYR A 1 778 ? 6.084 -17.322 -12.031 1.00 54.91 778 TYR A O 1
ATOM 6149 N N . GLY A 1 779 ? 5.270 -19.011 -13.258 1.00 60.53 779 GLY A N 1
ATOM 6150 C CA . GLY A 1 779 ? 6.176 -20.041 -12.724 1.00 60.53 779 GLY A CA 1
ATOM 6151 C C . GLY A 1 779 ? 5.864 -20.474 -11.281 1.00 60.53 779 GLY A C 1
ATOM 6152 O O . GLY A 1 779 ? 4.891 -20.027 -10.673 1.00 60.53 779 GLY A O 1
ATOM 6153 N N . ARG A 1 780 ? 6.697 -21.368 -10.719 1.00 68.62 780 ARG A N 1
ATOM 6154 C CA . ARG A 1 780 ? 6.535 -21.936 -9.364 1.00 68.62 780 ARG A CA 1
ATOM 6155 C C . ARG A 1 780 ? 6.582 -20.865 -8.262 1.00 68.62 780 ARG A C 1
ATOM 6157 O O . ARG A 1 780 ? 7.662 -20.465 -7.845 1.00 68.62 780 ARG A O 1
ATOM 6164 N N . MET A 1 781 ? 5.424 -20.433 -7.757 1.00 79.75 781 MET A N 1
ATOM 6165 C CA . MET A 1 781 ? 5.322 -19.485 -6.636 1.00 79.75 781 MET A CA 1
ATOM 6166 C C . MET A 1 781 ? 5.476 -20.178 -5.271 1.00 79.75 781 MET A C 1
ATOM 6168 O O . MET A 1 781 ? 4.946 -21.277 -5.081 1.00 79.75 781 MET A O 1
ATOM 6172 N N . PRO A 1 782 ? 6.156 -19.562 -4.288 1.00 85.38 782 PRO A N 1
ATOM 6173 C CA . PRO A 1 782 ? 6.147 -20.028 -2.911 1.00 85.38 782 PRO A CA 1
ATOM 6174 C C . PRO A 1 782 ? 4.888 -19.562 -2.175 1.00 85.38 782 PRO A C 1
ATOM 6176 O O . PRO A 1 782 ? 4.440 -18.421 -2.308 1.00 85.38 782 PRO A O 1
ATOM 6179 N N . ARG A 1 783 ? 4.363 -20.452 -1.339 1.00 91.31 783 ARG A N 1
ATOM 6180 C CA . ARG A 1 783 ? 3.286 -20.200 -0.392 1.00 91.31 783 ARG A CA 1
ATOM 6181 C C . ARG A 1 783 ? 3.863 -20.112 1.019 1.00 91.31 783 ARG A C 1
ATOM 6183 O O . ARG A 1 783 ? 4.394 -21.097 1.531 1.00 91.31 783 ARG A O 1
ATOM 6190 N N . ILE A 1 784 ? 3.742 -18.948 1.643 1.00 93.56 784 ILE A N 1
ATOM 6191 C CA . ILE A 1 784 ? 4.263 -18.643 2.977 1.00 93.56 784 ILE A CA 1
ATOM 6192 C C . ILE A 1 784 ? 3.121 -18.737 3.983 1.00 93.56 784 ILE A C 1
ATOM 6194 O O . ILE A 1 784 ? 2.231 -17.889 3.990 1.00 93.56 784 ILE A O 1
ATOM 6198 N N . TYR A 1 785 ? 3.128 -19.775 4.814 1.00 94.75 785 TYR A N 1
ATOM 6199 C CA . TYR A 1 785 ? 2.161 -19.954 5.894 1.00 94.75 785 TYR A CA 1
ATOM 6200 C C . TYR A 1 785 ? 2.592 -19.166 7.122 1.00 94.75 785 TYR A C 1
ATOM 6202 O O . TYR A 1 785 ? 3.749 -19.253 7.537 1.00 94.75 785 TYR A O 1
ATOM 6210 N N . VAL A 1 786 ? 1.646 -18.472 7.743 1.00 94.44 786 VAL A N 1
ATOM 6211 C CA . VAL A 1 786 ? 1.882 -17.640 8.925 1.00 94.44 786 VAL A CA 1
ATOM 6212 C C . VAL A 1 786 ? 1.035 -18.088 10.118 1.00 94.44 786 VAL A C 1
ATOM 6214 O O . VAL A 1 786 ? 0.026 -18.780 9.962 1.00 94.44 786 VAL A O 1
ATOM 6217 N N . GLN A 1 787 ? 1.488 -17.759 11.327 1.00 92.00 787 GLN A N 1
ATOM 6218 C CA . GLN A 1 787 ? 0.817 -18.122 12.579 1.00 92.00 787 GLN A CA 1
ATOM 6219 C C . GLN A 1 787 ? -0.384 -17.212 12.870 1.00 92.00 787 GLN A C 1
ATOM 6221 O O . GLN A 1 787 ? -0.378 -16.044 12.496 1.00 92.00 787 GLN A O 1
ATOM 6226 N N . SER A 1 788 ? -1.395 -17.759 13.554 1.00 84.00 788 SER A N 1
ATOM 6227 C CA . SER A 1 788 ? -2.565 -17.033 14.087 1.00 84.00 788 SER A CA 1
ATOM 6228 C C . SER A 1 788 ? -3.300 -16.126 13.086 1.00 84.00 788 SER A C 1
ATOM 6230 O O . SER A 1 788 ? -3.924 -15.145 13.473 1.00 84.00 788 SER A O 1
ATOM 6232 N N . ALA A 1 789 ? -3.238 -16.462 11.796 1.00 85.38 789 ALA A N 1
ATOM 6233 C CA . ALA A 1 789 ? -3.893 -15.731 10.720 1.00 85.38 789 ALA A CA 1
ATOM 6234 C C . ALA A 1 789 ? -5.217 -16.384 10.300 1.00 85.38 789 ALA A C 1
ATOM 6236 O O . ALA A 1 789 ? -5.302 -17.610 10.176 1.00 85.38 789 ALA A O 1
ATOM 6237 N N . ASN A 1 790 ? -6.222 -15.549 10.025 1.00 87.06 790 ASN A N 1
ATOM 6238 C CA . ASN A 1 790 ? -7.529 -15.951 9.501 1.00 87.06 790 ASN A CA 1
ATOM 6239 C C . ASN A 1 790 ? -8.017 -14.974 8.413 1.00 87.06 790 ASN A C 1
ATOM 6241 O O . ASN A 1 790 ? -9.035 -14.303 8.553 1.00 87.06 790 ASN A O 1
ATOM 6245 N N . PHE A 1 791 ? -7.240 -14.845 7.343 1.00 88.50 791 PHE A N 1
ATOM 6246 C CA . PHE A 1 791 ? -7.479 -13.894 6.263 1.00 88.50 791 PHE A CA 1
ATOM 6247 C C . PHE A 1 791 ? -8.649 -14.313 5.370 1.00 88.50 791 PHE A C 1
ATOM 6249 O O . PHE A 1 791 ? -8.877 -15.500 5.112 1.00 88.50 791 PHE A O 1
ATOM 6256 N N . ARG A 1 792 ? -9.332 -13.330 4.779 1.00 88.69 792 ARG A N 1
ATOM 6257 C CA . ARG A 1 792 ? -10.252 -13.585 3.665 1.00 88.69 792 ARG A CA 1
ATOM 6258 C C . ARG A 1 792 ? -9.448 -13.933 2.407 1.00 88.69 792 ARG A C 1
ATOM 6260 O O . ARG A 1 792 ? -8.325 -13.459 2.198 1.00 88.69 792 ARG A O 1
ATOM 6267 N N . LYS A 1 793 ? -10.021 -14.766 1.535 1.00 90.38 793 LYS A N 1
ATOM 6268 C CA . LYS A 1 793 ? -9.406 -15.119 0.244 1.00 90.38 793 LYS A CA 1
ATOM 6269 C C . LYS A 1 793 ? -9.121 -13.843 -0.558 1.00 90.38 793 LYS A C 1
ATOM 6271 O O . LYS A 1 793 ? -10.022 -13.037 -0.752 1.00 90.38 793 LYS A O 1
ATOM 6276 N N . ASN A 1 794 ? -7.892 -13.686 -1.055 1.00 89.19 794 ASN A N 1
ATOM 6277 C CA . ASN A 1 794 ? -7.438 -12.520 -1.836 1.00 89.19 794 ASN A CA 1
ATOM 6278 C C . ASN A 1 794 ? -7.521 -11.155 -1.128 1.00 89.19 794 ASN A C 1
ATOM 6280 O O . ASN A 1 794 ? -7.384 -10.126 -1.797 1.00 89.19 794 ASN A O 1
ATOM 6284 N N . GLN A 1 795 ? -7.692 -11.141 0.194 1.00 86.75 795 GLN A N 1
ATOM 6285 C CA . GLN A 1 795 ? -7.662 -9.925 1.000 1.00 86.75 795 GLN A CA 1
ATOM 6286 C C . GLN A 1 795 ? -6.419 -9.072 0.742 1.00 86.75 795 GLN A C 1
ATOM 6288 O O . GLN A 1 795 ? -6.548 -7.881 0.545 1.00 86.75 795 GLN A O 1
ATOM 6293 N N . PHE A 1 796 ? -5.237 -9.672 0.632 1.00 87.69 796 PHE A N 1
ATOM 6294 C CA . PHE A 1 796 ? -3.973 -8.953 0.442 1.00 87.69 796 PHE A CA 1
ATOM 6295 C C . PHE A 1 796 ? -3.441 -9.063 -0.988 1.00 87.69 796 PHE A C 1
ATOM 6297 O O . PHE A 1 796 ? -2.261 -8.851 -1.249 1.00 87.69 796 PHE A O 1
ATOM 6304 N N . LYS A 1 797 ? -4.281 -9.446 -1.956 1.00 87.25 797 LYS A N 1
ATOM 6305 C CA . LYS A 1 797 ? -3.856 -9.518 -3.357 1.00 87.25 797 LYS A CA 1
ATOM 6306 C C . LYS A 1 797 ? -3.495 -8.120 -3.867 1.00 87.25 797 LYS A C 1
ATOM 6308 O O . LYS A 1 797 ? -4.369 -7.254 -3.933 1.00 87.25 797 LYS A O 1
ATOM 6313 N N . GLY A 1 798 ? -2.255 -7.972 -4.332 1.00 82.69 798 GLY A N 1
ATOM 6314 C CA . GLY A 1 798 ? -1.690 -6.726 -4.848 1.00 82.69 798 GLY A CA 1
ATOM 6315 C C . GLY A 1 798 ? -0.729 -6.032 -3.884 1.00 82.69 798 GLY A C 1
ATOM 6316 O O . GLY A 1 798 ? 0.088 -5.247 -4.365 1.00 82.69 798 GLY A O 1
ATOM 6317 N N . GLU A 1 799 ? -0.792 -6.378 -2.596 1.00 86.06 799 GLU A N 1
ATOM 6318 C CA . GLU A 1 799 ? 0.024 -5.800 -1.527 1.00 86.06 799 GLU A CA 1
ATOM 6319 C C . GLU A 1 799 ? 1.506 -6.149 -1.666 1.00 86.06 799 GLU A C 1
ATOM 6321 O O . GLU A 1 799 ? 1.888 -7.092 -2.376 1.00 86.06 799 GLU A O 1
ATOM 6326 N N . THR A 1 800 ? 2.350 -5.403 -0.954 1.00 87.81 800 THR A N 1
ATOM 6327 C CA . THR A 1 800 ? 3.792 -5.657 -0.894 1.00 87.81 800 THR A CA 1
ATOM 6328 C C . THR A 1 800 ? 4.164 -6.327 0.420 1.00 87.81 800 THR A C 1
ATOM 6330 O O . THR A 1 800 ? 3.810 -5.858 1.493 1.00 87.81 800 THR A O 1
ATOM 6333 N N . LEU A 1 801 ? 4.901 -7.427 0.326 1.00 90.06 801 LEU A N 1
ATOM 6334 C CA . LEU A 1 801 ? 5.380 -8.223 1.443 1.00 90.06 801 LEU A CA 1
ATOM 6335 C C . LEU A 1 801 ? 6.908 -8.160 1.497 1.00 90.06 801 LEU A C 1
ATOM 6337 O O . LEU A 1 801 ? 7.574 -8.458 0.508 1.00 90.06 801 LEU A O 1
ATOM 6341 N N . GLU A 1 802 ? 7.456 -7.794 2.648 1.00 90.12 802 GLU A N 1
ATOM 6342 C CA . GLU A 1 802 ? 8.884 -7.793 2.961 1.00 90.12 802 GLU A CA 1
ATOM 6343 C C . GLU A 1 802 ? 9.215 -8.976 3.881 1.00 90.12 802 GLU A C 1
ATOM 6345 O O . GLU A 1 802 ? 8.498 -9.244 4.844 1.00 90.12 802 GLU A O 1
ATOM 6350 N N . PHE A 1 803 ? 10.280 -9.720 3.589 1.00 89.88 803 PHE A N 1
ATOM 6351 C CA . PHE A 1 803 ? 10.787 -10.737 4.517 1.00 89.88 803 PHE A CA 1
ATOM 6352 C C . PHE A 1 803 ? 11.639 -10.075 5.597 1.00 89.88 803 PHE A C 1
ATOM 6354 O O . PHE A 1 803 ? 12.428 -9.186 5.295 1.00 89.88 803 PHE A O 1
ATOM 6361 N N . VAL A 1 804 ? 11.475 -10.506 6.846 1.00 88.00 804 VAL A N 1
ATOM 6362 C CA . VAL A 1 804 ? 12.180 -9.946 8.002 1.00 88.00 804 VAL A CA 1
ATOM 6363 C C . VAL A 1 804 ? 12.821 -11.084 8.798 1.00 88.00 804 VAL A C 1
ATOM 6365 O O . VAL A 1 804 ? 12.129 -12.032 9.181 1.00 88.00 804 VAL A O 1
ATOM 6368 N N . ASP A 1 805 ? 14.126 -10.987 9.053 1.00 85.31 805 ASP A N 1
ATOM 6369 C CA . ASP A 1 805 ? 14.845 -11.812 10.032 1.00 85.31 805 ASP A CA 1
ATOM 6370 C C . ASP A 1 805 ? 15.092 -10.993 11.305 1.00 85.31 805 ASP A C 1
ATOM 6372 O O . ASP A 1 805 ? 15.886 -10.053 11.333 1.00 85.31 805 ASP A O 1
ATOM 6376 N N . SER A 1 806 ? 14.374 -11.328 12.380 1.00 76.62 806 SER A N 1
ATOM 6377 C CA . SER A 1 806 ? 14.502 -10.616 13.655 1.00 76.62 806 SER A CA 1
ATOM 6378 C C . SER A 1 806 ? 15.638 -11.118 14.551 1.00 76.62 806 SER A C 1
ATOM 6380 O O . SER A 1 806 ? 15.931 -10.480 15.561 1.00 76.62 806 SER A O 1
ATOM 6382 N N . LYS A 1 807 ? 16.269 -12.253 14.221 1.00 70.94 807 LYS A N 1
ATOM 6383 C CA . LYS A 1 807 ? 17.233 -12.937 15.104 1.00 70.94 807 LYS A CA 1
ATOM 6384 C C . LYS A 1 807 ? 18.670 -12.811 14.644 1.00 70.94 807 LYS A C 1
ATOM 6386 O O . LYS A 1 807 ? 19.578 -12.821 15.471 1.00 70.94 807 LYS A O 1
ATOM 6391 N N . HIS A 1 808 ? 18.881 -12.687 13.346 1.00 62.00 808 HIS A N 1
ATOM 6392 C CA . HIS A 1 808 ? 20.204 -12.549 12.784 1.00 62.00 808 HIS A CA 1
ATOM 6393 C C . HIS A 1 808 ? 20.139 -11.318 11.888 1.00 62.00 808 HIS A C 1
ATOM 6395 O O . HIS A 1 808 ? 19.489 -11.361 10.860 1.00 62.00 808 HIS A O 1
ATOM 6401 N N . GLN A 1 809 ? 20.828 -10.230 12.232 1.00 58.56 809 GLN A N 1
ATOM 6402 C CA . GLN A 1 809 ? 20.954 -9.056 11.345 1.00 58.56 809 GLN A CA 1
ATOM 6403 C C . GLN A 1 809 ? 22.343 -8.954 10.683 1.00 58.56 809 GLN A C 1
ATOM 6405 O O . GLN A 1 809 ? 22.543 -8.126 9.804 1.00 58.56 809 GLN A O 1
ATOM 6410 N N . ASN A 1 810 ? 23.298 -9.816 11.078 1.00 55.22 810 ASN A N 1
ATOM 6411 C CA . ASN A 1 810 ? 24.720 -9.711 10.699 1.00 55.22 810 ASN A CA 1
ATOM 6412 C C . ASN A 1 810 ? 25.338 -11.002 10.097 1.00 55.22 810 ASN A C 1
ATOM 6414 O O . ASN A 1 810 ? 26.558 -11.149 10.078 1.00 55.22 810 ASN A O 1
ATOM 6418 N N . GLY A 1 811 ? 24.532 -11.972 9.654 1.00 52.38 811 GLY A N 1
ATOM 6419 C CA . GLY A 1 811 ? 24.966 -13.285 9.157 1.00 52.38 811 GLY A CA 1
ATOM 6420 C C . GLY A 1 811 ? 24.867 -13.424 7.633 1.00 52.38 811 GLY A C 1
ATOM 6421 O O . GLY A 1 811 ? 23.913 -12.972 7.008 1.00 52.38 811 GLY A O 1
ATOM 6422 N N . THR A 1 812 ? 25.834 -14.112 7.027 1.00 51.16 812 THR A N 1
ATOM 6423 C CA . THR A 1 812 ? 25.994 -14.276 5.567 1.00 51.16 812 THR A CA 1
ATOM 6424 C C . THR A 1 812 ? 24.914 -15.128 4.875 1.00 51.16 812 THR A C 1
ATOM 6426 O O . THR A 1 812 ? 24.821 -15.117 3.646 1.00 51.16 812 THR A O 1
ATOM 6429 N N . ASP A 1 813 ? 24.060 -15.827 5.632 1.00 53.88 813 ASP A N 1
ATOM 6430 C CA . ASP A 1 813 ? 22.968 -16.666 5.108 1.00 53.88 813 ASP A CA 1
ATOM 6431 C C . ASP A 1 813 ? 21.610 -15.939 4.957 1.00 53.88 813 ASP A C 1
ATOM 6433 O O . ASP A 1 813 ? 20.653 -16.508 4.423 1.00 53.88 813 ASP A O 1
ATOM 6437 N N . GLN A 1 814 ? 21.523 -14.653 5.321 1.00 58.28 814 GLN A N 1
ATOM 6438 C CA . GLN A 1 814 ? 20.286 -13.845 5.365 1.00 58.28 814 GLN A CA 1
ATOM 6439 C C . GLN A 1 814 ? 19.800 -13.312 4.013 1.00 58.28 814 GLN A C 1
ATOM 6441 O O . GLN A 1 814 ? 19.251 -12.219 3.931 1.00 58.28 814 GLN A O 1
ATOM 6446 N N . ARG A 1 815 ? 19.943 -14.085 2.932 1.00 68.25 815 ARG A N 1
ATOM 6447 C CA . ARG A 1 815 ? 19.776 -13.624 1.533 1.00 68.25 815 ARG A CA 1
ATOM 6448 C C . ARG A 1 815 ? 18.404 -13.030 1.162 1.00 68.25 815 ARG A C 1
ATOM 6450 O O . ARG A 1 815 ? 18.200 -12.661 0.004 1.00 68.25 815 ARG A O 1
ATOM 6457 N N . PHE A 1 816 ? 17.453 -13.019 2.090 1.00 78.12 816 PHE A N 1
ATOM 6458 C CA . PHE A 1 816 ? 16.075 -12.601 1.885 1.00 78.12 816 PHE A CA 1
ATOM 6459 C C . PHE A 1 816 ? 15.593 -11.497 2.823 1.00 78.12 816 PHE A C 1
ATOM 6461 O O . PHE A 1 816 ? 14.548 -10.917 2.527 1.00 78.12 816 PHE A O 1
ATOM 6468 N N . ASP A 1 817 ? 16.318 -11.177 3.894 1.00 84.38 817 ASP A N 1
ATOM 6469 C CA . ASP A 1 817 ? 15.920 -10.101 4.802 1.00 84.38 817 ASP A CA 1
ATOM 6470 C C . ASP A 1 817 ? 15.823 -8.760 4.050 1.00 84.38 817 ASP A C 1
ATOM 6472 O O . ASP A 1 817 ? 16.697 -8.419 3.261 1.00 84.38 817 ASP A O 1
ATOM 6476 N N . GLY A 1 818 ? 14.717 -8.038 4.209 1.00 82.88 818 GLY A N 1
ATOM 6477 C CA . GLY A 1 818 ? 14.406 -6.799 3.489 1.00 82.88 818 GLY A CA 1
ATOM 6478 C C . GLY A 1 818 ? 14.054 -6.952 1.998 1.00 82.88 818 GLY A C 1
ATOM 6479 O O . GLY A 1 818 ? 13.780 -5.963 1.308 1.00 82.88 818 GLY A O 1
ATOM 6480 N N . THR A 1 819 ? 13.989 -8.180 1.465 1.00 85.50 819 THR A N 1
ATOM 6481 C CA . THR A 1 819 ? 13.500 -8.403 0.094 1.00 85.50 819 THR A CA 1
ATOM 6482 C C . THR A 1 819 ? 11.987 -8.219 0.010 1.00 85.50 819 THR A C 1
ATOM 6484 O O . THR A 1 819 ? 11.231 -8.802 0.790 1.00 85.50 819 THR A O 1
ATOM 6487 N N . ARG A 1 820 ? 11.539 -7.425 -0.969 1.00 88.06 820 ARG A N 1
ATOM 6488 C CA . ARG A 1 820 ? 10.137 -7.045 -1.167 1.00 88.06 820 ARG A CA 1
ATOM 6489 C C . ARG A 1 820 ? 9.539 -7.761 -2.364 1.00 88.06 820 ARG A C 1
ATOM 6491 O O . ARG A 1 820 ? 10.107 -7.767 -3.457 1.00 88.06 820 ARG A O 1
ATOM 6498 N N . TRP A 1 821 ? 8.350 -8.309 -2.166 1.00 85.94 821 TRP A N 1
ATOM 6499 C CA . TRP A 1 821 ? 7.641 -9.110 -3.148 1.00 85.94 821 TRP A CA 1
ATOM 6500 C C . TRP A 1 821 ? 6.169 -8.755 -3.186 1.00 85.94 821 TRP A C 1
ATOM 6502 O O . TRP A 1 821 ? 5.561 -8.417 -2.177 1.00 85.94 821 TRP A O 1
ATOM 6512 N N . ARG A 1 822 ? 5.561 -8.903 -4.357 1.00 85.75 822 ARG A N 1
ATOM 6513 C CA . ARG A 1 822 ? 4.123 -8.707 -4.497 1.00 85.75 822 ARG A CA 1
ATOM 6514 C C . ARG A 1 822 ? 3.354 -9.949 -4.078 1.00 85.75 822 ARG A C 1
ATOM 6516 O O . ARG A 1 822 ? 3.658 -11.049 -4.552 1.00 85.75 822 ARG A O 1
ATOM 6523 N N . VAL A 1 823 ? 2.298 -9.760 -3.296 1.00 87.75 823 VAL A N 1
ATOM 6524 C CA . VAL A 1 823 ? 1.309 -10.797 -3.001 1.00 87.75 823 VAL A CA 1
ATOM 6525 C C . VAL A 1 823 ? 0.421 -11.002 -4.230 1.00 87.75 823 VAL A C 1
ATOM 6527 O O . VAL A 1 823 ? -0.382 -10.148 -4.608 1.00 87.75 823 VAL A O 1
ATOM 6530 N N . VAL A 1 824 ? 0.558 -12.159 -4.876 1.00 86.12 824 VAL A N 1
ATOM 6531 C CA . VAL A 1 824 ? -0.251 -12.542 -6.046 1.00 86.12 824 VAL A CA 1
ATOM 6532 C C . VAL A 1 824 ? -1.644 -12.975 -5.614 1.00 86.12 824 VAL A C 1
ATOM 6534 O O . VAL A 1 824 ? -2.632 -12.674 -6.288 1.00 86.12 824 VAL A O 1
ATOM 6537 N N . TYR A 1 825 ? -1.714 -13.697 -4.499 1.00 88.44 825 TYR A N 1
ATOM 6538 C CA . TYR A 1 825 ? -2.949 -14.101 -3.848 1.00 88.44 825 TYR A CA 1
ATOM 6539 C C . TYR A 1 825 ? -2.662 -14.568 -2.414 1.00 88.44 825 TYR A C 1
ATOM 6541 O O . TYR A 1 825 ? -1.529 -14.908 -2.073 1.00 88.44 825 TYR A O 1
ATOM 6549 N N . ASN A 1 826 ? -3.691 -14.623 -1.573 1.00 92.06 826 ASN A N 1
ATOM 6550 C CA . ASN A 1 826 ? -3.603 -15.146 -0.209 1.00 92.06 826 ASN A CA 1
ATOM 6551 C C . ASN A 1 826 ? -4.826 -16.022 0.107 1.00 92.06 826 ASN A C 1
ATOM 6553 O O . ASN A 1 826 ? -5.912 -15.825 -0.449 1.00 92.06 826 ASN A O 1
ATOM 6557 N N . GLY A 1 827 ? -4.634 -16.999 0.990 1.00 92.31 827 GLY A N 1
ATOM 6558 C CA . GLY A 1 827 ? -5.707 -17.810 1.573 1.00 92.31 827 GLY A CA 1
ATOM 6559 C C . GLY A 1 827 ? -5.877 -17.515 3.060 1.00 92.31 827 GLY A C 1
ATOM 6560 O O . GLY A 1 827 ? -5.376 -16.504 3.539 1.00 92.31 827 GLY A O 1
ATOM 6561 N N . LYS A 1 828 ? -6.531 -18.426 3.795 1.00 92.06 828 LYS A N 1
ATOM 6562 C CA . LYS A 1 828 ? -6.879 -18.255 5.220 1.00 92.06 828 LYS A CA 1
ATOM 6563 C C . LYS A 1 828 ? -5.682 -17.926 6.121 1.00 92.06 828 LYS A C 1
ATOM 6565 O O . LYS A 1 828 ? -5.813 -17.166 7.064 1.00 92.06 828 LYS A O 1
ATOM 6570 N N . ASN A 1 829 ? -4.514 -18.497 5.854 1.00 93.25 829 ASN A N 1
ATOM 6571 C CA . ASN A 1 829 ? -3.345 -18.374 6.730 1.00 93.25 829 ASN A CA 1
ATOM 6572 C C . ASN A 1 829 ? -2.021 -18.357 5.959 1.00 93.25 829 ASN A C 1
ATOM 6574 O O . ASN A 1 829 ? -0.989 -18.801 6.469 1.00 93.25 829 ASN A O 1
ATOM 6578 N N . PHE A 1 830 ? -2.054 -17.921 4.701 1.00 94.44 830 PHE A N 1
ATOM 6579 C CA . PHE A 1 830 ? -0.863 -17.907 3.870 1.00 94.44 830 PHE A CA 1
ATOM 6580 C C . PHE A 1 830 ? -0.882 -16.794 2.830 1.00 94.44 830 PHE A C 1
ATOM 6582 O O . PHE A 1 830 ? -1.944 -16.427 2.322 1.00 94.44 830 PHE A O 1
ATOM 6589 N N . PHE A 1 831 ? 0.312 -16.363 2.438 1.00 92.75 831 PHE A N 1
ATOM 6590 C CA . PHE A 1 831 ? 0.568 -15.500 1.288 1.00 92.75 831 PHE A CA 1
ATOM 6591 C C . PHE A 1 831 ? 1.186 -16.308 0.152 1.00 92.75 831 PHE A C 1
ATOM 6593 O O . PHE A 1 831 ? 1.944 -17.243 0.399 1.00 92.75 831 PHE A O 1
ATOM 6600 N N . THR A 1 832 ? 0.902 -15.938 -1.091 1.00 90.31 832 THR A N 1
ATOM 6601 C CA . THR A 1 832 ? 1.638 -16.431 -2.258 1.00 90.31 832 THR A CA 1
ATOM 6602 C C . THR A 1 832 ? 2.251 -15.251 -2.987 1.00 90.31 832 THR A C 1
ATOM 6604 O O . THR A 1 832 ? 1.545 -14.295 -3.316 1.00 90.31 832 THR A O 1
ATOM 6607 N N . VAL A 1 833 ? 3.559 -15.308 -3.230 1.00 86.00 833 VAL A N 1
ATOM 6608 C CA . VAL A 1 833 ? 4.329 -14.188 -3.789 1.00 86.00 833 VAL A CA 1
ATOM 6609 C C . VAL A 1 833 ? 4.927 -14.523 -5.155 1.00 86.00 833 VAL A C 1
ATOM 6611 O O . VAL A 1 833 ? 5.247 -15.674 -5.446 1.00 86.00 833 VAL A O 1
ATOM 6614 N N . ALA A 1 834 ? 5.067 -13.517 -6.020 1.00 75.44 834 ALA A N 1
ATOM 6615 C CA . ALA A 1 834 ? 5.622 -13.695 -7.363 1.00 75.44 834 ALA A CA 1
ATOM 6616 C C . ALA A 1 834 ? 7.159 -13.715 -7.330 1.00 75.44 834 ALA A C 1
ATOM 6618 O O . ALA A 1 834 ? 7.774 -12.656 -7.377 1.00 75.44 834 ALA A O 1
ATOM 6619 N N . THR A 1 835 ? 7.779 -14.899 -7.307 1.00 70.69 835 THR A N 1
ATOM 6620 C CA . THR A 1 835 ? 9.253 -15.053 -7.352 1.00 70.69 835 THR A CA 1
ATOM 6621 C C . THR A 1 835 ? 9.825 -15.360 -8.737 1.00 70.69 835 THR A C 1
ATOM 6623 O O . THR A 1 835 ? 11.043 -15.409 -8.906 1.00 70.69 835 THR A O 1
ATOM 6626 N N . GLY A 1 836 ? 8.953 -15.587 -9.724 1.00 56.62 836 GLY A N 1
ATOM 6627 C CA . GLY A 1 836 ? 9.261 -15.710 -11.151 1.00 56.62 836 GLY A CA 1
ATOM 6628 C C . GLY A 1 836 ? 10.256 -16.796 -11.574 1.00 56.62 836 GLY A C 1
ATOM 6629 O O . GLY A 1 836 ? 10.676 -16.776 -12.726 1.00 56.62 836 GLY A O 1
ATOM 6630 N N . SER A 1 837 ? 10.632 -17.754 -10.710 1.00 56.47 837 SER A N 1
ATOM 6631 C CA . SER A 1 837 ? 11.320 -18.992 -11.133 1.00 56.47 837 SER A CA 1
ATOM 6632 C C . SER A 1 837 ? 11.375 -20.122 -10.099 1.00 56.47 837 SER A C 1
ATOM 6634 O O . SER A 1 837 ? 11.267 -19.902 -8.893 1.00 56.47 837 SER A O 1
ATOM 6636 N N . ASP A 1 838 ? 11.613 -21.332 -10.621 1.00 51.28 838 ASP A N 1
ATOM 6637 C CA . ASP A 1 838 ? 11.863 -22.612 -9.946 1.00 51.28 838 ASP A CA 1
ATOM 6638 C C . ASP A 1 838 ? 13.113 -22.603 -9.056 1.00 51.28 838 ASP A C 1
ATOM 6640 O O . ASP A 1 838 ? 14.160 -23.124 -9.431 1.00 51.28 838 ASP A O 1
ATOM 6644 N N . TRP A 1 839 ? 13.004 -22.105 -7.826 1.00 63.16 839 TRP A N 1
ATOM 6645 C CA . TRP A 1 839 ? 14.093 -22.254 -6.855 1.00 63.16 839 TRP A CA 1
ATOM 6646 C C . TRP A 1 839 ? 13.632 -23.025 -5.612 1.00 63.16 839 TRP A C 1
ATOM 6648 O O . TRP A 1 839 ? 13.512 -22.444 -4.532 1.00 63.16 839 TRP A O 1
ATOM 6658 N N . PRO A 1 840 ? 13.380 -24.350 -5.711 1.00 56.19 840 PRO A N 1
ATOM 6659 C CA . PRO A 1 840 ? 13.069 -25.189 -4.550 1.00 56.19 840 PRO A CA 1
ATOM 6660 C C . PRO A 1 840 ? 14.088 -25.051 -3.408 1.00 56.19 840 PRO A C 1
ATOM 6662 O O . PRO A 1 840 ? 13.717 -25.136 -2.240 1.00 56.19 840 PRO A O 1
ATOM 6665 N N . SER A 1 841 ? 15.357 -24.780 -3.732 1.00 61.34 841 SER A N 1
ATOM 6666 C CA . SER A 1 841 ? 16.431 -24.540 -2.760 1.00 61.34 841 SER A CA 1
ATOM 6667 C C . SER A 1 841 ? 16.223 -23.276 -1.916 1.00 61.34 841 SER A C 1
ATOM 6669 O O . SER A 1 841 ? 16.698 -23.218 -0.784 1.00 61.34 841 SER A O 1
ATOM 6671 N N . HIS A 1 842 ? 15.468 -22.290 -2.408 1.00 67.88 842 HIS A N 1
ATOM 6672 C CA . HIS A 1 842 ? 15.187 -21.051 -1.683 1.00 67.88 842 HIS A CA 1
ATOM 6673 C C . HIS A 1 842 ? 13.958 -21.157 -0.776 1.00 67.88 842 HIS A C 1
ATOM 6675 O O . HIS A 1 842 ? 13.878 -20.412 0.192 1.00 67.88 842 HIS A O 1
ATOM 6681 N N . LEU A 1 843 ? 13.051 -22.121 -0.988 1.00 71.06 843 LEU A N 1
ATOM 6682 C CA . LEU A 1 843 ? 11.924 -22.351 -0.067 1.00 71.06 843 LEU A CA 1
ATOM 6683 C C . LEU A 1 843 ? 12.401 -22.606 1.367 1.00 71.06 843 LEU A C 1
ATOM 6685 O O . LEU A 1 843 ? 11.836 -22.055 2.305 1.00 71.06 843 LEU A O 1
ATOM 6689 N N . LYS A 1 844 ? 13.487 -23.377 1.531 1.00 72.25 844 LYS A N 1
ATOM 6690 C CA . LYS A 1 844 ? 14.111 -23.616 2.844 1.00 72.25 844 LYS A CA 1
ATOM 6691 C C . LYS A 1 844 ? 14.678 -22.337 3.480 1.00 72.25 844 LYS A C 1
ATOM 6693 O O . LYS A 1 844 ? 14.804 -22.277 4.698 1.00 72.25 844 LYS A O 1
ATOM 6698 N N . ARG A 1 845 ? 15.010 -21.328 2.668 1.00 77.44 845 ARG A N 1
ATOM 6699 C CA . ARG A 1 845 ? 15.543 -20.028 3.105 1.00 77.44 845 ARG A CA 1
ATOM 6700 C C . ARG A 1 845 ? 14.447 -19.002 3.420 1.00 77.44 845 ARG A C 1
ATOM 6702 O O . ARG A 1 845 ? 14.706 -18.073 4.161 1.00 77.44 845 ARG A O 1
ATOM 6709 N N . LEU A 1 846 ? 13.227 -19.188 2.912 1.00 80.38 846 LEU A N 1
ATOM 6710 C CA . LEU A 1 846 ? 12.066 -18.313 3.158 1.00 80.38 846 LEU A CA 1
ATOM 6711 C C . LEU A 1 846 ? 11.268 -18.694 4.420 1.00 80.38 846 LEU A C 1
ATOM 6713 O O . LEU A 1 846 ? 10.088 -18.366 4.544 1.00 80.38 846 LEU A O 1
ATOM 6717 N N . GLN A 1 847 ? 11.871 -19.460 5.324 1.00 81.38 847 GLN A N 1
ATOM 6718 C CA . GLN A 1 847 ? 11.229 -19.958 6.536 1.00 81.38 847 GLN A CA 1
ATOM 6719 C C . GLN A 1 847 ? 12.252 -20.077 7.674 1.00 81.38 847 GLN A C 1
ATOM 6721 O O . GLN A 1 847 ? 13.460 -20.023 7.409 1.00 81.38 847 GLN A O 1
ATOM 6726 N N . PRO A 1 848 ? 11.801 -20.275 8.927 1.00 83.31 848 PRO A N 1
ATOM 6727 C CA . PRO A 1 848 ? 12.709 -20.430 10.053 1.00 83.31 848 PRO A CA 1
ATOM 6728 C C . PRO A 1 848 ? 13.715 -21.576 9.825 1.00 83.31 848 PRO A C 1
ATOM 6730 O O . PRO A 1 848 ? 13.334 -22.611 9.268 1.00 83.31 848 PRO A O 1
ATOM 6733 N N . PRO A 1 849 ? 14.985 -21.417 10.248 1.00 77.94 849 PRO A N 1
ATOM 6734 C CA . PRO A 1 849 ? 15.522 -20.300 11.037 1.00 77.94 849 PRO A CA 1
ATOM 6735 C C . PRO A 1 849 ? 15.974 -19.065 10.228 1.00 77.94 849 PRO A C 1
ATOM 6737 O O . PRO A 1 849 ? 16.367 -18.085 10.843 1.00 77.94 849 PRO A O 1
ATOM 6740 N N . ASN A 1 850 ? 15.914 -19.093 8.891 1.00 75.94 850 ASN A N 1
ATOM 6741 C CA . ASN A 1 850 ? 16.537 -18.081 8.016 1.00 75.94 850 ASN A CA 1
ATOM 6742 C C . ASN A 1 850 ? 15.699 -16.806 7.814 1.00 75.94 850 ASN A C 1
ATOM 6744 O O . ASN A 1 850 ? 16.230 -15.738 7.543 1.00 75.94 850 ASN A O 1
ATOM 6748 N N . CYS A 1 851 ? 14.376 -16.931 7.884 1.00 84.25 851 CYS A N 1
ATOM 6749 C CA . CYS A 1 851 ? 13.438 -15.813 7.946 1.00 84.25 851 CYS A CA 1
ATOM 6750 C C . CYS A 1 851 ? 12.342 -16.220 8.920 1.00 84.25 851 CYS A C 1
ATOM 6752 O O . CYS A 1 851 ? 11.702 -17.258 8.729 1.00 84.25 851 CYS A O 1
ATOM 6754 N N . ASP A 1 852 ? 12.120 -15.435 9.967 1.00 89.00 852 ASP A N 1
ATOM 6755 C CA . ASP A 1 852 ? 11.134 -15.764 10.991 1.00 89.00 852 ASP A CA 1
ATOM 6756 C C . ASP A 1 852 ? 9.841 -14.958 10.852 1.00 89.00 852 ASP A C 1
ATOM 6758 O O . ASP A 1 852 ? 8.810 -15.353 11.407 1.00 89.00 852 ASP A O 1
ATOM 6762 N N . ARG A 1 853 ? 9.859 -13.871 10.070 1.00 91.75 853 ARG A N 1
ATOM 6763 C CA . ARG A 1 853 ? 8.709 -12.989 9.875 1.00 91.75 853 ARG A CA 1
ATOM 6764 C C . ARG A 1 853 ? 8.529 -12.564 8.421 1.00 91.75 853 ARG A C 1
ATOM 6766 O O . ARG A 1 853 ? 9.467 -12.480 7.634 1.00 91.75 853 ARG A O 1
ATOM 6773 N N . VAL A 1 854 ? 7.283 -12.258 8.086 1.00 92.00 854 VAL A N 1
ATOM 6774 C CA . VAL A 1 854 ? 6.920 -11.472 6.903 1.00 92.00 854 VAL A CA 1
ATOM 6775 C C . VAL A 1 854 ? 6.202 -10.215 7.354 1.00 92.00 854 VAL A C 1
ATOM 6777 O O . VAL A 1 854 ? 5.421 -10.269 8.299 1.00 92.00 854 VAL A O 1
ATOM 6780 N N . MET A 1 855 ? 6.448 -9.104 6.679 1.00 90.88 855 MET A N 1
ATOM 6781 C CA . MET A 1 855 ? 5.832 -7.810 6.923 1.00 90.88 855 MET A CA 1
ATOM 6782 C C . MET A 1 855 ? 5.019 -7.408 5.697 1.00 90.88 855 MET A C 1
ATOM 6784 O O . MET A 1 855 ? 5.578 -7.290 4.613 1.00 90.88 855 MET A O 1
ATOM 6788 N N . LEU A 1 856 ? 3.713 -7.199 5.841 1.00 88.88 856 LEU A N 1
ATOM 6789 C CA . LEU A 1 856 ? 2.964 -6.439 4.841 1.00 88.88 856 LEU A CA 1
ATOM 6790 C C . LEU A 1 856 ? 3.382 -4.979 4.993 1.00 88.88 856 LEU A C 1
ATOM 6792 O O . LEU A 1 856 ? 3.207 -4.423 6.073 1.00 88.88 856 LEU A O 1
ATOM 6796 N N . LEU A 1 857 ? 4.002 -4.409 3.962 1.00 86.31 857 LEU A N 1
ATOM 6797 C CA . LEU A 1 857 ? 4.478 -3.031 3.999 1.00 86.31 857 LEU A CA 1
ATOM 6798 C C . LEU A 1 857 ? 3.308 -2.070 4.021 1.00 86.31 857 LEU A C 1
ATOM 6800 O O . LEU A 1 857 ? 2.376 -2.229 3.235 1.00 86.31 857 LEU A O 1
ATOM 6804 N N . GLY A 1 858 ? 3.412 -1.071 4.887 1.00 80.75 858 GLY A N 1
ATOM 6805 C CA . GLY A 1 858 ? 2.336 -0.117 5.064 1.00 80.75 858 GLY A CA 1
ATOM 6806 C C . GLY A 1 858 ? 1.127 -0.670 5.795 1.00 80.75 858 GLY A C 1
ATOM 6807 O O . GLY A 1 858 ? 1.160 -1.741 6.415 1.00 80.75 858 GLY A O 1
ATOM 6808 N N . MET A 1 859 ? 0.052 0.108 5.744 1.00 75.94 859 MET A N 1
ATOM 6809 C CA . MET A 1 859 ? -1.252 -0.319 6.241 1.00 75.94 859 MET A CA 1
ATOM 6810 C C . MET A 1 859 ? -2.014 -1.000 5.096 1.00 75.94 859 MET A C 1
ATOM 6812 O O . MET A 1 859 ? -2.203 -0.371 4.061 1.00 75.94 859 MET A O 1
ATOM 6816 N N . PRO A 1 860 ? -2.451 -2.268 5.235 1.00 73.62 860 PRO A N 1
ATOM 6817 C CA . PRO A 1 860 ? -3.091 -2.993 4.145 1.00 73.62 860 PRO A CA 1
ATOM 6818 C C . PRO A 1 860 ? -4.362 -2.284 3.669 1.00 73.62 860 PRO A C 1
ATOM 6820 O O . PRO A 1 860 ? -5.290 -2.103 4.461 1.00 73.62 860 PRO A O 1
ATOM 6823 N N . ALA A 1 861 ? -4.455 -1.989 2.368 1.00 66.56 861 ALA A N 1
ATOM 6824 C CA . ALA A 1 861 ? -5.582 -1.255 1.782 1.00 66.56 861 ALA A CA 1
ATOM 6825 C C . ALA A 1 861 ? -6.954 -1.908 2.012 1.00 66.56 861 ALA A C 1
ATOM 6827 O O . ALA A 1 861 ? -7.980 -1.249 1.932 1.00 66.56 861 ALA A O 1
ATOM 6828 N N . LYS A 1 862 ? -7.002 -3.223 2.249 1.00 65.94 862 LYS A N 1
ATOM 6829 C CA . LYS A 1 862 ? -8.246 -4.008 2.373 1.00 65.94 862 LYS A CA 1
ATOM 6830 C C . LYS A 1 862 ? -8.535 -4.468 3.809 1.00 65.94 862 LYS A C 1
ATOM 6832 O O . LYS A 1 862 ? -9.255 -5.454 4.007 1.00 65.94 862 LYS A O 1
ATOM 6837 N N . GLY A 1 863 ? -7.929 -3.813 4.802 1.00 63.25 863 GLY A N 1
ATOM 6838 C CA . GLY A 1 863 ? -8.030 -4.179 6.218 1.00 63.25 863 GLY A CA 1
ATOM 6839 C C . GLY A 1 863 ? -7.446 -5.565 6.534 1.00 63.25 863 GLY A C 1
ATOM 6840 O O . GLY A 1 863 ? -6.800 -6.194 5.696 1.00 63.25 863 GLY A O 1
ATOM 6841 N N . GLY A 1 864 ? -7.685 -6.087 7.745 1.00 55.38 864 GLY A N 1
ATOM 6842 C CA . GLY A 1 864 ? -7.214 -7.423 8.171 1.00 55.38 864 GLY A CA 1
ATOM 6843 C C . GLY A 1 864 ? -6.066 -7.452 9.180 1.00 55.38 864 GLY A C 1
ATOM 6844 O O . GLY A 1 864 ? -5.479 -8.514 9.407 1.00 55.38 864 GLY A O 1
ATOM 6845 N N . ILE A 1 865 ? -5.744 -6.305 9.776 1.00 58.47 865 ILE A N 1
ATOM 6846 C CA . ILE A 1 865 ? -4.879 -6.199 10.956 1.00 58.47 865 ILE A CA 1
ATOM 6847 C C . ILE A 1 865 ? -5.732 -6.482 12.203 1.00 58.47 865 ILE A C 1
ATOM 6849 O O . ILE A 1 865 ? -6.921 -6.182 12.210 1.00 58.47 865 ILE A O 1
ATOM 6853 N N . VAL A 1 866 ? -5.133 -7.046 13.259 1.00 57.28 866 VAL A N 1
ATOM 6854 C CA . VAL A 1 866 ? -5.821 -7.235 14.548 1.00 57.28 866 VAL A CA 1
ATOM 6855 C C . VAL A 1 866 ? -5.960 -5.907 15.306 1.00 57.28 866 VAL A C 1
ATOM 6857 O O . VAL A 1 866 ? -7.003 -5.683 15.909 1.00 57.28 866 VAL A O 1
ATOM 6860 N N . SER A 1 867 ? -4.948 -5.022 15.280 1.00 68.88 867 SER A N 1
ATOM 6861 C CA . SER A 1 867 ? -5.090 -3.585 15.595 1.00 68.88 867 SER A CA 1
ATOM 6862 C C . SER A 1 867 ? -3.806 -2.766 15.397 1.00 68.88 867 SER A C 1
ATOM 6864 O O . SER A 1 867 ? -2.716 -3.269 15.672 1.00 68.88 867 SER A O 1
ATOM 6866 N N . MET A 1 868 ? -3.928 -1.475 15.080 1.00 77.44 868 MET A N 1
ATOM 6867 C CA . MET A 1 868 ? -2.918 -0.453 15.407 1.00 77.44 868 MET A CA 1
ATOM 6868 C C . MET A 1 868 ? -3.267 0.206 16.735 1.00 77.44 868 MET A C 1
ATOM 6870 O O . MET A 1 868 ? -4.437 0.408 17.048 1.00 77.44 868 MET A O 1
ATOM 6874 N N . THR A 1 869 ? -2.258 0.500 17.543 1.00 80.88 869 THR A N 1
ATOM 6875 C CA . THR A 1 869 ? -2.426 1.017 18.897 1.00 80.88 869 THR A CA 1
ATOM 6876 C C . THR A 1 869 ? -1.398 2.098 19.160 1.00 80.88 869 THR A C 1
ATOM 6878 O O . THR A 1 869 ? -0.205 1.880 18.963 1.00 80.88 869 THR A O 1
ATOM 6881 N N . LEU A 1 870 ? -1.857 3.245 19.633 1.00 85.31 870 LEU A N 1
ATOM 6882 C CA . LEU A 1 870 ? -1.013 4.296 20.166 1.00 85.31 870 LEU A CA 1
ATOM 6883 C C . LEU A 1 870 ? -1.002 4.162 21.687 1.00 85.31 870 LEU A C 1
ATOM 6885 O O . LEU A 1 870 ? -2.057 4.000 22.304 1.00 85.31 870 LEU A O 1
ATOM 6889 N N . LYS A 1 871 ? 0.189 4.167 22.281 1.00 83.56 871 LYS A N 1
ATOM 6890 C CA . LYS A 1 871 ? 0.365 4.144 23.732 1.00 83.56 871 LYS A CA 1
ATOM 6891 C C . LYS A 1 871 ? 1.072 5.398 24.202 1.00 83.56 871 LYS A C 1
ATOM 6893 O O . LYS A 1 871 ? 2.047 5.794 23.572 1.00 83.56 871 LYS A O 1
ATOM 6898 N N . ASN A 1 872 ? 0.641 5.973 25.317 1.00 83.50 872 ASN A N 1
ATOM 6899 C CA . ASN A 1 872 ? 1.370 7.079 25.931 1.00 83.50 872 ASN A CA 1
ATOM 6900 C C . ASN A 1 872 ? 2.664 6.615 26.623 1.00 83.50 872 ASN A C 1
ATOM 6902 O O . ASN A 1 872 ? 2.996 5.422 26.664 1.00 83.50 872 ASN A O 1
ATOM 6906 N N . GLU A 1 873 ? 3.393 7.568 27.198 1.00 77.94 873 GLU A N 1
ATOM 6907 C CA . GLU A 1 873 ? 4.613 7.343 27.972 1.00 77.94 873 GLU A CA 1
ATOM 6908 C C . GLU A 1 873 ? 4.401 6.375 29.156 1.00 77.94 873 GLU A C 1
ATOM 6910 O O . GLU A 1 873 ? 5.311 5.627 29.518 1.00 77.94 873 GLU A O 1
ATOM 6915 N N . TYR A 1 874 ? 3.175 6.293 29.684 1.00 77.56 874 TYR A N 1
ATOM 6916 C CA . TYR A 1 874 ? 2.766 5.391 30.767 1.00 77.56 874 TYR A CA 1
ATOM 6917 C C . TYR A 1 874 ? 2.300 4.005 30.288 1.00 77.56 874 TYR A C 1
ATOM 6919 O O . TYR A 1 874 ? 1.800 3.216 31.087 1.00 77.56 874 TYR A O 1
ATOM 6927 N N . GLN A 1 875 ? 2.469 3.678 29.000 1.00 75.00 875 GLN A N 1
ATOM 6928 C CA . GLN A 1 875 ? 2.017 2.426 28.371 1.00 75.00 875 GLN A CA 1
ATOM 6929 C C . GLN A 1 875 ? 0.491 2.226 28.340 1.00 75.00 875 GLN A C 1
ATOM 6931 O O . GLN A 1 875 ? 0.028 1.126 28.018 1.00 75.00 875 GLN A O 1
ATOM 6936 N N . GLN A 1 876 ? -0.288 3.272 28.613 1.00 72.62 876 GLN A N 1
ATOM 6937 C CA . GLN A 1 876 ? -1.742 3.249 28.475 1.00 72.62 876 GLN A CA 1
ATOM 6938 C C . GLN A 1 876 ? -2.108 3.365 26.999 1.00 72.62 876 GLN A C 1
ATOM 6940 O O . GLN A 1 876 ? -1.463 4.104 26.259 1.00 72.62 876 GLN A O 1
ATOM 6945 N N . ILE A 1 877 ? -3.124 2.623 26.564 1.00 73.44 877 ILE A N 1
ATOM 6946 C CA . ILE A 1 877 ? -3.641 2.714 25.197 1.00 73.44 877 ILE A CA 1
ATOM 6947 C C . ILE A 1 877 ? -4.429 4.017 25.080 1.00 73.44 877 ILE A C 1
ATOM 6949 O O . ILE A 1 877 ? -5.399 4.195 25.803 1.00 73.44 877 ILE A O 1
ATOM 6953 N N . THR A 1 878 ? -4.007 4.902 24.181 1.00 73.12 878 THR A N 1
ATOM 6954 C CA . THR A 1 878 ? -4.635 6.215 23.964 1.00 73.12 878 THR A CA 1
ATOM 6955 C C . THR A 1 878 ? -5.412 6.293 22.660 1.00 73.12 878 THR A C 1
ATOM 6957 O O . THR A 1 878 ? -6.344 7.072 22.552 1.00 73.12 878 THR A O 1
ATOM 6960 N N . ALA A 1 879 ? -5.058 5.474 21.671 1.00 73.56 879 ALA A N 1
ATOM 6961 C CA . ALA A 1 879 ? -5.858 5.281 20.468 1.00 73.56 879 ALA A CA 1
ATOM 6962 C C . ALA A 1 879 ? -5.729 3.837 19.993 1.00 73.56 879 ALA A C 1
ATOM 6964 O O . ALA A 1 879 ? -4.653 3.231 20.091 1.00 73.56 879 ALA A O 1
ATOM 6965 N N . ARG A 1 880 ? -6.803 3.282 19.431 1.00 72.75 880 ARG A N 1
ATOM 6966 C CA . ARG A 1 880 ? -6.773 1.963 18.800 1.00 72.75 880 ARG A CA 1
ATOM 6967 C C . ARG A 1 880 ? -7.659 1.938 17.565 1.00 72.75 880 ARG A C 1
ATOM 6969 O O . ARG A 1 880 ? -8.823 2.300 17.632 1.00 72.75 880 ARG A O 1
ATOM 6976 N N . THR A 1 881 ? -7.127 1.404 16.473 1.00 68.62 881 THR A N 1
ATOM 6977 C CA . THR A 1 881 ? -7.882 1.165 15.238 1.00 68.62 881 THR A CA 1
ATOM 6978 C C . THR A 1 881 ? -7.871 -0.322 14.935 1.00 68.62 881 THR A C 1
ATOM 6980 O O . THR A 1 881 ? -6.803 -0.938 14.861 1.00 68.62 881 THR A O 1
ATOM 6983 N N . ILE A 1 882 ? -9.064 -0.906 14.821 1.00 57.69 882 ILE A N 1
ATOM 6984 C CA . ILE A 1 882 ? -9.292 -2.339 14.568 1.00 57.69 882 ILE A CA 1
ATOM 6985 C C . ILE A 1 882 ? -9.839 -2.614 13.161 1.00 57.69 882 ILE A C 1
ATOM 6987 O O . ILE A 1 882 ? -9.669 -3.720 12.654 1.00 57.69 882 ILE A O 1
ATOM 6991 N N . GLU A 1 883 ? -10.417 -1.611 12.499 1.00 52.78 883 GLU A N 1
ATOM 6992 C CA . GLU A 1 883 ? -10.895 -1.699 11.121 1.00 52.78 883 GLU A CA 1
ATOM 6993 C C . GLU A 1 883 ? -10.317 -0.546 10.299 1.00 52.78 883 GLU A C 1
ATOM 6995 O O . GLU A 1 883 ? -10.308 0.599 10.740 1.00 52.78 883 GLU A O 1
ATOM 7000 N N . TYR A 1 884 ? -9.801 -0.873 9.114 1.00 57.31 884 TYR A N 1
ATOM 7001 C CA . TYR A 1 884 ? -9.324 0.094 8.130 1.00 57.31 884 TYR A CA 1
ATOM 7002 C C . TYR A 1 884 ? -10.302 0.029 6.971 1.00 57.31 884 TYR A C 1
ATOM 7004 O O . TYR A 1 884 ? -10.383 -0.999 6.291 1.00 57.31 884 TYR A O 1
ATOM 7012 N N . SER A 1 885 ? -11.096 1.076 6.808 1.00 35.75 885 SER A N 1
ATOM 7013 C CA . SER A 1 885 ? -12.022 1.222 5.696 1.00 35.75 885 SER A CA 1
ATOM 7014 C C . SER A 1 885 ? -11.277 1.690 4.447 1.00 35.75 885 SER A C 1
ATOM 7016 O O . SER A 1 885 ? -10.460 2.608 4.490 1.00 35.75 885 SER A O 1
ATOM 7018 N N . TYR A 1 886 ? -11.606 1.036 3.337 1.00 36.28 886 TYR A N 1
ATOM 7019 C CA . TYR A 1 886 ? -11.589 1.607 1.996 1.00 36.28 886 TYR A CA 1
ATOM 7020 C C . TYR A 1 886 ? -13.024 1.596 1.484 1.00 36.28 886 TYR A C 1
ATOM 7022 O O . TYR A 1 886 ? -13.719 0.588 1.774 1.00 36.28 886 TYR A O 1
#

Secondary structure (DSSP, 8-state):
-----SSSSSHHHHHHHHHHHHHHHHHHHHHHHHHHHHHHHHHHHHHHHHHHHHHHHHHHHHHHHHHHHHHT-TT-S-HHHHHHHHHHSS-TTPPEEEE-TTS-EEEEE------STTSEETTT--BSS---S-S-SGGGSBHHHHHT--HHHHHHHHHHHTGGGTSSTTSS-SSS-HHHHTTSSS-TT-SS-SS-TTTTSS-GGG--SSS--TT------HHHHHHHHHHHHTTT--HHHHHHHHHHHHTTEESS----TTSTT---SS---TTT--HHHHHHHHHHHHHHS---S-HHHHHHHHHHHHHTT--SSS--EETTEE-S-SS-B----B----EEEES--GGG--SS---S-S-TT-EEEGGGGT------GGGG-HHHHSSTT-GGGS-TT-GGGGGS-EEEEEEGGGTEEEEEEE-B-TTS-B-S-HHHHHHHHHHHHHHHHHSSS-EEEEEE-SSSSS-EEEEEE---TTTTTT-EEEEEEE-GGG-S--S-----S-S-S----EEEEEE-TT-EEEESSPPPP-TTSEEEEEEE-SEESSSEE--STT-EEEEEE--SPTT-EEEEEEEEEESSSS---EEES-GGGTT--B--BTTEEETTSSGGG---EE--TTS-EEEEEEE-TT--SSS-EEEEEEEEE---EEEEEE-SSS-EE-TTEEEEEE-SS-EEEEEEE--BB---TT-SSPBSS-EE-TTEEEEEES-HHHHHHHHSSSS--S-S-SSGGG-S-EEEPPGGG-EEEEEEEEEEE-TTTTSSSS-S-EEEEETT--PPTTTTTT-EEEEE-SS-SS-TT-TTTT-EEEEEEEETTEEEE---S--HHHHTTSSTTT--EEEEEBS-TT---SEEEEE-TTS-EEEEE-----

Foldseek 3Di:
DDDDDDDPPPVVVVVVVVVVVVVVVVVVVVVVVVVVVVVVVVVVVVVVVLVVLVVVVVVVVVVVLVVQLVVVDPPDPCSQVSVCCVQPVVHQPDWDFDADPVRHTSDTDHDDDDDQQLAQALQQADACDQFLWDLQGSNNQNQCVLLVHHSVLNLLSQCQQCDPVSFAADQFLQVVCQVPQLPVQTQQQRPNDGRDSCSSGSGSVSRDQVDGHDRGHDDPDLVVSLVSSCVVVVPPDDPVRSVVSSVSSVNRYDNPHPHHRFHPSDDDVAGPPLLPGALQSLLVVLVVVCVVPPPDPDSVVSSAVSQQSNVVNDPPLDWGGGDPYIYQAPFDWPFWAKDDDKFKEWQQALLQDPDPPRFLDPDLRHKDKVLSLQDHHDPPLVVLACPVVVPPPPPPPPPPFDLCNLQRWFFWAADDQQQKIFGQAADDALVLHHPHDPRSVVNVVVVQVLQCLQPPKHWDWDWHDQLSVGTHIHTGIFDPWQQQAQKWKFKFWAANVPSDPDPDPPDPDDTDPPRDTWGFHTAHRRGITGTPDGDHDNPSTGMIMGIGAFDDDRFGKHAGAQHKMKMKGFDRPAFAKWWKKWAKFWPDLDFWWKFKEDPVQSPDTDGAQQRMDIYQHPALRHAIDTAGRRRMDMIMMTTHRPHHSNTIITGGMMMTGAKIKTKTWRQDQAKDWQAQKWKWFFQVQDIDGQDGCQWWAFADPPDQDTHRTDIHHHGGIAIEIQHVQNVCCHQNDVGSHSGQRPDPSSHHIYDHTPNLRAFHKFFWPFKDWDPCQVPPSLHTWIKTFTPPFFDDKQLQQRFKKAFAQPPDSDDSLLSRHRGIFGFNIDHGGITTTRRRYDDPVCRVCSHPPNTGMMGRGHQRQRANTCWIFMAGNVRRTNDIDRGHHD

Sequence (886 aa):
MCKLNKYIVNKKRGIALVAVLAILVVLSILASTMVVMMNIERKSATTSMQNQTLDLLADSAVEHAIAVLSVSGPNKIDQIDILNDNFRAKNPNQWINVHDSTGALLGRYRIKAEDEAGKVNLNTAWLLHPSKGSGWNPGEINFPKALGIKVSNARKLLDFRYGPNKLPGTRTDDDRNNPILSTDGIDNNSNGIIDEKDEGINDPGEYDAKFLRGDDRAFISINEVTLVLKKFLKKNFSREALKNALKRIATRATIYSVDYPGSQTLPNDYPSDINAMTARQCRKRLRAANAEYSFEKSTKDLDALAANIVDYRDENHVLSTVGSRYGVEQICFNELLANDGTQSRPTFSKMMTSGTGTVFDDSKDAIVENSCLFRYRNWSLDMVNPGYYLNKNKWKYIDDSNPAYAKKAWDIEIKSNGKQIQLLGPAQNSSGKLMWDRNDIKSWEHFREVQQSIGKYGKITLHGDAGFGKKISYASIKWPQNFFKNQYLSVGFTDPAREKLPSWYKSKELPPKNKQAIKIIKSSVNGLLTLEKSVGSTNGLISRCILWNWGGGTAPNCVIPNCTTRITVQKLEPGKYYLPTVSCIWNANENISLAFGPFDNIGKFREPYRHRLDYGGDGRDALPIRSGKKGGMNVYVRSNSKTSSDKWPALHGLTFMRPEVIELINIGTRPVSLKGWKLMFNSGSVANNIGEINTAQGYELNRSRPDINPTIMPNKYFYFVNNIKLFNCEFGSGNPDNSWGKSADQKFPVWEIPNDSWGVQYKIKKAVKDPLSNINGYGRMPRIYVQSANFRKNQFKGETLEFVDSKHQNGTDQRFDGTRWRVVYNGKNFFTVATGSDWPSHLKRLQPPNCDRVMLLGMPAKGGIVSMTLKNEYQQITARTIEYSY

Radius of gyration: 45.63 Å; chains: 1; bounding box: 172×58×118 Å

pLDDT: mean 75.49, std 16.3, range [33.88, 97.94]